Protein AF-0000000078269042 (afdb_homodimer)

Solvent-accessible surface area (backbone atoms only — not comparable to full-atom values): 54570 Å² total; per-residue (Å²): 126,80,73,69,50,25,28,32,5,26,22,42,47,84,64,39,18,27,22,24,36,33,32,65,85,78,67,45,72,64,26,72,42,82,29,67,37,32,79,89,40,55,28,56,24,50,36,51,25,51,52,51,29,37,61,66,43,65,57,56,46,84,38,37,58,32,38,23,36,21,32,43,59,51,46,48,29,60,76,66,69,52,60,43,40,27,33,34,40,32,22,40,54,85,71,90,68,85,57,100,51,74,38,77,44,71,31,54,17,28,36,42,85,93,62,38,71,66,36,73,67,35,60,68,54,48,53,52,48,50,61,70,41,56,90,71,42,61,23,30,20,30,32,36,31,56,19,56,79,42,46,59,68,36,51,52,49,45,50,53,43,43,74,70,64,70,46,59,68,29,43,13,49,80,64,36,71,62,88,50,68,60,24,27,37,36,37,13,41,45,13,38,16,36,28,63,56,42,47,54,44,52,51,29,45,52,51,36,30,56,76,65,56,41,80,46,56,56,34,35,32,21,3,57,60,46,70,38,44,63,74,52,39,42,68,43,33,53,38,24,49,36,2,43,61,13,16,38,31,44,29,39,16,61,70,39,68,53,32,49,28,34,29,37,37,24,38,48,32,35,25,39,36,30,46,23,54,61,25,34,61,41,59,36,79,83,30,41,70,55,89,78,41,51,24,56,39,42,23,44,44,67,46,76,42,53,43,30,34,18,11,29,41,32,60,55,94,82,36,85,41,71,38,59,50,65,28,41,26,42,18,46,42,70,79,72,37,61,71,72,60,33,58,60,62,55,41,32,76,74,47,41,67,71,48,76,68,25,36,38,38,28,60,27,80,93,61,75,42,77,88,41,68,66,42,43,47,23,69,72,72,40,64,39,34,67,66,54,49,32,66,74,66,72,48,56,68,70,59,46,52,53,48,49,50,51,34,41,72,64,56,47,33,43,42,33,25,48,15,47,51,19,29,33,31,66,70,67,74,40,92,72,72,44,54,63,34,22,43,48,35,34,42,47,58,12,54,71,65,74,42,51,43,66,57,38,28,51,49,50,47,48,51,51,30,50,50,54,39,46,49,53,49,27,53,52,31,30,72,78,48,24,62,44,54,18,52,49,65,70,43,84,72,76,59,83,54,48,46,77,45,63,27,36,63,38,40,33,39,36,21,32,81,45,19,83,79,44,39,50,63,24,19,53,72,30,61,36,47,56,42,67,58,91,60,23,68,45,25,40,7,44,8,26,39,42,46,71,60,55,74,69,108,125,80,74,69,49,25,27,33,5,26,23,40,46,83,63,40,19,26,22,25,36,33,32,65,85,79,68,44,73,64,28,72,41,81,30,68,35,32,80,89,41,53,27,56,24,50,34,51,24,52,52,51,30,36,61,65,44,64,58,56,46,83,38,36,60,34,37,23,38,21,32,42,58,51,46,48,29,60,77,66,70,50,60,43,42,26,31,35,40,33,22,39,53,86,71,89,65,87,59,102,51,76,39,78,44,71,31,54,17,28,35,41,85,93,60,38,69,66,37,73,67,35,60,69,54,49,53,53,49,50,62,69,41,54,91,70,40,62,23,30,20,31,30,37,32,57,20,56,78,42,45,62,67,36,52,52,50,44,50,53,44,43,73,73,64,68,44,59,69,30,43,13,50,80,65,36,69,62,90,50,69,58,25,28,39,36,36,12,42,45,14,38,17,37,28,63,57,44,46,54,46,53,52,30,46,50,50,37,29,56,76,65,56,42,80,45,54,56,35,36,33,21,3,57,60,44,71,38,44,62,74,53,38,40,67,43,34,52,36,23,51,36,2,43,62,13,17,37,33,45,29,38,17,61,70,39,69,53,33,49,28,33,30,37,36,25,37,48,31,36,24,41,36,32,47,23,55,62,26,34,60,41,58,36,76,83,31,43,70,56,88,78,41,51,25,58,40,43,24,44,45,67,48,76,41,53,43,29,34,19,11,29,42,33,61,53,95,81,35,84,42,72,37,57,49,64,29,41,27,44,17,46,41,71,80,73,37,61,70,70,58,32,57,62,63,55,41,31,76,75,47,42,65,70,46,76,69,24,37,37,38,27,61,28,80,92,59,76,41,75,90,42,68,66,42,42,49,24,69,73,72,38,62,38,33,68,66,55,49,30,67,74,66,71,47,57,67,72,58,46,54,52,48,49,50,49,33,40,73,63,56,47,32,44,41,33,24,46,16,45,51,19,28,34,31,65,69,66,75,42,92,71,73,44,55,63,33,20,43,47,36,34,42,46,57,12,55,71,64,75,43,51,42,66,58,37,29,50,50,51,47,48,50,51,30,52,52,54,40,46,50,52,49,27,53,52,30,30,72,77,51,24,62,45,53,18,52,49,67,70,43,83,71,77,58,82,53,48,46,75,46,64,29,36,62,39,39,34,38,36,22,30,80,46,18,82,80,44,38,50,62,22,20,52,71,32,62,35,47,55,42,69,58,89,59,22,68,46,25,40,7,44,7,25,39,41,46,72,60,57,74,68,110

InterPro domains:
  IPR002821 Hydantoinase A/oxoprolinase [PF01968] (184-551)
  IPR008040 Hydantoinase/oxoprolinase, N-terminal [PF05378] (8-162)
  IPR043129 ATPase, nucleotide binding domain [SSF53067] (7-547)
  IPR045079 Oxoprolinase-like [PTHR11365] (6-550)

Structure (mmCIF, N/CA/C/O backbone):
data_AF-0000000078269042-model_v1
#
loop_
_entity.id
_entity.type
_entity.pdbx_description
1 polymer 'N-methylhydantoinase A/oxoprolinase/acetone carboxylase, beta subunit'
#
loop_
_atom_site.group_PDB
_atom_site.id
_atom_site.type_symbol
_atom_site.label_atom_id
_atom_site.label_alt_id
_atom_site.label_comp_id
_atom_site.label_asym_id
_atom_site.label_entity_id
_atom_site.label_seq_id
_atom_site.pdbx_PDB_ins_code
_atom_site.Cartn_x
_atom_site.Cartn_y
_atom_site.Cartn_z
_atom_site.occupancy
_atom_site.B_iso_or_equiv
_atom_site.auth_seq_id
_atom_site.auth_comp_id
_atom_site.auth_asym_id
_atom_site.auth_atom_id
_atom_site.pdbx_PDB_model_num
ATOM 1 N N . MET A 1 1 ? 30.719 41.156 34.062 1 32.16 1 MET A N 1
ATOM 2 C CA . MET A 1 1 ? 30.172 40 33.344 1 32.16 1 MET A CA 1
ATOM 3 C C . MET A 1 1 ? 29.188 40.469 32.25 1 32.16 1 MET A C 1
ATOM 5 O O . MET A 1 1 ? 28.312 41.281 32.531 1 32.16 1 MET A O 1
ATOM 9 N N . SER A 1 2 ? 29.531 40.438 31.078 1 43.47 2 SER A N 1
ATOM 10 C CA . SER A 1 2 ? 28.703 40.969 30 1 43.47 2 SER A CA 1
ATOM 11 C C . SER A 1 2 ? 27.266 40.5 30.109 1 43.47 2 SER A C 1
ATOM 13 O O . SER A 1 2 ? 27.016 39.375 30.547 1 43.47 2 SER A O 1
ATOM 15 N N . PRO A 1 3 ? 26.344 41.375 30.344 1 51.56 3 PRO A N 1
ATOM 16 C CA . PRO A 1 3 ? 24.938 40.969 30.562 1 51.56 3 PRO A CA 1
ATOM 17 C C . PRO A 1 3 ? 24.5 39.812 29.672 1 51.56 3 PRO A C 1
ATOM 19 O O . PRO A 1 3 ? 25 39.656 28.562 1 51.56 3 PRO A O 1
ATOM 22 N N . PRO A 1 4 ? 23.953 38.812 30.297 1 60.53 4 PRO A N 1
ATOM 23 C CA . PRO A 1 4 ? 23.578 37.594 29.562 1 60.53 4 PRO A CA 1
ATOM 24 C C . PRO A 1 4 ? 22.75 37.906 28.312 1 60.53 4 PRO A C 1
ATOM 26 O O . PRO A 1 4 ? 21.922 38.812 28.328 1 60.53 4 PRO A O 1
ATOM 29 N N . ALA A 1 5 ? 23.188 37.469 27.125 1 83.81 5 ALA A N 1
ATOM 30 C CA . ALA A 1 5 ? 22.516 37.625 25.844 1 83.81 5 ALA A CA 1
ATOM 31 C C . ALA A 1 5 ? 21.25 36.781 25.797 1 83.81 5 ALA A C 1
ATOM 33 O O . ALA A 1 5 ? 21.297 35.562 26.047 1 83.81 5 ALA A O 1
ATOM 34 N N . CYS A 1 6 ? 20.031 37.562 25.922 1 92.56 6 CYS A N 1
ATOM 35 C CA . CYS A 1 6 ? 18.734 36.875 25.953 1 92.56 6 CYS A CA 1
ATOM 36 C C . CYS A 1 6 ? 18.047 36.938 24.594 1 92.56 6 CYS A C 1
ATOM 38 O O . CYS A 1 6 ? 18.312 37.844 23.812 1 92.56 6 CYS A O 1
ATOM 40 N N . VAL A 1 7 ? 17.328 35.875 24.375 1 94.62 7 VAL A N 1
ATOM 41 C CA . VAL A 1 7 ? 16.484 35.812 23.172 1 94.62 7 VAL A CA 1
ATOM 42 C C . VAL A 1 7 ? 15.031 35.594 23.594 1 94.62 7 VAL A C 1
ATOM 44 O O . VAL A 1 7 ? 14.75 34.875 24.547 1 94.62 7 VAL A O 1
ATOM 47 N N . ILE A 1 8 ? 14.109 36.281 22.906 1 95.19 8 ILE A N 1
ATOM 48 C CA . ILE A 1 8 ? 12.688 36.094 23.172 1 95.19 8 ILE A CA 1
ATOM 49 C C . ILE A 1 8 ? 12.055 35.344 22 1 95.19 8 ILE A C 1
ATOM 51 O O . ILE A 1 8 ? 12.211 35.719 20.844 1 95.19 8 ILE A O 1
ATOM 55 N N . GLY A 1 9 ? 11.453 34.219 22.312 1 95.38 9 GLY A N 1
ATOM 56 C CA . GLY A 1 9 ? 10.625 33.5 21.359 1 95.38 9 GLY A CA 1
ATOM 57 C C . GLY A 1 9 ? 9.133 33.719 21.578 1 95.38 9 GLY A C 1
ATOM 58 O O . GLY A 1 9 ? 8.656 33.656 22.719 1 95.38 9 GLY A O 1
ATOM 59 N N . ILE A 1 10 ? 8.422 34 20.469 1 94.56 10 ILE A N 1
ATOM 60 C CA . ILE A 1 10 ? 6.984 34.219 20.547 1 94.56 10 ILE A CA 1
ATOM 61 C C . ILE A 1 10 ? 6.273 33.312 19.547 1 94.56 10 ILE A C 1
ATOM 63 O O . ILE A 1 10 ? 6.738 33.125 18.422 1 94.56 10 ILE A O 1
ATOM 67 N N . ASP A 1 11 ? 5.246 32.688 19.984 1 91.75 11 ASP A N 1
ATOM 68 C CA . ASP A 1 11 ? 4.359 31.938 19.109 1 91.75 11 ASP A CA 1
ATOM 69 C C . ASP A 1 11 ? 2.928 32.469 19.188 1 91.75 11 ASP A C 1
ATOM 71 O O . ASP A 1 11 ? 2.287 32.375 20.234 1 91.75 11 ASP A O 1
ATOM 75 N N . THR A 1 12 ? 2.547 33 18.094 1 86.5 12 THR A N 1
ATOM 76 C CA . THR A 1 12 ? 1.188 33.531 18.047 1 86.5 12 THR A CA 1
ATOM 77 C C . THR A 1 12 ? 0.242 32.5 17.391 1 86.5 12 THR A C 1
ATOM 79 O O . THR A 1 12 ? 0.188 32.406 16.172 1 86.5 12 THR A O 1
ATOM 82 N N . GLY A 1 13 ? -0.488 31.812 18.203 1 75.44 13 GLY A N 1
ATOM 83 C CA . GLY A 1 13 ? -1.472 30.859 17.719 1 75.44 13 GLY A CA 1
ATOM 84 C C . GLY A 1 13 ? -2.871 31.438 17.625 1 75.44 13 GLY A C 1
ATOM 85 O O . GLY A 1 13 ? -3.059 32.656 17.766 1 75.44 13 GLY A O 1
ATOM 86 N N . GLY A 1 14 ? -3.773 30.594 17.328 1 67.19 14 GLY A N 1
ATOM 87 C CA . GLY A 1 14 ? -5.164 31.016 17.219 1 67.19 14 GLY A CA 1
ATOM 88 C C . GLY A 1 14 ? -5.801 31.297 18.578 1 67.19 14 GLY A C 1
ATOM 89 O O . GLY A 1 14 ? -6.656 32.188 18.688 1 67.19 14 GLY A O 1
ATOM 90 N N . THR A 1 15 ? -5.363 30.562 19.609 1 66.56 15 THR A N 1
ATOM 91 C CA . THR A 1 15 ? -6 30.688 20.906 1 66.56 15 THR A CA 1
ATOM 92 C C . THR A 1 15 ? -5.098 31.438 21.891 1 66.56 15 THR A C 1
ATOM 94 O O . THR A 1 15 ? -5.559 32.312 22.625 1 66.56 15 THR A O 1
ATOM 97 N N . TYR A 1 16 ? -3.83 31.078 21.766 1 76.69 16 TYR A N 1
ATOM 98 C CA . TYR A 1 16 ? -2.896 31.703 22.703 1 76.69 16 TYR A CA 1
ATOM 99 C C . TYR A 1 16 ? -1.664 32.219 21.969 1 76.69 16 TYR A C 1
ATOM 101 O O . TYR A 1 16 ? -1.328 31.734 20.891 1 76.69 16 TYR A O 1
ATOM 109 N N . THR A 1 17 ? -1.114 33.219 22.531 1 86.69 17 THR A N 1
ATOM 110 C CA . THR A 1 17 ? 0.205 33.719 22.172 1 86.69 17 THR A CA 1
ATOM 111 C C . THR A 1 17 ? 1.212 33.469 23.281 1 86.69 17 THR A C 1
ATOM 113 O O . THR A 1 17 ? 1.102 34.062 24.375 1 86.69 17 THR A O 1
ATOM 116 N N . ASP A 1 18 ? 2.141 32.625 23 1 91.12 18 ASP A N 1
ATOM 117 C CA . ASP A 1 18 ? 3.139 32.219 23.984 1 91.12 18 ASP A CA 1
ATOM 118 C C . ASP A 1 18 ? 4.445 33 23.781 1 91.12 18 ASP A C 1
ATOM 120 O O . ASP A 1 18 ? 4.816 33.281 22.656 1 91.12 18 ASP A O 1
ATOM 124 N N . ALA A 1 19 ? 5.09 33.312 24.891 1 94.81 19 ALA A N 1
ATOM 125 C CA . ALA A 1 19 ? 6.395 34 24.844 1 94.81 19 ALA A CA 1
ATOM 126 C C . ALA A 1 19 ? 7.355 33.375 25.859 1 94.81 19 ALA A C 1
ATOM 128 O O . ALA A 1 19 ? 6.945 33 26.969 1 94.81 19 ALA A O 1
ATOM 129 N N . VAL A 1 20 ? 8.602 33.312 25.469 1 95.56 20 VAL A N 1
ATOM 130 C CA . VAL A 1 20 ? 9.633 32.75 26.344 1 95.56 20 VAL A CA 1
ATOM 131 C C . VAL A 1 20 ? 10.898 33.625 26.25 1 95.56 20 VAL A C 1
ATOM 133 O O . VAL A 1 20 ? 11.227 34.125 25.172 1 95.56 20 VAL A O 1
ATOM 136 N N . VAL A 1 21 ? 11.539 33.812 27.391 1 95.5 21 VAL A N 1
ATOM 137 C CA . VAL A 1 21 ? 12.867 34.438 27.406 1 95.5 21 VAL A CA 1
ATOM 138 C C . VAL A 1 21 ? 13.922 33.375 27.672 1 95.5 21 VAL A C 1
ATOM 140 O O . VAL A 1 21 ? 13.875 32.656 28.688 1 95.5 21 VAL A O 1
ATOM 143 N N . LEU A 1 22 ? 14.75 33.25 26.734 1 93.44 22 LEU A N 1
ATOM 144 C CA . LEU A 1 22 ? 15.812 32.25 26.797 1 93.44 22 LEU A CA 1
ATOM 145 C C . LEU A 1 22 ? 17.172 32.906 26.984 1 93.44 22 LEU A C 1
ATOM 147 O O . LEU A 1 22 ? 17.516 33.844 26.266 1 93.44 22 LEU A O 1
ATOM 151 N N . ASP A 1 23 ? 17.906 32.406 27.969 1 91.69 23 ASP A N 1
ATOM 152 C CA . ASP A 1 23 ? 19.297 32.812 28.109 1 91.69 23 ASP A CA 1
ATOM 153 C C . ASP A 1 23 ? 20.203 32.031 27.156 1 91.69 23 ASP A C 1
ATOM 155 O O . ASP A 1 23 ? 20.375 30.812 27.297 1 91.69 23 ASP A O 1
ATOM 159 N N . ARG A 1 24 ? 20.812 32.688 26.281 1 86.19 24 ARG A N 1
ATOM 160 C CA . ARG A 1 24 ? 21.578 32.031 25.219 1 86.19 24 ARG A CA 1
ATOM 161 C C . ARG A 1 24 ? 22.812 31.359 25.781 1 86.19 24 ARG A C 1
ATOM 163 O O . ARG A 1 24 ? 23.266 30.328 25.266 1 86.19 24 ARG A O 1
ATOM 170 N N . SER A 1 25 ? 23.375 31.906 26.75 1 83.06 25 SER A N 1
ATOM 171 C CA . SER A 1 25 ? 24.625 31.406 27.312 1 83.06 25 SER A CA 1
ATOM 172 C C . SER A 1 25 ? 24.406 30.094 28.047 1 83.06 25 SER A C 1
ATOM 174 O O . SER A 1 25 ? 25.172 29.141 27.875 1 83.06 25 SER A O 1
ATOM 176 N N . SER A 1 26 ? 23.328 29.984 28.812 1 84.38 26 SER A N 1
ATOM 177 C CA . SER A 1 26 ? 23.078 28.797 29.625 1 84.38 26 SER A CA 1
ATOM 178 C C . SER A 1 26 ? 22.078 27.859 28.969 1 84.38 26 SER A C 1
ATOM 180 O O . SER A 1 26 ? 22 26.688 29.312 1 84.38 26 SER A O 1
ATOM 182 N N . GLY A 1 27 ? 21.359 28.422 28.078 1 83.19 27 GLY A N 1
ATOM 183 C CA . GLY A 1 27 ? 20.281 27.625 27.484 1 83.19 27 GLY A CA 1
ATOM 184 C C . GLY A 1 27 ? 19.078 27.484 28.391 1 83.19 27 GLY A C 1
ATOM 185 O O . GLY A 1 27 ? 18.172 26.688 28.109 1 83.19 27 GLY A O 1
ATOM 186 N N . ARG A 1 28 ? 19.078 28.234 29.453 1 90.06 28 ARG A N 1
ATOM 187 C CA . ARG A 1 28 ? 18 28.141 30.438 1 90.06 28 ARG A CA 1
ATOM 188 C C . ARG A 1 28 ? 16.859 29.094 30.094 1 90.06 28 ARG A C 1
ATOM 190 O O . ARG A 1 28 ? 17.109 30.234 29.672 1 90.06 28 ARG A O 1
ATOM 197 N N . VAL A 1 29 ? 15.664 28.641 30.266 1 92.88 29 VAL A N 1
ATOM 198 C CA . VAL A 1 29 ? 14.484 29.484 30.125 1 92.88 29 VAL A CA 1
ATOM 199 C C . VAL A 1 29 ? 14.289 30.328 31.375 1 92.88 29 VAL A C 1
ATOM 201 O O . VAL A 1 29 ? 14.156 29.781 32.469 1 92.88 29 VAL A O 1
ATOM 204 N N . LEU A 1 30 ? 14.25 31.609 31.266 1 93.25 30 LEU A N 1
ATOM 205 C CA . LEU A 1 30 ? 14.117 32.531 32.406 1 93.25 30 LEU A CA 1
ATOM 206 C C . LEU A 1 30 ? 12.648 32.719 32.781 1 93.25 30 LEU A C 1
ATOM 208 O O . LEU A 1 30 ? 12.328 32.844 33.969 1 93.25 30 LEU A O 1
ATOM 212 N N . ALA A 1 31 ? 11.836 32.781 31.719 1 94.44 31 ALA A N 1
ATOM 213 C CA . ALA A 1 31 ? 10.398 32.938 31.953 1 94.44 31 ALA A CA 1
ATOM 214 C C . ALA A 1 31 ? 9.602 32.531 30.719 1 94.44 31 ALA A C 1
ATOM 216 O O . ALA A 1 31 ? 10.094 32.594 29.594 1 94.44 31 ALA A O 1
ATOM 217 N N . GLY A 1 32 ? 8.43 32.062 30.938 1 93.19 32 GLY A N 1
ATOM 218 C CA . GLY A 1 32 ? 7.441 31.75 29.922 1 93.19 32 GLY A CA 1
ATOM 219 C C . GLY A 1 32 ? 6.043 32.219 30.281 1 93.19 32 GLY A C 1
ATOM 220 O O . GLY A 1 32 ? 5.645 32.125 31.453 1 93.19 32 GLY A O 1
ATOM 221 N N . VAL A 1 33 ? 5.383 32.75 29.297 1 91.44 33 VAL A N 1
ATOM 222 C CA . VAL A 1 33 ? 4.043 33.25 29.578 1 91.44 33 VAL A CA 1
ATOM 223 C C . VAL A 1 33 ? 3.082 32.812 28.484 1 91.44 33 VAL A C 1
ATOM 225 O O . VAL A 1 33 ? 3.504 32.531 27.359 1 91.44 33 VAL A O 1
ATOM 228 N N . LYS A 1 34 ? 1.87 32.656 28.812 1 86.81 34 LYS A N 1
ATOM 229 C CA . LYS A 1 34 ? 0.761 32.406 27.906 1 86.81 34 LYS A CA 1
ATOM 230 C C . LYS A 1 34 ? -0.276 33.531 27.969 1 86.81 34 LYS A C 1
ATOM 232 O O . LYS A 1 34 ? -0.754 33.875 29.047 1 86.81 34 LYS A O 1
ATOM 237 N N . THR A 1 35 ? -0.482 34.094 26.797 1 82.5 35 THR A N 1
ATOM 238 C CA . THR A 1 35 ? -1.448 35.188 26.703 1 82.5 35 THR A CA 1
ATOM 239 C C . THR A 1 35 ? -2.533 34.875 25.688 1 82.5 35 THR A C 1
ATOM 241 O O . THR A 1 35 ? -2.244 34.312 24.609 1 82.5 35 THR A O 1
ATOM 244 N N . PRO A 1 36 ? -3.795 35.125 26.016 1 75.31 36 PRO A N 1
ATOM 245 C CA . PRO A 1 36 ? -4.836 34.938 25.016 1 75.31 36 PRO A CA 1
ATOM 246 C C . PRO A 1 36 ? -4.59 35.75 23.734 1 75.31 36 PRO A C 1
ATOM 248 O O . PRO A 1 36 ? -4.207 36.906 23.812 1 75.31 36 PRO A O 1
ATOM 251 N N . THR A 1 37 ? -4.766 35.062 22.641 1 75.31 37 THR A N 1
ATOM 252 C CA . THR A 1 37 ? -4.559 35.75 21.359 1 75.31 37 THR A CA 1
ATOM 253 C C . THR A 1 37 ? -5.715 36.688 21.062 1 75.31 37 THR A C 1
ATOM 255 O O . THR A 1 37 ? -6.832 36.5 21.547 1 75.31 37 THR A O 1
ATOM 258 N N . THR A 1 38 ? -5.348 37.781 20.422 1 67.94 38 THR A N 1
ATOM 259 C CA . THR A 1 38 ? -6.34 38.688 19.859 1 67.94 38 THR A CA 1
ATOM 260 C C . THR A 1 38 ? -6.414 38.531 18.344 1 67.94 38 THR A C 1
ATOM 262 O O . THR A 1 38 ? -5.68 39.188 17.609 1 67.94 38 THR A O 1
ATOM 265 N N . PRO A 1 39 ? -7.34 37.781 17.891 1 61.69 39 PRO A N 1
ATOM 266 C CA . PRO A 1 39 ? -7.336 37.469 16.453 1 61.69 39 PRO A CA 1
ATOM 267 C C . PRO A 1 39 ? -7.469 38.688 15.57 1 61.69 39 PRO A C 1
ATOM 269 O O . PRO A 1 39 ? -6.875 38.75 14.492 1 61.69 39 PRO A O 1
ATOM 272 N N . HIS A 1 40 ? -8.242 39.656 16.062 1 63.56 40 HIS A N 1
ATOM 273 C CA . HIS A 1 40 ? -8.5 40.844 15.258 1 63.56 40 HIS A CA 1
ATOM 274 C C . HIS A 1 40 ? -7.277 41.781 15.219 1 63.56 40 HIS A C 1
ATOM 276 O O . HIS A 1 40 ? -7.145 42.594 14.32 1 63.56 40 HIS A O 1
ATOM 282 N N . ASP A 1 41 ? -6.465 41.562 16.234 1 71.38 41 ASP A N 1
ATOM 283 C CA . ASP A 1 41 ? -5.242 42.344 16.312 1 71.38 41 ASP A CA 1
ATOM 284 C C . ASP A 1 41 ? -4.102 41.531 16.938 1 71.38 41 ASP A C 1
ATOM 286 O O . ASP A 1 41 ? -3.756 41.75 18.094 1 71.38 41 ASP A O 1
ATOM 290 N N . PRO A 1 42 ? -3.518 40.719 16.125 1 74.38 42 PRO A N 1
ATOM 291 C CA . PRO A 1 42 ? -2.455 39.875 16.641 1 74.38 42 PRO A CA 1
ATOM 292 C C . PRO A 1 42 ? -1.306 40.656 17.266 1 74.38 42 PRO A C 1
ATOM 294 O O . PRO A 1 42 ? -0.652 40.188 18.188 1 74.38 42 PRO A O 1
ATOM 297 N N . ALA A 1 43 ? -1.116 41.875 16.812 1 75.25 43 ALA A N 1
ATOM 298 C CA . ALA A 1 43 ? -0.039 42.688 17.328 1 75.25 43 ALA A CA 1
ATOM 299 C C . ALA A 1 43 ? -0.277 43.031 18.797 1 75.25 43 ALA A C 1
ATOM 301 O O . ALA A 1 43 ? 0.672 43.156 19.578 1 75.25 43 ALA A O 1
ATOM 302 N N . LEU A 1 44 ? -1.51 43.156 19.078 1 80.56 44 LEU A N 1
ATOM 303 C CA . LEU A 1 44 ? -1.848 43.438 20.469 1 80.56 44 LEU A CA 1
ATOM 304 C C . LEU A 1 44 ? -1.472 42.281 21.391 1 80.56 44 LEU A C 1
ATOM 306 O O . LEU A 1 44 ? -0.935 42.5 22.469 1 80.56 44 LEU A O 1
ATOM 310 N N . ALA A 1 45 ? -1.787 41.156 20.953 1 83.75 45 ALA A N 1
ATOM 311 C CA . ALA A 1 45 ? -1.448 39.969 21.734 1 83.75 45 ALA A CA 1
ATOM 312 C C . ALA A 1 45 ? 0.064 39.812 21.891 1 83.75 45 ALA A C 1
ATOM 314 O O . ALA A 1 45 ? 0.556 39.438 22.953 1 83.75 45 ALA A O 1
ATOM 315 N N . ILE A 1 46 ? 0.778 40.125 20.844 1 89 46 ILE A N 1
ATOM 316 C CA . ILE A 1 46 ? 2.234 40.031 20.875 1 89 46 ILE A CA 1
ATOM 317 C C . ILE A 1 46 ? 2.793 41.062 21.859 1 89 46 ILE A C 1
ATOM 319 O O . ILE A 1 46 ? 3.666 40.75 22.656 1 89 46 ILE A O 1
ATOM 323 N N . GLY A 1 47 ? 2.268 42.219 21.75 1 90.25 47 GLY A N 1
ATOM 324 C CA . GLY A 1 47 ? 2.697 43.25 22.688 1 90.25 47 GLY A CA 1
ATOM 325 C C . GLY A 1 47 ? 2.463 42.906 24.141 1 90.25 47 GLY A C 1
ATOM 326 O O . GLY A 1 47 ? 3.34 43.094 24.984 1 90.25 47 GLY A O 1
ATOM 327 N N . ARG A 1 48 ? 1.327 42.375 24.391 1 90.75 48 ARG A N 1
ATOM 328 C CA . ARG A 1 48 ? 0.991 41.969 25.75 1 90.75 48 ARG A CA 1
ATOM 329 C C . ARG A 1 48 ? 1.905 40.844 26.219 1 90.75 48 ARG A C 1
ATOM 331 O O . ARG A 1 48 ? 2.35 40.844 27.375 1 90.75 48 ARG A O 1
ATOM 338 N N . SER A 1 49 ? 2.123 39.969 25.344 1 92.62 49 SER A N 1
ATOM 339 C CA . SER A 1 49 ? 2.98 38.844 25.672 1 92.62 49 SER A CA 1
ATOM 340 C C . SER A 1 49 ? 4.414 39.281 25.938 1 92.62 49 SER A C 1
ATOM 342 O O . SER A 1 49 ? 5.074 38.781 26.844 1 92.62 49 SER A O 1
ATOM 344 N N . LEU A 1 50 ? 4.879 40.219 25.109 1 94.44 50 LEU A N 1
ATOM 345 C CA . LEU A 1 50 ? 6.219 40.781 25.297 1 94.44 50 LEU A CA 1
ATOM 346 C C . LEU A 1 50 ? 6.34 41.5 26.625 1 94.44 50 LEU A C 1
ATOM 348 O O . LEU A 1 50 ? 7.328 41.312 27.344 1 94.44 50 LEU A O 1
ATOM 352 N N . GLU A 1 51 ? 5.363 42.219 26.906 1 94.88 51 GLU A N 1
ATOM 353 C CA . GLU A 1 51 ? 5.352 42.969 28.172 1 94.88 51 GLU A CA 1
ATOM 354 C C . GLU A 1 51 ? 5.355 42 29.359 1 94.88 51 GLU A C 1
ATOM 356 O O . GLU A 1 51 ? 6.156 42.156 30.297 1 94.88 51 GLU A O 1
ATOM 361 N N . LYS A 1 52 ? 4.512 41.062 29.297 1 94.69 52 LYS A N 1
ATOM 362 C CA . LYS A 1 52 ? 4.359 40.094 30.391 1 94.69 52 LYS A CA 1
ATOM 363 C C . LYS A 1 52 ? 5.637 39.281 30.578 1 94.69 52 LYS A C 1
ATOM 365 O O . LYS A 1 52 ? 6.047 39 31.719 1 94.69 52 LYS A O 1
ATOM 370 N N . VAL A 1 53 ? 6.258 38.906 29.5 1 95.38 53 VAL A N 1
ATOM 371 C CA . VAL A 1 53 ? 7.406 38 29.625 1 95.38 53 VAL A CA 1
ATOM 372 C C . VAL A 1 53 ? 8.625 38.781 30.094 1 95.38 53 VAL A C 1
ATOM 374 O O . VAL A 1 53 ? 9.469 38.25 30.828 1 95.38 53 VAL A O 1
ATOM 377 N N . LEU A 1 54 ? 8.734 40.062 29.719 1 94.81 54 LEU A N 1
ATOM 378 C CA . LEU A 1 54 ? 9.812 40.906 30.188 1 94.81 54 LEU A CA 1
ATOM 379 C C . LEU A 1 54 ? 9.688 41.156 31.688 1 94.81 54 LEU A C 1
ATOM 381 O O . LEU A 1 54 ? 10.68 41.094 32.406 1 94.81 54 LEU A O 1
ATOM 385 N N . LEU A 1 55 ? 8.477 41.312 32.062 1 95 55 LEU A N 1
ATOM 386 C CA . LEU A 1 55 ? 8.219 41.531 33.5 1 95 55 LEU A CA 1
ATOM 387 C C . LEU A 1 55 ? 8.516 40.25 34.281 1 95 55 LEU A C 1
ATOM 389 O O . LEU A 1 55 ? 9.148 40.312 35.344 1 95 55 LEU A O 1
ATOM 393 N N . ALA A 1 56 ? 8.086 39.188 33.812 1 95.19 56 ALA A N 1
ATOM 394 C CA . ALA A 1 56 ? 8.234 37.906 34.5 1 95.19 56 ALA A CA 1
ATOM 395 C C . ALA A 1 56 ? 9.695 37.5 34.562 1 95.19 56 ALA A C 1
ATOM 397 O O . ALA A 1 56 ? 10.133 36.875 35.531 1 95.19 56 ALA A O 1
ATOM 398 N N . SER A 1 57 ? 10.422 37.75 33.562 1 93.81 57 SER A N 1
ATOM 399 C CA . SER A 1 57 ? 11.82 37.344 33.469 1 93.81 57 SER A CA 1
ATOM 400 C C . SER A 1 57 ? 12.727 38.312 34.219 1 93.81 57 SER A C 1
ATOM 402 O O . SER A 1 57 ? 13.82 37.969 34.656 1 93.81 57 SER A O 1
ATOM 404 N N . GLY A 1 58 ? 12.305 39.562 34.312 1 91.62 58 GLY A N 1
ATOM 405 C CA . GLY A 1 58 ? 13.133 40.625 34.875 1 91.62 58 GLY A CA 1
ATOM 406 C C . GLY A 1 58 ? 14.258 41.062 33.969 1 91.62 58 GLY A C 1
ATOM 407 O O . GLY A 1 58 ? 15.172 41.75 34.406 1 91.62 58 GLY A O 1
ATOM 408 N N . ALA A 1 59 ? 14.188 40.656 32.781 1 91 59 ALA A N 1
ATOM 409 C CA . ALA A 1 59 ? 15.25 40.969 31.844 1 91 59 ALA A CA 1
ATOM 410 C C . ALA A 1 59 ? 15.148 42.438 31.391 1 91 59 ALA A C 1
ATOM 412 O O . ALA A 1 59 ? 14.047 42.969 31.203 1 91 59 ALA A O 1
ATOM 413 N N . ASN A 1 60 ? 16.266 43.031 31.234 1 90.94 60 ASN A N 1
ATOM 414 C CA . ASN A 1 60 ? 16.344 44.375 30.672 1 90.94 60 ASN A CA 1
ATOM 415 C C . ASN A 1 60 ? 16.203 44.375 29.156 1 90.94 60 ASN A C 1
ATOM 417 O O . ASN A 1 60 ? 16.875 43.594 28.469 1 90.94 60 ASN A O 1
ATOM 421 N N . PRO A 1 61 ? 15.312 45.188 28.625 1 92.75 61 PRO A N 1
ATOM 422 C CA . PRO A 1 61 ? 15.109 45.25 27.188 1 92.75 61 PRO A CA 1
ATOM 423 C C . PRO A 1 61 ? 16.422 45.406 26.406 1 92.75 61 PRO A C 1
ATOM 425 O O . PRO A 1 61 ? 16.547 44.906 25.281 1 92.75 61 PRO A O 1
ATOM 428 N N . GLU A 1 62 ? 17.375 45.969 27.031 1 90.38 62 GLU A N 1
ATOM 429 C CA . GLU A 1 62 ? 18.656 46.219 26.359 1 90.38 62 GLU A CA 1
ATOM 430 C C . GLU A 1 62 ? 19.469 44.938 26.219 1 90.38 62 GLU A C 1
ATOM 432 O O . GLU A 1 62 ? 20.375 44.844 25.391 1 90.38 62 GLU A O 1
ATOM 437 N N . THR A 1 63 ? 19.156 43.969 26.984 1 90.88 63 THR A N 1
ATOM 438 C CA . THR A 1 63 ? 19.906 42.719 26.969 1 90.88 63 THR A CA 1
ATOM 439 C C . THR A 1 63 ? 19.312 41.719 25.969 1 90.88 63 THR A C 1
ATOM 441 O O . THR A 1 63 ? 19.891 40.688 25.703 1 90.88 63 THR A O 1
ATOM 444 N N . ILE A 1 64 ? 18.156 42.094 25.422 1 93.94 64 ILE A N 1
ATOM 445 C CA . ILE A 1 64 ? 17.531 41.219 24.438 1 93.94 64 ILE A CA 1
ATOM 446 C C . ILE A 1 64 ? 18.219 41.375 23.078 1 93.94 64 ILE A C 1
ATOM 448 O O . ILE A 1 64 ? 18.25 42.469 22.516 1 93.94 64 ILE A O 1
ATOM 452 N N . GLU A 1 65 ? 18.719 40.281 22.547 1 92.62 65 GLU A N 1
ATOM 453 C CA . GLU A 1 65 ? 19.5 40.312 21.312 1 92.62 65 GLU A CA 1
ATOM 454 C C . GLU A 1 65 ? 18.625 40.062 20.094 1 92.62 65 GLU A C 1
ATOM 456 O O . GLU A 1 65 ? 18.953 40.469 18.984 1 92.62 65 GLU A O 1
ATOM 461 N N . LEU A 1 66 ? 17.609 39.344 20.438 1 93.44 66 LEU A N 1
ATOM 462 C CA . LEU A 1 66 ? 16.812 38.875 19.297 1 93.44 66 LEU A CA 1
ATOM 463 C C . LEU A 1 66 ? 15.398 38.5 19.734 1 93.44 66 LEU A C 1
ATOM 465 O O . LEU A 1 66 ? 15.203 37.938 20.812 1 93.44 66 LEU A O 1
ATOM 469 N N . VAL A 1 67 ? 14.43 38.875 18.891 1 93.69 67 VAL A N 1
ATOM 470 C CA . VAL A 1 67 ? 13.062 38.406 19.031 1 93.69 67 VAL A CA 1
ATOM 471 C C . VAL A 1 67 ? 12.672 37.562 17.828 1 93.69 67 VAL A C 1
ATOM 473 O O . VAL A 1 67 ? 12.82 38 16.688 1 93.69 67 VAL A O 1
ATOM 476 N N . THR A 1 68 ? 12.344 36.344 18.094 1 95.06 68 THR A N 1
ATOM 477 C CA . THR A 1 68 ? 11.891 35.469 17.031 1 95.06 68 THR A CA 1
ATOM 478 C C . THR A 1 68 ? 10.398 35.156 17.172 1 95.06 68 THR A C 1
ATOM 480 O O . THR A 1 68 ? 9.922 34.875 18.266 1 95.06 68 THR A O 1
ATOM 483 N N . VAL A 1 69 ? 9.688 35.219 16.031 1 93.81 69 VAL A N 1
ATOM 484 C CA . VAL A 1 69 ? 8.234 35.094 16.094 1 93.81 69 VAL A CA 1
ATOM 485 C C . VAL A 1 69 ? 7.762 34 15.141 1 93.81 69 VAL A C 1
ATOM 487 O O . VAL A 1 69 ? 8.133 34 13.961 1 93.81 69 VAL A O 1
ATOM 490 N N . SER A 1 70 ? 7.055 33.062 15.648 1 93.25 70 SER A N 1
ATOM 491 C CA . SER A 1 70 ? 6.277 32.156 14.82 1 93.25 70 SER A CA 1
ATOM 492 C C . SER A 1 70 ? 4.805 32.531 14.805 1 93.25 70 SER A C 1
ATOM 494 O O . SER A 1 70 ? 4.281 33.062 15.789 1 93.25 70 SER A O 1
ATOM 496 N N . THR A 1 71 ? 4.125 32.219 13.664 1 86.81 71 THR A N 1
ATOM 497 C CA . THR A 1 71 ? 2.758 32.719 13.562 1 86.81 71 THR A CA 1
ATOM 498 C C . THR A 1 71 ? 1.914 31.797 12.68 1 86.81 71 THR A C 1
ATOM 500 O O . THR A 1 71 ? 2.432 31.156 11.75 1 86.81 71 THR A O 1
ATOM 503 N N . THR A 1 72 ? 0.648 31.703 13.039 1 79.31 72 THR A N 1
ATOM 504 C CA . THR A 1 72 ? -0.321 31 12.203 1 79.31 72 THR A CA 1
ATOM 505 C C . THR A 1 72 ? -1.101 31.984 11.344 1 79.31 72 THR A C 1
ATOM 507 O O . THR A 1 72 ? -2.129 31.641 10.766 1 79.31 72 THR A O 1
ATOM 510 N N . LEU A 1 73 ? -0.593 33.125 11.164 1 76.5 73 LEU A N 1
ATOM 511 C CA . LEU A 1 73 ? -1.276 34.219 10.492 1 76.5 73 LEU A CA 1
ATOM 512 C C . LEU A 1 73 ? -1.609 33.844 9.047 1 76.5 73 LEU A C 1
ATOM 514 O O . LEU A 1 73 ? -2.738 34.062 8.594 1 76.5 73 LEU A O 1
ATOM 518 N N . ALA A 1 74 ? -0.617 33.344 8.312 1 80 74 ALA A N 1
ATOM 519 C CA . ALA A 1 74 ? -0.811 33.031 6.898 1 80 74 ALA A CA 1
ATOM 520 C C . ALA A 1 74 ? -1.888 31.984 6.715 1 80 74 ALA A C 1
ATOM 522 O O . ALA A 1 74 ? -2.775 32.125 5.871 1 80 74 ALA A O 1
ATOM 523 N N . THR A 1 75 ? -1.837 30.953 7.453 1 75.44 75 THR A N 1
ATOM 524 C CA . THR A 1 75 ? -2.803 29.859 7.355 1 75.44 75 THR A CA 1
ATOM 525 C C . THR A 1 75 ? -4.207 30.359 7.695 1 75.44 75 THR A C 1
ATOM 527 O O . THR A 1 75 ? -5.172 30.031 6.996 1 75.44 75 THR A O 1
ATOM 530 N N . ASN A 1 76 ? -4.344 31.156 8.695 1 72.19 76 ASN A N 1
ATOM 531 C CA . ASN A 1 76 ? -5.641 31.688 9.086 1 72.19 76 ASN A CA 1
ATOM 532 C C . ASN A 1 76 ? -6.207 32.625 8.031 1 72.19 76 ASN A C 1
ATOM 534 O O . ASN A 1 76 ? -7.414 32.656 7.789 1 72.19 76 ASN A O 1
ATOM 538 N N . ALA A 1 77 ? -5.324 33.469 7.531 1 78.44 77 ALA A N 1
ATOM 539 C CA . ALA A 1 77 ? -5.758 34.375 6.492 1 78.44 77 ALA A CA 1
ATOM 540 C C . ALA A 1 77 ? -6.379 33.656 5.312 1 78.44 77 ALA A C 1
ATOM 542 O O . ALA A 1 77 ? -7.375 34.094 4.742 1 78.44 77 ALA A O 1
ATOM 543 N N . LEU A 1 78 ? -5.816 32.531 4.953 1 77.38 78 LEU A N 1
ATOM 544 C CA . LEU A 1 78 ? -6.312 31.75 3.834 1 77.38 78 LEU A CA 1
ATOM 545 C C . LEU A 1 78 ? -7.652 31.094 4.172 1 77.38 78 LEU A C 1
ATOM 547 O O . LEU A 1 78 ? -8.562 31.062 3.338 1 77.38 78 LEU A O 1
ATOM 551 N N . VAL A 1 79 ? -7.797 30.656 5.375 1 67.19 79 VAL A N 1
ATOM 552 C CA . VAL A 1 79 ? -9.023 30.016 5.824 1 67.19 79 VAL A CA 1
ATOM 553 C C . VAL A 1 79 ? -10.148 31.031 5.922 1 67.19 79 VAL A C 1
ATOM 555 O O . VAL A 1 79 ? -11.305 30.734 5.609 1 67.19 79 VAL A O 1
ATOM 558 N N . GLU A 1 80 ? -9.75 32.281 6.309 1 71 80 GLU A N 1
ATOM 559 C CA . GLU A 1 80 ? -10.719 33.344 6.484 1 71 80 GLU A CA 1
ATOM 560 C C . GLU A 1 80 ? -10.938 34.125 5.18 1 71 80 GLU A C 1
ATOM 562 O O . GLU A 1 80 ? -11.734 35.031 5.129 1 71 80 GLU A O 1
ATOM 567 N N . ASP A 1 81 ? -10.25 33.719 4.223 1 75.12 81 ASP A N 1
ATOM 568 C CA . ASP A 1 81 ? -10.312 34.344 2.916 1 75.12 81 ASP A CA 1
ATOM 569 C C . ASP A 1 81 ? -9.961 35.844 3.018 1 75.12 81 ASP A C 1
ATOM 571 O O . ASP A 1 81 ? -10.672 36.688 2.471 1 75.12 81 ASP A O 1
ATOM 575 N N . LYS A 1 82 ? -9.039 36.031 3.816 1 78.06 82 LYS A N 1
ATOM 576 C CA . LYS A 1 82 ? -8.523 37.406 3.951 1 78.06 82 LYS A CA 1
ATOM 577 C C . LYS A 1 82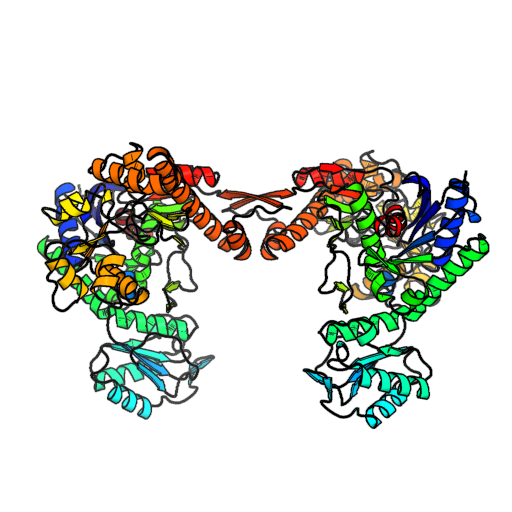 ? -7.301 37.625 3.062 1 78.06 82 LYS A C 1
ATOM 579 O O . LYS A 1 82 ? -6.535 36.688 2.812 1 78.06 82 LYS A O 1
ATOM 584 N N . GLY A 1 83 ? -7.148 38.812 2.57 1 86.12 83 GLY A N 1
ATOM 585 C CA . GLY A 1 83 ? -5.984 39.156 1.771 1 86.12 83 GLY A CA 1
ATOM 586 C C . GLY A 1 83 ? -6.312 40.031 0.577 1 86.12 83 GLY A C 1
ATOM 587 O O . GLY A 1 83 ? -7.461 40.438 0.397 1 86.12 83 GLY A O 1
ATOM 588 N N . ALA A 1 84 ? -5.309 40.281 -0.176 1 92 84 ALA A N 1
ATOM 589 C CA . ALA A 1 84 ? -5.414 41.188 -1.335 1 92 84 ALA A CA 1
ATOM 590 C C . ALA A 1 84 ? -6.031 40.438 -2.525 1 92 84 ALA A C 1
ATOM 592 O O . ALA A 1 84 ? -5.863 39.219 -2.672 1 92 84 ALA A O 1
ATOM 593 N N . GLU A 1 85 ? -6.773 41.188 -3.297 1 95.12 85 GLU A N 1
ATOM 594 C CA . GLU A 1 85 ? -7.168 40.688 -4.609 1 95.12 85 GLU A CA 1
ATOM 595 C C . GLU A 1 85 ? -6.004 40.75 -5.598 1 95.12 85 GLU A C 1
ATOM 597 O O . GLU A 1 85 ? -5.457 41.812 -5.852 1 95.12 85 GLU A O 1
ATOM 602 N N . VAL A 1 86 ? -5.695 39.594 -6.172 1 96.75 86 VAL A N 1
ATOM 603 C CA . VAL A 1 86 ? -4.465 39.531 -6.953 1 96.75 86 VAL A CA 1
ATOM 604 C C . VAL A 1 86 ? -4.797 39.281 -8.422 1 96.75 86 VAL A C 1
ATOM 606 O O . VAL A 1 86 ? -5.602 38.406 -8.734 1 96.75 86 VAL A O 1
ATOM 609 N N . GLY A 1 87 ? -4.234 40.125 -9.297 1 97.44 87 GLY A N 1
ATOM 610 C CA . GLY A 1 87 ? -4.242 39.844 -10.719 1 97.44 87 GLY A CA 1
ATOM 611 C C . GLY A 1 87 ? -3.021 39.062 -11.188 1 97.44 87 GLY A C 1
ATOM 612 O O . GLY A 1 87 ? -1.891 39.438 -10.852 1 97.44 87 GLY A O 1
ATOM 613 N N . LEU A 1 88 ? -3.25 37.969 -11.969 1 97.44 88 LEU A N 1
ATOM 614 C CA . LEU A 1 88 ? -2.15 37.125 -12.383 1 97.44 88 LEU A CA 1
ATOM 615 C C . LEU A 1 88 ? -1.936 37.188 -13.891 1 97.44 88 LEU A C 1
ATOM 617 O O . LEU A 1 88 ? -2.883 37.031 -14.664 1 97.44 88 LEU A O 1
ATOM 621 N N . PHE A 1 89 ? -0.725 37.5 -14.289 1 97.5 89 PHE A N 1
ATOM 622 C CA . PHE A 1 89 ? -0.326 37.406 -15.688 1 97.5 89 PHE A CA 1
ATOM 623 C C . PHE A 1 89 ? 0.473 36.125 -15.922 1 97.5 89 PHE A C 1
ATOM 625 O O . PHE A 1 89 ? 1.496 35.906 -15.273 1 97.5 89 PHE A O 1
ATOM 632 N N . VAL A 1 90 ? 0.017 35.312 -16.828 1 96.75 90 VAL A N 1
ATOM 633 C CA . VAL A 1 90 ? 0.721 34.094 -17.219 1 96.75 90 VAL A CA 1
ATOM 634 C C . VAL A 1 90 ? 1.324 34.281 -18.609 1 96.75 90 VAL A C 1
ATOM 636 O O . VAL A 1 90 ? 0.598 34.469 -19.594 1 96.75 90 VAL A O 1
ATOM 639 N N . ILE A 1 91 ? 2.602 34.125 -18.688 1 95.94 91 ILE A N 1
ATOM 640 C CA . ILE A 1 91 ? 3.291 34.438 -19.922 1 95.94 91 ILE A CA 1
ATOM 641 C C . ILE A 1 91 ? 3.832 33.188 -20.562 1 95.94 91 ILE A C 1
ATOM 643 O O . ILE A 1 91 ? 4.621 32.438 -19.953 1 95.94 91 ILE A O 1
ATOM 647 N N . GLY A 1 92 ? 3.445 32.906 -21.781 1 93.19 92 GLY A N 1
ATOM 648 C CA . GLY A 1 92 ? 4.035 31.828 -22.547 1 93.19 92 GLY A CA 1
ATOM 649 C C . GLY A 1 92 ? 3.414 30.484 -22.25 1 93.19 92 GLY A C 1
ATOM 650 O O . GLY A 1 92 ? 4.07 29.438 -22.391 1 93.19 92 GLY A O 1
ATOM 651 N N . HIS A 1 93 ? 2.312 30.516 -21.641 1 88.25 93 HIS A N 1
ATOM 652 C CA . HIS A 1 93 ? 1.587 29.297 -21.281 1 88.25 93 HIS A CA 1
ATOM 653 C C . HIS A 1 93 ? 0.102 29.422 -21.609 1 88.25 93 HIS A C 1
ATOM 655 O O . HIS A 1 93 ? -0.477 30.5 -21.453 1 88.25 93 HIS A O 1
ATOM 661 N N . ASP A 1 94 ? -0.506 28.234 -22.141 1 82.81 94 ASP A N 1
ATOM 662 C CA . ASP A 1 94 ? -1.889 28.375 -22.578 1 82.81 94 ASP A CA 1
ATOM 663 C C . ASP A 1 94 ? -2.805 27.391 -21.844 1 82.81 94 ASP A C 1
ATOM 665 O O . ASP A 1 94 ? -4.02 27.406 -22.047 1 82.81 94 ASP A O 1
ATOM 669 N N . LYS A 1 95 ? -2.264 26.594 -20.969 1 81.25 95 LYS A N 1
ATOM 670 C CA . LYS A 1 95 ? -3.117 25.641 -20.266 1 81.25 95 LYS A CA 1
ATOM 671 C C . LYS A 1 95 ? -3.715 26.281 -19 1 81.25 95 LYS A C 1
ATOM 673 O O . LYS A 1 95 ? -3.07 27.094 -18.344 1 81.25 95 LYS A O 1
ATOM 678 N N . ARG A 1 96 ? -4.883 25.875 -18.766 1 82.81 96 ARG A N 1
ATOM 679 C CA . ARG A 1 96 ? -5.602 26.391 -17.609 1 82.81 96 ARG A CA 1
ATOM 680 C C . ARG A 1 96 ? -4.879 26.031 -16.312 1 82.81 96 ARG A C 1
ATOM 682 O O . ARG A 1 96 ? -4.402 24.906 -16.141 1 82.81 96 ARG A O 1
ATOM 689 N N . LEU A 1 97 ? -4.656 27.188 -15.5 1 87.88 97 LEU A N 1
ATOM 690 C CA . LEU A 1 97 ? -4.082 27 -14.172 1 87.88 97 LEU A CA 1
ATOM 691 C C . LEU A 1 97 ? -5.156 27.094 -13.094 1 87.88 97 LEU A C 1
ATOM 693 O O . LEU A 1 97 ? -6.066 27.922 -13.188 1 87.88 97 LEU A O 1
ATOM 697 N N . HIS A 1 98 ? -5.184 26.156 -12.164 1 88.06 98 HIS A N 1
ATOM 698 C CA . HIS A 1 98 ? -6.133 26.172 -11.055 1 88.06 98 HIS A CA 1
ATOM 699 C C . HIS A 1 98 ? -5.57 26.922 -9.859 1 88.06 98 HIS A C 1
ATOM 701 O O . HIS A 1 98 ? -5.113 26.312 -8.891 1 88.06 98 HIS A O 1
ATOM 707 N N . ILE A 1 99 ? -5.645 28.344 -9.93 1 90.5 99 ILE A N 1
ATOM 708 C CA . ILE A 1 99 ? -5.105 29.234 -8.898 1 90.5 99 ILE A CA 1
ATOM 709 C C . ILE A 1 99 ? -6.176 30.234 -8.477 1 90.5 99 ILE A C 1
ATOM 711 O O . ILE A 1 99 ? -6.844 30.828 -9.328 1 90.5 99 ILE A O 1
ATOM 715 N N . PRO A 1 100 ? -6.352 30.391 -7.211 1 86.81 100 PRO A N 1
ATOM 716 C CA . PRO A 1 100 ? -7.352 31.359 -6.738 1 86.81 100 PRO A CA 1
ATOM 717 C C . PRO A 1 100 ? -6.898 32.812 -6.906 1 86.81 100 PRO A C 1
ATOM 719 O O . PRO A 1 100 ? -6.617 33.469 -5.918 1 86.81 100 PRO A O 1
ATOM 722 N N . ALA A 1 101 ? -6.93 33.375 -8.102 1 92.12 101 ALA A N 1
ATOM 723 C CA . ALA A 1 101 ? -6.652 34.75 -8.422 1 92.12 101 ALA A CA 1
ATOM 724 C C . ALA A 1 101 ? -7.934 35.5 -8.812 1 92.12 101 ALA A C 1
ATOM 726 O O . ALA A 1 101 ? -8.875 34.875 -9.312 1 92.12 101 ALA A O 1
ATOM 727 N N . ALA A 1 102 ? -7.914 36.75 -8.492 1 93.5 102 ALA A N 1
ATOM 728 C CA . ALA A 1 102 ? -9.086 37.562 -8.812 1 93.5 102 ALA A CA 1
ATOM 729 C C . ALA A 1 102 ? -9.281 37.688 -10.328 1 93.5 102 ALA A C 1
ATOM 731 O O . ALA A 1 102 ? -10.406 37.781 -10.805 1 93.5 102 ALA A O 1
ATOM 732 N N . ASP A 1 103 ? -8.195 37.781 -10.992 1 94.19 103 ASP A N 1
ATOM 733 C CA . ASP A 1 103 ? -8.156 37.812 -12.453 1 94.19 103 ASP A CA 1
ATOM 734 C C . ASP A 1 103 ? -6.879 37.156 -12.984 1 94.19 103 ASP A C 1
ATOM 736 O O . ASP A 1 103 ? -5.855 37.156 -12.305 1 94.19 103 ASP A O 1
ATOM 740 N N . MET A 1 104 ? -7.008 36.531 -14.148 1 95.38 104 MET A N 1
ATOM 741 C CA . MET A 1 104 ? -5.875 35.875 -14.766 1 95.38 104 MET A CA 1
ATOM 742 C C . MET A 1 104 ? -5.848 36.094 -16.281 1 95.38 104 MET A C 1
ATOM 744 O O . MET A 1 104 ? -6.863 35.938 -16.953 1 95.38 104 MET A O 1
ATOM 748 N N . ARG A 1 105 ? -4.723 36.562 -16.75 1 95.12 105 ARG A N 1
ATOM 749 C CA . ARG A 1 105 ? -4.566 36.812 -18.172 1 95.12 105 ARG A CA 1
ATOM 750 C C . ARG A 1 105 ? -3.379 36.062 -18.75 1 95.12 105 ARG A C 1
ATOM 752 O O . ARG A 1 105 ? -2.289 36.062 -18.172 1 95.12 105 ARG A O 1
ATOM 759 N N . PHE A 1 106 ? -3.615 35.406 -19.859 1 95.5 106 PHE A N 1
ATOM 760 C CA . PHE A 1 106 ? -2.557 34.719 -20.578 1 95.5 106 PHE A CA 1
ATOM 761 C C . PHE A 1 106 ? -2.012 35.562 -21.703 1 95.5 106 PHE A C 1
ATOM 763 O O . PHE A 1 106 ? -2.775 36.094 -22.531 1 95.5 106 PHE A O 1
ATOM 770 N N . ILE A 1 107 ? -0.751 35.719 -21.703 1 94.62 107 ILE A N 1
ATOM 771 C CA . ILE A 1 107 ? -0.127 36.594 -22.703 1 94.62 107 ILE A CA 1
ATOM 772 C C . ILE A 1 107 ? 1.002 35.844 -23.406 1 94.62 107 ILE A C 1
ATOM 774 O O . ILE A 1 107 ? 1.655 34.969 -22.797 1 94.62 107 ILE A O 1
ATOM 778 N N . PRO A 1 108 ? 1.226 36.094 -24.719 1 94 108 PRO A N 1
ATOM 779 C CA . PRO A 1 108 ? 2.338 35.469 -25.422 1 94 108 PRO A CA 1
ATOM 780 C C . PRO A 1 108 ? 3.697 35.812 -24.828 1 94 108 PRO A C 1
ATOM 782 O O . PRO A 1 108 ? 3.846 36.875 -24.188 1 94 108 PRO A O 1
ATOM 785 N N . GLY A 1 109 ? 4.582 34.938 -25.062 1 93.56 109 GLY A N 1
ATOM 786 C CA . GLY A 1 109 ? 5.938 35.094 -24.578 1 93.56 109 GLY A CA 1
ATOM 787 C C . GLY A 1 109 ? 6.523 33.812 -24.031 1 93.56 109 GLY A C 1
ATOM 788 O O . GLY A 1 109 ? 6.266 32.719 -24.578 1 93.56 109 GLY A O 1
ATOM 789 N N . GLY A 1 110 ? 7.414 34.031 -23.078 1 89.81 110 GLY A N 1
ATOM 790 C CA . GLY A 1 110 ? 8.008 32.906 -22.422 1 89.81 110 GLY A CA 1
ATOM 791 C C . GLY A 1 110 ? 9.32 32.469 -23.047 1 89.81 110 GLY A C 1
ATOM 792 O O . GLY A 1 110 ? 9.758 33.031 -24.047 1 89.81 110 GLY A O 1
ATOM 793 N N . HIS A 1 111 ? 9.852 31.516 -22.344 1 87.56 111 HIS A N 1
ATOM 794 C CA . HIS A 1 111 ? 11.133 31 -22.797 1 87.56 111 HIS A CA 1
ATOM 795 C C . HIS A 1 111 ? 11.094 29.484 -22.938 1 87.56 111 HIS A C 1
ATOM 797 O O . HIS A 1 111 ? 10.203 28.828 -22.406 1 87.56 111 HIS A O 1
ATOM 803 N N . LYS A 1 112 ? 11.945 28.938 -23.766 1 83.19 112 LYS A N 1
ATOM 804 C CA . LYS A 1 112 ? 12.18 27.5 -23.906 1 83.19 112 LYS A CA 1
ATOM 805 C C . LYS A 1 112 ? 13.43 27.078 -23.141 1 83.19 112 LYS A C 1
ATOM 807 O O . LYS A 1 112 ? 14.023 27.875 -22.406 1 83.19 112 LYS A O 1
ATOM 812 N N . ALA A 1 113 ? 13.711 25.719 -23.266 1 78.69 113 ALA A N 1
ATOM 813 C CA . ALA A 1 113 ? 14.891 25.203 -22.578 1 78.69 113 ALA A CA 1
ATOM 814 C C . ALA A 1 113 ? 16.141 25.969 -22.984 1 78.69 113 ALA A C 1
ATOM 816 O O . ALA A 1 113 ? 16.25 26.438 -24.109 1 78.69 113 ALA A O 1
ATOM 817 N N . ARG A 1 114 ? 17.031 26.219 -22.141 1 73.62 114 ARG A N 1
ATOM 818 C CA . ARG A 1 114 ? 18.328 26.844 -22.297 1 73.62 114 ARG A CA 1
ATOM 819 C C . ARG A 1 114 ? 18.172 28.344 -22.562 1 73.62 114 ARG A C 1
ATOM 821 O O . ARG A 1 114 ? 19 28.953 -23.25 1 73.62 114 ARG A O 1
ATOM 828 N N . GLY A 1 115 ? 17.016 28.984 -22.125 1 69.31 115 GLY A N 1
ATOM 829 C CA . GLY A 1 115 ? 16.844 30.422 -22.109 1 69.31 115 GLY A CA 1
ATOM 830 C C . GLY A 1 115 ? 16.438 31 -23.438 1 69.31 115 GLY A C 1
ATOM 831 O O . GLY A 1 115 ? 16.469 32.219 -23.625 1 69.31 115 GLY A O 1
ATOM 832 N N . VAL A 1 116 ? 16.172 30.188 -24.344 1 79.38 116 VAL A N 1
ATOM 833 C CA . VAL A 1 116 ? 15.758 30.688 -25.656 1 79.38 116 VAL A CA 1
ATOM 834 C C . VAL A 1 116 ? 14.328 31.219 -25.594 1 79.38 116 VAL A C 1
ATOM 836 O O . VAL A 1 116 ? 13.438 30.547 -25.078 1 79.38 116 VAL A O 1
ATOM 839 N N . GLU A 1 117 ? 14.258 32.438 -26.078 1 85.31 117 GLU A N 1
ATOM 840 C CA . GLU A 1 117 ? 12.93 33.062 -26.094 1 85.31 117 GLU A CA 1
ATOM 841 C C . GLU A 1 117 ? 11.984 32.281 -27.016 1 85.31 117 GLU A C 1
ATOM 843 O O . GLU A 1 117 ? 12.305 32.062 -28.188 1 85.31 117 GLU A O 1
ATOM 848 N N . ALA A 1 118 ? 10.859 31.859 -26.594 1 82.44 118 ALA A N 1
ATOM 849 C CA . ALA A 1 118 ? 9.883 31.141 -27.406 1 82.44 118 ALA A CA 1
ATOM 850 C C . ALA A 1 118 ? 9.117 32.094 -28.312 1 82.44 118 ALA A C 1
ATOM 852 O O . ALA A 1 118 ? 8.938 31.812 -29.5 1 82.44 118 ALA A O 1
ATOM 853 N N . GLU A 1 119 ? 8.594 33.156 -27.75 1 89.5 119 GLU A N 1
ATOM 854 C CA . GLU A 1 119 ? 7.879 34.219 -28.422 1 89.5 119 GLU A CA 1
ATOM 855 C C . GLU A 1 119 ? 8.133 35.562 -27.719 1 89.5 119 GLU A C 1
ATOM 857 O O . GLU A 1 119 ? 8.352 35.594 -26.516 1 89.5 119 GLU A O 1
ATOM 862 N N . PRO A 1 120 ? 8.219 36.594 -28.594 1 90.44 120 PRO A N 1
ATOM 863 C CA . PRO A 1 120 ? 8.359 37.906 -27.953 1 90.44 120 PRO A CA 1
ATOM 864 C C . PRO A 1 120 ? 7.199 38.219 -27 1 90.44 120 PRO A C 1
ATOM 866 O O . PRO A 1 120 ? 6.066 37.812 -27.234 1 90.44 120 PRO A O 1
ATOM 869 N N . LEU A 1 121 ? 7.484 38.906 -25.969 1 93.94 121 LEU A N 1
ATOM 870 C CA . LEU A 1 121 ? 6.48 39.281 -24.969 1 93.94 121 LEU A CA 1
ATOM 871 C C . LEU A 1 121 ? 5.363 40.094 -25.609 1 93.94 121 LEU A C 1
ATOM 873 O O . LEU A 1 121 ? 5.629 41.062 -26.328 1 93.94 121 LEU A O 1
ATOM 877 N N . GLY A 1 122 ? 4.176 39.688 -25.453 1 94.44 122 GLY A N 1
ATOM 878 C CA . GLY A 1 122 ? 3.029 40.406 -25.969 1 94.44 122 GLY A CA 1
ATOM 879 C C . GLY A 1 122 ? 2.727 41.688 -25.203 1 94.44 122 GLY A C 1
ATOM 880 O O . GLY A 1 122 ? 1.779 41.719 -24.406 1 94.44 122 GLY A O 1
ATOM 881 N N . MET A 1 123 ? 3.408 42.719 -25.562 1 95.38 123 MET A N 1
ATOM 882 C CA . MET A 1 123 ? 3.324 43.969 -24.812 1 95.38 123 MET A CA 1
ATOM 883 C C . MET A 1 123 ? 1.926 44.562 -24.922 1 95.38 123 MET A C 1
ATOM 885 O O . MET A 1 123 ? 1.42 45.125 -23.953 1 95.38 123 MET A O 1
ATOM 889 N N . ASP A 1 124 ? 1.299 44.406 -26.062 1 95 124 ASP A N 1
ATOM 890 C CA . ASP A 1 124 ? -0.042 44.938 -26.25 1 95 124 ASP A CA 1
ATOM 891 C C . ASP A 1 124 ? -1.046 44.25 -25.328 1 95 124 ASP A C 1
ATOM 893 O O . ASP A 1 124 ? -1.892 44.906 -24.719 1 95 124 ASP A O 1
ATOM 897 N N . PHE A 1 125 ? -0.87 43.031 -25.266 1 95.5 125 PHE A N 1
ATOM 898 C CA . PHE A 1 125 ? -1.763 42.25 -24.406 1 95.5 125 PHE A CA 1
ATOM 899 C C . PHE A 1 125 ? -1.543 42.594 -22.938 1 95.5 125 PHE A C 1
ATOM 901 O O . PHE A 1 125 ? -2.498 42.656 -22.172 1 95.5 125 PHE A O 1
ATOM 908 N N . LEU A 1 126 ? -0.308 42.812 -22.609 1 96.81 126 LEU A N 1
ATOM 909 C CA . LEU A 1 126 ? 0.046 43.156 -21.25 1 96.81 126 LEU A CA 1
ATOM 910 C C . LEU A 1 126 ? -0.584 44.5 -20.859 1 96.81 126 LEU A C 1
ATOM 912 O O . LEU A 1 126 ? -1.195 44.625 -19.797 1 96.81 126 LEU A O 1
ATOM 916 N N . ILE A 1 127 ? -0.449 45.406 -21.719 1 96.62 127 ILE A N 1
ATOM 917 C CA . ILE A 1 127 ? -0.955 46.75 -21.469 1 96.62 127 ILE A CA 1
ATOM 918 C C . ILE A 1 127 ? -2.475 46.719 -21.328 1 96.62 127 ILE A C 1
ATOM 920 O O . ILE A 1 127 ? -3.039 47.344 -20.422 1 96.62 127 ILE A O 1
ATOM 924 N N . GLN A 1 128 ? -3.1 46 -22.188 1 96.5 128 GLN A N 1
ATOM 925 C CA . GLN A 1 128 ? -4.551 45.844 -22.141 1 96.5 128 GLN A CA 1
ATOM 926 C C . GLN A 1 128 ? -5 45.156 -20.859 1 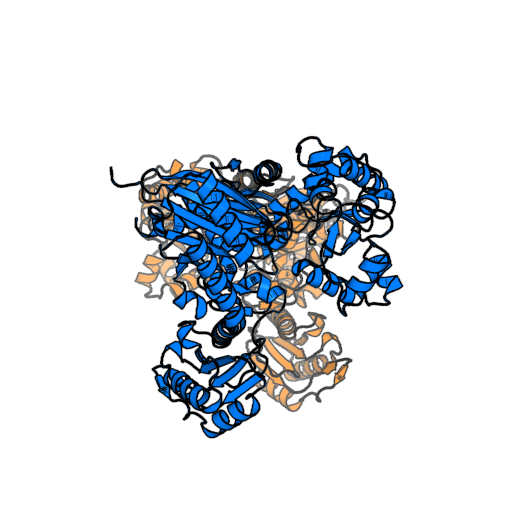96.5 128 GLN A C 1
ATOM 928 O O . GLN A 1 128 ? -6.016 45.531 -20.281 1 96.5 128 GLN A O 1
ATOM 933 N N . GLY A 1 129 ? -4.242 44.219 -20.516 1 96.38 129 GLY A N 1
ATOM 934 C CA . GLY A 1 129 ? -4.566 43.469 -19.297 1 96.38 129 GLY A CA 1
ATOM 935 C C . GLY A 1 129 ? -4.441 44.344 -18.047 1 96.38 129 GLY A C 1
ATOM 936 O O . GLY A 1 129 ? -5.297 44.281 -17.156 1 96.38 129 GLY A O 1
ATOM 937 N N . ILE A 1 130 ? -3.361 45.094 -18 1 96.94 130 ILE A N 1
ATOM 938 C CA . ILE A 1 130 ? -3.148 46 -16.859 1 96.94 130 ILE A CA 1
ATOM 939 C C . ILE A 1 130 ? -4.289 47 -16.766 1 96.94 130 ILE A C 1
ATOM 941 O O . ILE A 1 130 ? -4.809 47.25 -15.68 1 96.94 130 ILE A O 1
ATOM 945 N N . ALA A 1 131 ? -4.664 47.5 -17.891 1 96.25 131 ALA A N 1
ATOM 946 C CA . ALA A 1 131 ? -5.746 48.469 -17.938 1 96.25 131 ALA A CA 1
ATOM 947 C C . ALA A 1 131 ? -7.055 47.844 -17.438 1 96.25 131 ALA A C 1
ATOM 949 O O . ALA A 1 131 ? -7.832 48.531 -16.75 1 96.25 131 ALA A O 1
ATOM 950 N N . ALA A 1 132 ? -7.266 46.719 -17.766 1 95.81 132 ALA A N 1
ATOM 951 C CA . ALA A 1 132 ? -8.508 46.031 -17.391 1 95.81 132 ALA A CA 1
ATOM 952 C C . ALA A 1 132 ? -8.547 45.719 -15.898 1 95.81 132 ALA A C 1
ATOM 954 O O . ALA A 1 132 ? -9.617 45.719 -15.297 1 95.81 132 ALA A O 1
ATOM 955 N N . MET A 1 133 ? -7.379 45.5 -15.312 1 96.12 133 MET A N 1
ATOM 956 C CA . MET A 1 133 ? -7.316 45.062 -13.922 1 96.12 133 MET A CA 1
ATOM 957 C C . MET A 1 133 ? -7.141 46.25 -12.992 1 96.12 133 MET A C 1
ATOM 959 O O . MET A 1 133 ? -7.383 46.156 -11.789 1 96.12 133 MET A O 1
ATOM 963 N N . LYS A 1 134 ? -6.773 47.344 -13.641 1 94.81 134 LYS A N 1
ATOM 964 C CA . LYS A 1 134 ? -6.52 48.562 -12.844 1 94.81 134 LYS A CA 1
ATOM 965 C C . LYS A 1 134 ? -7.754 48.938 -12.047 1 94.81 134 LYS A C 1
ATOM 967 O O . LYS A 1 134 ? -8.852 49.062 -12.594 1 94.81 134 LYS A O 1
ATOM 972 N N . GLY A 1 135 ? -7.562 49.094 -10.688 1 92.12 135 GLY A N 1
ATOM 973 C CA . GLY A 1 135 ? -8.656 49.469 -9.812 1 92.12 135 GLY A CA 1
ATOM 974 C C . GLY A 1 135 ? -9.438 48.312 -9.266 1 92.12 135 GLY A C 1
ATOM 975 O O . GLY A 1 135 ? -10.234 48.438 -8.344 1 92.12 135 GLY A O 1
ATOM 976 N N . ARG A 1 136 ? -9.164 47.156 -9.805 1 93.5 136 ARG A N 1
ATOM 977 C CA . ARG A 1 136 ? -9.914 45.969 -9.391 1 93.5 136 ARG A CA 1
ATOM 978 C C . ARG A 1 136 ? -9.062 45.094 -8.492 1 93.5 136 ARG A C 1
ATOM 980 O O . ARG A 1 136 ? -9.602 44.281 -7.715 1 93.5 136 ARG A O 1
ATOM 987 N N . VAL A 1 137 ? -7.816 45.156 -8.711 1 95.75 137 VAL A N 1
ATOM 988 C CA . VAL A 1 137 ? -6.922 44.281 -7.953 1 95.75 137 VAL A CA 1
ATOM 989 C C . VAL A 1 137 ? -6.023 45.125 -7.051 1 95.75 137 VAL A C 1
ATOM 991 O O . VAL A 1 137 ? -5.812 46.312 -7.309 1 95.75 137 VAL A O 1
ATOM 994 N N . ASP A 1 138 ? -5.531 44.469 -5.992 1 95.19 138 ASP A N 1
ATOM 995 C CA . ASP A 1 138 ? -4.703 45.156 -5.008 1 95.19 138 ASP A CA 1
ATOM 996 C C . ASP A 1 138 ? -3.221 44.875 -5.246 1 95.19 138 ASP A C 1
ATOM 998 O O . ASP A 1 138 ? -2.357 45.594 -4.734 1 95.19 138 ASP A O 1
ATOM 1002 N N . ALA A 1 139 ? -2.934 43.906 -5.934 1 96.44 139 ALA A N 1
ATOM 1003 C CA . ALA A 1 139 ? -1.569 43.469 -6.23 1 96.44 139 ALA A CA 1
ATOM 1004 C C . ALA A 1 139 ? -1.525 42.625 -7.496 1 96.44 139 ALA A C 1
ATOM 1006 O O . ALA A 1 139 ? -2.564 42.156 -7.984 1 96.44 139 ALA A O 1
ATOM 1007 N N . TYR A 1 140 ? -0.304 42.438 -8.016 1 97.69 140 TYR A N 1
ATOM 1008 C CA . TYR A 1 140 ? -0.136 41.656 -9.234 1 97.69 140 TYR A CA 1
ATOM 1009 C C . TYR A 1 140 ? 0.864 40.531 -9.016 1 97.69 140 TYR A C 1
ATOM 1011 O O . TYR A 1 140 ? 1.785 40.656 -8.203 1 97.69 140 TYR A O 1
ATOM 1019 N N . ALA A 1 141 ? 0.646 39.469 -9.648 1 97.69 141 ALA A N 1
ATOM 1020 C CA . ALA A 1 141 ? 1.62 38.375 -9.789 1 97.69 141 ALA A CA 1
ATOM 1021 C C . ALA A 1 141 ? 1.917 38.094 -11.258 1 97.69 141 ALA A C 1
ATOM 1023 O O . ALA A 1 141 ? 1.033 38.188 -12.109 1 97.69 141 ALA A O 1
ATOM 1024 N N . VAL A 1 142 ? 3.172 37.75 -11.547 1 97.62 142 VAL A N 1
ATOM 1025 C CA . VAL A 1 142 ? 3.596 37.469 -12.914 1 97.62 142 VAL A CA 1
ATOM 1026 C C . VAL A 1 142 ? 4.34 36.125 -12.945 1 97.62 142 VAL A C 1
ATOM 1028 O O . VAL A 1 142 ? 5.262 35.906 -12.164 1 97.62 142 VAL A O 1
ATOM 1031 N N . CYS A 1 143 ? 3.898 35.25 -13.773 1 96.62 143 CYS A N 1
ATOM 1032 C CA . CYS A 1 143 ? 4.559 33.969 -13.938 1 96.62 143 CYS A CA 1
ATOM 1033 C C . CYS A 1 143 ? 4.816 33.656 -15.414 1 96.62 143 CYS A C 1
ATOM 1035 O O . CYS A 1 143 ? 3.875 33.531 -16.203 1 96.62 143 CYS A O 1
ATOM 1037 N N . ALA A 1 144 ? 6.031 33.562 -15.773 1 95.38 144 ALA A N 1
ATOM 1038 C CA . ALA A 1 144 ? 6.398 33.281 -17.156 1 95.38 144 ALA A CA 1
ATOM 1039 C C . ALA A 1 144 ? 7.008 31.875 -17.297 1 95.38 144 ALA A C 1
ATOM 1041 O O . ALA A 1 144 ? 7.645 31.375 -16.359 1 95.38 144 ALA A O 1
ATOM 1042 N N . MET A 1 145 ? 6.789 31.359 -18.453 1 93.44 145 MET A N 1
ATOM 1043 C CA . MET A 1 145 ? 7.363 30.047 -18.734 1 93.44 145 MET A CA 1
ATOM 1044 C C . MET A 1 145 ? 8.883 30.078 -18.594 1 93.44 145 MET A C 1
ATOM 1046 O O . MET A 1 145 ? 9.547 30.906 -19.219 1 93.44 145 MET A O 1
ATOM 1050 N N . LEU A 1 146 ? 9.422 29.172 -17.766 1 89.88 146 LEU A N 1
ATOM 1051 C CA . LEU A 1 146 ? 10.844 28.969 -17.516 1 89.88 146 LEU A CA 1
ATOM 1052 C C . LEU A 1 146 ? 11.484 30.25 -16.984 1 89.88 146 LEU A C 1
ATOM 1054 O O . LEU A 1 146 ? 12.648 30.531 -17.297 1 89.88 146 LEU A O 1
ATOM 1058 N N . ALA A 1 147 ? 10.734 30.938 -16.234 1 90.44 147 ALA A N 1
ATOM 1059 C CA . ALA A 1 147 ? 11.234 32.188 -15.672 1 90.44 147 ALA A CA 1
ATOM 1060 C C . ALA A 1 147 ? 12.344 31.938 -14.656 1 90.44 147 ALA A C 1
ATOM 1062 O O . ALA A 1 147 ? 13.156 32.812 -14.383 1 90.44 147 ALA A O 1
ATOM 1063 N N . PHE A 1 148 ? 12.414 30.719 -14.117 1 87.12 148 PHE A N 1
ATOM 1064 C CA . PHE A 1 148 ? 13.461 30.391 -13.148 1 87.12 148 PHE A CA 1
ATOM 1065 C C . PHE A 1 148 ? 14.82 30.297 -13.836 1 87.12 148 PHE A C 1
ATOM 1067 O O . PHE A 1 148 ? 15.859 30.438 -13.18 1 87.12 148 PHE A O 1
ATOM 1074 N N . GLU A 1 149 ? 14.828 30.141 -15.062 1 89 149 GLU A N 1
ATOM 1075 C CA . GLU A 1 149 ? 16.062 30.156 -15.852 1 89 149 GLU A CA 1
ATOM 1076 C C . GLU A 1 149 ? 16.328 31.547 -16.422 1 89 149 GLU A C 1
ATOM 1078 O O . GLU A 1 149 ? 17.469 32.031 -16.375 1 89 149 GLU A O 1
ATOM 1083 N N . ASP A 1 150 ? 15.297 32.156 -16.953 1 91.06 150 ASP A N 1
ATOM 1084 C CA . ASP A 1 150 ? 15.391 33.5 -17.5 1 91.06 150 ASP A CA 1
ATOM 1085 C C . ASP A 1 150 ? 14.172 34.344 -17.109 1 91.06 150 ASP A C 1
ATOM 1087 O O . ASP A 1 150 ? 13.109 34.219 -17.719 1 91.06 150 ASP A O 1
ATOM 1091 N N . PRO A 1 151 ? 14.375 35.281 -16.203 1 94.06 151 PRO A N 1
ATOM 1092 C CA . PRO A 1 151 ? 13.242 36.062 -15.656 1 94.06 151 PRO A CA 1
ATOM 1093 C C . PRO A 1 151 ? 12.945 37.312 -16.453 1 94.06 151 PRO A C 1
ATOM 1095 O O . PRO A 1 151 ? 12.18 38.156 -16 1 94.06 151 PRO A O 1
ATOM 1098 N N . THR A 1 152 ? 13.438 37.5 -17.641 1 94.12 152 THR A N 1
ATOM 1099 C CA . THR A 1 152 ? 13.375 38.719 -18.391 1 94.12 152 THR A CA 1
ATOM 1100 C C . THR A 1 152 ? 11.922 39.156 -18.625 1 94.12 152 THR A C 1
ATOM 1102 O O . THR A 1 152 ? 11.562 40.312 -18.406 1 94.12 152 THR A O 1
ATOM 1105 N N . HIS A 1 153 ? 11.117 38.188 -19.047 1 95.94 153 HIS A N 1
ATOM 1106 C CA . HIS A 1 153 ? 9.727 38.531 -19.359 1 95.94 153 HIS A CA 1
ATOM 1107 C C . HIS A 1 153 ? 8.977 38.969 -18.094 1 95.94 153 HIS A C 1
ATOM 1109 O O . HIS A 1 153 ? 8.125 39.844 -18.156 1 95.94 153 HIS A O 1
ATOM 1115 N N . GLU A 1 154 ? 9.297 38.375 -16.984 1 96.69 154 GLU A N 1
ATOM 1116 C CA . GLU A 1 154 ? 8.656 38.781 -15.742 1 96.69 154 GLU A CA 1
ATOM 1117 C C . GLU A 1 154 ? 9.094 40.156 -15.32 1 96.69 154 GLU A C 1
ATOM 1119 O O . GLU A 1 154 ? 8.273 40.969 -14.852 1 96.69 154 GLU A O 1
ATOM 1124 N N . LEU A 1 155 ? 10.312 40.438 -15.555 1 96.38 155 LEU A N 1
ATOM 1125 C CA . LEU A 1 155 ? 10.859 41.719 -15.148 1 96.38 155 LEU A CA 1
ATOM 1126 C C . LEU A 1 155 ? 10.266 42.844 -15.992 1 96.38 155 LEU A C 1
ATOM 1128 O O . LEU A 1 155 ? 9.945 43.938 -15.469 1 96.38 155 LEU A O 1
ATOM 1132 N N . VAL A 1 156 ? 10.164 42.562 -17.25 1 96.12 156 VAL A N 1
ATOM 1133 C CA . VAL A 1 156 ? 9.578 43.562 -18.141 1 96.12 156 VAL A CA 1
ATOM 1134 C C . VAL A 1 156 ? 8.109 43.781 -17.781 1 96.12 156 VAL A C 1
ATOM 1136 O O . VAL A 1 156 ? 7.648 44.938 -17.719 1 96.12 156 VAL A O 1
ATOM 1139 N N . ALA A 1 157 ? 7.461 42.781 -17.578 1 96.81 157 ALA A N 1
ATOM 1140 C CA . ALA A 1 157 ? 6.051 42.875 -17.203 1 96.81 157 ALA A CA 1
ATOM 1141 C C . ALA A 1 157 ? 5.895 43.625 -15.875 1 96.81 157 ALA A C 1
ATOM 1143 O O . ALA A 1 157 ? 4.992 44.469 -15.734 1 96.81 157 ALA A O 1
ATOM 1144 N N . ALA A 1 158 ? 6.73 43.312 -14.953 1 96.94 158 ALA A N 1
ATOM 1145 C CA . ALA A 1 158 ? 6.691 44 -13.648 1 96.94 158 ALA A CA 1
ATOM 1146 C C . ALA A 1 158 ? 6.879 45.5 -13.805 1 96.94 158 ALA A C 1
ATOM 1148 O O . ALA A 1 158 ? 6.18 46.281 -13.164 1 96.94 158 ALA A O 1
ATOM 1149 N N . LYS A 1 159 ? 7.773 45.812 -14.602 1 96.38 159 LYS A N 1
ATOM 1150 C CA . LYS A 1 159 ? 8.047 47.25 -14.836 1 96.38 159 LYS A CA 1
ATOM 1151 C C . LYS A 1 159 ? 6.863 47.938 -15.508 1 96.38 159 LYS A C 1
ATOM 1153 O O . LYS A 1 159 ? 6.523 49.062 -15.18 1 96.38 159 LYS A O 1
ATOM 1158 N N . ALA A 1 160 ? 6.309 47.281 -16.469 1 96.5 160 ALA A N 1
ATOM 1159 C CA . ALA A 1 160 ? 5.133 47.812 -17.141 1 96.5 160 ALA A CA 1
ATOM 1160 C C . ALA A 1 160 ? 3.992 48.062 -16.156 1 96.5 160 ALA A C 1
ATOM 1162 O O . ALA A 1 160 ? 3.318 49.094 -16.219 1 96.5 160 ALA A O 1
ATOM 1163 N N . ILE A 1 161 ? 3.803 47.188 -15.266 1 96.69 161 ILE A N 1
ATOM 1164 C CA . ILE A 1 161 ? 2.736 47.281 -14.281 1 96.69 161 ILE A CA 1
ATOM 1165 C C . ILE A 1 161 ? 3.016 48.438 -13.328 1 96.69 161 ILE A C 1
ATOM 1167 O O . ILE A 1 161 ? 2.119 49.219 -13.023 1 96.69 161 ILE A O 1
ATOM 1171 N N . GLU A 1 162 ? 4.219 48.562 -12.898 1 94.94 162 GLU A N 1
ATOM 1172 C CA . GLU A 1 162 ? 4.617 49.625 -12 1 94.94 162 GLU A CA 1
ATOM 1173 C C . GLU A 1 162 ? 4.336 51 -12.625 1 94.94 162 GLU A C 1
ATOM 1175 O O . GLU A 1 162 ? 3.951 51.938 -11.922 1 94.94 162 GLU A O 1
ATOM 1180 N N . LEU A 1 163 ? 4.547 51.062 -13.867 1 94.81 163 LEU A N 1
ATOM 1181 C CA . LEU A 1 163 ? 4.375 52.312 -14.578 1 94.81 163 LEU A CA 1
ATOM 1182 C C . LEU A 1 163 ? 2.895 52.625 -14.766 1 94.81 163 LEU A C 1
ATOM 1184 O O . LEU A 1 163 ? 2.498 53.812 -14.711 1 94.81 163 LEU A O 1
ATOM 1188 N N . MET A 1 164 ? 2.109 51.656 -14.859 1 95.62 164 MET A N 1
ATOM 1189 C CA . MET A 1 164 ? 0.715 51.875 -15.234 1 95.62 164 MET A CA 1
ATOM 1190 C C . MET A 1 164 ? -0.178 51.906 -14 1 95.62 164 MET A C 1
ATOM 1192 O O . MET A 1 164 ? -1.21 52.562 -13.984 1 95.62 164 MET A O 1
ATOM 1196 N N . ASP A 1 165 ? -0.056 51.188 -12.859 1 92.38 165 ASP A N 1
ATOM 1197 C CA . ASP A 1 165 ? -0.983 51.062 -11.742 1 92.38 165 ASP A CA 1
ATOM 1198 C C . ASP A 1 165 ? -0.251 51.188 -10.406 1 92.38 165 ASP A C 1
ATOM 1200 O O . ASP A 1 165 ? -0.882 51.281 -9.352 1 92.38 165 ASP A O 1
ATOM 1204 N N . GLN A 1 166 ? 0.86 51.438 -10.195 1 89.94 166 GLN A N 1
ATOM 1205 C CA . GLN A 1 166 ? 1.734 51.562 -9.039 1 89.94 166 GLN A CA 1
ATOM 1206 C C . GLN A 1 166 ? 1.306 50.625 -7.914 1 89.94 166 GLN A C 1
ATOM 1208 O O . GLN A 1 166 ? 1.147 51.062 -6.77 1 89.94 166 GLN A O 1
ATOM 1213 N N . ARG A 1 167 ? 0.933 49.406 -8.109 1 94.38 167 ARG A N 1
ATOM 1214 C CA . ARG A 1 167 ? 0.627 48.344 -7.164 1 94.38 167 ARG A CA 1
ATOM 1215 C C . ARG A 1 167 ? 1.786 47.375 -7.055 1 94.38 167 ARG A C 1
ATOM 1217 O O . ARG A 1 167 ? 2.621 47.281 -7.957 1 94.38 167 ARG A O 1
ATOM 1224 N N . PRO A 1 168 ? 1.896 46.719 -5.918 1 95.06 168 PRO A N 1
ATOM 1225 C CA . PRO A 1 168 ? 2.99 45.75 -5.766 1 95.06 168 PRO A CA 1
ATOM 1226 C C . PRO A 1 168 ? 2.918 44.625 -6.781 1 95.06 168 PRO A C 1
ATOM 1228 O O . PRO A 1 168 ? 1.828 44.125 -7.094 1 95.06 168 PRO A O 1
ATOM 1231 N N . VAL A 1 169 ? 4.109 44.219 -7.262 1 97.06 169 VAL A N 1
ATOM 1232 C CA . VAL A 1 169 ? 4.203 43.156 -8.242 1 97.06 169 VAL A CA 1
ATOM 1233 C C . VAL A 1 169 ? 5.07 42.031 -7.688 1 97.06 169 VAL A C 1
ATOM 1235 O O . VAL A 1 169 ? 6.145 42.281 -7.141 1 97.06 169 VAL A O 1
ATOM 1238 N N . PHE A 1 170 ? 4.602 40.844 -7.738 1 96.88 170 PHE A N 1
ATOM 1239 C CA . PHE A 1 170 ? 5.332 39.656 -7.309 1 96.88 170 PHE A CA 1
ATOM 1240 C C . PHE A 1 170 ? 5.648 38.75 -8.492 1 96.88 170 PHE A C 1
ATOM 1242 O O . PHE A 1 170 ? 4.738 38.219 -9.117 1 96.88 170 PHE A O 1
ATOM 1249 N N . CYS A 1 171 ? 6.895 38.562 -8.727 1 96.62 171 CYS A N 1
ATOM 1250 C CA . CYS A 1 171 ? 7.328 37.719 -9.828 1 96.62 171 CYS A CA 1
ATOM 1251 C C . CYS A 1 171 ? 7.562 36.281 -9.359 1 96.62 171 CYS A C 1
ATOM 1253 O O . CYS A 1 171 ? 8.133 36.062 -8.289 1 96.62 171 CYS A O 1
ATOM 1255 N N . SER A 1 172 ? 7.172 35.344 -10.164 1 95.31 172 SER A N 1
ATOM 1256 C CA . SER A 1 172 ? 7.219 33.938 -9.766 1 95.31 172 SER A CA 1
ATOM 1257 C C . SER A 1 172 ? 8.656 33.469 -9.586 1 95.31 172 SER A C 1
ATOM 1259 O O . SER A 1 172 ? 8.93 32.594 -8.75 1 95.31 172 SER A O 1
ATOM 1261 N N . HIS A 1 173 ? 9.586 34.031 -10.344 1 93.69 173 HIS A N 1
ATOM 1262 C CA . HIS A 1 173 ? 10.969 33.562 -10.258 1 93.69 173 HIS A CA 1
ATOM 1263 C C . HIS A 1 173 ? 11.578 33.938 -8.898 1 93.69 173 HIS A C 1
ATOM 1265 O O . HIS A 1 173 ? 12.562 33.312 -8.477 1 93.69 173 HIS A O 1
ATOM 1271 N N . GLN A 1 174 ? 11.023 34.906 -8.266 1 91.56 174 GLN A N 1
ATOM 1272 C CA . GLN A 1 174 ? 11.492 35.312 -6.941 1 91.56 174 GLN A CA 1
ATOM 1273 C C . GLN A 1 174 ? 10.93 34.406 -5.859 1 91.56 174 GLN A C 1
ATOM 1275 O O . GLN A 1 174 ? 11.5 34.281 -4.77 1 91.56 174 GLN A O 1
ATOM 1280 N N . ALA A 1 175 ? 9.852 33.781 -6.168 1 89.62 175 ALA A N 1
ATOM 1281 C CA . ALA A 1 175 ? 9.188 32.906 -5.203 1 89.62 175 ALA A CA 1
ATOM 1282 C C . ALA A 1 175 ? 9.789 31.516 -5.219 1 89.62 175 ALA A C 1
ATOM 1284 O O . ALA A 1 175 ? 9.852 30.859 -4.18 1 89.62 175 ALA A O 1
ATOM 1285 N N . SER A 1 176 ? 10.102 31.047 -6.406 1 90 176 SER A N 1
ATOM 1286 C CA . SER A 1 176 ? 10.641 29.703 -6.535 1 90 176 SER A CA 1
ATOM 1287 C C . SER A 1 176 ? 11.508 29.562 -7.777 1 90 176 SER A C 1
ATOM 1289 O O . SER A 1 176 ? 11.227 30.188 -8.805 1 90 176 SER A O 1
ATOM 1291 N N . THR A 1 177 ? 12.492 28.719 -7.645 1 87.56 177 THR A N 1
ATOM 1292 C CA . THR A 1 177 ? 13.359 28.422 -8.781 1 87.56 177 THR A CA 1
ATOM 1293 C C . THR A 1 177 ? 13.094 27.031 -9.328 1 87.56 177 THR A C 1
ATOM 1295 O O . THR A 1 177 ? 13.836 26.531 -10.18 1 87.56 177 THR A O 1
ATOM 1298 N N . ARG A 1 178 ? 12.102 26.469 -8.844 1 89.31 178 ARG A N 1
ATOM 1299 C CA . ARG A 1 178 ? 11.789 25.094 -9.234 1 89.31 178 ARG A CA 1
ATOM 1300 C C . ARG A 1 178 ? 10.844 25.078 -10.43 1 89.31 178 ARG A C 1
ATOM 1302 O O . ARG A 1 178 ? 10.055 26 -10.625 1 89.31 178 ARG A O 1
ATOM 1309 N N . PRO A 1 179 ? 10.922 23.906 -11.141 1 88.44 179 PRO A N 1
ATOM 1310 C CA . PRO A 1 179 ? 9.961 23.766 -12.234 1 88.44 179 PRO A CA 1
ATOM 1311 C C . PRO A 1 179 ? 8.539 23.516 -11.742 1 88.44 179 PRO A C 1
ATOM 1313 O O . PRO A 1 179 ? 8.352 22.984 -10.641 1 88.44 179 PRO A O 1
ATOM 1316 N N . GLY A 1 180 ? 7.605 23.875 -12.539 1 89.25 180 GLY A N 1
ATOM 1317 C CA . GLY A 1 180 ? 6.188 23.797 -12.234 1 89.25 180 GLY A CA 1
ATOM 1318 C C . GLY A 1 180 ? 5.477 25.141 -12.32 1 89.25 180 GLY A C 1
ATOM 1319 O O . GLY A 1 180 ? 5.539 25.938 -11.391 1 89.25 180 GLY A O 1
ATOM 1320 N N . MET A 1 181 ? 4.805 25.297 -13.32 1 90.44 181 MET A N 1
ATOM 1321 C CA . MET A 1 181 ? 4.207 26.609 -13.594 1 90.44 181 MET A CA 1
ATOM 1322 C C . MET A 1 181 ? 3.061 26.891 -12.633 1 90.44 181 MET A C 1
ATOM 1324 O O . MET A 1 181 ? 2.941 28 -12.117 1 90.44 181 MET A O 1
ATOM 1328 N N . GLU A 1 182 ? 2.281 25.875 -12.406 1 92.44 182 GLU A N 1
ATOM 1329 C CA . GLU A 1 182 ? 1.118 26.062 -11.547 1 92.44 182 GLU A CA 1
ATOM 1330 C C . GLU A 1 182 ? 1.54 26.344 -10.102 1 92.44 182 GLU A C 1
ATOM 1332 O O . GLU A 1 182 ? 1.05 27.281 -9.477 1 92.44 182 GLU A O 1
ATOM 1337 N N . GLU A 1 183 ? 2.463 25.531 -9.625 1 93.19 183 GLU A N 1
ATOM 1338 C CA . GLU A 1 183 ? 2.945 25.703 -8.25 1 93.19 183 GLU A CA 1
ATOM 1339 C C . GLU A 1 183 ? 3.672 27.031 -8.07 1 93.19 183 GLU A C 1
ATOM 1341 O O . GLU A 1 183 ? 3.518 27.688 -7.047 1 93.19 183 GLU A O 1
ATOM 1346 N N . ARG A 1 184 ? 4.41 27.406 -9.047 1 93.44 184 ARG A N 1
ATOM 1347 C CA . ARG A 1 184 ? 5.164 28.641 -8.977 1 93.44 184 ARG A CA 1
ATOM 1348 C C . ARG A 1 184 ? 4.234 29.859 -9.031 1 93.44 184 ARG A C 1
ATOM 1350 O O . ARG A 1 184 ? 4.406 30.812 -8.273 1 93.44 184 ARG A O 1
ATOM 1357 N N . ALA A 1 185 ? 3.318 29.781 -9.938 1 94.69 185 ALA A N 1
ATOM 1358 C CA . ALA A 1 185 ? 2.326 30.844 -10.031 1 94.69 185 ALA A CA 1
ATOM 1359 C C . ALA A 1 185 ? 1.518 30.969 -8.742 1 94.69 185 ALA A C 1
ATOM 1361 O O . ALA A 1 185 ? 1.266 32.062 -8.258 1 94.69 185 ALA A O 1
ATOM 1362 N N . ALA A 1 186 ? 1.184 29.828 -8.227 1 94.06 186 ALA A N 1
ATOM 1363 C CA . ALA A 1 186 ? 0.414 29.797 -6.984 1 94.06 186 ALA A CA 1
ATOM 1364 C C . ALA A 1 186 ? 1.202 30.422 -5.836 1 94.06 186 ALA A C 1
ATOM 1366 O O . ALA A 1 186 ? 0.64 31.141 -5.012 1 94.06 186 ALA A O 1
ATOM 1367 N N . THR A 1 187 ? 2.434 30.156 -5.797 1 94.38 187 THR A N 1
ATOM 1368 C CA . THR A 1 187 ? 3.281 30.703 -4.742 1 94.38 187 THR A CA 1
ATOM 1369 C C . THR A 1 187 ? 3.393 32.219 -4.859 1 94.38 187 THR A C 1
ATOM 1371 O O . THR A 1 187 ? 3.332 32.938 -3.855 1 94.38 187 THR A O 1
ATOM 1374 N N . ALA A 1 188 ? 3.52 32.656 -6.039 1 95.62 188 ALA A N 1
ATOM 1375 C CA . ALA A 1 188 ? 3.604 34.125 -6.27 1 95.62 188 ALA A CA 1
ATOM 1376 C C . ALA A 1 188 ? 2.295 34.812 -5.895 1 95.62 188 ALA A C 1
ATOM 1378 O O . ALA A 1 188 ? 2.303 35.875 -5.262 1 95.62 188 ALA A O 1
ATOM 1379 N N . VAL A 1 189 ? 1.252 34.219 -6.312 1 95.38 189 VAL A N 1
ATOM 1380 C CA . VAL A 1 189 ? -0.059 34.781 -6.004 1 95.38 189 VAL A CA 1
ATOM 1381 C C . VAL A 1 189 ? -0.281 34.781 -4.496 1 95.38 189 VAL A C 1
ATOM 1383 O O . VAL A 1 189 ? -0.823 35.719 -3.938 1 95.38 189 VAL A O 1
ATOM 1386 N N . LEU A 1 190 ? 0.136 33.719 -3.9 1 93.44 190 LEU A N 1
ATOM 1387 C CA . LEU A 1 190 ? -0.026 33.625 -2.455 1 93.44 190 LEU A CA 1
ATOM 1388 C C . LEU A 1 190 ? 0.757 34.719 -1.734 1 93.44 190 LEU A C 1
ATOM 1390 O O . LEU A 1 190 ? 0.258 35.312 -0.781 1 93.44 190 LEU A O 1
ATOM 1394 N N . ASN A 1 191 ? 1.91 34.969 -2.166 1 95.19 191 ASN A N 1
ATOM 1395 C CA . ASN A 1 191 ? 2.703 36.031 -1.587 1 95.19 191 ASN A CA 1
ATOM 1396 C C . ASN A 1 191 ? 2.02 37.406 -1.759 1 95.19 191 ASN A C 1
ATOM 1398 O O . ASN A 1 191 ? 1.995 38.219 -0.83 1 95.19 191 ASN A O 1
ATOM 1402 N N . ALA A 1 192 ? 1.511 37.562 -2.904 1 95.75 192 ALA A N 1
ATOM 1403 C CA . ALA A 1 192 ? 0.819 38.844 -3.186 1 95.75 192 ALA A CA 1
ATOM 1404 C C . ALA A 1 192 ? -0.426 38.969 -2.316 1 95.75 192 ALA A C 1
ATOM 1406 O O . ALA A 1 192 ? -0.698 40.062 -1.79 1 95.75 192 ALA A O 1
ATOM 1407 N N . ARG A 1 193 ? -1.072 37.969 -2.18 1 94 193 ARG A N 1
ATOM 1408 C CA . ARG A 1 193 ? -2.32 37.969 -1.424 1 94 193 ARG A CA 1
ATOM 1409 C C . ARG A 1 193 ? -2.068 38.281 0.051 1 94 193 ARG A C 1
ATOM 1411 O O . ARG A 1 193 ? -2.848 38.969 0.689 1 94 193 ARG A O 1
ATOM 1418 N N . LEU A 1 194 ? -1.039 37.812 0.586 1 93.44 194 LEU A N 1
ATOM 1419 C CA . LEU A 1 194 ? -0.764 37.906 2.016 1 93.44 194 LEU A CA 1
ATOM 1420 C C . LEU A 1 194 ? -0.049 39.188 2.357 1 93.44 194 LEU A C 1
ATOM 1422 O O . LEU A 1 194 ? 0.172 39.5 3.531 1 93.44 194 LEU A O 1
ATOM 1426 N N . LEU A 1 195 ? 0.285 40 1.377 1 93.12 195 LEU A N 1
ATOM 1427 C CA . LEU A 1 195 ? 1.104 41.188 1.566 1 93.12 195 LEU A CA 1
ATOM 1428 C C . LEU A 1 195 ? 0.479 42.125 2.6 1 93.12 195 LEU A C 1
ATOM 1430 O O . LEU A 1 195 ? 1.126 42.5 3.582 1 93.12 195 LEU A O 1
ATOM 1434 N N . PRO A 1 196 ? -0.776 42.5 2.453 1 91.25 196 PRO A N 1
ATOM 1435 C CA . PRO A 1 196 ? -1.338 43.438 3.428 1 91.25 196 PRO A CA 1
ATOM 1436 C C . PRO A 1 196 ? -1.424 42.844 4.832 1 91.25 196 PRO A C 1
ATOM 1438 O O . PRO A 1 196 ? -1.207 43.562 5.82 1 91.25 196 PRO A O 1
ATOM 1441 N N . VAL A 1 197 ? -1.749 41.625 4.906 1 88.81 197 VAL A N 1
ATOM 1442 C CA . VAL A 1 197 ? -1.877 40.938 6.191 1 88.81 197 VAL A CA 1
ATOM 1443 C C . VAL A 1 197 ? -0.526 40.906 6.902 1 88.81 197 VAL A C 1
ATOM 1445 O O . VAL A 1 197 ? -0.443 41.219 8.102 1 88.81 197 VAL A O 1
ATOM 1448 N N . MET A 1 198 ? 0.47 40.656 6.145 1 91.12 198 MET A N 1
ATOM 1449 C CA . MET A 1 198 ? 1.816 40.562 6.703 1 91.12 198 MET A CA 1
ATOM 1450 C C . MET A 1 198 ? 2.33 41.938 7.086 1 91.12 198 MET A C 1
ATOM 1452 O O . MET A 1 198 ? 2.969 42.125 8.125 1 91.12 198 MET A O 1
ATOM 1456 N N . GLN A 1 199 ? 2.055 42.875 6.246 1 91.19 199 GLN A N 1
ATOM 1457 C CA . GLN A 1 199 ? 2.479 44.25 6.543 1 91.19 199 GLN A CA 1
ATOM 1458 C C . GLN A 1 199 ? 1.86 44.75 7.844 1 91.19 199 GLN A C 1
ATOM 1460 O O . GLN A 1 199 ? 2.551 45.312 8.68 1 91.19 199 GLN A O 1
ATOM 1465 N N . ASP A 1 200 ? 0.608 44.5 7.941 1 88.31 200 ASP A N 1
ATOM 1466 C CA . ASP A 1 200 ? -0.093 44.906 9.148 1 88.31 200 ASP A CA 1
ATOM 1467 C C . ASP A 1 200 ? 0.468 44.219 10.383 1 88.31 200 ASP A C 1
ATOM 1469 O O . ASP A 1 200 ? 0.658 44.844 11.43 1 88.31 200 ASP A O 1
ATOM 1473 N N . PHE A 1 201 ? 0.715 43.031 10.25 1 88.88 201 PHE A N 1
ATOM 1474 C CA . PHE A 1 201 ? 1.261 42.188 11.328 1 88.88 201 PHE A CA 1
ATOM 1475 C C . PHE A 1 201 ? 2.627 42.719 11.758 1 88.88 201 PHE A C 1
ATOM 1477 O O . PHE A 1 201 ? 2.875 42.906 12.953 1 88.88 201 PHE A O 1
ATOM 1484 N N . LEU A 1 202 ? 3.49 42.969 10.82 1 90.38 202 LEU A N 1
ATOM 1485 C CA . LEU A 1 202 ? 4.855 43.406 11.102 1 90.38 202 LEU A CA 1
ATOM 1486 C C . LEU A 1 202 ? 4.867 44.812 11.688 1 90.38 202 LEU A C 1
ATOM 1488 O O . LEU A 1 202 ? 5.684 45.125 12.555 1 90.38 202 LEU A O 1
ATOM 1492 N N . ARG A 1 203 ? 3.982 45.625 11.203 1 89.44 203 ARG A N 1
ATOM 1493 C CA . ARG A 1 203 ? 3.848 46.938 11.781 1 89.44 203 ARG A CA 1
ATOM 1494 C C . ARG A 1 203 ? 3.434 46.875 13.25 1 89.44 203 ARG A C 1
ATOM 1496 O O . ARG A 1 203 ? 3.908 47.656 14.07 1 89.44 203 ARG A O 1
ATOM 1503 N N . GLY A 1 204 ? 2.566 46 13.492 1 87.38 204 GLY A N 1
ATOM 1504 C CA . GLY A 1 204 ? 2.135 45.781 14.859 1 87.38 204 GLY A CA 1
ATOM 1505 C C . GLY A 1 204 ? 3.258 45.344 15.781 1 87.38 204 GLY A C 1
ATOM 1506 O O . GLY A 1 204 ? 3.369 45.812 16.906 1 87.38 204 GLY A O 1
ATOM 1507 N N . ILE A 1 205 ? 4.062 44.469 15.305 1 89.19 205 ILE A N 1
ATOM 1508 C CA . ILE A 1 205 ? 5.207 44 16.078 1 89.19 205 ILE A CA 1
ATOM 1509 C C . ILE A 1 205 ? 6.168 45.156 16.328 1 89.19 205 ILE A C 1
ATOM 1511 O O . ILE A 1 205 ? 6.645 45.312 17.453 1 89.19 205 ILE A O 1
ATOM 1515 N N . ALA A 1 206 ? 6.414 45.906 15.289 1 89.25 206 ALA A N 1
ATOM 1516 C CA . ALA A 1 206 ? 7.348 47 15.398 1 89.25 206 ALA A CA 1
ATOM 1517 C C . ALA A 1 206 ? 6.875 48.031 16.422 1 89.25 206 ALA A C 1
ATOM 1519 O O . ALA A 1 206 ? 7.668 48.531 17.219 1 89.25 206 ALA A O 1
ATOM 1520 N N . ARG A 1 207 ? 5.652 48.281 16.438 1 90.12 207 ARG A N 1
ATOM 1521 C CA . ARG A 1 207 ? 5.078 49.219 17.391 1 90.12 207 ARG A CA 1
ATOM 1522 C C . ARG A 1 207 ? 5.211 48.719 18.812 1 90.12 207 ARG A C 1
ATOM 1524 O O . ARG A 1 207 ? 5.527 49.469 19.734 1 90.12 207 ARG A O 1
ATOM 1531 N N . SER A 1 208 ? 4.926 47.5 18.969 1 90.69 208 SER A N 1
ATOM 1532 C CA . SER A 1 208 ? 5.039 46.906 20.281 1 90.69 208 SER A CA 1
ATOM 1533 C C . SER A 1 208 ? 6.48 46.938 20.781 1 90.69 208 SER A C 1
ATOM 1535 O O . SER A 1 208 ? 6.727 47.188 21.969 1 90.69 208 SER A O 1
ATOM 1537 N N . MET A 1 209 ? 7.383 46.688 19.906 1 92.25 209 MET A N 1
ATOM 1538 C CA . MET A 1 209 ? 8.805 46.719 20.25 1 92.25 209 MET A CA 1
ATOM 1539 C C . MET A 1 209 ? 9.227 48.094 20.688 1 92.25 209 MET A C 1
ATOM 1541 O O . MET A 1 209 ? 9.914 48.25 21.703 1 92.25 209 MET A O 1
ATOM 1545 N N . GLU A 1 210 ? 8.805 49.062 19.969 1 92.25 210 GLU A N 1
ATOM 1546 C CA . GLU A 1 210 ? 9.141 50.438 20.281 1 92.25 210 GLU A CA 1
ATOM 1547 C C . GLU A 1 210 ? 8.578 50.844 21.641 1 92.25 210 GLU A C 1
ATOM 1549 O O . GLU A 1 210 ? 9.273 51.5 22.438 1 92.25 210 GLU A O 1
ATOM 1554 N N . ARG A 1 211 ? 7.414 50.5 21.891 1 91.94 211 ARG A N 1
ATOM 1555 C CA . ARG A 1 211 ? 6.746 50.844 23.141 1 91.94 211 ARG A CA 1
ATOM 1556 C C . ARG A 1 211 ? 7.469 50.219 24.344 1 91.94 211 ARG A C 1
ATOM 1558 O O . ARG A 1 211 ? 7.535 50.844 25.406 1 91.94 211 ARG A O 1
ATOM 1565 N N . LEU A 1 212 ? 8.078 49.094 24.141 1 92.81 212 LEU A N 1
ATOM 1566 C CA . LEU A 1 212 ? 8.695 48.375 25.234 1 92.81 212 LEU A CA 1
ATOM 1567 C C . LEU A 1 212 ? 10.195 48.625 25.297 1 92.81 212 LEU A C 1
ATOM 1569 O O . LEU A 1 212 ? 10.906 48.062 26.125 1 92.81 212 LEU A O 1
ATOM 1573 N N . GLY A 1 213 ? 10.672 49.438 24.344 1 92.19 213 GLY A N 1
ATOM 1574 C CA . GLY A 1 213 ? 12.078 49.812 24.312 1 92.19 213 GLY A CA 1
ATOM 1575 C C . GLY A 1 213 ? 12.984 48.719 23.766 1 92.19 213 GLY A C 1
ATOM 1576 O O . GLY A 1 213 ? 14.156 48.656 24.141 1 92.19 213 GLY A O 1
ATOM 1577 N N . LEU A 1 214 ? 12.469 47.875 22.984 1 93.56 214 LEU A N 1
ATOM 1578 C CA . LEU A 1 214 ? 13.258 46.812 22.359 1 93.56 214 LEU A CA 1
ATOM 1579 C C . LEU A 1 214 ? 13.828 47.25 21.031 1 93.56 214 LEU A C 1
ATOM 1581 O O . LEU A 1 214 ? 13.078 47.594 20.109 1 93.56 214 LEU A O 1
ATOM 1585 N N . SER A 1 215 ? 15.109 47.281 20.906 1 92.25 215 SER A N 1
ATOM 1586 C CA . SER A 1 215 ? 15.75 47.719 19.672 1 92.25 215 SER A CA 1
ATOM 1587 C C . SER A 1 215 ? 16.422 46.562 18.938 1 92.25 215 SER A C 1
ATOM 1589 O O . SER A 1 215 ? 17.031 46.781 17.891 1 92.25 215 SER A O 1
ATOM 1591 N N . CYS A 1 216 ? 16.297 45.438 19.391 1 92.12 216 CYS A N 1
ATOM 1592 C CA . CYS A 1 216 ? 16.922 44.25 18.797 1 92.12 216 CYS A CA 1
ATOM 1593 C C . CYS A 1 216 ? 16.203 43.844 17.516 1 92.12 216 CYS A C 1
ATOM 1595 O O . CYS A 1 216 ? 15.086 44.281 17.25 1 92.12 216 CYS A O 1
ATOM 1597 N N . PRO A 1 217 ? 16.859 43.094 16.641 1 92.56 217 PRO A N 1
ATOM 1598 C CA . PRO A 1 217 ? 16.203 42.594 15.422 1 92.56 217 PRO A CA 1
ATOM 1599 C C . PRO A 1 217 ? 15.086 41.625 15.695 1 92.56 217 PRO A C 1
ATOM 1601 O O . PRO A 1 217 ? 15.094 40.938 16.734 1 92.56 217 PRO A O 1
ATOM 1604 N N . VAL A 1 218 ? 14.188 41.594 14.742 1 92.94 218 VAL A N 1
ATOM 1605 C CA . VAL A 1 218 ? 13.086 40.625 14.773 1 92.94 218 VAL A CA 1
ATOM 1606 C C . VAL A 1 218 ? 13.203 39.688 13.594 1 92.94 218 VAL A C 1
ATOM 1608 O O . VAL A 1 218 ? 13.5 40.094 12.477 1 92.94 218 VAL A O 1
ATOM 1611 N N . ARG A 1 219 ? 13.062 38.406 13.945 1 94.12 219 ARG A N 1
ATOM 1612 C CA . ARG A 1 219 ? 13.062 37.406 12.898 1 94.12 219 ARG A CA 1
ATOM 1613 C C . ARG A 1 219 ? 11.766 36.594 12.914 1 94.12 219 ARG A C 1
ATOM 1615 O O . ARG A 1 219 ? 11.164 36.375 13.969 1 94.12 219 ARG A O 1
ATOM 1622 N N . ILE A 1 220 ? 11.398 36.125 11.742 1 93.75 220 ILE A N 1
ATOM 1623 C CA . ILE A 1 220 ? 10.172 35.344 11.602 1 93.75 220 ILE A CA 1
ATOM 1624 C C . ILE A 1 220 ? 10.523 33.906 11.25 1 93.75 220 ILE A C 1
ATOM 1626 O O . ILE A 1 220 ? 11.352 33.656 10.367 1 93.75 220 ILE A O 1
ATOM 1630 N N . VAL A 1 221 ? 9.867 33.031 11.945 1 94.56 221 VAL A N 1
ATOM 1631 C CA . VAL A 1 221 ? 10.102 31.609 11.688 1 94.56 221 VAL A CA 1
ATOM 1632 C C . VAL A 1 221 ? 9.391 31.188 10.406 1 94.56 221 VAL A C 1
ATOM 1634 O O . VAL A 1 221 ? 8.195 31.453 10.234 1 94.56 221 VAL A O 1
ATOM 1637 N N . ARG A 1 222 ? 10.156 30.547 9.547 1 93.38 222 ARG A N 1
ATOM 1638 C CA . ARG A 1 222 ? 9.594 30.031 8.305 1 93.38 222 ARG A CA 1
ATOM 1639 C C . ARG A 1 222 ? 9.102 28.594 8.477 1 93.38 222 ARG A C 1
ATOM 1641 O O . ARG A 1 222 ? 9.492 27.906 9.422 1 93.38 222 ARG A O 1
ATOM 1648 N N . GLY A 1 223 ? 8.344 28.188 7.531 1 92.25 223 GLY A N 1
ATOM 1649 C CA . GLY A 1 223 ? 7.82 26.828 7.566 1 92.25 223 GLY A CA 1
ATOM 1650 C C . GLY A 1 223 ? 8.898 25.781 7.418 1 92.25 223 GLY A C 1
ATOM 1651 O O . GLY A 1 223 ? 8.711 24.625 7.82 1 92.25 223 GLY A O 1
ATOM 1652 N N . ASP A 1 224 ? 10.023 26.109 6.848 1 91.62 224 ASP A N 1
ATOM 1653 C CA . ASP A 1 224 ? 11.094 25.141 6.609 1 91.62 224 ASP A CA 1
ATOM 1654 C C . ASP A 1 224 ? 12.109 25.156 7.75 1 91.62 224 ASP A C 1
ATOM 1656 O O . ASP A 1 224 ? 13.242 24.703 7.586 1 91.62 224 ASP A O 1
ATOM 1660 N N . CYS A 1 225 ? 11.766 25.781 8.859 1 92.31 225 CYS A N 1
ATOM 1661 C CA . CYS A 1 225 ? 12.555 25.797 10.086 1 92.31 225 CYS A CA 1
ATOM 1662 C C . CYS A 1 225 ? 13.758 26.719 9.945 1 92.31 225 CYS A C 1
ATOM 1664 O O . CYS A 1 225 ? 14.75 26.578 10.672 1 92.31 225 CYS A O 1
ATOM 1666 N N . GLN A 1 226 ? 13.633 27.625 8.945 1 91.38 226 GLN A N 1
ATOM 1667 C CA . GLN A 1 226 ? 14.562 28.75 8.836 1 91.38 226 GLN A CA 1
ATOM 1668 C C . GLN A 1 226 ? 13.914 30.047 9.289 1 91.38 226 GLN A C 1
ATOM 1670 O O . GLN A 1 226 ? 12.781 30.047 9.781 1 91.38 226 GLN A O 1
ATOM 1675 N N . SER A 1 227 ? 14.711 31.062 9.305 1 92.44 227 SER A N 1
ATOM 1676 C CA . SER A 1 227 ? 14.156 32.344 9.703 1 92.44 227 SER A CA 1
ATOM 1677 C C . SER A 1 227 ? 14.391 33.406 8.625 1 92.44 227 SER A C 1
ATOM 1679 O O . SER A 1 227 ? 15.188 33.219 7.711 1 92.44 227 SER A O 1
ATOM 1681 N N . MET A 1 228 ? 13.633 34.375 8.703 1 92.25 228 MET A N 1
ATOM 1682 C CA . MET A 1 228 ? 13.812 35.531 7.797 1 92.25 228 MET A CA 1
ATOM 1683 C C . MET A 1 228 ? 13.57 36.844 8.523 1 92.25 228 MET A C 1
ATOM 1685 O O . MET A 1 228 ? 12.953 36.875 9.594 1 92.25 228 MET A O 1
ATOM 1689 N N . ASP A 1 229 ? 14.133 37.875 7.918 1 92.56 229 ASP A N 1
ATOM 1690 C CA . ASP A 1 229 ? 13.938 39.188 8.508 1 92.56 229 ASP A CA 1
ATOM 1691 C C . ASP A 1 229 ? 12.609 39.812 8.062 1 92.56 229 ASP A C 1
ATOM 1693 O O . ASP A 1 229 ? 11.883 39.219 7.273 1 92.56 229 ASP A O 1
ATOM 1697 N N . LEU A 1 230 ? 12.336 40.969 8.609 1 90.25 230 LEU A N 1
ATOM 1698 C CA . LEU A 1 230 ? 11.023 41.594 8.414 1 90.25 230 LEU A CA 1
ATOM 1699 C C . LEU A 1 230 ? 10.812 41.969 6.953 1 90.25 230 LEU A C 1
ATOM 1701 O O . LEU A 1 230 ? 9.766 41.656 6.371 1 90.25 230 LEU A O 1
ATOM 1705 N N . PRO A 1 231 ? 11.836 42.562 6.27 1 88.81 231 PRO A N 1
ATOM 1706 C CA . PRO A 1 231 ? 11.633 42.906 4.859 1 88.81 231 PRO A CA 1
ATOM 1707 C C . PRO A 1 231 ? 11.406 41.688 3.98 1 88.81 231 PRO A C 1
ATOM 1709 O O . PRO A 1 231 ? 10.562 41.719 3.08 1 88.81 231 PRO A O 1
ATOM 1712 N N . GLU A 1 232 ? 12.117 40.688 4.301 1 91.5 232 GLU A N 1
ATOM 1713 C CA . GLU A 1 232 ? 11.945 39.469 3.545 1 91.5 232 GLU A CA 1
ATOM 1714 C C . GLU A 1 232 ? 10.562 38.844 3.783 1 91.5 232 GLU A C 1
ATOM 1716 O O . GLU A 1 232 ? 9.969 38.281 2.871 1 91.5 232 GLU A O 1
ATOM 1721 N N . ALA A 1 233 ? 10.125 38.938 4.973 1 92 233 ALA A N 1
ATOM 1722 C CA . ALA A 1 233 ? 8.828 38.375 5.332 1 92 233 ALA A CA 1
ATOM 1723 C C . ALA A 1 233 ? 7.695 39.062 4.562 1 92 233 ALA A C 1
ATOM 1725 O O . ALA A 1 233 ? 6.703 38.406 4.215 1 92 233 ALA A O 1
ATOM 1726 N N . VAL A 1 234 ? 7.875 40.25 4.227 1 90.75 234 VAL A N 1
ATOM 1727 C CA . VAL A 1 234 ? 6.852 41 3.51 1 90.75 234 VAL A CA 1
ATOM 1728 C C . VAL A 1 234 ? 6.734 40.5 2.08 1 90.75 234 VAL A C 1
ATOM 1730 O O . VAL A 1 234 ? 5.629 40.375 1.55 1 90.75 234 VAL A O 1
ATOM 1733 N N . ARG A 1 235 ? 7.816 40.094 1.545 1 90.75 235 ARG A N 1
ATOM 1734 C CA . ARG A 1 235 ? 7.832 39.656 0.148 1 90.75 235 ARG A CA 1
ATOM 1735 C C . ARG A 1 235 ? 7.633 38.156 0.03 1 90.75 235 ARG A C 1
ATOM 1737 O O . ARG A 1 235 ? 7.215 37.656 -1.019 1 90.75 235 ARG A O 1
ATOM 1744 N N . ASN A 1 236 ? 7.91 37.5 1.089 1 93.12 236 ASN A N 1
ATOM 1745 C CA . ASN A 1 236 ? 7.832 36.031 1.091 1 93.12 236 ASN A CA 1
ATOM 1746 C C . ASN A 1 236 ? 6.922 35.531 2.205 1 93.12 236 ASN A C 1
ATOM 1748 O O . ASN A 1 236 ? 7.312 34.656 2.973 1 93.12 236 ASN A O 1
ATOM 1752 N N . SER A 1 237 ? 5.797 36.094 2.268 1 92.38 237 SER A N 1
ATOM 1753 C CA . SER A 1 237 ? 4.863 35.781 3.348 1 92.38 237 SER A CA 1
ATOM 1754 C C . SER A 1 237 ? 4.414 34.344 3.297 1 92.38 237 SER A C 1
ATOM 1756 O O . SER A 1 237 ? 4.09 33.75 4.328 1 92.38 237 SER A O 1
ATOM 1758 N N . SER A 1 238 ? 4.422 33.719 2.137 1 91 238 SER A N 1
ATOM 1759 C CA . SER A 1 238 ? 3.979 32.312 1.979 1 91 238 SER A CA 1
ATOM 1760 C C . SER A 1 238 ? 4.871 31.359 2.758 1 91 238 SER A C 1
ATOM 1762 O O . SER A 1 238 ? 4.43 30.281 3.158 1 91 238 SER A O 1
ATOM 1764 N N . ALA A 1 239 ? 6.047 31.797 3.016 1 91.12 239 ALA A N 1
ATOM 1765 C CA . ALA A 1 239 ? 7.008 30.953 3.729 1 91.12 239 ALA A CA 1
ATOM 1766 C C . ALA A 1 239 ? 6.59 30.766 5.184 1 91.12 239 ALA A C 1
ATOM 1768 O O . ALA A 1 239 ? 7.113 29.891 5.875 1 91.12 239 ALA A O 1
ATOM 1769 N N . THR A 1 240 ? 5.543 31.484 5.641 1 90.5 240 THR A N 1
ATOM 1770 C CA . THR A 1 240 ? 5.145 31.422 7.043 1 90.5 240 THR A CA 1
ATOM 1771 C C . THR A 1 240 ? 3.951 30.484 7.223 1 90.5 240 THR A C 1
ATOM 1773 O O . THR A 1 240 ? 3.457 30.312 8.336 1 90.5 240 THR A O 1
ATOM 1776 N N . VAL A 1 241 ? 3.375 29.859 6.227 1 85.94 241 VAL A N 1
ATOM 1777 C CA . VAL A 1 241 ? 2.201 29 6.301 1 85.94 241 VAL A CA 1
ATOM 1778 C C . VAL A 1 241 ? 2.445 27.875 7.305 1 85.94 241 VAL A C 1
ATOM 1780 O O . VAL A 1 241 ? 1.546 27.5 8.062 1 85.94 241 VAL A O 1
ATOM 1783 N N . ALA A 1 242 ? 3.51 27.312 7.57 1 89.44 242 ALA A N 1
ATOM 1784 C CA . ALA A 1 242 ? 3.826 26.266 8.523 1 89.44 242 ALA A CA 1
ATOM 1785 C C . ALA A 1 242 ? 4.852 26.734 9.547 1 89.44 242 ALA A C 1
ATOM 1787 O O . ALA A 1 242 ? 5.707 25.969 9.992 1 89.44 242 ALA A O 1
ATOM 1788 N N . SER A 1 243 ? 4.652 28.016 9.852 1 92.06 243 SER A N 1
ATOM 1789 C CA . SER A 1 243 ? 5.586 28.594 10.812 1 92.06 243 SER A CA 1
ATOM 1790 C C . SER A 1 243 ? 5.414 27.984 12.195 1 92.06 243 SER A C 1
ATOM 1792 O O . SER A 1 243 ? 6.398 27.719 12.891 1 92.06 243 SER A O 1
ATOM 1794 N N . GLY A 1 244 ? 4.262 27.75 12.664 1 88.81 244 GLY A N 1
ATOM 1795 C CA . GLY A 1 244 ? 3.98 27.141 13.953 1 88.81 244 GLY A CA 1
ATOM 1796 C C . GLY A 1 244 ? 4.559 25.734 14.078 1 88.81 244 GLY A C 1
ATOM 1797 O O . GLY A 1 244 ? 5.414 25.484 14.93 1 88.81 244 GLY A O 1
ATOM 1798 N N . PRO A 1 245 ? 4.117 24.938 13.164 1 90.31 245 PRO A N 1
ATOM 1799 C CA . PRO A 1 245 ? 4.668 23.578 13.164 1 90.31 245 PRO A CA 1
ATOM 1800 C C . PRO A 1 245 ? 6.191 23.562 13.078 1 90.31 245 PRO A C 1
ATOM 1802 O O . PRO A 1 245 ? 6.836 22.672 13.648 1 90.31 245 PRO A O 1
ATOM 1805 N N . ALA A 1 246 ? 6.699 24.484 12.328 1 93.69 246 ALA A N 1
ATOM 1806 C CA . ALA A 1 246 ? 8.156 24.562 12.242 1 93.69 246 ALA A CA 1
ATOM 1807 C C . ALA A 1 246 ? 8.773 24.859 13.609 1 93.69 246 ALA A C 1
ATOM 1809 O O . ALA A 1 246 ? 9.781 24.266 13.977 1 93.69 246 ALA A O 1
ATOM 1810 N N . ALA A 1 247 ? 8.18 25.781 14.297 1 93.69 247 ALA A N 1
ATOM 1811 C CA . ALA A 1 247 ? 8.656 26.094 15.641 1 93.69 247 ALA A CA 1
ATOM 1812 C C . ALA A 1 247 ? 8.547 24.875 16.562 1 93.69 247 ALA A C 1
ATOM 1814 O O . ALA A 1 247 ? 9.438 24.625 17.359 1 93.69 247 ALA A O 1
ATOM 1815 N N . THR A 1 248 ? 7.473 24.203 16.422 1 92.69 248 THR A N 1
ATOM 1816 C CA . THR A 1 248 ? 7.273 22.969 17.172 1 92.69 248 THR A CA 1
ATOM 1817 C C . THR A 1 248 ? 8.367 21.953 16.844 1 92.69 248 THR A C 1
ATOM 1819 O O . THR A 1 248 ? 8.914 21.312 17.75 1 92.69 248 THR A O 1
ATOM 1822 N N . ALA A 1 249 ? 8.641 21.812 15.609 1 94.38 249 ALA A N 1
ATOM 1823 C CA . ALA A 1 249 ? 9.664 20.875 15.164 1 94.38 249 ALA A CA 1
ATOM 1824 C C . ALA A 1 249 ? 11.039 21.266 15.703 1 94.38 249 ALA A C 1
ATOM 1826 O O . ALA A 1 249 ? 11.844 20.391 16.047 1 94.38 249 ALA A O 1
ATOM 1827 N N . LEU A 1 250 ? 11.289 22.547 15.766 1 94.25 250 LEU A N 1
ATOM 1828 C CA . LEU A 1 250 ? 12.562 23.031 16.281 1 94.25 250 LEU A CA 1
ATOM 1829 C C . LEU A 1 250 ? 12.711 22.672 17.766 1 94.25 250 LEU A C 1
ATOM 1831 O O . LEU A 1 250 ? 13.773 22.234 18.203 1 94.25 250 LEU A O 1
ATOM 1835 N N . PHE A 1 251 ? 11.664 22.891 18.484 1 94 251 PHE A N 1
ATOM 1836 C CA . PHE A 1 251 ? 11.648 22.484 19.875 1 94 251 PHE A CA 1
ATOM 1837 C C . PHE A 1 251 ? 11.898 21 20.016 1 94 251 PHE A C 1
ATOM 1839 O O . PHE A 1 251 ? 12.734 20.578 20.812 1 94 251 PHE A O 1
ATOM 1846 N N . GLY A 1 252 ? 11.172 20.266 19.281 1 92.88 252 GLY A N 1
ATOM 1847 C CA . GLY A 1 252 ? 11.312 18.812 19.297 1 92.88 252 GLY A CA 1
ATOM 1848 C C . GLY A 1 252 ? 12.703 18.344 18.922 1 92.88 252 GLY A C 1
ATOM 1849 O O . GLY A 1 252 ? 13.227 17.391 19.531 1 92.88 252 GLY A O 1
ATOM 1850 N N . GLY A 1 253 ? 13.266 18.953 17.875 1 93.25 253 GLY A N 1
ATOM 1851 C CA . GLY A 1 253 ? 14.625 18.609 17.5 1 93.25 253 GLY A CA 1
ATOM 1852 C C . GLY A 1 253 ? 15.625 18.781 18.625 1 93.25 253 GLY A C 1
ATOM 1853 O O . GLY A 1 253 ? 16.5 17.938 18.828 1 93.25 253 GLY A O 1
ATOM 1854 N N . HIS A 1 254 ? 15.445 19.859 19.312 1 91.69 254 HIS A N 1
ATOM 1855 C CA . HIS A 1 254 ? 16.312 20.125 20.453 1 91.69 254 HIS A CA 1
ATOM 1856 C C . HIS A 1 254 ? 16.109 19.094 21.562 1 91.69 254 HIS A C 1
ATOM 1858 O O . HIS A 1 254 ? 17.062 18.594 22.141 1 91.69 254 HIS A O 1
ATOM 1864 N N . ALA A 1 255 ? 14.906 18.781 21.797 1 93.06 255 ALA A N 1
ATOM 1865 C CA . ALA A 1 255 ? 14.547 17.844 22.859 1 93.06 255 ALA A CA 1
ATOM 1866 C C . ALA A 1 255 ? 14.969 16.422 22.5 1 93.06 255 ALA A C 1
ATOM 1868 O O . ALA A 1 255 ? 15.305 15.641 23.391 1 93.06 255 ALA A O 1
ATOM 1869 N N . ALA A 1 256 ? 14.938 16.109 21.234 1 93.5 256 ALA A N 1
ATOM 1870 C CA . ALA A 1 256 ? 15.281 14.773 20.766 1 93.5 256 ALA A CA 1
ATOM 1871 C C . ALA A 1 256 ? 16.766 14.484 20.969 1 93.5 256 ALA A C 1
ATOM 1873 O O . ALA A 1 256 ? 17.188 13.328 20.984 1 93.5 256 ALA A O 1
ATOM 1874 N N . ALA A 1 257 ? 17.562 15.477 21.078 1 91.5 257 ALA A N 1
ATOM 1875 C CA . ALA A 1 257 ? 18.984 15.336 21.406 1 91.5 257 ALA A CA 1
ATOM 1876 C C . ALA A 1 257 ? 19.672 14.375 20.438 1 91.5 257 ALA A C 1
ATOM 1878 O O . ALA A 1 257 ? 20.328 13.422 20.875 1 91.5 257 ALA A O 1
ATOM 1879 N N . GLY A 1 258 ? 19.469 14.516 19.156 1 91.94 258 GLY A N 1
ATOM 1880 C CA . GLY A 1 258 ? 20.172 13.75 18.141 1 91.94 258 GLY A CA 1
ATOM 1881 C C . GLY A 1 258 ? 19.438 12.492 17.734 1 91.94 258 GLY A C 1
ATOM 1882 O O . GLY A 1 258 ? 19.844 11.805 16.781 1 91.94 258 GLY A O 1
ATOM 1883 N N . GLU A 1 259 ? 18.359 12.234 18.312 1 94.69 259 GLU A N 1
ATOM 1884 C CA . GLU A 1 259 ? 17.625 11.016 18.016 1 94.69 259 GLU A CA 1
ATOM 1885 C C . GLU A 1 259 ? 16.469 11.289 17.047 1 94.69 259 GLU A C 1
ATOM 1887 O O . GLU A 1 259 ? 16.156 12.445 16.766 1 94.69 259 GLU A O 1
ATOM 1892 N N . THR A 1 260 ? 15.961 10.195 16.484 1 95.81 260 THR A N 1
ATOM 1893 C CA . THR A 1 260 ? 14.719 10.258 15.719 1 95.81 260 THR A CA 1
ATOM 1894 C C . THR A 1 260 ? 13.516 10.211 16.656 1 95.81 260 THR A C 1
ATOM 1896 O O . THR A 1 260 ? 13.492 9.438 17.609 1 95.81 260 THR A O 1
ATOM 1899 N N . ALA A 1 261 ? 12.578 11.156 16.438 1 96.94 261 ALA A N 1
ATOM 1900 C CA . ALA A 1 261 ? 11.414 11.266 17.312 1 96.94 261 ALA A CA 1
ATOM 1901 C C . ALA A 1 261 ? 10.211 11.812 16.547 1 96.94 261 ALA A C 1
ATOM 1903 O O . ALA A 1 261 ? 10.352 12.359 15.461 1 96.94 261 ALA A O 1
ATOM 1904 N N . LEU A 1 262 ? 9.109 11.523 17.094 1 96.94 262 LEU A N 1
ATOM 1905 C CA . LEU A 1 262 ? 7.871 12.133 16.609 1 96.94 262 LEU A CA 1
ATOM 1906 C C . LEU A 1 262 ? 7.418 13.25 17.547 1 96.94 262 LEU A C 1
ATOM 1908 O O . LEU A 1 262 ? 7.273 13.039 18.75 1 96.94 262 LEU A O 1
ATOM 1912 N N . ILE A 1 263 ? 7.262 14.398 17.031 1 96.88 263 ILE A N 1
ATOM 1913 C CA . ILE A 1 263 ? 6.758 15.516 17.828 1 96.88 263 ILE A CA 1
ATOM 1914 C C . ILE A 1 263 ? 5.25 15.648 17.625 1 96.88 263 ILE A C 1
ATOM 1916 O O . ILE A 1 263 ? 4.781 15.797 16.484 1 96.88 263 ILE A O 1
ATOM 1920 N N . VAL A 1 264 ? 4.535 15.547 18.672 1 96.44 264 VAL A N 1
ATOM 1921 C CA . VAL A 1 264 ? 3.082 15.641 18.594 1 96.44 264 VAL A CA 1
ATOM 1922 C C . VAL A 1 264 ? 2.602 16.844 19.422 1 96.44 264 VAL A C 1
ATOM 1924 O O . VAL A 1 264 ? 2.721 16.844 20.641 1 96.44 264 VAL A O 1
ATOM 1927 N N . ASP A 1 265 ? 2.117 17.812 18.703 1 93.06 265 ASP A N 1
ATOM 1928 C CA . ASP A 1 265 ? 1.581 19.031 19.312 1 93.06 265 ASP A CA 1
ATOM 1929 C C . ASP A 1 265 ? 0.061 18.969 19.438 1 93.06 265 ASP A C 1
ATOM 1931 O O . ASP A 1 265 ? -0.655 19.109 18.453 1 93.06 265 ASP A O 1
ATOM 1935 N N . VAL A 1 266 ? -0.337 18.75 20.719 1 90.94 266 VAL A N 1
ATOM 1936 C CA . VAL A 1 266 ? -1.771 18.641 20.953 1 90.94 266 VAL A CA 1
ATOM 1937 C C . VAL A 1 266 ? -2.336 20 21.359 1 90.94 266 VAL A C 1
ATOM 1939 O O . VAL A 1 266 ? -2.135 20.453 22.484 1 90.94 266 VAL A O 1
ATOM 1942 N N . GLY A 1 267 ? -3.016 20.562 20.453 1 81.56 267 GLY A N 1
ATOM 1943 C CA . GLY A 1 267 ? -3.676 21.828 20.734 1 81.56 267 GLY A CA 1
ATOM 1944 C C . GLY A 1 267 ? -5.117 21.656 21.172 1 81.56 267 GLY A C 1
ATOM 1945 O O . GLY A 1 267 ? -5.508 20.594 21.641 1 81.56 267 GLY A O 1
ATOM 1946 N N . GLY A 1 268 ? -5.793 22.688 21.125 1 77.12 268 GLY A N 1
ATOM 1947 C CA . GLY A 1 268 ? -7.203 22.641 21.469 1 77.12 268 GLY A CA 1
ATOM 1948 C C . GLY A 1 268 ? -8.062 21.984 20.406 1 77.12 268 GLY A C 1
ATOM 1949 O O . GLY A 1 268 ? -8.969 21.219 20.719 1 77.12 268 GLY A O 1
ATOM 1950 N N . THR A 1 269 ? -7.727 22.266 19.203 1 73.31 269 THR A N 1
ATOM 1951 C CA . THR A 1 269 ? -8.609 21.812 18.141 1 73.31 269 THR A CA 1
ATOM 1952 C C . THR A 1 269 ? -7.855 20.891 17.188 1 73.31 269 THR A C 1
ATOM 1954 O O . THR A 1 269 ? -8.469 20.125 16.438 1 73.31 269 THR A O 1
ATOM 1957 N N . THR A 1 270 ? -6.598 21.031 17.156 1 80.19 270 THR A N 1
ATOM 1958 C CA . THR A 1 270 ? -5.824 20.281 16.188 1 80.19 270 THR A CA 1
ATOM 1959 C C . THR A 1 270 ? -4.609 19.625 16.844 1 80.19 270 THR A C 1
ATOM 1961 O O . THR A 1 270 ? -4.117 20.109 17.859 1 80.19 270 THR A O 1
ATOM 1964 N N . THR A 1 271 ? -4.289 18.578 16.391 1 88.62 271 THR A N 1
ATOM 1965 C CA . THR A 1 271 ? -3.045 17.906 16.75 1 88.62 271 THR A CA 1
ATOM 1966 C C . THR A 1 271 ? -2.123 17.797 15.531 1 88.62 271 THR A C 1
ATOM 1968 O O . THR A 1 271 ? -2.533 17.312 14.477 1 88.62 271 THR A O 1
ATOM 1971 N N . ASP A 1 272 ? -0.958 18.344 15.664 1 90 272 ASP A N 1
ATOM 1972 C CA . ASP A 1 272 ? 0.024 18.328 14.586 1 90 272 ASP A CA 1
ATOM 1973 C C . ASP A 1 272 ? 1.156 17.344 14.891 1 90 272 ASP A C 1
ATOM 1975 O O . ASP A 1 272 ? 1.654 17.281 16.016 1 90 272 ASP A O 1
ATOM 1979 N N . ILE A 1 273 ? 1.445 16.594 13.898 1 94.19 273 ILE A N 1
ATOM 1980 C CA . ILE A 1 273 ? 2.512 15.602 14.008 1 94.19 273 ILE A CA 1
ATOM 1981 C C . ILE A 1 273 ? 3.658 15.977 13.07 1 94.19 273 ILE A C 1
ATOM 1983 O O . ILE A 1 273 ? 3.443 16.219 11.883 1 94.19 273 ILE A O 1
ATOM 1987 N N . THR A 1 274 ? 4.875 16.094 13.617 1 94.69 274 THR A N 1
ATOM 1988 C CA . THR A 1 274 ? 6.066 16.344 12.805 1 94.69 274 THR A CA 1
ATOM 1989 C C . THR A 1 274 ? 7.133 15.289 13.078 1 94.69 274 THR A C 1
ATOM 1991 O O . THR A 1 274 ? 7.137 14.656 14.133 1 94.69 274 THR A O 1
ATOM 1994 N N . LEU A 1 275 ? 7.984 15.062 12.133 1 95 275 LEU A N 1
ATOM 1995 C CA . LEU A 1 275 ? 9.008 14.031 12.227 1 95 275 LEU A CA 1
ATOM 1996 C C . LEU A 1 275 ? 10.398 14.648 12.383 1 95 275 LEU A C 1
ATOM 1998 O O . LEU A 1 275 ? 10.742 15.586 11.664 1 95 275 LEU A O 1
ATOM 2002 N N . ILE A 1 276 ? 11.125 14.234 13.375 1 95.69 276 ILE A N 1
ATOM 2003 C CA . ILE A 1 276 ? 12.539 14.562 13.57 1 95.69 276 ILE A CA 1
ATOM 2004 C C . ILE A 1 276 ? 13.398 13.352 13.211 1 95.69 276 ILE A C 1
ATOM 2006 O O . ILE A 1 276 ? 13.18 12.25 13.711 1 95.69 276 ILE A O 1
ATOM 2010 N N . ARG A 1 277 ? 14.32 13.469 12.336 1 94.44 277 ARG A N 1
ATOM 2011 C CA . ARG A 1 277 ? 15.266 12.422 11.977 1 94.44 277 ARG A CA 1
ATOM 2012 C C . ARG A 1 277 ? 16.688 12.797 12.406 1 94.44 277 ARG A C 1
ATOM 2014 O O . ARG A 1 277 ? 17.234 13.797 11.953 1 94.44 277 ARG A O 1
ATOM 2021 N N . GLU A 1 278 ? 17.25 12.086 13.273 1 93.5 278 GLU A N 1
ATOM 2022 C CA . GLU A 1 278 ? 18.594 12.312 13.773 1 93.5 278 GLU A CA 1
ATOM 2023 C C . GLU A 1 278 ? 18.75 13.742 14.297 1 93.5 278 GLU A C 1
ATOM 2025 O O . GLU A 1 278 ? 19.703 14.438 13.93 1 93.5 278 GLU A O 1
ATOM 2030 N N . GLY A 1 279 ? 17.766 14.211 14.969 1 92.19 279 GLY A N 1
ATOM 2031 C CA . GLY A 1 279 ? 17.797 15.484 15.664 1 92.19 279 GLY A CA 1
ATOM 2032 C C . GLY A 1 279 ? 17.406 16.656 14.789 1 92.19 279 GLY A C 1
ATOM 2033 O O . GLY A 1 279 ? 17.391 17.797 15.242 1 92.19 279 GLY A O 1
ATOM 2034 N N . ARG A 1 280 ? 17.047 16.375 13.539 1 93.25 280 ARG A N 1
ATOM 2035 C CA . ARG A 1 280 ? 16.734 17.469 12.625 1 93.25 280 ARG A CA 1
ATOM 2036 C C . ARG A 1 280 ? 15.312 17.328 12.086 1 93.25 280 ARG A C 1
ATOM 2038 O O . ARG A 1 280 ? 14.891 16.219 11.711 1 93.25 280 ARG A O 1
ATOM 2045 N N . PRO A 1 281 ? 14.602 18.5 12.008 1 94.44 281 PRO A N 1
ATOM 2046 C CA . PRO A 1 281 ? 13.266 18.438 11.414 1 94.44 281 PRO A CA 1
ATOM 2047 C C . PRO A 1 281 ? 13.281 17.984 9.953 1 94.44 281 PRO A C 1
ATOM 2049 O O . PRO A 1 281 ? 14.156 18.406 9.188 1 94.44 281 PRO A O 1
ATOM 2052 N N . VAL A 1 282 ? 12.375 17.125 9.586 1 93.56 282 VAL A N 1
ATOM 2053 C CA . VAL A 1 282 ? 12.25 16.703 8.195 1 93.56 282 VAL A CA 1
ATOM 2054 C C . VAL A 1 282 ? 11.43 17.719 7.41 1 93.56 282 VAL A C 1
ATOM 2056 O O . VAL A 1 282 ? 10.297 18.047 7.785 1 93.56 282 VAL A O 1
ATOM 2059 N N . VAL A 1 283 ? 12.016 18.266 6.371 1 92.38 283 VAL A N 1
ATOM 2060 C CA . VAL A 1 283 ? 11.367 19.297 5.551 1 92.38 283 VAL A CA 1
ATOM 2061 C C . VAL A 1 283 ? 11.016 18.703 4.188 1 92.38 283 VAL A C 1
ATOM 2063 O O . VAL A 1 283 ? 11.797 17.953 3.602 1 92.38 283 VAL A O 1
ATOM 2066 N N . ARG A 1 284 ? 9.867 18.922 3.695 1 85.81 284 ARG A N 1
ATOM 2067 C CA . ARG A 1 284 ? 9.461 18.516 2.35 1 85.81 284 ARG A CA 1
ATOM 2068 C C . ARG A 1 284 ? 9.984 19.516 1.311 1 85.81 284 ARG A C 1
ATOM 2070 O O . ARG A 1 284 ? 9.625 20.688 1.329 1 85.81 284 ARG A O 1
ATOM 2077 N N . GLU A 1 285 ? 10.633 18.984 0.382 1 79.31 285 GLU A N 1
ATOM 2078 C CA . GLU A 1 285 ? 11.273 19.844 -0.602 1 79.31 285 GLU A CA 1
ATOM 2079 C C . GLU A 1 285 ? 10.336 20.141 -1.771 1 79.31 285 GLU A C 1
ATOM 2081 O O . GLU A 1 285 ? 10.492 21.156 -2.455 1 79.31 285 GLU A O 1
ATOM 2086 N N . GLU A 1 286 ? 9.391 19.219 -2.07 1 77.94 286 GLU A N 1
ATOM 2087 C CA . GLU A 1 286 ? 8.562 19.328 -3.27 1 77.94 286 GLU A CA 1
ATOM 2088 C C . GLU A 1 286 ? 7.488 20.391 -3.111 1 77.94 286 GLU A C 1
ATOM 2090 O O . GLU A 1 286 ? 6.906 20.844 -4.102 1 77.94 286 GLU A O 1
ATOM 2095 N N . GLY A 1 287 ? 7.312 20.938 -1.94 1 82.25 287 GLY A N 1
ATOM 2096 C CA . GLY A 1 287 ? 6.285 21.938 -1.7 1 82.25 287 GLY A CA 1
ATOM 2097 C C . GLY A 1 287 ? 5.137 21.422 -0.852 1 82.25 287 GLY A C 1
ATOM 2098 O O . GLY A 1 287 ? 5.105 20.234 -0.493 1 82.25 287 GLY A O 1
ATOM 2099 N N . MET A 1 288 ? 4.242 22.328 -0.512 1 82.56 288 MET A N 1
ATOM 2100 C CA . MET A 1 288 ? 3.115 21.969 0.342 1 82.56 288 MET A CA 1
ATOM 2101 C C . MET A 1 288 ? 1.792 22.359 -0.309 1 82.56 288 MET A C 1
ATOM 2103 O O . MET A 1 288 ? 1.727 23.344 -1.053 1 82.56 288 MET A O 1
ATOM 2107 N N . THR A 1 289 ? 0.855 21.547 -0.112 1 75.94 289 THR A N 1
ATOM 2108 C CA . THR A 1 289 ? -0.509 21.875 -0.513 1 75.94 289 THR A CA 1
ATOM 2109 C C . THR A 1 289 ? -1.275 22.516 0.644 1 75.94 289 THR A C 1
ATOM 2111 O O . THR A 1 289 ? -1.277 21.984 1.758 1 75.94 289 THR A O 1
ATOM 2114 N N . ILE A 1 290 ? -1.764 23.625 0.376 1 73.69 290 ILE A N 1
ATOM 2115 C CA . ILE A 1 290 ? -2.559 24.344 1.358 1 73.69 290 ILE A CA 1
ATOM 2116 C C . ILE A 1 290 ? -3.988 24.5 0.846 1 73.69 290 ILE A C 1
ATOM 2118 O O . ILE A 1 290 ? -4.266 25.391 0.029 1 73.69 290 ILE A O 1
ATOM 2122 N N . GLY A 1 291 ? -4.859 23.672 1.353 1 66.38 291 GLY A N 1
ATOM 2123 C CA . GLY A 1 291 ? -6.191 23.688 0.769 1 66.38 291 GLY A CA 1
ATOM 2124 C C . GLY A 1 291 ? -6.199 23.391 -0.717 1 66.38 291 GLY A C 1
ATOM 2125 O O . GLY A 1 291 ? -5.699 22.344 -1.146 1 66.38 291 GLY A O 1
ATOM 2126 N N . SER A 1 292 ? -6.504 24.344 -1.428 1 70.75 292 SER A N 1
ATOM 2127 C CA . SER A 1 292 ? -6.578 24.188 -2.875 1 70.75 292 SER A CA 1
ATOM 2128 C C . SER A 1 292 ? -5.289 24.641 -3.549 1 70.75 292 SER A C 1
ATOM 2130 O O . SER A 1 292 ? -5.141 24.516 -4.766 1 70.75 292 SER A O 1
ATOM 2132 N N . TRP A 1 293 ? -4.371 25.125 -2.719 1 78.44 293 TRP A N 1
ATOM 2133 C CA . TRP A 1 293 ? -3.141 25.688 -3.256 1 78.44 293 TRP A CA 1
ATOM 2134 C C . TRP A 1 293 ? -2.051 24.625 -3.363 1 78.44 293 TRP A C 1
ATOM 2136 O O . TRP A 1 293 ? -1.623 24.062 -2.355 1 78.44 293 TRP A O 1
ATOM 2146 N N . ARG A 1 294 ? -1.63 24.359 -4.543 1 84.5 294 ARG A N 1
ATOM 2147 C CA . ARG A 1 294 ? -0.397 23.609 -4.73 1 84.5 294 ARG A CA 1
ATOM 2148 C C . ARG A 1 294 ? 0.798 24.531 -4.898 1 84.5 294 ARG A C 1
ATOM 2150 O O . ARG A 1 294 ? 0.912 25.234 -5.91 1 84.5 294 ARG A O 1
ATOM 2157 N N . THR A 1 295 ? 1.686 24.547 -3.949 1 89.44 295 THR A N 1
ATOM 2158 C CA . THR A 1 295 ? 2.721 25.562 -3.947 1 89.44 295 THR A CA 1
ATOM 2159 C C . THR A 1 295 ? 4.109 24.938 -3.908 1 89.44 295 THR A C 1
ATOM 2161 O O . THR A 1 295 ? 4.238 23.719 -3.787 1 89.44 295 THR A O 1
ATOM 2164 N N . HIS A 1 296 ? 5.117 25.844 -4.059 1 91.06 296 HIS A N 1
ATOM 2165 C CA . HIS A 1 296 ? 6.512 25.453 -3.9 1 91.06 296 HIS A CA 1
ATOM 2166 C C . HIS A 1 296 ? 7.047 25.844 -2.529 1 91.06 296 HIS A C 1
ATOM 2168 O O . HIS A 1 296 ? 8.258 25.859 -2.312 1 91.06 296 HIS A O 1
ATOM 2174 N N . VAL A 1 297 ? 6.117 26.125 -1.656 1 89.5 297 VAL A N 1
ATOM 2175 C CA . VAL A 1 297 ? 6.535 26.547 -0.322 1 89.5 297 VAL A CA 1
ATOM 2176 C C . VAL A 1 297 ? 7.16 25.375 0.42 1 89.5 297 VAL A C 1
ATOM 2178 O O . VAL A 1 297 ? 6.559 24.297 0.516 1 89.5 297 VAL A O 1
ATOM 2181 N N . ARG A 1 298 ? 8.383 25.609 0.94 1 88.88 298 ARG A N 1
ATOM 2182 C CA . ARG A 1 298 ? 9.055 24.578 1.737 1 88.88 298 ARG A CA 1
ATOM 2183 C C . ARG A 1 298 ? 8.547 24.578 3.174 1 88.88 298 ARG A C 1
ATOM 2185 O O . ARG A 1 298 ? 8.461 25.641 3.809 1 88.88 298 ARG A O 1
ATOM 2192 N N . ALA A 1 299 ? 8.18 23.484 3.592 1 90.81 299 ALA A N 1
ATOM 2193 C CA . ALA A 1 299 ? 7.641 23.391 4.945 1 90.81 299 ALA A CA 1
ATOM 2194 C C . ALA A 1 299 ? 8.016 22.062 5.594 1 90.81 299 ALA A C 1
ATOM 2196 O O . ALA A 1 299 ? 8.336 21.094 4.898 1 90.81 299 ALA A O 1
ATOM 2197 N N . VAL A 1 300 ? 8.047 22.109 6.891 1 92.56 300 VAL A N 1
ATOM 2198 C CA . VAL A 1 300 ? 8.273 20.891 7.637 1 92.56 300 VAL A CA 1
ATOM 2199 C C . VAL A 1 300 ? 7.203 19.859 7.273 1 92.56 300 VAL A C 1
ATOM 2201 O O . VAL A 1 300 ? 6.047 20.219 7.023 1 92.56 300 VAL A O 1
ATOM 2204 N N . GLU A 1 301 ? 7.676 18.625 7.145 1 90.69 301 GLU A N 1
ATOM 2205 C CA . GLU A 1 301 ? 6.703 17.547 6.945 1 90.69 301 GLU A CA 1
ATOM 2206 C C . GLU A 1 301 ? 5.789 17.406 8.156 1 90.69 301 GLU A C 1
ATOM 2208 O O . GLU A 1 301 ? 6.262 17.188 9.273 1 90.69 301 GLU A O 1
ATOM 2213 N N . MET A 1 302 ? 4.59 17.641 7.91 1 89.44 302 MET A N 1
ATOM 2214 C CA . MET A 1 302 ? 3.664 17.594 9.039 1 89.44 302 MET A CA 1
ATOM 2215 C C . MET A 1 302 ? 2.363 16.906 8.648 1 89.44 302 MET A C 1
ATOM 2217 O O . MET A 1 302 ? 1.987 16.906 7.473 1 89.44 302 MET A O 1
ATOM 2221 N N . TYR A 1 303 ? 1.76 16.266 9.672 1 87.25 303 TYR A N 1
ATOM 2222 C CA . TYR A 1 303 ? 0.439 15.656 9.562 1 87.25 303 TYR A CA 1
ATOM 2223 C C . TYR A 1 303 ? -0.506 16.219 10.617 1 87.25 303 TYR A C 1
ATOM 2225 O O . TYR A 1 303 ? -0.111 16.406 11.773 1 87.25 303 TYR A O 1
ATOM 2233 N N . THR A 1 304 ? -1.717 16.531 10.164 1 85.06 304 THR A N 1
ATOM 2234 C CA . THR A 1 304 ? -2.641 17.188 11.078 1 85.06 304 THR A CA 1
ATOM 2235 C C . THR A 1 304 ? -3.938 16.391 11.203 1 85.06 304 THR A C 1
ATOM 2237 O O . THR A 1 304 ? -4.41 15.812 10.219 1 85.06 304 THR A O 1
ATOM 2240 N N . VAL A 1 305 ? -4.438 16.359 12.422 1 85.62 305 VAL A N 1
ATOM 2241 C CA . VAL A 1 305 ? -5.766 15.805 12.648 1 85.62 305 VAL A CA 1
ATOM 2242 C C . VAL A 1 305 ? -6.637 16.828 13.375 1 85.62 305 VAL A C 1
ATOM 2244 O O . VAL A 1 305 ? -6.156 17.547 14.25 1 85.62 305 VAL A O 1
ATOM 2247 N N . GLY A 1 306 ? -7.84 16.984 12.875 1 80.75 306 GLY A N 1
ATOM 2248 C CA . GLY A 1 306 ? -8.789 17.906 13.484 1 80.75 306 GLY A CA 1
ATOM 2249 C C . GLY A 1 306 ? -9.273 17.453 14.844 1 80.75 306 GLY A C 1
ATOM 2250 O O . GLY A 1 306 ? -10.484 17.375 15.086 1 80.75 306 GLY A O 1
ATOM 2251 N N . LEU A 1 307 ? -8.375 17.094 15.695 1 88.69 307 LEU A N 1
ATOM 2252 C CA . LEU A 1 307 ? -8.711 16.625 17.031 1 88.69 307 LEU A CA 1
ATOM 2253 C C . LEU A 1 307 ? -7.738 17.188 18.062 1 88.69 307 LEU A C 1
ATOM 2255 O O . LEU A 1 307 ? -6.527 17.234 17.828 1 88.69 307 LEU A O 1
ATOM 2259 N N . GLY A 1 308 ? -8.266 17.734 19.094 1 86.94 308 GLY A N 1
ATOM 2260 C CA . GLY A 1 308 ? -7.508 18.219 20.234 1 86.94 308 GLY A CA 1
ATOM 2261 C C . GLY A 1 308 ? -8.297 18.172 21.531 1 86.94 308 GLY A C 1
ATOM 2262 O O . GLY A 1 308 ? -9.289 17.438 21.625 1 86.94 308 GLY A O 1
ATOM 2263 N N . GLY A 1 309 ? -7.832 18.812 22.5 1 86.56 309 GLY A N 1
ATOM 2264 C CA . GLY A 1 309 ? -8.492 18.812 23.797 1 86.56 309 GLY A CA 1
ATOM 2265 C C . GLY A 1 309 ? -9.852 19.484 23.781 1 86.56 309 GLY A C 1
ATOM 2266 O O . GLY A 1 309 ? -10.703 19.172 24.609 1 86.56 309 GLY A O 1
ATOM 2267 N N . ASP A 1 310 ? -10.109 20.328 22.812 1 88.25 310 ASP A N 1
ATOM 2268 C CA . ASP A 1 310 ? -11.328 21.125 22.797 1 88.25 310 ASP A CA 1
ATOM 2269 C C . ASP A 1 310 ? -12.18 20.781 21.578 1 88.25 310 ASP A C 1
ATOM 2271 O O . ASP A 1 310 ? -12.914 21.641 21.062 1 88.25 310 ASP A O 1
ATOM 2275 N N . SER A 1 311 ? -12.031 19.609 21.078 1 90 311 SER A N 1
ATOM 2276 C CA . SER A 1 311 ? -12.844 19.156 19.969 1 90 311 SER A CA 1
ATOM 2277 C C . SER A 1 311 ? -14.258 18.812 20.406 1 90 311 SER A C 1
ATOM 2279 O O . SER A 1 311 ? -14.453 18.219 21.484 1 90 311 SER A O 1
ATOM 2281 N N . LEU A 1 312 ? -15.188 19.141 19.641 1 91.81 312 LEU A N 1
ATOM 2282 C CA . LEU A 1 312 ? -16.594 18.938 19.953 1 91.81 312 LEU A CA 1
ATOM 2283 C C . LEU A 1 312 ? -16.953 17.453 19.984 1 91.81 312 LEU A C 1
ATOM 2285 O O . LEU A 1 312 ? -16.562 16.703 19.094 1 91.81 312 LEU A O 1
ATOM 2289 N N . THR A 1 313 ? -17.609 17.078 21.031 1 93.38 313 THR A N 1
ATOM 2290 C CA . THR A 1 313 ? -18.156 15.734 21.141 1 93.38 313 THR A CA 1
ATOM 2291 C C . THR A 1 313 ? -19.641 15.711 20.781 1 93.38 313 THR A C 1
ATOM 2293 O O . THR A 1 313 ? -20.422 16.5 21.328 1 93.38 313 THR A O 1
ATOM 2296 N N . ARG A 1 314 ? -20 14.82 19.922 1 91.69 314 ARG A N 1
ATOM 2297 C CA . ARG A 1 314 ? -21.406 14.672 19.516 1 91.69 314 ARG A CA 1
ATOM 2298 C C . ARG A 1 314 ? -21.812 13.211 19.516 1 91.69 314 ARG A C 1
ATOM 2300 O O . ARG A 1 314 ? -20.969 12.312 19.469 1 91.69 314 ARG A O 1
ATOM 2307 N N . VAL A 1 315 ? -23.062 13.016 19.656 1 90.19 315 VAL A N 1
ATOM 2308 C CA . VAL A 1 315 ? -23.656 11.688 19.5 1 90.19 315 VAL A CA 1
ATOM 2309 C C . VAL A 1 315 ? -24.578 11.672 18.281 1 90.19 315 VAL A C 1
ATOM 2311 O O . VAL A 1 315 ? -25.562 12.414 18.234 1 90.19 315 VAL A O 1
ATOM 2314 N N . GLU A 1 316 ? -24.172 10.953 17.25 1 85.12 316 GLU A N 1
ATOM 2315 C CA . GLU A 1 316 ? -24.953 10.852 16.016 1 85.12 316 GLU A CA 1
ATOM 2316 C C . GLU A 1 316 ? -25.297 9.398 15.719 1 85.12 316 GLU A C 1
ATOM 2318 O O . GLU A 1 316 ? -24.422 8.547 15.578 1 85.12 316 GLU A O 1
ATOM 2323 N N . ASN A 1 317 ? -26.516 9.102 15.539 1 83.62 317 ASN A N 1
ATOM 2324 C CA . ASN A 1 317 ? -27 7.766 15.211 1 83.62 317 ASN A CA 1
ATOM 2325 C C . ASN A 1 317 ? -26.438 6.723 16.172 1 83.62 317 ASN A C 1
ATOM 2327 O O . ASN A 1 317 ? -25.969 5.668 15.742 1 83.62 317 ASN A O 1
ATOM 2331 N N . GLY A 1 318 ? -26.406 7.133 17.391 1 83.69 318 GLY A N 1
ATOM 2332 C CA . GLY A 1 318 ? -26 6.203 18.422 1 83.69 318 GLY A CA 1
ATOM 2333 C C . GLY A 1 318 ? -24.5 6 18.484 1 83.69 318 GLY A C 1
ATOM 2334 O O . GLY A 1 318 ? -24.016 5.066 19.125 1 83.69 318 GLY A O 1
ATOM 2335 N N . ARG A 1 319 ? -23.812 6.793 17.812 1 88.75 319 ARG A N 1
ATOM 2336 C CA . ARG A 1 319 ? -22.359 6.68 17.797 1 88.75 319 ARG A CA 1
ATOM 2337 C C . ARG A 1 319 ? -21.703 7.977 18.266 1 88.75 319 ARG A C 1
ATOM 2339 O O . ARG A 1 319 ? -22.203 9.07 17.969 1 88.75 319 ARG A O 1
ATOM 2346 N N . LEU A 1 320 ? -20.609 7.82 18.953 1 91.88 320 LEU A N 1
ATOM 2347 C CA . LEU A 1 320 ? -19.828 8.953 19.453 1 91.88 320 LEU A CA 1
ATOM 2348 C C . LEU A 1 320 ? -18.953 9.523 18.344 1 91.88 320 LEU A C 1
ATOM 2350 O O . LEU A 1 320 ? -18.234 8.773 17.656 1 91.88 320 LEU A O 1
ATOM 2354 N N . CYS A 1 321 ? -19.078 10.82 18.141 1 90.69 321 CYS A N 1
ATOM 2355 C CA . CYS A 1 321 ? -18.266 11.523 17.156 1 90.69 321 CYS A CA 1
ATOM 2356 C C . CYS A 1 321 ? -17.453 12.633 17.812 1 90.69 321 CYS A C 1
ATOM 2358 O O . CYS A 1 321 ? -17.953 13.336 18.688 1 90.69 321 CYS A O 1
ATOM 2360 N N . LEU A 1 322 ? -16.25 12.727 17.391 1 89.75 322 LEU A N 1
ATOM 2361 C CA . LEU A 1 322 ? -15.375 13.766 17.906 1 89.75 322 LEU A CA 1
ATOM 2362 C C . LEU A 1 322 ? -14.891 14.68 16.781 1 89.75 322 LEU A C 1
ATOM 2364 O O . LEU A 1 322 ? -14.398 14.203 15.758 1 89.75 322 LEU A O 1
ATOM 2368 N N . GLY A 1 323 ? -14.93 16.094 17.031 1 78.38 323 GLY A N 1
ATOM 2369 C CA . GLY A 1 323 ? -14.469 17.062 16.047 1 78.38 323 GLY A CA 1
ATOM 2370 C C . GLY A 1 323 ? -15.242 17 14.742 1 78.38 323 GLY A C 1
ATOM 2371 O O . GLY A 1 323 ? -16.312 16.375 14.672 1 78.38 323 GLY A O 1
ATOM 2372 N N . PRO A 1 324 ? -14.734 17.719 13.859 1 75.62 324 PRO A N 1
ATOM 2373 C CA . PRO A 1 324 ? -13.531 18.562 13.812 1 75.62 324 PRO A CA 1
ATOM 2374 C C . PRO A 1 324 ? -13.766 19.953 14.391 1 75.62 324 PRO A C 1
ATOM 2376 O O . PRO A 1 324 ? -12.812 20.688 14.641 1 75.62 324 PRO A O 1
ATOM 2379 N N . ALA A 1 325 ? -14.914 20.266 14.75 1 76.69 325 ALA A N 1
ATOM 2380 C CA . ALA A 1 325 ? -15.242 21.625 15.203 1 76.69 325 ALA A CA 1
ATOM 2381 C C . ALA A 1 325 ? -14.609 21.906 16.562 1 76.69 325 ALA A C 1
ATOM 2383 O O . ALA A 1 325 ? -14.57 21.031 17.438 1 76.69 325 ALA A O 1
ATOM 2384 N N . ARG A 1 326 ? -14.07 23.156 16.656 1 78.31 326 ARG A N 1
ATOM 2385 C CA . ARG A 1 326 ? -13.539 23.625 17.938 1 78.31 326 ARG A CA 1
ATOM 2386 C C . ARG A 1 326 ? -14.609 24.375 18.734 1 78.31 326 ARG A C 1
ATOM 2388 O O . ARG A 1 326 ? -15.359 25.172 18.172 1 78.31 326 ARG A O 1
ATOM 2395 N N . VAL A 1 327 ? -14.695 24.016 19.984 1 86.12 327 VAL A N 1
ATOM 2396 C CA . VAL A 1 327 ? -15.633 24.688 20.875 1 86.12 327 VAL A CA 1
ATOM 2397 C C . VAL A 1 327 ? -14.977 24.953 22.219 1 86.12 327 VAL A C 1
ATOM 2399 O O . VAL A 1 327 ? -13.961 24.344 22.562 1 86.12 327 VAL A O 1
ATOM 2402 N N . VAL A 1 328 ? -15.484 25.906 22.875 1 86.19 328 VAL A N 1
ATOM 2403 C CA . VAL A 1 328 ? -15.039 26.156 24.234 1 86.19 328 VAL A CA 1
ATOM 2404 C C . VAL A 1 328 ? -15.602 25.078 25.172 1 86.19 328 VAL A C 1
ATOM 2406 O O . VAL A 1 328 ? -16.812 24.844 25.188 1 86.19 328 VAL A O 1
ATOM 2409 N N . PRO A 1 329 ? -14.703 24.453 25.875 1 90.19 329 PRO A N 1
ATOM 2410 C CA . PRO A 1 329 ? -15.195 23.453 26.812 1 90.19 329 PRO A CA 1
ATOM 2411 C C . PRO A 1 329 ? -16.203 24.016 27.797 1 90.19 329 PRO A C 1
ATOM 2413 O O . PRO A 1 329 ? -16.062 25.156 28.266 1 90.19 329 PRO A O 1
ATOM 2416 N N . LEU A 1 330 ? -17.141 23.219 28.219 1 91 330 LEU A N 1
ATOM 2417 C CA . LEU A 1 330 ? -18.156 23.609 29.188 1 91 330 LEU A CA 1
ATOM 2418 C C . LEU A 1 330 ? -17.531 24.031 30.516 1 91 330 LEU A C 1
ATOM 2420 O O . LEU A 1 330 ? -18 24.953 31.172 1 91 330 LEU A O 1
ATOM 2424 N N . SER A 1 331 ? -16.469 23.375 30.797 1 89.31 331 SER A N 1
ATOM 2425 C CA . SER A 1 331 ? -15.781 23.625 32.062 1 89.31 331 SER A CA 1
ATOM 2426 C C . SER A 1 331 ? -15.078 24.984 32.062 1 89.31 331 SER A C 1
ATOM 2428 O O . SER A 1 331 ? -14.742 25.516 33.125 1 89.31 331 SER A O 1
ATOM 2430 N N . GLN A 1 332 ? -14.875 25.578 30.906 1 85 332 GLN A N 1
ATOM 2431 C CA . GLN A 1 332 ? -14.07 26.797 30.828 1 85 332 GLN A CA 1
ATOM 2432 C C . GLN A 1 332 ? -14.891 27.969 30.312 1 85 332 GLN A C 1
ATOM 2434 O O . GLN A 1 332 ? -14.375 29.078 30.172 1 85 332 GLN A O 1
ATOM 2439 N N . ILE A 1 333 ? -16.156 27.781 30.078 1 85.06 333 ILE A N 1
ATOM 2440 C CA . ILE A 1 333 ? -17 28.781 29.453 1 85.06 333 ILE A CA 1
ATOM 2441 C C . ILE A 1 333 ? -17.094 30.016 30.344 1 85.06 333 ILE A C 1
ATOM 2443 O O . ILE A 1 333 ? -17.25 31.141 29.844 1 85.06 333 ILE A O 1
ATOM 2447 N N . HIS A 1 334 ? -16.953 29.828 31.641 1 82.06 334 HIS A N 1
ATOM 2448 C CA . HIS A 1 334 ? -17.078 30.922 32.594 1 82.06 334 HIS A CA 1
ATOM 2449 C C . HIS A 1 334 ? -15.906 31.906 32.438 1 82.06 334 HIS A C 1
ATOM 2451 O O . HIS A 1 334 ? -15.984 33.031 32.938 1 82.06 334 HIS A O 1
ATOM 2457 N N . LEU A 1 335 ? -14.852 31.438 31.797 1 76.06 335 LEU A N 1
ATOM 2458 C CA . LEU A 1 335 ? -13.68 32.281 31.594 1 76.06 335 LEU A CA 1
ATOM 2459 C C . LEU A 1 335 ? -13.922 33.281 30.469 1 76.06 335 LEU A C 1
ATOM 2461 O O . LEU A 1 335 ? -13.227 34.281 30.359 1 76.06 335 LEU A O 1
ATOM 2465 N N . LEU A 1 336 ? -14.922 33.062 29.641 1 77.25 336 LEU A N 1
ATOM 2466 C CA . LEU A 1 336 ? -15.109 33.875 28.438 1 77.25 336 LEU A CA 1
ATOM 2467 C C . LEU A 1 336 ? -16.438 34.625 28.484 1 77.25 336 LEU A C 1
ATOM 2469 O O . LEU A 1 336 ? -16.594 35.656 27.812 1 77.25 336 LEU A O 1
ATOM 2473 N N . LEU A 1 337 ? -17.359 34 29.203 1 80.56 337 LEU A N 1
ATOM 2474 C CA . LEU A 1 337 ? -18.688 34.594 29.234 1 80.56 337 LEU A CA 1
ATOM 2475 C C . LEU A 1 337 ? -19.062 35 30.656 1 80.56 337 LEU A C 1
ATOM 2477 O O . LEU A 1 337 ? -18.531 34.438 31.625 1 80.56 337 LEU A O 1
ATOM 2481 N N . ASP A 1 338 ? -19.875 36 30.703 1 81 338 ASP A N 1
ATOM 2482 C CA . ASP A 1 338 ? -20.422 36.406 32 1 81 338 ASP A CA 1
ATOM 2483 C C . ASP A 1 338 ? -21.922 36.719 31.875 1 81 338 ASP A C 1
ATOM 2485 O O . ASP A 1 338 ? -22.484 36.688 30.781 1 81 338 ASP A O 1
ATOM 2489 N N . GLY A 1 339 ? -22.609 36.844 33.031 1 82 339 GLY A N 1
ATOM 2490 C CA . GLY A 1 339 ? -23.984 37.312 33.062 1 82 339 GLY A CA 1
ATOM 2491 C C . GLY A 1 339 ? -24.984 36.312 32.5 1 82 339 GLY A C 1
ATOM 2492 O O . GLY A 1 339 ? -24.859 35.094 32.75 1 82 339 GLY A O 1
ATOM 2493 N N . PRO A 1 340 ? -25.984 36.844 31.781 1 78.94 340 PRO A N 1
ATOM 2494 C CA . PRO A 1 340 ? -27.062 35.969 31.266 1 78.94 340 PRO A CA 1
ATOM 2495 C C . PRO A 1 340 ? -26.578 34.969 30.234 1 78.94 340 PRO A C 1
ATOM 2497 O O . PRO A 1 340 ? -27.094 33.844 30.172 1 78.94 340 PRO A O 1
ATOM 2500 N N . ALA A 1 341 ? -25.656 35.375 29.5 1 80.12 341 ALA A N 1
ATOM 2501 C CA . ALA A 1 341 ? -25.125 34.469 28.484 1 80.12 341 ALA A CA 1
ATOM 2502 C C . ALA A 1 341 ? -24.484 33.25 29.125 1 80.12 341 ALA A C 1
ATOM 2504 O O . ALA A 1 341 ? -24.688 32.125 28.641 1 80.12 341 ALA A O 1
ATOM 2505 N N . LEU A 1 342 ? -23.766 33.438 30.188 1 84.56 342 LEU A N 1
ATOM 2506 C CA . LEU A 1 342 ? -23.125 32.344 30.906 1 84.56 342 LEU A CA 1
ATOM 2507 C C . LEU A 1 342 ? -24.172 31.422 31.516 1 84.56 342 LEU A C 1
ATOM 2509 O O . LEU A 1 342 ? -24.047 30.203 31.469 1 84.56 342 LEU A O 1
ATOM 2513 N N . ALA A 1 343 ? -25.156 32 32.062 1 82.81 343 ALA A N 1
ATOM 2514 C CA . ALA A 1 343 ? -26.219 31.219 32.719 1 82.81 343 ALA A CA 1
ATOM 2515 C C . ALA A 1 343 ? -26.906 30.297 31.703 1 82.81 343 ALA A C 1
ATOM 2517 O O . ALA A 1 343 ? -27.266 29.156 32.031 1 82.81 343 ALA A O 1
ATOM 2518 N N . SER A 1 344 ? -27.109 30.75 30.547 1 80.44 344 SER A N 1
ATOM 2519 C CA . SER A 1 344 ? -27.797 29.984 29.516 1 80.44 344 SER A CA 1
ATOM 2520 C C . SER A 1 344 ? -26.938 28.797 29.062 1 80.44 344 SER A C 1
ATOM 2522 O O . SER A 1 344 ? -27.469 27.719 28.781 1 80.44 344 SER A O 1
ATOM 2524 N N . VAL A 1 345 ? -25.672 29.062 29.031 1 82.62 345 VAL A N 1
ATOM 2525 C CA . VAL A 1 345 ? -24.781 28.062 28.438 1 82.62 345 VAL A CA 1
ATOM 2526 C C . VAL A 1 345 ? -24.375 27.031 29.484 1 82.62 345 VAL A C 1
ATOM 2528 O O . VAL A 1 345 ? -24.047 25.891 29.156 1 82.62 345 VAL A O 1
ATOM 2531 N N . THR A 1 346 ? -24.484 27.391 30.719 1 84 346 THR A N 1
ATOM 2532 C CA . THR A 1 346 ? -24.016 26.516 31.797 1 84 346 THR A CA 1
ATOM 2533 C C . THR A 1 346 ? -25.141 25.578 32.25 1 84 346 THR A C 1
ATOM 2535 O O . THR A 1 346 ? -25.016 24.891 33.25 1 84 346 THR A O 1
ATOM 2538 N N . HIS A 1 347 ? -26.188 25.562 31.578 1 85.19 347 HIS A N 1
ATOM 2539 C CA . HIS A 1 347 ? -27.234 24.562 31.75 1 85.19 347 HIS A CA 1
ATOM 2540 C C . HIS A 1 347 ? -27.391 23.719 30.469 1 85.19 347 HIS A C 1
ATOM 2542 O O . HIS A 1 347 ? -28.391 23.859 29.766 1 85.19 347 HIS A O 1
ATOM 2548 N N . PRO A 1 348 ? -26.484 22.828 30.328 1 86.12 348 PRO A N 1
ATOM 2549 C CA . PRO A 1 348 ? -26.406 22.125 29.047 1 86.12 348 PRO A CA 1
ATOM 2550 C C . PRO A 1 348 ? -27.625 21.25 28.797 1 86.12 348 PRO A C 1
ATOM 2552 O O . PRO A 1 348 ? -27.906 20.891 27.641 1 86.12 348 PRO A O 1
ATOM 2555 N N . GLU A 1 349 ? -28.422 20.875 29.766 1 84.56 349 GLU A N 1
ATOM 2556 C CA . GLU A 1 349 ? -29.625 20.078 29.609 1 84.56 349 GLU A CA 1
ATOM 2557 C C . GLU A 1 349 ? -30.625 20.75 28.672 1 84.56 349 GLU A C 1
ATOM 2559 O O . GLU A 1 349 ? -31.391 20.078 28 1 84.56 349 GLU A O 1
ATOM 2564 N N . ALA A 1 350 ? -30.469 22.016 28.609 1 82.56 350 ALA A N 1
ATOM 2565 C CA . ALA A 1 350 ? -31.453 22.812 27.844 1 82.56 350 ALA A CA 1
ATOM 2566 C C . ALA A 1 350 ? -31.125 22.797 26.359 1 82.56 350 ALA A C 1
ATOM 2568 O O . ALA A 1 350 ? -32 23.016 25.531 1 82.56 350 ALA A O 1
ATOM 2569 N N . TRP A 1 351 ? -29.906 22.453 26.047 1 84.94 351 TRP A N 1
ATOM 2570 C CA . TRP A 1 351 ? -29.594 22.656 24.641 1 84.94 351 TRP A CA 1
ATOM 2571 C C . TRP A 1 351 ? -28.703 21.531 24.109 1 84.94 351 TRP A C 1
ATOM 2573 O O . TRP A 1 351 ? -28.672 21.281 22.891 1 84.94 351 TRP A O 1
ATOM 2583 N N . LEU A 1 352 ? -27.953 20.844 24.875 1 81.94 352 LEU A N 1
ATOM 2584 C CA . LEU A 1 352 ? -26.938 19.891 24.438 1 81.94 352 LEU A CA 1
ATOM 2585 C C . LEU A 1 352 ? -27.578 18.656 23.828 1 81.94 352 LEU A C 1
ATOM 2587 O O . LEU A 1 352 ? -27.047 18.078 22.875 1 81.94 352 LEU A O 1
ATOM 2591 N N . GLY A 1 353 ? -28.656 18.281 24.297 1 71.38 353 GLY A N 1
ATOM 2592 C CA . GLY A 1 353 ? -29.344 17.094 23.812 1 71.38 353 GLY A CA 1
ATOM 2593 C C . GLY A 1 353 ? -30.453 17.406 22.828 1 71.38 353 GLY A C 1
ATOM 2594 O O . GLY A 1 353 ? -31.125 16.5 22.328 1 71.38 353 GLY A O 1
ATOM 2595 N N . ALA A 1 354 ? -30.625 18.656 22.688 1 65.31 354 ALA A N 1
ATOM 2596 C CA . ALA A 1 354 ? -31.812 19.094 21.969 1 65.31 354 ALA A CA 1
ATOM 2597 C C . ALA A 1 354 ? -31.703 18.766 20.484 1 65.31 354 ALA A C 1
ATOM 2599 O O . ALA A 1 354 ? -32.719 18.516 19.812 1 65.31 354 ALA A O 1
ATOM 2600 N N . ASP A 1 355 ? -30.531 18.859 20.031 1 65.5 355 ASP A N 1
ATOM 2601 C CA . ASP A 1 355 ? -30.328 18.594 18.609 1 65.5 355 ASP A CA 1
ATOM 2602 C C . ASP A 1 355 ? -29.062 17.766 18.375 1 65.5 355 ASP A C 1
ATOM 2604 O O . ASP A 1 355 ? -28.422 17.344 19.344 1 65.5 355 ASP A O 1
ATOM 2608 N N . LEU A 1 356 ? -28.828 17.344 17.297 1 67.06 356 LEU A N 1
ATOM 2609 C CA . LEU A 1 356 ? -27.703 16.469 16.938 1 67.06 356 LEU A CA 1
ATOM 2610 C C . LEU A 1 356 ? -26.438 17.297 16.734 1 67.06 356 LEU A C 1
ATOM 2612 O O . LEU A 1 356 ? -25.391 16.75 16.359 1 67.06 356 LEU A O 1
ATOM 2616 N N . CYS A 1 357 ? -26.484 18.594 17.25 1 73.06 357 CYS A N 1
ATOM 2617 C CA . CYS A 1 357 ? -25.328 19.438 16.969 1 73.06 357 CYS A CA 1
ATOM 2618 C C . CYS A 1 357 ? -24.438 19.562 18.203 1 73.06 357 CYS A C 1
ATOM 2620 O O . CYS A 1 357 ? -23.25 19.875 18.094 1 73.06 357 CYS A O 1
ATOM 2622 N N . ALA A 1 358 ? -25.016 19.406 19.359 1 79.12 358 ALA A N 1
ATOM 2623 C CA . ALA A 1 358 ? -24.359 19.344 20.656 1 79.12 358 ALA A CA 1
ATOM 2624 C C . ALA A 1 358 ? -23.5 20.594 20.906 1 79.12 358 ALA A C 1
ATOM 2626 O O . ALA A 1 358 ? -22.406 20.5 21.469 1 79.12 358 ALA A O 1
ATOM 2627 N N . GLN A 1 359 ? -23.875 21.766 20.297 1 87.31 359 GLN A N 1
ATOM 2628 C CA . GLN A 1 359 ? -23.125 23 20.531 1 87.31 359 GLN A CA 1
ATOM 2629 C C . GLN A 1 359 ? -24.062 24.203 20.641 1 87.31 359 GLN A C 1
ATOM 2631 O O . GLN A 1 359 ? -25.203 24.141 20.188 1 87.31 359 GLN A O 1
ATOM 2636 N N . CYS A 1 360 ? -23.625 25.172 21.312 1 90.44 360 CYS A N 1
ATOM 2637 C CA . CYS A 1 360 ? -24.344 26.422 21.516 1 90.44 360 CYS A CA 1
ATOM 2638 C C . CYS A 1 360 ? -23.5 27.609 21.094 1 90.44 360 CYS A C 1
ATOM 2640 O O . CYS A 1 360 ? -22.344 27.734 21.5 1 90.44 360 CYS A O 1
ATOM 2642 N N . VAL A 1 361 ? -24.109 28.484 20.266 1 91.25 361 VAL A N 1
ATOM 2643 C CA . VAL A 1 361 ? -23.406 29.625 19.703 1 91.25 361 VAL A CA 1
ATOM 2644 C C . VAL A 1 361 ? -23.844 30.906 20.438 1 91.25 361 VAL A C 1
ATOM 2646 O O . VAL A 1 361 ? -25.031 31.078 20.734 1 91.25 361 VAL A O 1
ATOM 2649 N N . GLN A 1 362 ? -22.906 31.703 20.734 1 90.12 362 GLN A N 1
ATOM 2650 C CA . GLN A 1 362 ? -23.203 32.969 21.406 1 90.12 362 GLN A CA 1
ATOM 2651 C C . GLN A 1 362 ? -22.328 34.094 20.875 1 90.12 362 GLN A C 1
ATOM 2653 O O . GLN A 1 362 ? -21.219 33.844 20.375 1 90.12 362 GLN A O 1
ATOM 2658 N N . LEU A 1 363 ? -22.844 35.219 20.984 1 88.62 363 LEU A N 1
ATOM 2659 C CA . LEU A 1 363 ? -22.094 36.438 20.625 1 88.62 363 LEU A CA 1
ATOM 2660 C C . LEU A 1 363 ? -20.906 36.625 21.562 1 88.62 363 LEU A C 1
ATOM 2662 O O . LEU A 1 363 ? -21.047 36.5 22.781 1 88.62 363 LEU A O 1
ATOM 2666 N N . ALA A 1 364 ? -19.719 36.875 20.938 1 85.56 364 ALA A N 1
ATOM 2667 C CA . ALA A 1 364 ? -18.547 37.125 21.766 1 85.56 364 ALA A CA 1
ATOM 2668 C C . ALA A 1 364 ? -18.703 38.469 22.516 1 85.56 364 ALA A C 1
ATOM 2670 O O . ALA A 1 364 ? -19.328 39.406 22 1 85.56 364 ALA A O 1
ATOM 2671 N N . PRO A 1 365 ? -18.141 38.469 23.719 1 80.5 365 PRO A N 1
ATOM 2672 C CA . PRO A 1 365 ? -18.281 39.719 24.484 1 80.5 365 PRO A CA 1
ATOM 2673 C C . PRO A 1 365 ? -17.672 40.938 23.766 1 80.5 365 PRO A C 1
ATOM 2675 O O . PRO A 1 365 ? -16.609 40.812 23.172 1 80.5 365 PRO A O 1
ATOM 2678 N N . GLY A 1 366 ? -18.344 42 23.75 1 77.25 366 GLY A N 1
ATOM 2679 C CA . GLY A 1 366 ? -17.812 43.281 23.25 1 77.25 366 GLY A CA 1
ATOM 2680 C C . GLY A 1 366 ? -17.969 43.406 21.734 1 77.25 366 GLY A C 1
ATOM 2681 O O . GLY A 1 366 ? -17.5 44.375 21.156 1 77.25 366 GLY A O 1
ATOM 2682 N N . ILE A 1 367 ? -18.641 42.469 21.109 1 83.19 367 ILE A N 1
ATOM 2683 C CA . ILE A 1 367 ? -18.75 42.5 19.656 1 83.19 367 ILE A CA 1
ATOM 2684 C C . ILE A 1 367 ? -20.016 43.25 19.25 1 83.19 367 ILE A C 1
ATOM 2686 O O . ILE A 1 367 ? -21.094 43.062 19.828 1 83.19 367 ILE A O 1
ATOM 2690 N N . ASP A 1 368 ? -19.766 44.125 18.281 1 86.69 368 ASP A N 1
ATOM 2691 C CA . ASP A 1 368 ? -20.891 44.781 17.641 1 86.69 368 ASP A CA 1
ATOM 2692 C C . ASP A 1 368 ? -21.469 43.969 16.5 1 86.69 368 ASP A C 1
ATOM 2694 O O . ASP A 1 368 ? -20.75 43.656 15.539 1 86.69 368 ASP A O 1
ATOM 2698 N N . PRO A 1 369 ? -22.719 43.625 16.641 1 89.19 369 PRO A N 1
ATOM 2699 C CA . PRO A 1 369 ? -23.312 42.719 15.641 1 89.19 369 PRO A CA 1
ATOM 2700 C C . PRO A 1 369 ? -23.25 43.281 14.227 1 89.19 369 PRO A C 1
ATOM 2702 O O . PRO A 1 369 ? -23.219 42.531 13.25 1 89.19 369 PRO A O 1
ATOM 2705 N N . GLY A 1 370 ? -23.203 44.594 14.117 1 87.56 370 GLY A N 1
ATOM 2706 C CA . GLY A 1 370 ? -23.219 45.188 12.797 1 87.56 370 GLY A CA 1
ATOM 2707 C C . GLY A 1 370 ? -24.391 44.75 11.938 1 87.56 370 GLY A C 1
ATOM 2708 O O . GLY A 1 370 ? -25.531 44.656 12.414 1 87.56 370 GLY A O 1
ATOM 2709 N N . ASP A 1 371 ? -24.094 44.375 10.57 1 87.06 371 ASP A N 1
ATOM 2710 C CA . ASP A 1 371 ? -25.156 44.031 9.633 1 87.06 371 ASP A CA 1
ATOM 2711 C C . ASP A 1 371 ? -25.281 42.5 9.492 1 87.06 371 ASP A C 1
ATOM 2713 O O . ASP A 1 371 ? -26.141 42.031 8.734 1 87.06 371 ASP A O 1
ATOM 2717 N N . ASP A 1 372 ? -24.547 41.812 10.266 1 91 372 ASP A N 1
ATOM 2718 C CA . ASP A 1 372 ? -24.594 40.375 10.148 1 91 372 ASP A CA 1
ATOM 2719 C C . ASP A 1 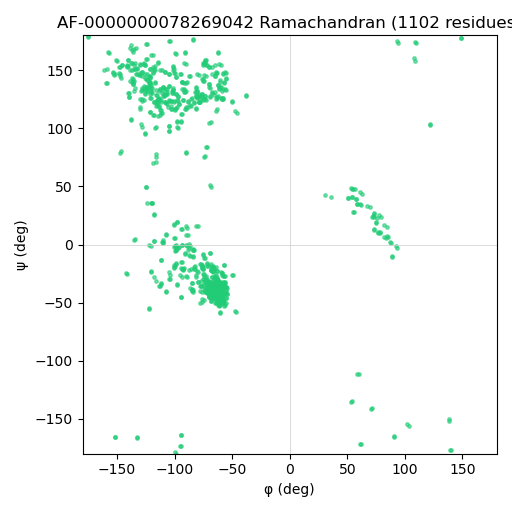372 ? -25.844 39.812 10.805 1 91 372 ASP A C 1
ATOM 2721 O O . ASP A 1 372 ? -26.094 40.031 11.992 1 91 372 ASP A O 1
ATOM 2725 N N . GLN A 1 373 ? -26.625 39 10.094 1 91.62 373 GLN A N 1
ATOM 2726 C CA . GLN A 1 373 ? -27.922 38.5 10.555 1 91.62 373 GLN A CA 1
ATOM 2727 C C . GLN A 1 373 ? -27.75 37.562 11.758 1 91.62 373 GLN A C 1
ATOM 2729 O O . GLN A 1 373 ? -28.562 37.594 12.68 1 91.62 373 GLN A O 1
ATOM 2734 N N . ILE A 1 374 ? -26.781 36.812 11.797 1 92.94 374 ILE A N 1
ATOM 2735 C CA . ILE A 1 374 ? -26.547 35.875 12.875 1 92.94 374 ILE A CA 1
ATOM 2736 C C . ILE A 1 374 ? -26.172 36.625 14.148 1 92.94 374 ILE A C 1
ATOM 2738 O O . ILE A 1 374 ? -26.719 36.344 15.219 1 92.94 374 ILE A O 1
ATOM 2742 N N . LEU A 1 375 ? -25.297 37.594 14.023 1 94 375 LEU A N 1
ATOM 2743 C CA . LEU A 1 375 ? -24.844 38.375 15.172 1 94 375 LEU A CA 1
ATOM 2744 C C . LEU A 1 375 ? -25.984 39.188 15.781 1 94 375 LEU A C 1
ATOM 2746 O O . LEU A 1 375 ? -26.109 39.25 17 1 94 375 LEU A O 1
ATOM 2750 N N . ARG A 1 376 ? -26.781 39.75 14.93 1 93.56 376 ARG A N 1
ATOM 2751 C CA . ARG A 1 376 ? -27.906 40.531 15.398 1 93.56 376 ARG A CA 1
ATOM 2752 C C . ARG A 1 376 ? -28.891 39.656 16.172 1 93.56 376 ARG A C 1
ATOM 2754 O O . ARG A 1 376 ? -29.422 40.062 17.203 1 93.56 376 ARG A O 1
ATOM 2761 N N . TRP A 1 377 ? -29.141 38.531 15.602 1 93.88 377 TRP A N 1
ATOM 2762 C CA . TRP A 1 377 ? -30.062 37.625 16.25 1 93.88 377 TRP A CA 1
ATOM 2763 C C . TRP A 1 377 ? -29.531 37.188 17.609 1 93.88 377 TRP A C 1
ATOM 2765 O O . TRP A 1 377 ? -30.281 37.156 18.594 1 93.88 377 TRP A O 1
ATOM 2775 N N . LEU A 1 378 ? -28.328 36.812 17.703 1 92.94 378 LEU A N 1
ATOM 2776 C CA . LEU A 1 378 ? -27.703 36.375 18.938 1 92.94 378 LEU A CA 1
ATOM 2777 C C . LEU A 1 378 ? -27.688 37.469 19.984 1 92.94 378 LEU A C 1
ATOM 2779 O O . LEU A 1 378 ? -27.812 37.219 21.188 1 92.94 378 LEU A O 1
ATOM 2783 N N . ALA A 1 379 ? -27.484 38.688 19.516 1 90.69 379 ALA A N 1
ATOM 2784 C CA . ALA A 1 379 ? -27.484 39.844 20.422 1 90.69 379 ALA A CA 1
ATOM 2785 C C . ALA A 1 379 ? -28.859 40.031 21.047 1 90.69 379 ALA A C 1
ATOM 2787 O O . ALA A 1 379 ? -28.969 40.406 22.219 1 90.69 379 ALA A O 1
ATOM 2788 N N . GLU A 1 380 ? -29.859 39.75 20.266 1 90.12 380 GLU A N 1
ATOM 2789 C CA . GLU A 1 380 ? -31.234 40 20.719 1 90.12 380 GLU A CA 1
ATOM 2790 C C . GLU A 1 380 ? -31.781 38.844 21.531 1 90.12 380 GLU A C 1
ATOM 2792 O O . GLU A 1 380 ? -32.531 39.031 22.484 1 90.12 380 GLU A O 1
ATOM 2797 N N . HIS A 1 381 ? -31.484 37.625 21.188 1 90.44 381 HIS A N 1
ATOM 2798 C CA . HIS A 1 381 ? -32.188 36.469 21.734 1 90.44 381 HIS A CA 1
ATOM 2799 C C . HIS A 1 381 ? -31.25 35.656 22.641 1 90.44 381 HIS A C 1
ATOM 2801 O O . HIS A 1 381 ? -31.719 34.781 23.375 1 90.44 381 HIS A O 1
ATOM 2807 N N . GLY A 1 382 ? -29.938 35.938 22.562 1 88.19 382 GLY A N 1
ATOM 2808 C CA . GLY A 1 382 ? -29 35.188 23.375 1 88.19 382 GLY A CA 1
ATOM 2809 C C . GLY A 1 382 ? -28.453 33.938 22.672 1 88.19 382 GLY A C 1
ATOM 2810 O O . GLY A 1 382 ? -28.594 33.812 21.453 1 88.19 382 GLY A O 1
ATOM 2811 N N . PRO A 1 383 ? -27.828 33.062 23.469 1 90.19 383 PRO A N 1
ATOM 2812 C CA . PRO A 1 383 ? -27.203 31.875 22.891 1 90.19 383 PRO A CA 1
ATOM 2813 C C . PRO A 1 383 ? -28.203 30.922 22.25 1 90.19 383 PRO A C 1
ATOM 2815 O O . PRO A 1 383 ? -29.328 30.797 22.734 1 90.19 383 PRO A O 1
ATOM 2818 N N . ALA A 1 384 ? -27.781 30.312 21.188 1 89.75 384 ALA A N 1
ATOM 2819 C CA . ALA A 1 384 ? -28.656 29.391 20.469 1 89.75 384 ALA A CA 1
ATOM 2820 C C . ALA A 1 384 ? -27.875 28.25 19.828 1 89.75 384 ALA A C 1
ATOM 2822 O O . ALA A 1 384 ? -26.703 28.422 19.5 1 89.75 384 ALA A O 1
ATOM 2823 N N . THR A 1 385 ? -28.578 27.172 19.688 1 89.81 385 THR A N 1
ATOM 2824 C CA . THR A 1 385 ? -28 26.062 18.953 1 89.81 385 THR A CA 1
ATOM 2825 C C . THR A 1 385 ? -28.016 26.359 17.453 1 89.81 385 THR A C 1
ATOM 2827 O O . THR A 1 385 ? -28.812 27.172 16.969 1 89.81 385 THR A O 1
ATOM 2830 N N . PRO A 1 386 ? -27.078 25.672 16.688 1 88.69 386 PRO A N 1
ATOM 2831 C CA . PRO A 1 386 ? -27.094 25.859 15.234 1 88.69 386 PRO A CA 1
ATOM 2832 C C . PRO A 1 386 ? -28.453 25.5 14.617 1 88.69 386 PRO A C 1
ATOM 2834 O O . PRO A 1 386 ? -28.891 26.156 13.68 1 88.69 386 PRO A O 1
ATOM 2837 N N . MET A 1 387 ? -29.125 24.547 15.148 1 87.56 387 MET A N 1
ATOM 2838 C CA . MET A 1 387 ? -30.422 24.172 14.625 1 87.56 387 MET A CA 1
ATOM 2839 C C . MET A 1 387 ? -31.453 25.281 14.836 1 87.56 387 MET A C 1
ATOM 2841 O O . MET A 1 387 ? -32.25 25.578 13.945 1 87.56 387 MET A O 1
ATOM 2845 N N . ARG A 1 388 ? -31.422 25.828 16 1 88.12 388 ARG A N 1
ATOM 2846 C CA . ARG A 1 388 ? -32.312 26.938 16.297 1 88.12 388 ARG A CA 1
ATOM 2847 C C . ARG A 1 388 ? -32.031 28.125 15.375 1 88.12 388 ARG A C 1
ATOM 2849 O O . ARG A 1 388 ? -32.969 28.75 14.859 1 88.12 388 ARG A O 1
ATOM 2856 N N . LEU A 1 389 ? -30.781 28.438 15.242 1 90.38 389 LEU A N 1
ATOM 2857 C CA . LEU A 1 389 ? -30.391 29.531 14.359 1 90.38 389 LEU A CA 1
ATOM 2858 C C . LEU A 1 389 ? -30.859 29.266 12.93 1 90.38 389 LEU A C 1
ATOM 2860 O O . LEU A 1 389 ? -31.312 30.188 12.25 1 90.38 389 LEU A O 1
ATOM 2864 N N . ARG A 1 390 ? -30.75 28.062 12.492 1 89.62 390 ARG A N 1
ATOM 2865 C CA . ARG A 1 390 ? -31.172 27.688 11.148 1 89.62 390 ARG A CA 1
ATOM 2866 C C . ARG A 1 390 ? -32.656 27.922 10.961 1 89.62 390 ARG A C 1
ATOM 2868 O O . ARG A 1 390 ? -33.094 28.484 9.945 1 89.62 390 ARG A O 1
ATOM 2875 N N . ARG A 1 391 ? -33.406 27.5 11.914 1 88.31 391 ARG A N 1
ATOM 2876 C CA . ARG A 1 391 ? -34.875 27.625 11.859 1 88.31 391 ARG A CA 1
ATOM 2877 C C . ARG A 1 391 ? -35.281 29.078 11.906 1 88.31 391 ARG A C 1
ATOM 2879 O O . ARG A 1 391 ? -36.156 29.516 11.133 1 88.31 391 ARG A O 1
ATOM 2886 N N . GLU A 1 392 ? -34.625 29.844 12.742 1 91.44 392 GLU A N 1
ATOM 2887 C CA . GLU A 1 392 ? -35.031 31.219 12.984 1 91.44 392 GLU A CA 1
ATOM 2888 C C . GLU A 1 392 ? -34.594 32.125 11.844 1 91.44 392 GLU A C 1
ATOM 2890 O O . GLU A 1 392 ? -35.25 33.125 11.531 1 91.44 392 GLU A O 1
ATOM 2895 N N . LEU A 1 393 ? -33.438 31.859 11.266 1 92.25 393 LEU A N 1
ATOM 2896 C CA . LEU A 1 393 ? -32.906 32.719 10.242 1 92.25 393 LEU A CA 1
ATOM 2897 C C . LEU A 1 393 ? -33.188 32.188 8.852 1 92.25 393 LEU A C 1
ATOM 2899 O O . LEU A 1 393 ? -32.844 32.812 7.848 1 92.25 393 LEU A O 1
ATOM 2903 N N . ALA A 1 394 ? -33.781 31 8.664 1 89.62 394 ALA A N 1
ATOM 2904 C CA . ALA A 1 394 ? -34.125 30.375 7.398 1 89.62 394 ALA A CA 1
ATOM 2905 C C . ALA A 1 394 ? -32.938 30.25 6.48 1 89.62 394 ALA A C 1
ATOM 2907 O O . ALA A 1 394 ? -32.969 30.641 5.316 1 89.62 394 ALA A O 1
ATOM 2908 N N . LEU A 1 395 ? -31.844 29.75 7.043 1 88.44 395 LEU A N 1
ATOM 2909 C CA . LEU A 1 395 ? -30.625 29.547 6.285 1 88.44 395 LEU A CA 1
ATOM 2910 C C . LEU A 1 395 ? -30.422 28.062 5.98 1 88.44 395 LEU A C 1
ATOM 2912 O O . LEU A 1 395 ? -30.891 27.203 6.73 1 88.44 395 LEU A O 1
ATOM 2916 N N . ALA A 1 396 ? -29.797 27.766 4.766 1 87.88 396 ALA A N 1
ATOM 2917 C CA . ALA A 1 396 ? -29.406 26.406 4.461 1 87.88 396 ALA A CA 1
ATOM 2918 C C . ALA A 1 396 ? -28.344 25.906 5.438 1 87.88 396 ALA A C 1
ATOM 2920 O O . ALA A 1 396 ? -27.547 26.688 5.953 1 87.88 396 ALA A O 1
ATOM 2921 N N . GLU A 1 397 ? -28.328 24.672 5.734 1 82.69 397 GLU A N 1
ATOM 2922 C CA . GLU A 1 397 ? -27.422 24.078 6.707 1 82.69 397 GLU A CA 1
ATOM 2923 C C . GLU A 1 397 ? -25.969 24.344 6.355 1 82.69 397 GLU A C 1
ATOM 2925 O O . GLU A 1 397 ? -25.188 24.781 7.215 1 82.69 397 GLU A O 1
ATOM 2930 N N . SER A 1 398 ? -25.641 24.094 5.16 1 83.5 398 SER A N 1
ATOM 2931 C CA . SER A 1 398 ? -24.266 24.266 4.719 1 83.5 398 SER A CA 1
ATOM 2932 C C . SER A 1 398 ? -23.828 25.719 4.848 1 83.5 398 SER A C 1
ATOM 2934 O O . SER A 1 398 ? -22.688 26 5.246 1 83.5 398 SER A O 1
ATOM 2936 N N . SER A 1 399 ? -24.734 26.609 4.523 1 84.88 399 SER A N 1
ATOM 2937 C CA . SER A 1 399 ? -24.453 28.031 4.594 1 84.88 399 SER A CA 1
ATOM 2938 C C . SER A 1 399 ? -24.25 28.484 6.039 1 84.88 399 SER A C 1
ATOM 2940 O O . SER A 1 399 ? -23.359 29.281 6.328 1 84.88 399 SER A O 1
ATOM 2942 N N . LEU A 1 400 ? -25.062 27.984 6.871 1 86.12 400 LEU A N 1
ATOM 2943 C CA . LEU A 1 400 ? -24.969 28.344 8.281 1 86.12 400 LEU A CA 1
ATOM 2944 C C . LEU A 1 400 ? -23.672 27.844 8.883 1 86.12 400 LEU A C 1
ATOM 2946 O O . LEU A 1 400 ? -23 28.562 9.633 1 86.12 400 LEU A O 1
ATOM 2950 N N . GLU A 1 401 ? -23.359 26.641 8.594 1 82.31 401 GLU A N 1
ATOM 2951 C CA . GLU A 1 401 ? -22.125 26.047 9.117 1 82.31 401 GLU A CA 1
ATOM 2952 C C . GLU A 1 401 ? -20.906 26.859 8.703 1 82.31 401 GLU A C 1
ATOM 2954 O O . GLU A 1 401 ? -20.016 27.125 9.523 1 82.31 401 GLU A O 1
ATOM 2959 N N . LYS A 1 402 ? -20.891 27.156 7.449 1 79.75 402 LYS A N 1
ATOM 2960 C CA . LYS A 1 402 ? -19.781 27.969 6.934 1 79.75 402 LYS A CA 1
ATOM 2961 C C . LYS A 1 402 ? -19.75 29.344 7.594 1 79.75 402 LYS A C 1
ATOM 2963 O O . LYS A 1 402 ? -18.672 29.875 7.883 1 79.75 402 LYS A O 1
ATOM 2968 N N . ALA A 1 403 ? -20.891 29.906 7.809 1 85.06 403 ALA A N 1
ATOM 2969 C CA . ALA A 1 403 ? -20.984 31.234 8.43 1 85.06 403 ALA A CA 1
ATOM 2970 C C . ALA A 1 403 ? -20.516 31.203 9.875 1 85.06 403 ALA A C 1
ATOM 2972 O O . ALA A 1 403 ? -19.781 32.094 10.312 1 85.06 403 ALA A O 1
ATOM 2973 N N . ILE A 1 404 ? -20.922 30.219 10.562 1 84.69 404 ILE A N 1
ATOM 2974 C CA . ILE A 1 404 ? -20.531 30.078 11.961 1 84.69 404 ILE A CA 1
ATOM 2975 C C . ILE A 1 404 ? -19.016 29.891 12.047 1 84.69 404 ILE A C 1
ATOM 2977 O O . ILE A 1 404 ? -18.344 30.484 12.891 1 84.69 404 ILE A O 1
ATOM 2981 N N . ALA A 1 405 ? -18.547 29.062 11.18 1 79.56 405 ALA A N 1
ATOM 2982 C CA . ALA A 1 405 ? -17.109 28.828 11.156 1 79.56 405 ALA A CA 1
ATOM 2983 C C . ALA A 1 405 ? -16.328 30.109 10.906 1 79.56 405 ALA A C 1
ATOM 2985 O O . ALA A 1 405 ? -15.297 30.359 11.539 1 79.56 405 ALA A O 1
ATOM 2986 N N . ARG A 1 406 ? -16.812 30.859 9.969 1 77.62 406 ARG A N 1
ATOM 2987 C CA . ARG A 1 406 ? -16.172 32.125 9.641 1 77.62 406 ARG A CA 1
ATOM 2988 C C . ARG A 1 406 ? -16.219 33.094 10.828 1 77.62 406 ARG A C 1
ATOM 2990 O O . ARG A 1 406 ? -15.219 33.75 11.133 1 77.62 406 ARG A O 1
ATOM 2997 N N . LEU A 1 407 ? -17.359 33.125 11.453 1 82.5 407 LEU A N 1
ATOM 2998 C CA . LEU A 1 407 ? -17.531 34.031 12.594 1 82.5 407 LEU A CA 1
ATOM 2999 C C . LEU A 1 407 ? -16.688 33.562 13.773 1 82.5 407 LEU A C 1
ATOM 3001 O O . LEU A 1 407 ? -16.188 34.406 14.539 1 82.5 407 LEU A O 1
ATOM 3005 N N . GLN A 1 408 ? -16.531 32.281 13.875 1 81.5 408 GLN A N 1
ATOM 3006 C CA . GLN A 1 408 ? -15.688 31.734 14.938 1 81.5 408 GLN A CA 1
ATOM 3007 C C . GLN A 1 408 ? -14.219 32.062 14.695 1 81.5 408 GLN A C 1
ATOM 3009 O O . GLN A 1 408 ? -13.5 32.406 15.633 1 81.5 408 GLN A O 1
ATOM 3014 N N . ALA A 1 409 ? -13.844 31.875 13.484 1 71.75 409 ALA A N 1
ATOM 3015 C CA . ALA A 1 409 ? -12.461 32.188 13.125 1 71.75 409 ALA A CA 1
ATOM 3016 C C . ALA A 1 409 ? -12.156 33.656 13.391 1 71.75 409 ALA A C 1
ATOM 3018 O O . ALA A 1 409 ? -11.039 34 13.781 1 71.75 409 ALA A O 1
ATOM 3019 N N . ALA A 1 410 ? -13.188 34.5 13.18 1 71.56 410 ALA A N 1
ATOM 3020 C CA . ALA A 1 410 ? -13.047 35.938 13.383 1 71.56 410 ALA A CA 1
ATOM 3021 C C . ALA A 1 410 ? -13.258 36.312 14.852 1 71.56 410 ALA A C 1
ATOM 3023 O O . ALA A 1 410 ? -13.195 37.469 15.219 1 71.56 410 ALA A O 1
ATOM 3024 N N . ARG A 1 411 ? -13.625 35.25 15.688 1 77.75 411 ARG A N 1
ATOM 3025 C CA . ARG A 1 411 ? -13.852 35.406 17.125 1 77.75 411 ARG A CA 1
ATOM 3026 C C . ARG A 1 411 ? -15 36.375 17.406 1 77.75 411 ARG A C 1
ATOM 3028 O O . ARG A 1 411 ? -14.922 37.188 18.328 1 77.75 411 ARG A O 1
ATOM 3035 N N . ARG A 1 412 ? -15.906 36.312 16.578 1 83.69 412 ARG A N 1
ATOM 3036 C CA . ARG A 1 412 ? -17.094 37.156 16.766 1 83.69 412 ARG A CA 1
ATOM 3037 C C . ARG A 1 412 ? -18.188 36.375 17.5 1 83.69 412 ARG A C 1
ATOM 3039 O O . ARG A 1 412 ? -19.109 36.969 18.062 1 83.69 412 ARG A O 1
ATOM 3046 N N . VAL A 1 413 ? -18.031 35.094 17.438 1 88 413 VAL A N 1
ATOM 3047 C CA . VAL A 1 413 ? -18.922 34.25 18.203 1 88 413 VAL A CA 1
ATOM 3048 C C . VAL A 1 413 ? -18.109 33.25 19.016 1 88 413 VAL A C 1
ATOM 3050 O O . VAL A 1 413 ? -16.953 32.969 18.703 1 88 413 VAL A O 1
ATOM 3053 N N . ILE A 1 414 ? -18.703 32.812 20.062 1 86.38 414 ILE A N 1
ATOM 3054 C CA . ILE A 1 414 ? -18.156 31.75 20.891 1 86.38 414 ILE A CA 1
ATOM 3055 C C . ILE A 1 414 ? -19.078 30.531 20.844 1 86.38 414 ILE A C 1
ATOM 3057 O O . ILE A 1 414 ? -20.297 30.656 21.047 1 86.38 414 ILE A O 1
ATOM 3061 N N . THR A 1 415 ? -18.531 29.469 20.469 1 89.69 415 THR A N 1
ATOM 3062 C CA . THR A 1 415 ? -19.297 28.219 20.484 1 89.69 415 THR A CA 1
ATOM 3063 C C . THR A 1 415 ? -18.844 27.312 21.625 1 89.69 415 THR A C 1
ATOM 3065 O O . THR A 1 415 ? -17.641 27.172 21.859 1 89.69 415 THR A O 1
ATOM 3068 N N . CYS A 1 416 ? -19.797 26.828 22.359 1 90.56 416 CYS A N 1
ATOM 3069 C CA . CYS A 1 416 ? -19.469 25.969 23.484 1 90.56 416 CYS A CA 1
ATOM 3070 C C . CYS A 1 416 ? -20.078 24.578 23.297 1 90.56 416 CYS A C 1
ATOM 3072 O O . CYS A 1 416 ? -21.078 24.422 22.594 1 90.56 416 CYS A O 1
ATOM 3074 N N . GLY A 1 417 ? -19.469 23.609 23.875 1 92 417 GLY A N 1
ATOM 3075 C CA . GLY A 1 417 ? -19.891 22.219 23.828 1 92 417 GLY A CA 1
ATOM 3076 C C . GLY A 1 417 ? -19.047 21.312 24.703 1 92 417 GLY A C 1
ATOM 3077 O O . GLY A 1 417 ? -18.141 21.766 25.391 1 92 417 GLY A O 1
ATOM 3078 N N . PHE A 1 418 ? -19.391 20.062 24.719 1 93.56 418 PHE A N 1
ATOM 3079 C CA . PHE A 1 418 ? -18.641 19.094 25.516 1 93.56 418 PHE A CA 1
ATOM 3080 C C . PHE A 1 418 ? -17.391 18.641 24.766 1 93.56 418 PHE A C 1
ATOM 3082 O O . PHE A 1 418 ? -17.438 18.359 23.562 1 93.56 418 PHE A O 1
ATOM 3089 N N . THR A 1 419 ? -16.266 18.594 25.438 1 93.75 419 THR A N 1
ATOM 3090 C CA . THR A 1 419 ? -14.977 18.312 24.797 1 93.75 419 THR A CA 1
ATOM 3091 C C . THR A 1 419 ? -14.188 17.281 25.594 1 93.75 419 THR A C 1
ATOM 3093 O O . THR A 1 419 ? -14.578 16.922 26.719 1 93.75 419 THR A O 1
ATOM 3096 N N . PRO A 1 420 ? -13.102 16.75 25.031 1 93.56 420 PRO A N 1
ATOM 3097 C CA . PRO A 1 420 ? -12.219 15.875 25.812 1 93.56 420 PRO A CA 1
ATOM 3098 C C . PRO A 1 420 ? -11.688 16.531 27.078 1 93.56 420 PRO A C 1
ATOM 3100 O O . PRO A 1 420 ? -11.484 15.867 28.094 1 93.56 420 PRO A O 1
ATOM 3103 N N . THR A 1 421 ? -11.477 17.812 27.031 1 91.31 421 THR A N 1
ATOM 3104 C CA . THR A 1 421 ? -11.078 18.547 28.219 1 91.31 421 THR A CA 1
ATOM 3105 C C . THR A 1 421 ? -12.133 18.406 29.312 1 91.31 421 THR A C 1
ATOM 3107 O O . THR A 1 421 ? -11.797 18.219 30.484 1 91.31 421 THR A O 1
ATOM 3110 N N . ASP A 1 422 ? -13.383 18.516 28.891 1 93.38 422 ASP A N 1
ATOM 3111 C CA . ASP A 1 422 ? -14.477 18.312 29.844 1 93.38 422 ASP A CA 1
ATOM 3112 C C . ASP A 1 422 ? -14.469 16.891 30.406 1 93.38 422 ASP A C 1
ATOM 3114 O O . ASP A 1 422 ? -14.695 16.688 31.609 1 93.38 422 ASP A O 1
ATOM 3118 N N . ALA A 1 423 ? -14.25 15.953 29.516 1 95.19 423 ALA A N 1
ATOM 3119 C CA . ALA A 1 423 ? -14.203 14.555 29.922 1 95.19 423 ALA A CA 1
ATOM 3120 C C . ALA A 1 423 ? -13.117 14.336 30.984 1 95.19 423 ALA A C 1
ATOM 3122 O O . ALA A 1 423 ? -13.328 13.594 31.938 1 95.19 423 ALA A O 1
ATOM 3123 N N . LEU A 1 424 ? -12 14.93 30.781 1 93.19 424 LEU A N 1
ATOM 3124 C CA . LEU A 1 424 ? -10.906 14.82 31.734 1 93.19 424 LEU A CA 1
ATOM 3125 C C . LEU A 1 424 ? -11.312 15.383 33.094 1 93.19 424 LEU A C 1
ATOM 3127 O O . LEU A 1 424 ? -10.93 14.852 34.125 1 93.19 424 LEU A O 1
ATOM 3131 N N . HIS A 1 425 ? -12.109 16.406 33.062 1 90.62 425 HIS A N 1
ATOM 3132 C CA . HIS A 1 425 ? -12.602 17.016 34.312 1 90.62 425 HIS A CA 1
ATOM 3133 C C . HIS A 1 425 ? -13.547 16.078 35.031 1 90.62 425 HIS A C 1
ATOM 3135 O O . HIS A 1 425 ? -13.438 15.898 36.25 1 90.62 425 HIS A O 1
ATOM 3141 N N . VAL A 1 426 ? -14.438 15.586 34.281 1 92.12 426 VAL A N 1
ATOM 3142 C CA . VAL A 1 426 ? -15.438 14.695 34.844 1 92.12 426 VAL A CA 1
ATOM 3143 C C . VAL A 1 426 ? -14.75 13.492 35.5 1 92.12 426 VAL A C 1
ATOM 3145 O O . VAL A 1 426 ? -15.164 13.023 36.562 1 92.12 426 VAL A O 1
ATOM 3148 N N . LEU A 1 427 ? -13.672 13.031 34.906 1 93.94 427 LEU A N 1
ATOM 3149 C CA . LEU A 1 427 ? -12.945 11.867 35.406 1 93.94 427 LEU A CA 1
ATOM 3150 C C . LEU A 1 427 ? -11.922 12.266 36.469 1 93.94 427 LEU A C 1
ATOM 3152 O O . LEU A 1 427 ? -11.133 11.438 36.906 1 93.94 427 LEU A O 1
ATOM 3156 N N . GLU A 1 428 ? -11.789 13.578 36.781 1 91.62 428 GLU A N 1
ATOM 3157 C CA . GLU A 1 428 ? -10.93 14.141 37.844 1 91.62 428 GLU A CA 1
ATOM 3158 C C . GLU A 1 428 ? -9.453 13.992 37.469 1 91.62 428 GLU A C 1
ATOM 3160 O O . GLU A 1 428 ? -8.625 13.711 38.344 1 91.62 428 GLU A O 1
ATOM 3165 N N . ARG A 1 429 ? -9.227 14.055 36.219 1 90.06 429 ARG A N 1
ATOM 3166 C CA . ARG A 1 429 ? -7.848 13.977 35.781 1 90.06 429 ARG A CA 1
ATOM 3167 C C . ARG A 1 429 ? -7.281 15.359 35.5 1 90.06 429 ARG A C 1
ATOM 3169 O O . ARG A 1 429 ? -6.07 15.523 35.312 1 90.06 429 ARG A O 1
ATOM 3176 N N . LEU A 1 430 ? -8.172 16.281 35.375 1 85.31 430 LEU A N 1
ATOM 3177 C CA . LEU A 1 430 ? -7.82 17.688 35.125 1 85.31 430 LEU A CA 1
ATOM 3178 C C . LEU A 1 430 ? -8.617 18.609 36.031 1 85.31 430 LEU A C 1
ATOM 3180 O O . LEU A 1 430 ? -9.812 18.406 36.25 1 85.31 430 LEU A O 1
ATOM 3184 N N . ASP A 1 431 ? -7.953 19.5 36.562 1 81.88 431 ASP A N 1
ATOM 3185 C CA . ASP A 1 431 ? -8.609 20.484 37.438 1 81.88 431 ASP A CA 1
ATOM 3186 C C . ASP A 1 431 ? -8.438 21.891 36.875 1 81.88 431 ASP A C 1
ATOM 3188 O O . ASP A 1 431 ? -7.613 22.656 37.375 1 81.88 431 ASP A O 1
ATOM 3192 N N . LEU A 1 432 ? -9.125 22.125 35.781 1 76.25 432 LEU A N 1
ATOM 3193 C CA . LEU A 1 432 ? -9.062 23.438 35.125 1 76.25 432 LEU A CA 1
ATOM 3194 C C . LEU A 1 432 ? -10.461 23.984 34.875 1 76.25 432 LEU A C 1
ATOM 3196 O O . LEU A 1 432 ? -11.156 23.547 33.969 1 76.25 432 LEU A O 1
ATOM 3200 N N . GLY A 1 433 ? -10.945 24.906 35.688 1 79.19 433 GLY A N 1
ATOM 3201 C CA . GLY A 1 433 ? -12.25 25.516 35.469 1 79.19 433 GLY A CA 1
ATOM 3202 C C . GLY A 1 433 ? -13.312 24.969 36.406 1 79.19 433 GLY A C 1
ATOM 3203 O O . GLY A 1 433 ? -13.016 24.547 37.531 1 79.19 433 GLY A O 1
ATOM 3204 N N . ASP A 1 434 ? -14.578 25.094 35.938 1 84.81 434 ASP A N 1
ATOM 3205 C CA . ASP A 1 434 ? -15.742 24.641 36.688 1 84.81 434 ASP A CA 1
ATOM 3206 C C . ASP A 1 434 ? -16.219 23.281 36.219 1 84.81 434 ASP A C 1
ATOM 3208 O O . ASP A 1 434 ? -16.672 23.125 35.094 1 84.81 434 ASP A O 1
ATOM 3212 N N . PRO A 1 435 ? -16.172 22.312 37.094 1 87.81 435 PRO A N 1
ATOM 3213 C CA . PRO A 1 435 ? -16.531 20.953 36.688 1 87.81 435 PRO A CA 1
ATOM 3214 C C . PRO A 1 435 ? -18.047 20.781 36.531 1 87.81 435 PRO A C 1
ATOM 3216 O O . PRO A 1 435 ? -18.484 19.844 35.844 1 87.81 435 PRO A O 1
ATOM 3219 N N . ARG A 1 436 ? -18.859 21.609 37.125 1 90.38 436 ARG A N 1
ATOM 3220 C CA . ARG A 1 436 ? -20.297 21.391 37.188 1 90.38 436 ARG A CA 1
ATOM 3221 C C . ARG A 1 436 ? -20.922 21.344 35.812 1 90.38 436 ARG A C 1
ATOM 3223 O O . ARG A 1 436 ? -21.625 20.391 35.469 1 90.38 436 ARG A O 1
ATOM 3230 N N . PRO A 1 437 ? -20.656 22.359 34.969 1 91.56 437 PRO A N 1
ATOM 3231 C CA . PRO A 1 437 ? -21.25 22.281 33.625 1 91.56 437 PRO A CA 1
ATOM 3232 C C . PRO A 1 437 ? -20.766 21.062 32.844 1 91.56 437 PRO A C 1
ATOM 3234 O O . PRO A 1 437 ? -21.531 20.5 32.031 1 91.56 437 PRO A O 1
ATOM 3237 N N . ALA A 1 438 ? -19.562 20.672 33.062 1 93.19 438 ALA A N 1
ATOM 3238 C CA . ALA A 1 438 ? -19.016 19.516 32.375 1 93.19 438 ALA A CA 1
ATOM 3239 C C . ALA A 1 438 ? -19.719 18.234 32.812 1 93.19 438 ALA A C 1
ATOM 3241 O O . ALA A 1 438 ? -20.031 17.375 31.984 1 93.19 438 ALA A O 1
ATOM 3242 N N . MET A 1 439 ? -19.984 18.141 34.094 1 94.5 439 MET A N 1
ATOM 3243 C CA . MET A 1 439 ? -20.672 16.984 34.656 1 94.5 439 MET A CA 1
ATOM 3244 C C . MET A 1 439 ? -22.094 16.891 34.094 1 94.5 439 MET A C 1
ATOM 3246 O O . MET A 1 439 ? -22.547 15.805 33.75 1 94.5 439 MET A O 1
ATOM 3250 N N . GLU A 1 440 ? -22.734 18.031 34.125 1 93.62 440 GLU A N 1
ATOM 3251 C CA . GLU A 1 440 ? -24.094 18.062 33.594 1 93.62 440 GLU A CA 1
ATOM 3252 C C . GLU A 1 440 ? -24.125 17.734 32.125 1 93.62 440 GLU A C 1
ATOM 3254 O O . GLU A 1 440 ? -25.031 17.031 31.656 1 93.62 440 GLU A O 1
ATOM 3259 N N . GLY A 1 441 ? -23.219 18.297 31.406 1 93.19 441 GLY A N 1
ATOM 3260 C CA . GLY A 1 441 ? -23.125 17.984 30 1 93.19 441 GLY A CA 1
ATOM 3261 C C . GLY A 1 441 ? -22.859 16.516 29.719 1 93.19 441 GLY A C 1
ATOM 3262 O O . GLY A 1 441 ? -23.469 15.938 28.812 1 93.19 441 GLY A O 1
ATOM 3263 N N . ALA A 1 442 ? -21.969 15.922 30.484 1 95.12 442 ALA A N 1
ATOM 3264 C CA . ALA A 1 442 ? -21.672 14.5 30.359 1 95.12 442 ALA A CA 1
ATOM 3265 C C . ALA A 1 442 ? -22.922 13.656 30.609 1 95.12 442 ALA A C 1
ATOM 3267 O O . ALA A 1 442 ? -23.156 12.664 29.906 1 95.12 442 ALA A O 1
ATOM 3268 N N . ALA A 1 443 ? -23.672 14.078 31.594 1 94.62 443 ALA A N 1
ATOM 3269 C CA . ALA A 1 443 ? -24.875 13.344 31.938 1 94.62 443 ALA A CA 1
ATOM 3270 C C . ALA A 1 443 ? -25.875 13.359 30.781 1 94.62 443 ALA A C 1
ATOM 3272 O O . ALA A 1 443 ? -26.5 12.344 30.469 1 94.62 443 ALA A O 1
ATOM 3273 N N . VAL A 1 444 ? -26 14.477 30.172 1 92.75 444 VAL A N 1
ATOM 3274 C CA . VAL A 1 444 ? -26.953 14.641 29.062 1 92.75 444 VAL A CA 1
ATOM 3275 C C . VAL A 1 444 ? -26.547 13.758 27.891 1 92.75 444 VAL A C 1
ATOM 3277 O O . VAL A 1 444 ? -27.359 13.008 27.359 1 92.75 444 VAL A O 1
ATOM 3280 N N . LEU A 1 445 ? -25.297 13.82 27.469 1 93.38 445 LEU A N 1
ATOM 3281 C CA . LEU A 1 445 ? -24.828 13.078 26.297 1 93.38 445 LEU A CA 1
ATOM 3282 C C . LEU A 1 445 ? -24.75 11.586 26.594 1 93.38 445 LEU A C 1
ATOM 3284 O O . LEU A 1 445 ? -25 10.758 25.719 1 93.38 445 LEU A O 1
ATOM 3288 N N . ALA A 1 446 ? -24.359 11.242 27.781 1 94.44 446 ALA A N 1
ATOM 3289 C CA . ALA A 1 446 ? -24.281 9.844 28.203 1 94.44 446 ALA A CA 1
ATOM 3290 C C . ALA A 1 446 ? -25.641 9.172 28.109 1 94.44 446 ALA A C 1
ATOM 3292 O O . ALA A 1 446 ? -25.734 8 27.734 1 94.44 446 ALA A O 1
ATOM 3293 N N . ALA A 1 447 ? -26.641 9.875 28.5 1 91.69 447 ALA A N 1
ATOM 3294 C CA . ALA A 1 447 ? -28 9.336 28.469 1 91.69 447 ALA A CA 1
ATOM 3295 C C . ALA A 1 447 ? -28.406 8.961 27.047 1 91.69 447 ALA A C 1
ATOM 3297 O O . ALA A 1 447 ? -29.156 7.992 26.844 1 91.69 447 ALA A O 1
ATOM 3298 N N . LEU A 1 448 ? -27.938 9.633 26.094 1 90.12 448 LEU A N 1
ATOM 3299 C CA . LEU A 1 448 ? -28.266 9.352 24.703 1 90.12 448 LEU A CA 1
ATOM 3300 C C . LEU A 1 448 ? -27.688 8.008 24.281 1 90.12 448 LEU A C 1
ATOM 3302 O O . LEU A 1 448 ? -28.172 7.387 23.328 1 90.12 448 LEU A O 1
ATOM 3306 N N . LEU A 1 449 ? -26.672 7.516 24.922 1 92.12 449 LEU A N 1
ATOM 3307 C CA . LEU A 1 449 ? -26 6.258 24.578 1 92.12 449 LEU A CA 1
ATOM 3308 C C . LEU A 1 449 ? -26.281 5.195 25.641 1 92.12 449 LEU A C 1
ATOM 3310 O O . LEU A 1 449 ? -25.672 4.117 25.609 1 92.12 449 LEU A O 1
ATOM 3314 N N . ASN A 1 450 ? -27.047 5.551 26.578 1 93.94 450 ASN A N 1
ATOM 3315 C CA . ASN A 1 450 ? -27.391 4.656 27.688 1 93.94 450 ASN A CA 1
ATOM 3316 C C . ASN A 1 450 ? -26.141 4.246 28.484 1 93.94 450 ASN A C 1
ATOM 3318 O O . ASN A 1 450 ? -25.938 3.061 28.734 1 93.94 450 ASN A O 1
ATOM 3322 N N . LEU A 1 451 ? -25.344 5.223 28.75 1 95.31 451 LEU A N 1
ATOM 3323 C CA . LEU A 1 451 ? -24.109 5.023 29.531 1 95.31 451 LEU A CA 1
ATOM 3324 C C . LEU A 1 451 ? -24.125 5.879 30.797 1 95.31 451 LEU A C 1
ATOM 3326 O O . LEU A 1 451 ? -24.938 6.797 30.922 1 95.31 451 LEU A O 1
ATOM 3330 N N . SER A 1 452 ? -23.25 5.512 31.719 1 96.69 452 SER A N 1
ATOM 3331 C CA . SER A 1 452 ? -22.969 6.422 32.844 1 96.69 452 SER A CA 1
ATOM 3332 C C . SER A 1 452 ? -22.078 7.574 32.375 1 96.69 452 SER A C 1
ATOM 3334 O O . SER A 1 452 ? -21.359 7.457 31.375 1 96.69 452 SER A O 1
ATOM 3336 N N . PRO A 1 453 ? -22.172 8.727 33.094 1 95.56 453 PRO A N 1
ATOM 3337 C CA . PRO A 1 453 ? -21.312 9.852 32.719 1 95.56 453 PRO A CA 1
ATOM 3338 C C . PRO A 1 453 ? -19.828 9.477 32.688 1 95.56 453 PRO A C 1
ATOM 3340 O O . PRO A 1 453 ? -19.094 9.891 31.781 1 95.56 453 PRO A O 1
ATOM 3343 N N . GLU A 1 454 ? -19.391 8.633 33.625 1 96.38 454 GLU A N 1
ATOM 3344 C CA . GLU A 1 454 ? -18 8.219 33.656 1 96.38 454 GLU A CA 1
ATOM 3345 C C . GLU A 1 454 ? -17.625 7.352 32.469 1 96.38 454 GLU A C 1
ATOM 3347 O O . GLU A 1 454 ? -16.594 7.566 31.844 1 96.38 454 GLU A O 1
ATOM 3352 N N . ALA A 1 455 ? -18.531 6.445 32.188 1 96.94 455 ALA A N 1
ATOM 3353 C CA . ALA A 1 455 ? -18.297 5.562 31.047 1 96.94 455 ALA A CA 1
ATOM 3354 C C . ALA A 1 455 ? -18.281 6.344 29.734 1 96.94 455 ALA A C 1
ATOM 3356 O O . ALA A 1 455 ? -17.5 6.039 28.828 1 96.94 455 ALA A O 1
ATOM 3357 N N . PHE A 1 456 ? -19.188 7.273 29.672 1 96.19 456 PHE A N 1
ATOM 3358 C CA . PHE A 1 456 ? -19.25 8.133 28.5 1 96.19 456 PHE A CA 1
ATOM 3359 C C . PHE A 1 456 ? -17.953 8.898 28.312 1 96.19 456 PHE A C 1
ATOM 3361 O O . PHE A 1 456 ? -17.406 8.945 27.203 1 96.19 456 PHE A O 1
ATOM 3368 N N . CYS A 1 457 ? -17.406 9.453 29.375 1 96.69 457 CYS A N 1
ATOM 3369 C CA . CYS A 1 457 ? -16.172 10.242 29.328 1 96.69 457 CYS A CA 1
ATOM 3370 C C . CYS A 1 457 ? -14.984 9.367 28.969 1 96.69 457 CYS A C 1
ATOM 3372 O O . CYS A 1 457 ? -14.086 9.797 28.234 1 96.69 457 CYS A O 1
ATOM 3374 N N . ASP A 1 458 ? -14.984 8.141 29.469 1 96.94 458 ASP A N 1
ATOM 3375 C CA . ASP A 1 458 ? -13.938 7.195 29.094 1 96.94 458 ASP A CA 1
ATOM 3376 C C . ASP A 1 458 ? -13.961 6.926 27.594 1 96.94 458 ASP A C 1
ATOM 3378 O O . ASP A 1 458 ? -12.906 6.828 26.953 1 96.94 458 ASP A O 1
ATOM 3382 N N . GLN A 1 459 ? -15.141 6.793 27.062 1 96.44 459 GLN A N 1
ATOM 3383 C CA . GLN A 1 459 ? -15.281 6.535 25.641 1 96.44 459 GLN A CA 1
ATOM 3384 C C . GLN A 1 459 ? -14.82 7.73 24.812 1 96.44 459 GLN A C 1
ATOM 3386 O O . GLN A 1 459 ? -14.273 7.562 23.719 1 96.44 459 GLN A O 1
ATOM 3391 N N . VAL A 1 460 ? -15.102 8.898 25.328 1 96.31 460 VAL A N 1
ATOM 3392 C CA . VAL A 1 460 ? -14.672 10.117 24.656 1 96.31 460 VAL A CA 1
ATOM 3393 C C . VAL A 1 460 ? -13.148 10.141 24.562 1 96.31 460 VAL A C 1
ATOM 3395 O O . VAL A 1 460 ? -12.586 10.398 23.484 1 96.31 460 VAL A O 1
ATOM 3398 N N . LEU A 1 461 ? -12.5 9.828 25.672 1 96.56 461 LEU A N 1
ATOM 3399 C CA . LEU A 1 461 ? -11.039 9.844 25.703 1 96.56 461 LEU A CA 1
ATOM 3400 C C . LEU A 1 461 ? -10.469 8.711 24.859 1 96.56 461 LEU A C 1
ATOM 3402 O O . LEU A 1 461 ? -9.469 8.891 24.156 1 96.56 461 LEU A O 1
ATOM 3406 N N . GLU A 1 462 ? -11.133 7.586 24.938 1 96.12 462 GLU A N 1
ATOM 3407 C CA . GLU A 1 462 ? -10.703 6.453 24.125 1 96.12 462 GLU A CA 1
ATOM 3408 C C . GLU A 1 462 ? -10.758 6.785 22.625 1 96.12 462 GLU A C 1
ATOM 3410 O O . GLU A 1 462 ? -9.867 6.406 21.875 1 96.12 462 GLU A O 1
ATOM 3415 N N . LYS A 1 463 ? -11.82 7.371 22.266 1 95.06 463 LYS A N 1
ATOM 3416 C CA . LYS A 1 463 ? -11.961 7.773 20.875 1 95.06 463 LYS A CA 1
ATOM 3417 C C . LYS A 1 463 ? -10.883 8.781 20.469 1 95.06 463 LYS A C 1
ATOM 3419 O O . LYS A 1 463 ? -10.344 8.719 19.359 1 95.06 463 LYS A O 1
ATOM 3424 N N . ALA A 1 464 ? -10.594 9.711 21.359 1 95.12 464 ALA A N 1
ATOM 3425 C CA . ALA A 1 464 ? -9.531 10.688 21.094 1 95.12 464 ALA A CA 1
ATOM 3426 C C . ALA A 1 464 ? -8.18 9.992 20.922 1 95.12 464 ALA A C 1
ATOM 3428 O O . ALA A 1 464 ? -7.453 10.273 19.969 1 95.12 464 ALA A O 1
ATOM 3429 N N . HIS A 1 465 ? -7.883 9.047 21.859 1 95.81 465 HIS A N 1
ATOM 3430 C CA . HIS A 1 465 ? -6.641 8.281 21.781 1 95.81 465 HIS A CA 1
ATOM 3431 C C . HIS A 1 465 ? -6.523 7.535 20.469 1 95.81 465 HIS A C 1
ATOM 3433 O O . HIS A 1 465 ? -5.488 7.605 19.797 1 95.81 465 HIS A O 1
ATOM 3439 N N . ALA A 1 466 ? -7.578 6.875 20.125 1 93.56 466 ALA A N 1
ATOM 3440 C CA . ALA A 1 466 ? -7.59 6.035 18.938 1 93.56 466 ALA A CA 1
ATOM 3441 C C . ALA A 1 466 ? -7.41 6.879 17.672 1 93.56 466 ALA A C 1
ATOM 3443 O O . ALA A 1 466 ? -6.703 6.48 16.75 1 93.56 466 ALA A O 1
ATOM 3444 N N . THR A 1 467 ? -8.039 8.016 17.625 1 92.5 467 THR A N 1
ATOM 3445 C CA . THR A 1 467 ? -7.988 8.875 16.453 1 92.5 467 THR A CA 1
ATOM 3446 C C . THR A 1 467 ? -6.582 9.43 16.25 1 92.5 467 THR A C 1
ATOM 3448 O O . THR A 1 467 ? -6.066 9.43 15.125 1 92.5 467 THR A O 1
ATOM 3451 N N . ILE A 1 468 ? -5.973 9.891 17.297 1 93.81 468 ILE A N 1
ATOM 3452 C CA . ILE A 1 468 ? -4.621 10.43 17.203 1 93.81 468 ILE A CA 1
ATOM 3453 C C . ILE A 1 468 ? -3.654 9.32 16.797 1 93.81 468 ILE A C 1
ATOM 3455 O O . ILE A 1 468 ? -2.828 9.5 15.898 1 93.81 468 ILE A O 1
ATOM 3459 N N . ALA A 1 469 ? -3.771 8.18 17.422 1 94.5 469 ALA A N 1
ATOM 3460 C CA . ALA A 1 469 ? -2.908 7.039 17.109 1 94.5 469 ALA A CA 1
ATOM 3461 C C . ALA A 1 469 ? -3.045 6.621 15.656 1 94.5 469 ALA A C 1
ATOM 3463 O O . ALA A 1 469 ? -2.045 6.383 14.977 1 94.5 469 ALA A O 1
ATOM 3464 N N . THR A 1 470 ? -4.281 6.516 15.227 1 92.25 470 THR A N 1
ATOM 3465 C CA . THR A 1 470 ? -4.535 6.121 13.844 1 92.25 470 THR A CA 1
ATOM 3466 C C . THR A 1 470 ? -3.936 7.133 12.875 1 92.25 470 THR A C 1
ATOM 3468 O O . THR A 1 470 ? -3.389 6.754 11.836 1 92.25 470 THR A O 1
ATOM 3471 N N . THR A 1 471 ? -4.074 8.383 13.242 1 91.44 471 THR A N 1
ATOM 3472 C CA . THR A 1 471 ? -3.514 9.414 12.383 1 91.44 471 THR A CA 1
ATOM 3473 C C . THR A 1 471 ? -1.998 9.266 12.266 1 91.44 471 THR A C 1
ATOM 3475 O O . THR A 1 471 ? -1.434 9.398 11.18 1 91.44 471 THR A O 1
ATOM 3478 N N . ILE A 1 472 ? -1.353 9.023 13.344 1 94 472 ILE A N 1
ATOM 3479 C CA . ILE A 1 472 ? 0.093 8.82 13.352 1 94 472 ILE A CA 1
ATOM 3480 C C . ILE A 1 472 ? 0.452 7.617 12.484 1 94 472 ILE A C 1
ATOM 3482 O O . ILE A 1 472 ? 1.351 7.699 11.641 1 94 472 ILE A O 1
ATOM 3486 N N . LEU A 1 473 ? -0.277 6.551 12.648 1 92.12 473 LEU A N 1
ATOM 3487 C CA . LEU A 1 473 ? -0.013 5.332 11.891 1 92.12 473 LEU A CA 1
ATOM 3488 C C . LEU A 1 473 ? -0.223 5.559 10.398 1 92.12 473 LEU A C 1
ATOM 3490 O O . LEU A 1 473 ? 0.562 5.082 9.578 1 92.12 473 LEU A O 1
ATOM 3494 N N . CYS A 1 474 ? -1.294 6.207 10.07 1 90.38 474 CYS A N 1
ATOM 3495 C CA . CYS A 1 474 ? -1.583 6.488 8.672 1 90.38 474 CYS A CA 1
ATOM 3496 C C . CYS A 1 474 ? -0.494 7.359 8.055 1 90.38 474 CYS A C 1
ATOM 3498 O O . CYS A 1 474 ? -0.061 7.113 6.926 1 90.38 474 CYS A O 1
ATOM 3500 N N . ALA A 1 475 ? -0.105 8.336 8.836 1 89.56 475 ALA A N 1
ATOM 3501 C CA . ALA A 1 475 ? 0.941 9.227 8.344 1 89.56 475 ALA A CA 1
ATOM 3502 C C . ALA A 1 475 ? 2.238 8.469 8.086 1 89.56 475 ALA A C 1
ATOM 3504 O O . ALA A 1 475 ? 2.803 8.539 6.996 1 89.56 475 ALA A O 1
ATOM 3505 N N . LEU A 1 476 ? 2.715 7.734 9.031 1 91.25 476 LEU A N 1
ATOM 3506 C CA . LEU A 1 476 ? 3.965 6.992 8.914 1 91.25 476 LEU A CA 1
ATOM 3507 C C . LEU A 1 476 ? 3.83 5.855 7.906 1 91.25 476 LEU A C 1
ATOM 3509 O O . LEU A 1 476 ? 4.77 5.566 7.164 1 91.25 476 LEU A O 1
ATOM 3513 N N . GLY A 1 477 ? 2.684 5.164 7.934 1 89.19 477 GLY A N 1
ATOM 3514 C CA . GLY A 1 477 ? 2.434 4.109 6.961 1 89.19 477 GLY A CA 1
ATOM 3515 C C . GLY A 1 477 ? 2.502 4.594 5.523 1 89.19 477 GLY A C 1
ATOM 3516 O O . GLY A 1 477 ? 3.098 3.939 4.668 1 89.19 477 GLY A O 1
ATOM 3517 N N . ASN A 1 478 ? 1.816 5.668 5.297 1 87.81 478 ASN A N 1
ATOM 3518 C CA . ASN A 1 478 ? 1.859 6.266 3.967 1 87.81 478 ASN A CA 1
ATOM 3519 C C . ASN A 1 478 ? 3.285 6.621 3.557 1 87.81 478 ASN A C 1
ATOM 3521 O O . ASN A 1 478 ? 3.688 6.375 2.418 1 87.81 478 ASN A O 1
ATOM 3525 N N . ARG A 1 479 ? 4.027 7.176 4.477 1 87.44 479 ARG A N 1
ATOM 3526 C CA . ARG A 1 479 ? 5.395 7.613 4.219 1 87.44 479 ARG A CA 1
ATOM 3527 C C . ARG A 1 479 ? 6.305 6.426 3.932 1 87.44 479 ARG A C 1
ATOM 3529 O O . ARG A 1 479 ? 7.082 6.449 2.975 1 87.44 479 ARG A O 1
ATOM 3536 N N . GLU A 1 480 ? 6.227 5.379 4.73 1 86.44 480 GLU A N 1
ATOM 3537 C CA . GLU A 1 480 ? 7.168 4.266 4.691 1 86.44 480 GLU A CA 1
ATOM 3538 C C . GLU A 1 480 ? 6.762 3.238 3.639 1 86.44 480 GLU A C 1
ATOM 3540 O O . GLU A 1 480 ? 7.617 2.576 3.047 1 86.44 480 GLU A O 1
ATOM 3545 N N . VAL A 1 481 ? 5.434 3.1 3.453 1 85.38 481 VAL A N 1
ATOM 3546 C CA . VAL A 1 481 ? 4.957 2.008 2.611 1 85.38 481 VAL A CA 1
ATOM 3547 C C . VAL A 1 481 ? 4.129 2.568 1.457 1 85.38 481 VAL A C 1
ATOM 3549 O O . VAL A 1 481 ? 4.395 2.27 0.291 1 85.38 481 VAL A O 1
ATOM 3552 N N . GLY A 1 482 ? 3.141 3.316 1.803 1 85.69 482 GLY A N 1
ATOM 3553 C CA . GLY A 1 482 ? 2.256 3.885 0.798 1 85.69 482 GLY A CA 1
ATOM 3554 C C . GLY A 1 482 ? 0.832 4.066 1.291 1 85.69 482 GLY A C 1
ATOM 3555 O O . GLY A 1 482 ? 0.495 3.648 2.4 1 85.69 482 GLY A O 1
ATOM 3556 N N . PRO A 1 483 ? -0.037 4.621 0.464 1 85.31 483 PRO A N 1
ATOM 3557 C CA . PRO A 1 483 ? -1.39 4.996 0.884 1 85.31 483 PRO A CA 1
ATOM 3558 C C . PRO A 1 483 ? -2.264 3.785 1.208 1 85.31 483 PRO A C 1
ATOM 3560 O O . PRO A 1 483 ? -3.17 3.879 2.039 1 85.31 483 PRO A O 1
ATOM 3563 N N . ALA A 1 484 ? -1.967 2.723 0.591 1 83.06 484 ALA A N 1
ATOM 3564 C CA . ALA A 1 484 ? -2.797 1.541 0.812 1 83.06 484 ALA A CA 1
ATOM 3565 C C . ALA A 1 484 ? -2.703 1.066 2.26 1 83.06 484 ALA A C 1
ATOM 3567 O O . ALA A 1 484 ? -3.701 0.636 2.844 1 83.06 484 ALA A O 1
ATOM 3568 N N . LEU A 1 485 ? -1.58 1.099 2.789 1 82.19 485 LEU A N 1
ATOM 3569 C CA . LEU A 1 485 ? -1.422 0.69 4.18 1 82.19 485 LEU A CA 1
ATOM 3570 C C . LEU A 1 485 ? -2.148 1.652 5.113 1 82.19 485 LEU A C 1
ATOM 3572 O O . LEU A 1 485 ? -2.768 1.226 6.094 1 82.19 485 LEU A O 1
ATOM 3576 N N . ALA A 1 486 ? -2.07 2.914 4.773 1 82.5 486 ALA A N 1
ATOM 3577 C CA . ALA A 1 486 ? -2.793 3.914 5.555 1 82.5 486 ALA A CA 1
ATOM 3578 C C . ALA A 1 486 ? -4.293 3.635 5.551 1 82.5 486 ALA A C 1
ATOM 3580 O O . ALA A 1 486 ? -4.945 3.695 6.598 1 82.5 486 ALA A O 1
ATOM 3581 N N . HIS A 1 487 ? -4.73 3.328 4.348 1 82 487 HIS A N 1
ATOM 3582 C CA . HIS A 1 487 ? -6.145 3.006 4.211 1 82 487 HIS A CA 1
ATOM 3583 C C . HIS A 1 487 ? -6.508 1.761 5.016 1 82 487 HIS A C 1
ATOM 3585 O O . HIS A 1 487 ? -7.582 1.696 5.617 1 82 487 HIS A O 1
ATOM 3591 N N . PHE A 1 488 ? -5.633 0.933 5.051 1 82.75 488 PHE A N 1
ATOM 3592 C CA . PHE A 1 488 ? -5.828 -0.303 5.797 1 82.75 488 PHE A CA 1
ATOM 3593 C C . PHE A 1 488 ? -6.016 -0.014 7.281 1 82.75 488 PHE A C 1
ATOM 3595 O O . PHE A 1 488 ? -6.867 -0.622 7.934 1 82.75 488 PHE A O 1
ATOM 3602 N N . PHE A 1 489 ? -5.328 0.906 7.832 1 80.31 489 PHE A N 1
ATOM 3603 C CA . PHE A 1 489 ? -5.395 1.247 9.25 1 80.31 489 PHE A CA 1
ATOM 3604 C C . PHE A 1 489 ? -6.695 1.972 9.57 1 80.31 489 PHE A C 1
ATOM 3606 O O . PHE A 1 489 ? -7.168 1.935 10.711 1 80.31 489 PHE A O 1
ATOM 3613 N N . GLU A 1 490 ? -7.16 2.605 8.57 1 79.38 490 GLU A N 1
ATOM 3614 C CA . GLU A 1 490 ? -8.391 3.365 8.773 1 79.38 490 GLU A CA 1
ATOM 3615 C C . GLU A 1 490 ? -9.609 2.447 8.82 1 79.38 490 GLU A C 1
ATOM 3617 O O . GLU A 1 490 ? -10.664 2.832 9.32 1 79.38 490 GLU A O 1
ATOM 3622 N N . GLN A 1 491 ? -9.305 1.193 8.242 1 76.19 491 GLN A N 1
ATOM 3623 C CA . GLN A 1 491 ? -10.43 0.264 8.195 1 76.19 491 GLN A CA 1
ATOM 3624 C C . GLN A 1 491 ? -10.633 -0.417 9.547 1 76.19 491 GLN A C 1
ATOM 3626 O O . GLN A 1 491 ? -9.664 -0.717 10.25 1 76.19 491 GLN A O 1
ATOM 3631 N N . SER A 1 492 ? -11.789 -0.427 9.953 1 64.88 492 SER A N 1
ATOM 3632 C CA . SER A 1 492 ? -12.141 -0.985 11.25 1 64.88 492 SER A CA 1
ATOM 3633 C C . SER A 1 492 ? -12.125 -2.51 11.219 1 64.88 492 SER A C 1
ATOM 3635 O O . SER A 1 492 ? -11.922 -3.154 12.25 1 64.88 492 SER A O 1
ATOM 3637 N N . GLU A 1 493 ? -12.32 -3.006 10.031 1 70.69 493 GLU A N 1
ATOM 3638 C CA . GLU A 1 493 ? -12.492 -4.453 9.953 1 70.69 493 GLU A CA 1
ATOM 3639 C C . GLU A 1 493 ? -11.141 -5.164 9.883 1 70.69 493 GLU A C 1
ATOM 3641 O O . GLU A 1 493 ? -10.242 -4.734 9.148 1 70.69 493 GLU A O 1
ATOM 3646 N N . GLN A 1 494 ? -11.031 -6.102 10.859 1 77.19 494 GLN A N 1
ATOM 3647 C CA . GLN A 1 494 ? -9.812 -6.902 10.891 1 77.19 494 GLN A CA 1
ATOM 3648 C C . GLN A 1 494 ? -9.758 -7.855 9.703 1 77.19 494 GLN A C 1
ATOM 3650 O O . GLN A 1 494 ? -10.781 -8.391 9.273 1 77.19 494 GLN A O 1
ATOM 3655 N N . SER A 1 495 ? -8.641 -7.934 9.078 1 83.19 495 SER A N 1
ATOM 3656 C CA . SER A 1 495 ? -8.414 -8.891 8 1 83.19 495 SER A CA 1
ATOM 3657 C C . SER A 1 495 ? -8.555 -10.328 8.5 1 83.19 495 SER A C 1
ATOM 3659 O O . SER A 1 495 ? -8.102 -10.656 9.594 1 83.19 495 SER A O 1
ATOM 3661 N N . ALA A 1 496 ? -9.281 -11.117 7.723 1 84.81 496 ALA A N 1
ATOM 3662 C CA . ALA A 1 496 ? -9.445 -12.523 8.062 1 84.81 496 ALA A CA 1
ATOM 3663 C C . ALA A 1 496 ? -8.164 -13.312 7.785 1 84.81 496 ALA A C 1
ATOM 3665 O O . ALA A 1 496 ? -7.992 -14.422 8.281 1 84.81 496 ALA A O 1
ATOM 3666 N N . LEU A 1 497 ? -7.238 -12.734 7.105 1 91.31 497 LEU A N 1
ATOM 3667 C CA . LEU A 1 497 ? -6.074 -13.492 6.648 1 91.31 497 LEU A CA 1
ATOM 3668 C C . LEU A 1 497 ? -4.812 -13.039 7.379 1 91.31 497 LEU A C 1
ATOM 3670 O O . LEU A 1 497 ? -3.912 -13.836 7.629 1 91.31 497 LEU A O 1
ATOM 3674 N N . LEU A 1 498 ? -4.785 -11.734 7.699 1 91.06 498 LEU A N 1
ATOM 3675 C CA . LEU A 1 498 ? -3.551 -11.188 8.25 1 91.06 498 LEU A CA 1
ATOM 3676 C C . LEU A 1 498 ? -3.816 -10.484 9.578 1 91.06 498 LEU A C 1
ATOM 3678 O O . LEU A 1 498 ? -4.84 -9.812 9.734 1 91.06 498 LEU A O 1
ATOM 3682 N N . ASP A 1 499 ? -2.992 -10.711 10.531 1 90.81 499 ASP A N 1
ATOM 3683 C CA . ASP A 1 499 ? -2.895 -9.922 11.758 1 90.81 499 ASP A CA 1
ATOM 3684 C C . ASP A 1 499 ? -1.661 -9.023 11.734 1 90.81 499 ASP A C 1
ATOM 3686 O O . ASP A 1 499 ? -0.539 -9.5 11.93 1 90.81 499 ASP A O 1
ATOM 3690 N N . ILE A 1 500 ? -1.898 -7.82 11.469 1 86.25 500 ILE A N 1
ATOM 3691 C CA . ILE A 1 500 ? -0.798 -6.871 11.328 1 86.25 500 ILE A CA 1
ATOM 3692 C C . ILE A 1 500 ? -0.692 -6.02 12.586 1 86.25 500 ILE A C 1
ATOM 3694 O O . ILE A 1 500 ? -1.646 -5.332 12.961 1 86.25 500 ILE A O 1
ATOM 3698 N N . THR A 1 501 ? 0.395 -6.129 13.273 1 87.31 501 THR A N 1
ATOM 3699 C CA . THR A 1 501 ? 0.705 -5.289 14.43 1 87.31 501 THR A CA 1
ATOM 3700 C C . THR A 1 501 ? 1.816 -4.297 14.094 1 87.31 501 THR A C 1
ATOM 3702 O O . THR A 1 501 ? 2.855 -4.684 13.547 1 87.31 501 THR A O 1
ATOM 3705 N N . ILE A 1 502 ? 1.555 -3.139 14.375 1 87.69 502 ILE A N 1
ATOM 3706 C CA . ILE A 1 502 ? 2.539 -2.109 14.055 1 87.69 502 ILE A CA 1
ATOM 3707 C C . ILE A 1 502 ? 2.961 -1.387 15.336 1 87.69 502 ILE A C 1
ATOM 3709 O O . ILE A 1 502 ? 2.119 -1.057 16.172 1 87.69 502 ILE A O 1
ATOM 3713 N N . ARG A 1 503 ? 4.176 -1.255 15.5 1 92.5 503 ARG A N 1
ATOM 3714 C CA . ARG A 1 503 ? 4.758 -0.447 16.562 1 92.5 503 ARG A CA 1
ATOM 3715 C C . ARG A 1 503 ? 5.57 0.711 16 1 92.5 503 ARG A C 1
ATOM 3717 O O . ARG A 1 503 ? 6.246 0.56 14.977 1 92.5 503 ARG A O 1
ATOM 3724 N N . VAL A 1 504 ? 5.473 1.844 16.594 1 95.38 504 VAL A N 1
ATOM 3725 C CA . VAL A 1 504 ? 6.258 3.012 16.219 1 95.38 504 VAL A CA 1
ATOM 3726 C C . VAL A 1 504 ? 7.586 3.014 16.969 1 95.38 504 VAL A C 1
ATOM 3728 O O . VAL A 1 504 ? 7.605 2.945 18.203 1 95.38 504 VAL A O 1
ATOM 3731 N N . ARG A 1 505 ? 8.695 3.053 16.281 1 94.94 505 ARG A N 1
ATOM 3732 C CA . ARG A 1 505 ? 10.016 2.895 16.891 1 94.94 505 ARG A CA 1
ATOM 3733 C C . ARG A 1 505 ? 10.43 4.164 17.625 1 94.94 505 ARG A C 1
ATOM 3735 O O . ARG A 1 505 ? 10.898 4.102 18.766 1 94.94 505 ARG A O 1
ATOM 3742 N N . PRO A 1 506 ? 10.289 5.328 17.016 1 96.19 506 PRO A N 1
ATOM 3743 C CA . PRO A 1 506 ? 10.711 6.539 17.719 1 96.19 506 PRO A CA 1
ATOM 3744 C C . PRO A 1 506 ? 9.797 6.883 18.891 1 96.19 506 PRO A C 1
ATOM 3746 O O . PRO A 1 506 ? 8.609 6.562 18.875 1 96.19 506 PRO A O 1
ATOM 3749 N N . ARG A 1 507 ? 10.32 7.566 19.891 1 96.69 507 ARG A N 1
ATOM 3750 C CA . ARG A 1 507 ? 9.516 8.078 20.984 1 96.69 507 ARG A CA 1
ATOM 3751 C C . ARG A 1 507 ? 8.68 9.281 20.531 1 96.69 507 ARG A C 1
ATOM 3753 O O . ARG A 1 507 ? 9.023 9.945 19.562 1 96.69 507 ARG A O 1
ATOM 3760 N N . ILE A 1 508 ? 7.621 9.492 21.281 1 97.69 508 ILE A N 1
ATOM 3761 C CA . ILE A 1 508 ? 6.766 10.656 21.047 1 97.69 508 ILE A CA 1
ATOM 3762 C C . ILE A 1 508 ? 7.148 11.781 22 1 97.69 508 ILE A C 1
ATOM 3764 O O . ILE A 1 508 ? 7.246 11.562 23.219 1 97.69 508 ILE A O 1
ATOM 3768 N N . ILE A 1 509 ? 7.473 12.914 21.484 1 97.31 509 ILE A N 1
ATOM 3769 C CA . ILE A 1 509 ? 7.676 14.109 22.297 1 97.31 509 ILE A CA 1
ATOM 3770 C C . ILE A 1 509 ? 6.422 14.984 22.234 1 97.31 509 ILE A C 1
ATOM 3772 O O . ILE A 1 509 ? 6.051 15.477 21.172 1 97.31 509 ILE A O 1
ATOM 3776 N N . GLY A 1 510 ? 5.836 15.117 23.344 1 96.56 510 GLY A N 1
ATOM 3777 C CA . GLY A 1 510 ? 4.57 15.836 23.406 1 96.56 510 GLY A CA 1
ATOM 3778 C C . GLY A 1 510 ? 4.734 17.312 23.703 1 96.56 510 GLY A C 1
ATOM 3779 O O . GLY A 1 510 ? 5.586 17.703 24.5 1 96.56 510 GLY A O 1
ATOM 3780 N N . ILE A 1 511 ? 3.971 18.078 23.031 1 92.94 511 ILE A N 1
ATOM 3781 C CA . ILE A 1 511 ? 3.881 19.531 23.234 1 92.94 511 ILE A CA 1
ATOM 3782 C C . ILE A 1 511 ? 2.416 19.938 23.359 1 92.94 511 ILE A C 1
ATOM 3784 O O . ILE A 1 511 ? 1.533 19.297 22.781 1 92.94 511 ILE A O 1
ATOM 3788 N N . GLY A 1 512 ? 2.201 20.953 24.203 1 85.88 512 GLY A N 1
ATOM 3789 C CA . GLY A 1 512 ? 0.843 21.438 24.375 1 85.88 512 GLY A CA 1
ATOM 3790 C C . GLY A 1 512 ? 0.247 21.094 25.719 1 85.88 512 GLY A C 1
ATOM 3791 O O . GLY A 1 512 ? 0.605 20.062 26.328 1 85.88 512 GLY A O 1
ATOM 3792 N N . ALA A 1 513 ? -0.711 21.766 26.172 1 78 513 ALA A N 1
ATOM 3793 C CA . ALA A 1 513 ? -1.29 21.625 27.5 1 78 513 ALA A CA 1
ATOM 3794 C C . ALA A 1 513 ? -2.016 20.297 27.656 1 78 513 ALA A C 1
ATOM 3796 O O . ALA A 1 513 ? -2.031 19.703 28.734 1 78 513 ALA A O 1
ATOM 3797 N N . ALA A 1 514 ? -2.604 19.812 26.625 1 86.19 514 ALA A N 1
ATOM 3798 C CA . ALA A 1 514 ? -3.396 18.578 26.688 1 86.19 514 ALA A CA 1
ATOM 3799 C C . ALA A 1 514 ? -2.518 17.344 26.469 1 86.19 514 ALA A C 1
ATOM 3801 O O . ALA A 1 514 ? -2.941 16.219 26.75 1 86.19 514 ALA A O 1
ATOM 3802 N N . ALA A 1 515 ? -1.292 17.5 26.094 1 92.38 515 ALA A N 1
ATOM 3803 C CA . ALA A 1 515 ? -0.421 16.422 25.625 1 92.38 515 ALA A CA 1
ATOM 3804 C C . ALA A 1 515 ? -0.204 15.391 26.719 1 92.38 515 ALA A C 1
ATOM 3806 O O . ALA A 1 515 ? -0.372 14.188 26.5 1 92.38 515 ALA A O 1
ATOM 3807 N N . PRO A 1 516 ? 0.077 15.789 28.016 1 93.31 516 PRO A N 1
ATOM 3808 C CA . PRO A 1 516 ? 0.341 14.797 29.047 1 93.31 516 PRO A CA 1
ATOM 3809 C C . PRO A 1 516 ? -0.883 13.938 29.375 1 93.31 516 PRO A C 1
ATOM 3811 O O . PRO A 1 516 ? -0.748 12.836 29.922 1 93.31 516 PRO A O 1
ATOM 3814 N N . PHE A 1 517 ? -2.041 14.414 29.031 1 92.75 517 PHE A N 1
ATOM 3815 C CA . PHE A 1 517 ? -3.268 13.719 29.391 1 92.75 517 PHE A CA 1
ATOM 3816 C C . PHE A 1 517 ? -3.703 12.766 28.281 1 92.75 517 PHE A C 1
ATOM 3818 O O . PHE A 1 517 ? -4.453 11.82 28.531 1 92.75 517 PHE A O 1
ATOM 3825 N N . LEU A 1 518 ? -3.258 12.984 27.109 1 94.94 518 LEU A N 1
ATOM 3826 C CA . LEU A 1 518 ? -3.75 12.195 25.984 1 94.94 518 LEU A CA 1
ATOM 3827 C C . LEU A 1 518 ? -2.646 11.312 25.422 1 94.94 518 LEU A C 1
ATOM 3829 O O . LEU A 1 518 ? -2.889 10.156 25.078 1 94.94 518 LEU A O 1
ATOM 3833 N N . LEU A 1 519 ? -1.398 11.734 25.391 1 97.19 519 LEU A N 1
ATOM 3834 C CA . LEU A 1 519 ? -0.364 11.133 24.547 1 97.19 519 LEU A CA 1
ATOM 3835 C C . LEU A 1 519 ? 0.174 9.852 25.188 1 97.19 519 LEU A C 1
ATOM 3837 O O . LEU A 1 519 ? 0.622 8.945 24.484 1 97.19 519 LEU A O 1
ATOM 3841 N N . PRO A 1 520 ? 0.226 9.734 26.562 1 96.94 520 PRO A N 1
ATOM 3842 C CA . PRO A 1 520 ? 0.715 8.469 27.109 1 96.94 520 PRO A CA 1
ATOM 3843 C C . PRO A 1 520 ? -0.064 7.258 26.594 1 96.94 520 PRO A C 1
ATOM 3845 O O . PRO A 1 520 ? 0.537 6.254 26.203 1 96.94 520 PRO A O 1
ATOM 3848 N N . GLU A 1 521 ? -1.396 7.379 26.609 1 96.56 521 GLU A N 1
ATOM 3849 C CA . GLU A 1 521 ? -2.203 6.273 26.109 1 96.56 521 GLU A CA 1
ATOM 3850 C C . GLU A 1 521 ? -2.004 6.09 24.609 1 96.56 521 GLU A C 1
ATOM 3852 O O . GLU A 1 521 ? -2.02 4.965 24.109 1 96.56 521 GLU A O 1
ATOM 3857 N N . VAL A 1 522 ? -1.882 7.168 23.859 1 97 522 VAL A N 1
ATOM 3858 C CA . VAL A 1 522 ? -1.603 7.102 22.438 1 97 522 VAL A CA 1
ATOM 3859 C C . VAL A 1 522 ? -0.303 6.336 22.203 1 97 522 VAL A C 1
ATOM 3861 O O . VAL A 1 522 ? -0.245 5.445 21.344 1 97 522 VAL A O 1
ATOM 3864 N N . ALA A 1 523 ? 0.764 6.695 22.984 1 97.81 523 ALA A N 1
ATOM 3865 C CA . ALA A 1 523 ? 2.066 6.047 22.859 1 97.81 523 ALA A CA 1
ATOM 3866 C C . ALA A 1 523 ? 1.971 4.559 23.172 1 97.81 523 ALA A C 1
ATOM 3868 O O . ALA A 1 523 ? 2.576 3.729 22.484 1 97.81 523 ALA A O 1
ATOM 3869 N N . ALA A 1 524 ? 1.243 4.219 24.203 1 96.88 524 ALA A N 1
ATOM 3870 C CA . ALA A 1 524 ? 1.062 2.818 24.578 1 96.88 524 ALA A CA 1
ATOM 3871 C C . ALA A 1 524 ? 0.42 2.025 23.438 1 96.88 524 ALA A C 1
ATOM 3873 O O . ALA A 1 524 ? 0.831 0.898 23.156 1 96.88 524 ALA A O 1
ATOM 3874 N N . ARG A 1 525 ? -0.575 2.578 22.797 1 94.38 525 ARG A N 1
ATOM 3875 C CA . ARG A 1 525 ? -1.262 1.943 21.672 1 94.38 525 ARG A CA 1
ATOM 3876 C C . ARG A 1 525 ? -0.307 1.709 20.5 1 94.38 525 ARG A C 1
ATOM 3878 O O . ARG A 1 525 ? -0.467 0.749 19.75 1 94.38 525 ARG A O 1
ATOM 3885 N N . LEU A 1 526 ? 0.637 2.566 20.375 1 96 526 LEU A N 1
ATOM 3886 C CA . LEU A 1 526 ? 1.562 2.516 19.25 1 96 526 LEU A CA 1
ATOM 3887 C C . LEU A 1 526 ? 2.818 1.731 19.609 1 96 526 LEU A C 1
ATOM 3889 O O . LEU A 1 526 ? 3.738 1.611 18.797 1 96 526 LEU A O 1
ATOM 3893 N N . GLY A 1 527 ? 2.912 1.224 20.859 1 95.69 527 GLY A N 1
ATOM 3894 C CA . GLY A 1 527 ? 4.043 0.427 21.312 1 95.69 527 GLY A CA 1
ATOM 3895 C C . GLY A 1 527 ? 5.297 1.249 21.531 1 95.69 527 GLY A C 1
ATOM 3896 O O . GLY A 1 527 ? 6.406 0.784 21.266 1 95.69 527 GLY A O 1
ATOM 3897 N N . THR A 1 528 ? 5.137 2.467 21.828 1 96.88 528 THR A N 1
ATOM 3898 C CA . THR A 1 528 ? 6.254 3.357 22.125 1 96.88 528 THR A CA 1
ATOM 3899 C C . THR A 1 528 ? 5.984 4.164 23.391 1 96.88 528 THR A C 1
ATOM 3901 O O . THR A 1 528 ? 5.16 3.77 24.219 1 96.88 528 THR A O 1
ATOM 3904 N N . GLU A 1 529 ? 6.742 5.219 23.688 1 96.81 529 GLU A N 1
ATOM 3905 C CA . GLU A 1 529 ? 6.594 6.012 24.906 1 96.81 529 GLU A CA 1
ATOM 3906 C C . GLU A 1 529 ? 6.469 7.5 24.578 1 96.81 529 GLU A C 1
ATOM 3908 O O . GLU A 1 529 ? 6.984 7.965 23.562 1 96.81 529 GLU A O 1
ATOM 3913 N N . ALA A 1 530 ? 5.723 8.188 25.422 1 97.38 530 ALA A N 1
ATOM 3914 C CA . ALA A 1 530 ? 5.594 9.641 25.328 1 97.38 530 ALA A CA 1
ATOM 3915 C C . ALA A 1 530 ? 6.457 10.344 26.359 1 97.38 530 ALA A C 1
ATOM 3917 O O . ALA A 1 530 ? 6.445 9.969 27.547 1 97.38 530 ALA A O 1
ATOM 3918 N N . VAL A 1 531 ? 7.215 11.305 25.906 1 96.81 531 VAL A N 1
ATOM 3919 C CA . VAL A 1 531 ? 8.062 12.094 26.797 1 96.81 531 VAL A CA 1
ATOM 3920 C C . VAL A 1 531 ? 7.656 13.562 26.734 1 96.81 531 VAL A C 1
ATOM 3922 O O . VAL A 1 531 ? 7.223 14.047 25.672 1 96.81 531 VAL A O 1
ATOM 3925 N N . PHE A 1 532 ? 7.797 14.266 27.828 1 96.38 532 PHE A N 1
ATOM 3926 C CA . PHE A 1 532 ? 7.457 15.68 27.938 1 96.38 532 PHE A CA 1
ATOM 3927 C C . PHE A 1 532 ? 8.641 16.484 28.453 1 96.38 532 PHE A C 1
ATOM 3929 O O . PHE A 1 532 ? 8.836 16.578 29.672 1 96.38 532 PHE A O 1
ATOM 3936 N N . PRO A 1 533 ? 9.375 17.047 27.578 1 93.75 533 PRO A N 1
ATOM 3937 C CA . PRO A 1 533 ? 10.531 17.844 28 1 93.75 533 PRO A CA 1
ATOM 3938 C C . PRO A 1 533 ? 10.133 19.062 28.844 1 93.75 533 PRO A C 1
ATOM 3940 O O . PRO A 1 533 ? 8.961 19.438 28.875 1 93.75 533 PRO A O 1
ATOM 3943 N N . LYS A 1 534 ? 11.125 19.625 29.5 1 91.25 534 LYS A N 1
ATOM 3944 C CA . LYS A 1 534 ? 10.859 20.828 30.266 1 91.25 534 LYS A CA 1
ATOM 3945 C C . LYS A 1 534 ? 10.297 21.938 29.375 1 91.25 534 LYS A C 1
ATOM 3947 O O . LYS A 1 534 ? 10.773 22.141 28.266 1 91.25 534 LYS A O 1
ATOM 3952 N N . HIS A 1 535 ? 9.219 22.625 29.812 1 89.5 535 HIS A N 1
ATOM 3953 C CA . HIS A 1 535 ? 8.578 23.766 29.172 1 89.5 535 HIS A CA 1
ATOM 3954 C C . HIS A 1 535 ? 7.785 23.328 27.938 1 89.5 535 HIS A C 1
ATOM 3956 O O . HIS A 1 535 ? 7.66 24.078 26.969 1 89.5 535 HIS A O 1
ATOM 3962 N N . TYR A 1 536 ? 7.383 22.047 27.891 1 90.25 536 TYR A N 1
ATOM 3963 C CA . TYR A 1 536 ? 6.594 21.547 26.766 1 90.25 536 TYR A CA 1
ATOM 3964 C C . TYR A 1 536 ? 5.312 22.344 26.594 1 90.25 536 TYR A C 1
ATOM 3966 O O . TYR A 1 536 ? 4.73 22.375 25.516 1 90.25 536 TYR A O 1
ATOM 3974 N N . GLU A 1 537 ? 4.883 23.094 27.594 1 86.56 537 GLU A N 1
ATOM 3975 C CA . GLU A 1 537 ? 3.652 23.875 27.547 1 86.56 537 GLU A CA 1
ATOM 3976 C C . GLU A 1 537 ? 3.807 25.094 26.641 1 86.56 537 GLU A C 1
ATOM 3978 O O . GLU A 1 537 ? 2.828 25.562 26.047 1 86.56 537 GLU A O 1
ATOM 3983 N N . VAL A 1 538 ? 5.098 25.531 26.609 1 87.69 538 VAL A N 1
ATOM 3984 C CA . VAL A 1 538 ? 5.41 26.672 25.75 1 87.69 538 VAL A CA 1
ATOM 3985 C C . VAL A 1 538 ? 6.465 26.266 24.719 1 87.69 538 VAL A C 1
ATOM 3987 O O . VAL A 1 538 ? 7.359 27.047 24.391 1 87.69 538 VAL A O 1
ATOM 3990 N N . GLY A 1 539 ? 6.348 25.031 24.297 1 90.62 539 GLY A N 1
ATOM 3991 C CA . GLY A 1 539 ? 7.355 24.469 23.406 1 90.62 539 GLY A CA 1
ATOM 3992 C C . GLY A 1 539 ? 7.477 25.219 22.094 1 90.62 539 GLY A C 1
ATOM 3993 O O . GLY A 1 539 ? 8.578 25.359 21.562 1 90.62 539 GLY A O 1
ATOM 3994 N N . ASN A 1 540 ? 6.379 25.688 21.547 1 91.44 540 ASN A N 1
ATOM 3995 C CA . ASN A 1 540 ? 6.406 26.438 20.281 1 91.44 540 ASN A CA 1
ATOM 3996 C C . ASN A 1 540 ? 7.219 27.719 20.406 1 91.44 540 ASN A C 1
ATOM 3998 O O . ASN A 1 540 ? 8.039 28.016 19.547 1 91.44 540 ASN A O 1
ATOM 4002 N N . ALA A 1 541 ? 6.988 28.438 21.5 1 93.62 541 ALA A N 1
ATOM 4003 C CA . ALA A 1 541 ? 7.734 29.672 21.734 1 93.62 541 ALA A CA 1
ATOM 4004 C C . ALA A 1 541 ? 9.219 29.391 21.953 1 93.62 541 ALA A C 1
ATOM 4006 O O . ALA A 1 541 ? 10.078 30.125 21.484 1 93.62 541 ALA A O 1
ATOM 4007 N N . LEU A 1 542 ? 9.422 28.391 22.703 1 93.75 542 LEU A N 1
ATOM 4008 C CA . LEU A 1 542 ? 10.812 28.016 22.922 1 93.75 542 LEU A CA 1
ATOM 4009 C C . LEU A 1 542 ? 11.477 27.578 21.625 1 93.75 542 LEU A C 1
ATOM 4011 O O . LEU A 1 542 ? 12.648 27.875 21.391 1 93.75 542 LEU A O 1
ATOM 4015 N N . GLY A 1 543 ? 10.75 26.797 20.812 1 93.62 543 GLY A N 1
ATOM 4016 C CA . GLY A 1 543 ? 11.266 26.438 19.5 1 93.62 543 GLY A CA 1
ATOM 4017 C C . GLY A 1 543 ? 11.656 27.641 18.672 1 93.62 543 GLY A C 1
ATOM 4018 O O . GLY A 1 543 ? 12.695 27.625 18 1 93.62 543 GLY A O 1
ATOM 4019 N N . ALA A 1 544 ? 10.852 28.641 18.688 1 93.75 544 ALA A N 1
ATOM 4020 C CA . ALA A 1 544 ? 11.164 29.875 17.984 1 93.75 544 ALA A CA 1
ATOM 4021 C C . ALA A 1 544 ? 12.438 30.516 18.531 1 93.75 544 ALA A C 1
ATOM 4023 O O . ALA A 1 544 ? 13.281 30.984 17.766 1 93.75 544 ALA A O 1
ATOM 4024 N N . ALA A 1 545 ? 12.57 30.5 19.812 1 92.56 545 ALA A N 1
ATOM 4025 C CA . ALA A 1 545 ? 13.734 31.109 20.453 1 92.56 545 ALA A CA 1
ATOM 4026 C C . ALA A 1 545 ? 15.008 30.359 20.094 1 92.56 545 ALA A C 1
ATOM 4028 O O . ALA A 1 545 ? 16.094 30.953 20.016 1 92.56 545 ALA A O 1
ATOM 4029 N N . LEU A 1 546 ? 14.859 29.078 19.828 1 90.38 546 LEU A N 1
ATOM 4030 C CA . LEU A 1 546 ? 16 28.203 19.578 1 90.38 546 LEU A CA 1
ATOM 4031 C C . LEU A 1 546 ? 16.453 28.312 18.125 1 90.38 546 LEU A C 1
ATOM 4033 O O . LEU A 1 546 ? 17.531 27.828 17.766 1 90.38 546 LEU A O 1
ATOM 4037 N N . MET A 1 547 ? 15.688 28.75 17.219 1 83.44 547 MET A N 1
ATOM 4038 C CA . MET A 1 547 ? 15.938 28.781 15.781 1 83.44 547 MET A CA 1
ATOM 4039 C C . MET A 1 547 ? 17.328 29.328 15.484 1 83.44 547 MET A C 1
ATOM 4041 O O . MET A 1 547 ? 18.078 28.75 14.711 1 83.44 547 MET A O 1
ATOM 4045 N N . ASP A 1 548 ? 17.672 30.453 15.867 1 67.62 548 ASP A N 1
ATOM 4046 C CA . ASP A 1 548 ? 18.953 31.047 15.469 1 67.62 548 ASP A CA 1
ATOM 4047 C C . ASP A 1 548 ? 20.078 30.578 16.375 1 67.62 548 ASP A C 1
ATOM 4049 O O . ASP A 1 548 ? 21.25 30.906 16.141 1 67.62 548 ASP A O 1
ATOM 4053 N N . THR A 1 549 ? 19.719 29.938 17.453 1 58.03 549 THR A N 1
ATOM 4054 C CA . THR A 1 549 ? 20.797 29.359 18.25 1 58.03 549 THR A CA 1
ATOM 4055 C C . THR A 1 549 ? 21.375 28.109 17.578 1 58.03 549 THR A C 1
ATOM 4057 O O . THR A 1 549 ? 22.562 27.828 17.703 1 58.03 549 THR A O 1
ATOM 4060 N N . ILE A 1 550 ? 20.547 27.375 16.953 1 47.62 550 ILE A N 1
ATOM 4061 C CA . ILE A 1 550 ? 20.953 26.125 16.344 1 47.62 550 ILE A CA 1
ATOM 4062 C C . ILE A 1 550 ? 21.688 26.406 15.031 1 47.62 550 ILE A C 1
ATOM 4064 O O . ILE A 1 550 ? 22.656 25.719 14.688 1 47.62 550 ILE A O 1
ATOM 4068 N N . THR A 1 551 ? 21.219 27.391 14.242 1 43.91 551 THR A N 1
ATOM 4069 C CA . THR A 1 551 ? 21.844 27.547 12.938 1 43.91 551 THR A CA 1
ATOM 4070 C C . THR A 1 551 ? 23.281 28.016 13.086 1 43.91 551 THR A C 1
ATOM 4072 O O . THR A 1 551 ? 24.047 28.047 12.109 1 43.91 551 THR A O 1
ATOM 4075 N N . LYS A 1 552 ? 23.594 28.594 14.109 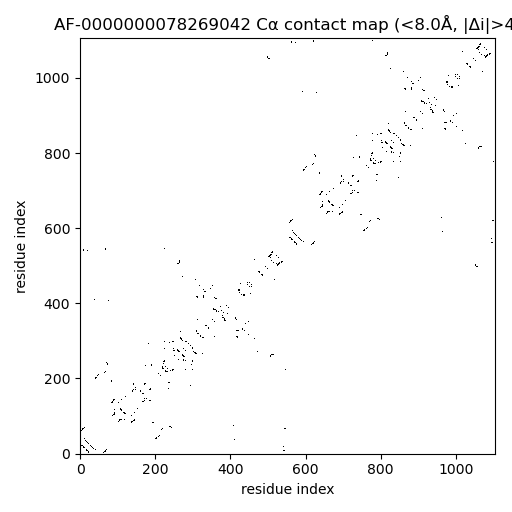1 43 552 LYS A N 1
ATOM 4076 C CA . LYS A 1 552 ? 25 28.953 14.266 1 43 552 LYS A CA 1
ATOM 4077 C C . LYS A 1 552 ? 25.859 27.719 14.562 1 43 552 LYS A C 1
ATOM 4079 O O . LYS A 1 552 ? 27.062 27.719 14.297 1 43 552 LYS A O 1
ATOM 4084 N N . GLU A 1 553 ? 25.406 26.812 15.352 1 39.62 553 GLU A N 1
ATOM 4085 C CA . GLU A 1 553 ? 26.297 25.688 15.617 1 39.62 553 GLU A CA 1
ATOM 4086 C C . GLU A 1 553 ? 26.469 24.828 14.375 1 39.62 553 GLU A C 1
ATOM 4088 O O . GLU A 1 553 ? 27.562 24.312 14.117 1 39.62 553 GLU A O 1
ATOM 4093 N N . MET B 1 1 ? -24.047 -56.812 -1.02 1 32.25 1 MET B N 1
ATOM 4094 C CA . MET B 1 1 ? -23.562 -55.469 -0.768 1 32.25 1 MET B CA 1
ATOM 4095 C C . MET B 1 1 ? -23.062 -54.812 -2.055 1 32.25 1 MET B C 1
ATOM 4097 O O . MET B 1 1 ? -22.297 -55.406 -2.805 1 32.25 1 MET B O 1
ATOM 4101 N N . SER B 1 2 ? -23.75 -53.969 -2.643 1 43.62 2 SER B N 1
ATOM 4102 C CA . SER B 1 2 ? -23.391 -53.375 -3.93 1 43.62 2 SER B CA 1
ATOM 4103 C C . SER B 1 2 ? -21.922 -52.938 -3.959 1 43.62 2 SER B C 1
ATOM 4105 O O . SER B 1 2 ? -21.375 -52.531 -2.943 1 43.62 2 SER B O 1
ATOM 4107 N N . PRO B 1 3 ? -21.125 -53.562 -4.758 1 51.47 3 PRO B N 1
ATOM 4108 C CA . PRO B 1 3 ? -19.672 -53.312 -4.773 1 51.47 3 PRO B CA 1
ATOM 4109 C C . PRO B 1 3 ? -19.344 -51.844 -4.578 1 51.47 3 PRO B C 1
ATOM 4111 O O . PRO B 1 3 ? -20.125 -50.969 -4.957 1 51.47 3 PRO B O 1
ATOM 4114 N N . PRO B 1 4 ? -18.469 -51.562 -3.637 1 60.41 4 PRO B N 1
ATOM 4115 C CA . PRO B 1 4 ? -18.141 -50.188 -3.285 1 60.41 4 PRO B CA 1
ATOM 4116 C C . PRO B 1 4 ? -17.797 -49.344 -4.504 1 60.41 4 PRO B C 1
ATOM 4118 O O . PRO B 1 4 ? -17.156 -49.812 -5.438 1 60.41 4 PRO B O 1
ATOM 4121 N N . ALA B 1 5 ? -18.5 -48.219 -4.77 1 83.69 5 ALA B N 1
ATOM 4122 C CA . ALA B 1 5 ? -18.281 -47.281 -5.859 1 83.69 5 ALA B CA 1
ATOM 4123 C C . ALA B 1 5 ? -16.984 -46.5 -5.641 1 83.69 5 ALA B C 1
ATOM 4125 O O . ALA B 1 5 ? -16.766 -45.906 -4.578 1 83.69 5 ALA B O 1
ATOM 4126 N N . CYS B 1 6 ? -15.891 -46.938 -6.5 1 92.5 6 CYS B N 1
ATOM 4127 C CA . CYS B 1 6 ? -14.57 -46.344 -6.367 1 92.5 6 CYS B CA 1
ATOM 4128 C C . CYS B 1 6 ? -14.336 -45.281 -7.441 1 92.5 6 CYS B C 1
ATOM 4130 O O . CYS B 1 6 ? -14.945 -45.312 -8.508 1 92.5 6 CYS B O 1
ATOM 4132 N N . VAL B 1 7 ? -13.578 -44.312 -7.016 1 94.56 7 VAL B N 1
ATOM 4133 C CA . VAL B 1 7 ? -13.133 -43.281 -7.938 1 94.56 7 VAL B CA 1
ATOM 4134 C C . VAL B 1 7 ? -11.609 -43.219 -7.98 1 94.56 7 VAL B C 1
ATOM 4136 O O . VAL B 1 7 ? -10.945 -43.438 -6.961 1 94.56 7 VAL B O 1
ATOM 4139 N N . ILE B 1 8 ? -11.047 -43.031 -9.172 1 95.12 8 ILE B N 1
ATOM 4140 C CA . ILE B 1 8 ? -9.602 -42.906 -9.305 1 95.12 8 ILE B CA 1
ATOM 4141 C C . ILE B 1 8 ? -9.242 -41.469 -9.633 1 95.12 8 ILE B C 1
ATOM 4143 O O . ILE B 1 8 ? -9.812 -40.875 -10.555 1 95.12 8 ILE B O 1
ATOM 4147 N N . GLY B 1 9 ? -8.43 -40.875 -8.805 1 95.38 9 GLY B N 1
ATOM 4148 C CA . GLY B 1 9 ? -7.836 -39.594 -9.109 1 95.38 9 GLY B CA 1
ATOM 4149 C C . GLY B 1 9 ? -6.398 -39.688 -9.578 1 95.38 9 GLY B C 1
ATOM 4150 O O . GLY B 1 9 ? -5.594 -40.406 -9 1 95.38 9 GLY B O 1
ATOM 4151 N N . ILE B 1 10 ? -6.098 -38.938 -10.656 1 94.44 10 ILE B N 1
ATOM 4152 C CA . ILE B 1 10 ? -4.746 -38.938 -11.211 1 94.44 10 ILE B CA 1
ATOM 4153 C C . ILE B 1 10 ? -4.254 -37.5 -11.352 1 94.44 10 ILE B C 1
ATOM 4155 O O . ILE B 1 10 ? -5.008 -36.625 -11.766 1 94.44 10 ILE B O 1
ATOM 4159 N N . ASP B 1 11 ? -3.074 -37.281 -10.953 1 91.69 11 ASP B N 1
ATOM 4160 C CA . ASP B 1 11 ? -2.398 -36 -11.195 1 91.69 11 ASP B CA 1
ATOM 4161 C C . ASP B 1 11 ? -1.104 -36.219 -11.977 1 91.69 11 ASP B C 1
ATOM 4163 O O . ASP B 1 11 ? -0.167 -36.844 -11.477 1 91.69 11 ASP B O 1
ATOM 4167 N N . THR B 1 12 ? -1.136 -35.719 -13.117 1 86.38 12 THR B N 1
ATOM 4168 C CA . THR B 1 12 ? 0.054 -35.812 -13.953 1 86.38 12 THR B CA 1
ATOM 4169 C C . THR B 1 12 ? 0.89 -34.531 -13.883 1 86.38 12 THR B C 1
ATOM 4171 O O . THR B 1 12 ? 0.585 -33.562 -14.555 1 86.38 12 THR B O 1
ATOM 4174 N N . GLY B 1 13 ? 1.911 -34.594 -13.109 1 75.38 13 GLY B N 1
ATOM 4175 C CA . GLY B 1 13 ? 2.828 -33.469 -12.984 1 75.38 13 GLY B CA 1
ATOM 4176 C C . GLY B 1 13 ? 4.035 -33.562 -13.898 1 75.38 13 GLY B C 1
ATOM 4177 O O . GLY B 1 13 ? 4.086 -34.438 -14.766 1 75.38 13 GLY B O 1
ATOM 4178 N N . GLY B 1 14 ? 4.914 -32.688 -13.727 1 67.12 14 GLY B N 1
ATOM 4179 C CA . GLY B 1 14 ? 6.133 -32.688 -14.516 1 67.12 14 GLY B CA 1
ATOM 4180 C C . GLY B 1 14 ? 7.105 -33.781 -14.117 1 67.12 14 GLY B C 1
ATOM 4181 O O . GLY B 1 14 ? 7.82 -34.312 -14.953 1 67.12 14 GLY B O 1
ATOM 4182 N N . THR B 1 15 ? 7.105 -34.125 -12.82 1 66.31 15 THR B N 1
ATOM 4183 C CA . THR B 1 15 ? 8.086 -35.094 -12.32 1 66.31 15 THR B CA 1
ATOM 4184 C C . THR B 1 15 ? 7.43 -36.438 -12.016 1 66.31 15 THR B C 1
ATOM 4186 O O . THR B 1 15 ? 7.957 -37.469 -12.383 1 66.31 15 THR B O 1
ATOM 4189 N N . TYR B 1 16 ? 6.254 -36.281 -11.438 1 76.5 16 TYR B N 1
ATOM 4190 C CA . TYR B 1 16 ? 5.566 -37.5 -11.062 1 76.5 16 TYR B CA 1
ATOM 4191 C C . TYR B 1 16 ? 4.109 -37.469 -11.508 1 76.5 16 TYR B C 1
ATOM 4193 O O . TYR B 1 16 ? 3.531 -36.406 -11.695 1 76.5 16 TYR B O 1
ATOM 4201 N N . THR B 1 17 ? 3.621 -38.656 -11.758 1 86.38 17 THR B N 1
ATOM 4202 C CA . THR B 1 17 ? 2.195 -38.875 -11.945 1 86.38 17 THR B CA 1
ATOM 4203 C C . THR B 1 17 ? 1.621 -39.688 -10.781 1 86.38 17 THR B C 1
ATOM 4205 O O . THR B 1 17 ? 1.972 -40.844 -10.594 1 86.38 17 THR B O 1
ATOM 4208 N N . ASP B 1 18 ? 0.785 -39.031 -10.031 1 90.94 18 ASP B N 1
ATOM 4209 C CA . ASP B 1 18 ? 0.199 -39.656 -8.844 1 90.94 18 ASP B CA 1
ATOM 4210 C C . ASP B 1 18 ? -1.201 -40.188 -9.141 1 90.94 18 ASP B C 1
ATOM 4212 O O . ASP B 1 18 ? -1.938 -39.594 -9.938 1 90.94 18 ASP B O 1
ATOM 4216 N N . ALA B 1 19 ? -1.523 -41.312 -8.539 1 94.69 19 ALA B N 1
ATOM 4217 C CA . ALA B 1 19 ? -2.861 -41.906 -8.656 1 94.69 19 ALA B CA 1
ATOM 4218 C C . ALA B 1 19 ? -3.371 -42.406 -7.309 1 94.69 19 ALA B C 1
ATOM 4220 O O . ALA B 1 19 ? -2.596 -42.906 -6.492 1 94.69 19 ALA B O 1
ATOM 4221 N N . VAL B 1 20 ? -4.652 -42.219 -7.102 1 95.44 20 VAL B N 1
ATOM 4222 C CA . VAL B 1 20 ? -5.281 -42.656 -5.859 1 95.44 20 VAL B CA 1
ATOM 4223 C C . VAL B 1 20 ? -6.625 -43.312 -6.168 1 95.44 20 VAL B C 1
ATOM 4225 O O . VAL B 1 20 ? -7.336 -42.906 -7.082 1 95.44 20 VAL B O 1
ATOM 4228 N N . VAL B 1 21 ? -6.91 -44.406 -5.438 1 95.44 21 VAL B N 1
ATOM 4229 C CA . VAL B 1 21 ? -8.242 -45 -5.477 1 95.44 21 VAL B CA 1
ATOM 4230 C C . VAL B 1 21 ? -9.008 -44.625 -4.207 1 95.44 21 VAL B C 1
ATOM 4232 O O . VAL B 1 21 ? -8.562 -44.938 -3.098 1 95.44 21 VAL B O 1
ATOM 4235 N N . LEU B 1 22 ? -10.062 -43.969 -4.43 1 93.38 22 LEU B N 1
ATOM 4236 C CA . LEU B 1 22 ? -10.898 -43.531 -3.324 1 93.38 22 LEU B CA 1
ATOM 4237 C C . LEU B 1 22 ? -12.219 -44.281 -3.297 1 93.38 22 LEU B C 1
ATOM 4239 O O . LEU B 1 22 ? -12.883 -44.438 -4.324 1 93.38 22 LEU B O 1
ATOM 4243 N N . ASP B 1 23 ? -12.531 -44.781 -2.111 1 91.69 23 ASP B N 1
ATOM 4244 C CA . ASP B 1 23 ? -13.859 -45.344 -1.9 1 91.69 23 ASP B CA 1
ATOM 4245 C C . ASP B 1 23 ? -14.891 -44.25 -1.62 1 91.69 23 ASP B C 1
ATOM 4247 O O . ASP B 1 23 ? -14.844 -43.594 -0.577 1 91.69 23 ASP B O 1
ATOM 4251 N N . ARG B 1 24 ? -15.82 -44.125 -2.455 1 86.06 24 ARG B N 1
ATOM 4252 C CA . ARG B 1 24 ? -16.766 -43 -2.367 1 86.06 24 ARG B CA 1
ATOM 4253 C C . ARG B 1 24 ? -17.688 -43.156 -1.153 1 86.06 24 ARG B C 1
ATOM 4255 O O . ARG B 1 24 ? -18.109 -42.188 -0.562 1 86.06 24 ARG B O 1
ATOM 4262 N N . SER B 1 25 ? -18 -44.312 -0.82 1 82.94 25 SER B N 1
ATOM 4263 C CA . SER B 1 25 ? -18.938 -44.594 0.266 1 82.94 25 SER B CA 1
ATOM 4264 C C . SER B 1 25 ? -18.312 -44.25 1.62 1 82.94 25 SER B C 1
ATOM 4266 O O . SER B 1 25 ? -18.953 -43.594 2.455 1 82.94 25 SER B O 1
ATOM 4268 N N . SER B 1 26 ? -17.047 -44.594 1.831 1 84.44 26 SER B N 1
ATOM 4269 C CA . SER B 1 26 ? -16.406 -44.406 3.127 1 84.44 26 SER B CA 1
ATOM 4270 C C . SER B 1 26 ? -15.531 -43.156 3.121 1 84.44 26 SER B C 1
ATOM 4272 O O . SER B 1 26 ? -15.172 -42.625 4.18 1 84.44 26 SER B O 1
ATOM 4274 N N . GLY B 1 27 ? -15.195 -42.75 1.96 1 83.12 27 GLY B N 1
ATOM 4275 C CA . GLY B 1 27 ? -14.25 -41.625 1.866 1 83.12 27 GLY B CA 1
ATOM 4276 C C . GLY B 1 27 ? -12.82 -42.062 2.156 1 83.12 27 GLY B C 1
ATOM 4277 O O . GLY B 1 27 ? -11.945 -41.188 2.295 1 83.12 27 GLY B O 1
ATOM 4278 N N . ARG B 1 28 ? -12.609 -43.312 2.217 1 90.06 28 ARG B N 1
ATOM 4279 C CA . ARG B 1 28 ? -11.281 -43.844 2.549 1 90.06 28 ARG B CA 1
ATOM 4280 C C . ARG B 1 28 ? -10.453 -44.062 1.291 1 90.06 28 ARG B C 1
ATOM 4282 O O . ARG B 1 28 ? -10.969 -44.531 0.27 1 90.06 28 ARG B O 1
ATOM 4289 N N . VAL B 1 29 ? -9.203 -43.719 1.372 1 92.81 29 VAL B N 1
ATOM 4290 C CA . VAL B 1 29 ? -8.25 -44 0.301 1 92.81 29 VAL B CA 1
ATOM 4291 C C . VAL B 1 29 ? -7.805 -45.469 0.366 1 92.81 29 VAL B C 1
ATOM 4293 O O . VAL B 1 29 ? -7.273 -45.906 1.385 1 92.81 29 VAL B O 1
ATOM 4296 N N . LEU B 1 30 ? -7.988 -46.219 -0.666 1 93.19 30 LEU B N 1
ATOM 4297 C CA . LEU B 1 30 ? -7.648 -47.625 -0.707 1 93.19 30 LEU B CA 1
ATOM 4298 C C . LEU B 1 30 ? -6.176 -47.812 -1.055 1 93.19 30 LEU B C 1
ATOM 4300 O O . LEU B 1 30 ? -5.535 -48.75 -0.562 1 93.19 30 LEU B O 1
ATOM 4304 N N . ALA B 1 31 ? -5.734 -47 -1.996 1 94.38 31 ALA B N 1
ATOM 4305 C CA . ALA B 1 31 ? -4.332 -47.062 -2.395 1 94.38 31 ALA B CA 1
ATOM 4306 C C . ALA B 1 31 ? -3.893 -45.75 -3.072 1 94.38 31 ALA B C 1
ATOM 4308 O O . ALA B 1 31 ? -4.715 -45.031 -3.648 1 94.38 31 ALA B O 1
ATOM 4309 N N . GLY B 1 32 ? -2.666 -45.438 -2.951 1 93.12 32 GLY B N 1
ATOM 4310 C CA . GLY B 1 32 ? -1.999 -44.344 -3.639 1 93.12 32 GLY B CA 1
ATOM 4311 C C . GLY B 1 32 ? -0.636 -44.719 -4.184 1 93.12 32 GLY B C 1
ATOM 4312 O O . GLY B 1 32 ? 0.106 -45.469 -3.547 1 93.12 32 GLY B O 1
ATOM 4313 N N . VAL B 1 33 ? -0.392 -44.25 -5.383 1 91.25 33 VAL B N 1
ATOM 4314 C CA . VAL B 1 33 ? 0.887 -44.594 -5.992 1 91.25 33 VAL B CA 1
ATOM 4315 C C . VAL B 1 33 ? 1.522 -43.375 -6.617 1 91.25 33 VAL B C 1
ATOM 4317 O O . VAL B 1 33 ? 0.825 -42.406 -6.953 1 91.25 33 VAL B O 1
ATOM 4320 N N . LYS B 1 34 ? 2.789 -43.344 -6.664 1 86.56 34 LYS B N 1
ATOM 4321 C CA . LYS B 1 34 ? 3.594 -42.344 -7.359 1 86.56 34 LYS B CA 1
ATOM 4322 C C . LYS B 1 34 ? 4.434 -43 -8.461 1 86.56 34 LYS B C 1
ATOM 4324 O O . LYS B 1 34 ? 5.164 -43.938 -8.219 1 86.56 34 LYS B O 1
ATOM 4329 N N . THR B 1 35 ? 4.188 -42.469 -9.656 1 82.19 35 THR B N 1
ATOM 4330 C CA . THR B 1 35 ? 4.914 -42.969 -10.812 1 82.19 35 THR B CA 1
ATOM 4331 C C . THR B 1 35 ? 5.676 -41.844 -11.508 1 82.19 35 THR B C 1
ATOM 4333 O O . THR B 1 35 ? 5.156 -40.75 -11.664 1 82.19 35 THR B O 1
ATOM 4336 N N . PRO B 1 36 ? 6.93 -42.094 -11.883 1 75.19 36 PRO B N 1
ATOM 4337 C CA . PRO B 1 36 ? 7.641 -41.094 -12.656 1 75.19 36 PRO B CA 1
ATOM 4338 C C . PRO B 1 36 ? 6.91 -40.688 -13.938 1 75.19 36 PRO B C 1
ATOM 4340 O O . PRO B 1 36 ? 6.402 -41.562 -14.648 1 75.19 36 PRO B O 1
ATOM 4343 N N . THR B 1 37 ? 6.82 -39.438 -14.156 1 75.06 37 THR B N 1
ATOM 4344 C CA . THR B 1 37 ? 6.145 -38.938 -15.359 1 75.06 37 THR B CA 1
ATOM 4345 C C . THR B 1 37 ? 7.012 -39.188 -16.594 1 75.06 37 THR B C 1
ATOM 4347 O O . THR B 1 37 ? 8.234 -39.25 -16.5 1 75.06 37 THR B O 1
ATOM 4350 N N . THR B 1 38 ? 6.324 -39.469 -17.656 1 67.06 38 THR B N 1
ATOM 4351 C CA . THR B 1 38 ? 6.965 -39.5 -18.969 1 67.06 38 THR B CA 1
ATOM 4352 C C . THR B 1 38 ? 6.602 -38.281 -19.781 1 67.06 38 THR B C 1
ATOM 4354 O O . THR B 1 38 ? 5.586 -38.281 -20.484 1 67.06 38 THR B O 1
ATOM 4357 N N . PRO B 1 39 ? 7.438 -37.344 -19.781 1 61.34 39 PRO B N 1
ATOM 4358 C CA . PRO B 1 39 ? 7.047 -36.062 -20.391 1 61.34 39 PRO B CA 1
ATOM 4359 C C . PRO B 1 39 ? 6.727 -36.188 -21.875 1 61.34 39 PRO B C 1
ATOM 4361 O O . PRO B 1 39 ? 5.828 -35.5 -22.391 1 61.34 39 PRO B O 1
ATOM 4364 N N . HIS B 1 40 ? 7.461 -37.094 -22.562 1 63.41 40 HIS B N 1
ATOM 4365 C CA . HIS B 1 40 ? 7.285 -37.219 -24 1 63.41 40 HIS B CA 1
ATOM 4366 C C . HIS B 1 40 ? 5.992 -37.969 -24.328 1 63.41 40 HIS B C 1
ATOM 4368 O O . HIS B 1 40 ? 5.48 -37.875 -25.453 1 63.41 40 HIS B O 1
ATOM 4374 N N . ASP B 1 41 ? 5.559 -38.688 -23.312 1 71.19 41 ASP B N 1
ATOM 4375 C CA . ASP B 1 41 ? 4.316 -39.438 -23.484 1 71.19 41 ASP B CA 1
ATOM 4376 C C . ASP B 1 41 ? 3.543 -39.531 -22.172 1 71.19 41 ASP B C 1
ATOM 4378 O O . ASP B 1 41 ? 3.525 -40.562 -21.531 1 71.19 41 ASP B O 1
ATOM 4382 N N . PRO B 1 42 ? 2.877 -38.469 -21.859 1 74.12 42 PRO B N 1
ATOM 4383 C CA . PRO B 1 42 ? 2.158 -38.438 -20.594 1 74.12 42 PRO B CA 1
ATOM 4384 C C . PRO B 1 42 ? 1.146 -39.562 -20.453 1 74.12 42 PRO B C 1
ATOM 4386 O O . PRO B 1 42 ? 0.883 -40.031 -19.344 1 74.12 42 PRO B O 1
ATOM 4389 N N . ALA B 1 43 ? 0.652 -40.031 -21.578 1 75.12 43 ALA B N 1
ATOM 4390 C CA . ALA B 1 43 ? -0.324 -41.125 -21.547 1 75.12 43 ALA B CA 1
ATOM 4391 C C . ALA B 1 43 ? 0.293 -42.406 -21 1 75.12 43 ALA B C 1
ATOM 4393 O O . ALA B 1 43 ? -0.381 -43.188 -20.328 1 75.12 43 ALA B O 1
ATOM 4394 N N . LEU B 1 44 ? 1.521 -42.531 -21.297 1 80.44 44 LEU B N 1
ATOM 4395 C CA . LEU B 1 44 ? 2.215 -43.719 -20.797 1 80.44 44 LEU B CA 1
ATOM 4396 C C . LEU B 1 44 ? 2.305 -43.688 -19.266 1 80.44 44 LEU B C 1
ATOM 4398 O O . LEU B 1 44 ? 2.096 -44.688 -18.609 1 80.44 44 LEU B O 1
ATOM 4402 N N . ALA B 1 45 ? 2.643 -42.562 -18.766 1 83.5 45 ALA B N 1
ATOM 4403 C CA . ALA B 1 45 ? 2.73 -42.406 -17.312 1 83.5 45 ALA B CA 1
ATOM 4404 C C . ALA B 1 45 ? 1.372 -42.656 -16.656 1 83.5 45 ALA B C 1
ATOM 4406 O O . ALA B 1 45 ? 1.286 -43.25 -15.594 1 83.5 45 ALA B O 1
ATOM 4407 N N . ILE B 1 46 ? 0.34 -42.156 -17.297 1 88.81 46 ILE B N 1
ATOM 4408 C CA . ILE B 1 46 ? -1.013 -42.312 -16.781 1 88.81 46 ILE B CA 1
ATOM 4409 C C . ILE B 1 46 ? -1.387 -43.812 -16.781 1 88.81 46 ILE B C 1
ATOM 4411 O O . ILE B 1 46 ? -1.905 -44.312 -15.781 1 88.81 46 ILE B O 1
ATOM 4415 N N . GLY B 1 47 ? -1.088 -44.438 -17.859 1 90.12 47 GLY B N 1
ATOM 4416 C CA . GLY B 1 47 ? -1.36 -45.844 -17.953 1 90.12 47 GLY B CA 1
ATOM 4417 C C . GLY B 1 47 ? -0.647 -46.656 -16.875 1 90.12 47 GLY B C 1
ATOM 4418 O O . GLY B 1 47 ? -1.25 -47.531 -16.25 1 90.12 47 GLY B O 1
ATOM 4419 N N . ARG B 1 48 ? 0.575 -46.375 -16.688 1 90.69 48 ARG B N 1
ATOM 4420 C CA . ARG B 1 48 ? 1.362 -47.062 -15.672 1 90.69 48 ARG B CA 1
ATOM 4421 C C . ARG B 1 48 ? 0.802 -46.781 -14.273 1 90.69 48 ARG B C 1
ATOM 4423 O O . ARG B 1 48 ? 0.729 -47.688 -13.445 1 90.69 48 ARG B O 1
ATOM 4430 N N . SER B 1 49 ? 0.459 -45.594 -14.078 1 92.44 49 SER B N 1
ATOM 4431 C CA . SER B 1 49 ? -0.087 -45.219 -12.773 1 92.44 49 SER B CA 1
ATOM 4432 C C . SER B 1 49 ? -1.421 -45.906 -12.516 1 92.44 49 SER B C 1
ATOM 4434 O O . SER B 1 49 ? -1.696 -46.344 -11.391 1 92.44 49 SER B O 1
ATOM 4436 N N . LEU B 1 50 ? -2.248 -45.969 -13.562 1 94.31 50 LEU B N 1
ATOM 4437 C CA . LEU B 1 50 ? -3.535 -46.656 -13.453 1 94.31 50 LEU B CA 1
ATOM 4438 C C . LEU B 1 50 ? -3.344 -48.125 -13.156 1 94.31 50 LEU B C 1
ATOM 4440 O O . LEU B 1 50 ? -4.027 -48.688 -12.289 1 94.31 50 LEU B O 1
ATOM 4444 N N . GLU B 1 51 ? -2.441 -48.688 -13.836 1 94.81 51 GLU B N 1
ATOM 4445 C CA . GLU B 1 51 ? -2.154 -50.094 -13.625 1 94.81 51 GLU B CA 1
ATOM 4446 C C . GLU B 1 51 ? -1.663 -50.344 -12.203 1 94.81 51 GLU B C 1
ATOM 4448 O O . GLU B 1 51 ? -2.158 -51.25 -11.523 1 94.81 51 GLU B O 1
ATOM 4453 N N . LYS B 1 52 ? -0.75 -49.594 -11.789 1 94.56 52 LYS B N 1
ATOM 4454 C CA . LYS B 1 52 ? -0.14 -49.75 -10.477 1 94.56 52 LYS B CA 1
ATOM 4455 C C . LYS B 1 52 ? -1.166 -49.531 -9.367 1 94.56 52 LYS B C 1
ATOM 4457 O O . LYS B 1 52 ? -1.18 -50.25 -8.375 1 94.56 52 LYS B O 1
ATOM 4462 N N . VAL B 1 53 ? -2.025 -48.562 -9.539 1 95.31 53 VAL B N 1
ATOM 4463 C CA . VAL B 1 53 ? -2.947 -48.219 -8.453 1 95.31 53 VAL B CA 1
ATOM 4464 C C . VAL B 1 53 ? -4.059 -49.281 -8.383 1 95.31 53 VAL B C 1
ATOM 4466 O O . VAL B 1 53 ? -4.555 -49.594 -7.297 1 95.31 53 VAL B O 1
ATOM 4469 N N . LEU B 1 54 ? -4.461 -49.812 -9.516 1 94.75 54 LEU B N 1
ATOM 4470 C CA . LEU B 1 54 ? -5.457 -50.875 -9.539 1 94.75 54 LEU B CA 1
ATOM 4471 C C . LEU B 1 54 ? -4.918 -52.125 -8.867 1 94.75 54 LEU B C 1
ATOM 4473 O O . LEU B 1 54 ? -5.621 -52.781 -8.078 1 94.75 54 LEU B O 1
ATOM 4477 N N . LEU B 1 55 ? -3.686 -52.375 -9.133 1 94.88 55 LEU B N 1
ATOM 4478 C CA . LEU B 1 55 ? -3.045 -53.531 -8.516 1 94.88 55 LEU B CA 1
ATOM 4479 C C . LEU B 1 55 ? -2.9 -53.312 -7.008 1 94.88 55 LEU B C 1
ATOM 4481 O O . LEU B 1 55 ? -3.184 -54.219 -6.227 1 94.88 55 LEU B O 1
ATOM 4485 N N . ALA B 1 56 ? -2.484 -52.188 -6.641 1 95.06 56 ALA B N 1
ATOM 4486 C CA . ALA B 1 56 ? -2.234 -51.906 -5.234 1 95.06 56 ALA B CA 1
ATOM 4487 C C . ALA B 1 56 ? -3.535 -51.875 -4.438 1 95.06 56 ALA B C 1
ATOM 4489 O O . ALA B 1 56 ? -3.561 -52.25 -3.27 1 95.06 56 ALA B O 1
ATOM 4490 N N . SER B 1 57 ? -4.57 -51.375 -5.012 1 93.81 57 SER B N 1
ATOM 4491 C CA . SER B 1 57 ? -5.852 -51.25 -4.32 1 93.81 57 SER B CA 1
ATOM 4492 C C . SER B 1 57 ? -6.613 -52.562 -4.332 1 93.81 57 SER B C 1
ATOM 4494 O O . SER B 1 57 ? -7.48 -52.812 -3.482 1 93.81 57 SER B O 1
ATOM 4496 N N . GLY B 1 58 ? -6.359 -53.406 -5.32 1 91.69 58 GLY B N 1
ATOM 4497 C CA . GLY B 1 58 ? -7.113 -54.625 -5.5 1 91.69 58 GLY B CA 1
ATOM 4498 C C . GLY B 1 58 ? -8.516 -54.375 -6.027 1 91.69 58 GLY B C 1
ATOM 4499 O O . GLY B 1 58 ? -9.344 -55.312 -6.027 1 91.69 58 GLY B O 1
ATOM 4500 N N . ALA B 1 59 ? -8.758 -53.25 -6.461 1 91 59 ALA B N 1
ATOM 4501 C CA . ALA B 1 59 ? -10.094 -52.906 -6.949 1 91 59 ALA B CA 1
ATOM 4502 C C . ALA B 1 59 ? -10.336 -53.5 -8.328 1 91 59 ALA B C 1
ATOM 4504 O O . ALA B 1 59 ? -9.43 -53.562 -9.164 1 91 59 ALA B O 1
ATOM 4505 N N . ASN B 1 60 ? -11.531 -53.938 -8.539 1 90.94 60 ASN B N 1
ATOM 4506 C CA . ASN B 1 60 ? -11.953 -54.406 -9.852 1 90.94 60 ASN B CA 1
ATOM 4507 C C . ASN B 1 60 ? -12.273 -53.25 -10.789 1 90.94 60 ASN B C 1
ATOM 4509 O O . ASN B 1 60 ? -13 -52.312 -10.414 1 90.94 60 ASN B O 1
ATOM 4513 N N . PRO B 1 61 ? -11.703 -53.281 -11.992 1 92.69 61 PRO B N 1
ATOM 4514 C CA . PRO B 1 61 ? -11.961 -52.219 -12.953 1 92.69 61 PRO B CA 1
ATOM 4515 C C . PRO B 1 61 ? -13.453 -51.938 -13.133 1 92.69 61 PRO B C 1
ATOM 4517 O O . PRO B 1 61 ? -13.836 -50.781 -13.398 1 92.69 61 PRO B O 1
ATOM 4520 N N . GLU B 1 62 ? -14.258 -52.875 -12.898 1 90.31 62 GLU B N 1
ATOM 4521 C CA . GLU B 1 62 ? -15.695 -52.719 -13.102 1 90.31 62 GLU B CA 1
ATOM 4522 C C . GLU B 1 62 ? -16.312 -51.906 -11.984 1 90.31 62 GLU B C 1
ATOM 4524 O O . GLU B 1 62 ? -17.406 -51.344 -12.148 1 90.31 62 GLU B O 1
ATOM 4529 N N . THR B 1 63 ? -15.648 -51.781 -10.898 1 90.81 63 THR B N 1
ATOM 4530 C CA . THR B 1 63 ? -16.188 -51.062 -9.75 1 90.81 63 THR B CA 1
ATOM 4531 C C . THR B 1 63 ? -15.797 -49.594 -9.805 1 90.81 63 THR B C 1
ATOM 4533 O O . THR B 1 63 ? -16.266 -48.781 -9 1 90.81 63 THR B O 1
ATOM 4536 N N . ILE B 1 64 ? -14.93 -49.281 -10.758 1 93.88 64 ILE B N 1
ATOM 4537 C CA . ILE B 1 64 ? -14.5 -47.906 -10.891 1 93.88 64 ILE B CA 1
ATOM 4538 C C . ILE B 1 64 ? -15.586 -47.094 -11.594 1 93.88 64 ILE B C 1
ATOM 4540 O O . ILE B 1 64 ? -15.953 -47.375 -12.734 1 93.88 64 ILE B O 1
ATOM 4544 N N . GLU B 1 65 ? -16.078 -46.031 -10.953 1 92.56 65 GLU B N 1
ATOM 4545 C CA . GLU B 1 65 ? -17.188 -45.25 -11.477 1 92.56 65 GLU B CA 1
ATOM 4546 C C . GLU B 1 65 ? -16.688 -44.031 -12.273 1 92.56 65 GLU B C 1
ATOM 4548 O O . GLU B 1 65 ? -17.406 -43.531 -13.148 1 92.56 65 GLU B O 1
ATOM 4553 N N . LEU B 1 66 ? -15.523 -43.688 -11.852 1 93.38 66 LEU B N 1
ATOM 4554 C CA . LEU B 1 66 ? -15.055 -42.438 -12.438 1 93.38 66 LEU B CA 1
ATOM 4555 C C . LEU B 1 66 ? -13.531 -42.312 -12.328 1 93.38 66 LEU B C 1
ATOM 4557 O O . LEU B 1 66 ? -12.953 -42.719 -11.32 1 93.38 66 LEU B O 1
ATOM 4561 N N . VAL B 1 67 ? -12.93 -41.812 -13.398 1 93.56 67 VAL B N 1
ATOM 4562 C CA . VAL B 1 67 ? -11.523 -41.406 -13.375 1 93.56 67 VAL B CA 1
ATOM 4563 C C . VAL B 1 67 ? -11.406 -39.906 -13.586 1 93.56 67 VAL B C 1
ATOM 4565 O O . VAL B 1 67 ? -11.961 -39.375 -14.547 1 93.56 67 VAL B O 1
ATOM 4568 N N . THR B 1 68 ? -10.844 -39.281 -12.625 1 94.94 68 THR B N 1
ATOM 4569 C CA . THR B 1 68 ? -10.609 -37.844 -12.742 1 94.94 68 THR B CA 1
ATOM 4570 C C . THR B 1 68 ? -9.117 -37.531 -12.891 1 94.94 68 THR B C 1
ATOM 4572 O O . THR B 1 68 ? -8.297 -38.094 -12.164 1 94.94 68 THR B O 1
ATOM 4575 N N . VAL B 1 69 ? -8.805 -36.625 -13.828 1 93.75 69 VAL B N 1
ATOM 4576 C CA . VAL B 1 69 ? -7.395 -36.406 -14.148 1 93.75 69 VAL B CA 1
ATOM 4577 C C . VAL B 1 69 ? -7.086 -34.906 -14.062 1 93.75 69 VAL B C 1
ATOM 4579 O O . VAL B 1 69 ? -7.797 -34.094 -14.641 1 93.75 69 VAL B O 1
ATOM 4582 N N . SER B 1 70 ? -6.141 -34.562 -13.266 1 93.19 70 SER B N 1
ATOM 4583 C CA . SER B 1 70 ? -5.531 -33.25 -13.32 1 93.19 70 SER B CA 1
ATOM 4584 C C . SER B 1 70 ? -4.199 -33.281 -14.062 1 93.19 70 SER B C 1
ATOM 4586 O O . SER B 1 70 ? -3.48 -34.281 -14.016 1 93.19 70 SER B O 1
ATOM 4588 N N . THR B 1 71 ? -3.855 -32.125 -14.703 1 86.75 71 THR B N 1
ATOM 4589 C CA . THR B 1 71 ? -2.67 -32.156 -15.555 1 86.75 71 THR B CA 1
ATOM 4590 C C . THR B 1 71 ? -2.012 -30.797 -15.664 1 86.75 71 THR B C 1
ATOM 4592 O O . THR B 1 71 ? -2.689 -29.766 -15.586 1 86.75 71 THR B O 1
ATOM 4595 N N . THR B 1 72 ? -0.694 -30.844 -15.758 1 79.38 72 THR B N 1
ATOM 4596 C CA . THR B 1 72 ? 0.065 -29.625 -16.031 1 79.38 72 THR B CA 1
ATOM 4597 C C . THR B 1 72 ? 0.398 -29.516 -17.516 1 79.38 72 THR B C 1
ATOM 4599 O O . THR B 1 72 ? 1.24 -28.719 -17.922 1 79.38 72 THR B O 1
ATOM 4602 N N . LEU B 1 73 ? -0.291 -30.203 -18.328 1 76.69 73 LEU B N 1
ATOM 4603 C CA . LEU B 1 73 ? -0.008 -30.328 -19.75 1 76.69 73 LEU B CA 1
ATOM 4604 C C . LEU B 1 73 ? -0.077 -28.969 -20.438 1 76.69 73 LEU B C 1
ATOM 4606 O O . LEU B 1 73 ? 0.822 -28.609 -21.203 1 76.69 73 LEU B O 1
ATOM 4610 N N . ALA B 1 74 ? -1.171 -28.234 -20.219 1 80.38 74 ALA B N 1
ATOM 4611 C CA . ALA B 1 74 ? -1.372 -26.953 -20.891 1 80.38 74 ALA B CA 1
ATOM 4612 C C . ALA B 1 74 ? -0.262 -25.969 -20.531 1 80.38 74 ALA B C 1
ATOM 4614 O O . ALA B 1 74 ? 0.306 -25.328 -21.422 1 80.38 74 ALA B O 1
ATOM 4615 N N . THR B 1 75 ? 0.055 -25.844 -19.312 1 75.69 75 THR B N 1
ATOM 4616 C CA . THR B 1 75 ? 1.09 -24.922 -18.859 1 75.69 75 THR B CA 1
ATOM 4617 C C . THR B 1 75 ? 2.447 -25.297 -19.453 1 75.69 75 THR B C 1
ATOM 4619 O O . THR B 1 75 ? 3.189 -24.438 -19.922 1 75.69 75 THR B O 1
ATOM 4622 N N . ASN B 1 76 ? 2.766 -26.547 -19.484 1 72.31 76 ASN B N 1
ATOM 4623 C CA . ASN B 1 76 ? 4.035 -27.016 -20.031 1 72.31 76 ASN B CA 1
ATOM 4624 C C . ASN B 1 76 ? 4.113 -26.766 -21.531 1 72.31 76 ASN B C 1
ATOM 4626 O O . ASN B 1 76 ? 5.172 -26.422 -22.062 1 72.31 76 ASN B O 1
ATOM 4630 N N . ALA B 1 77 ? 3.014 -27.062 -22.172 1 78.62 77 ALA B N 1
ATOM 4631 C CA . ALA B 1 77 ? 2.975 -26.828 -23.625 1 78.62 77 ALA B CA 1
ATOM 4632 C C . ALA B 1 77 ? 3.307 -25.391 -23.953 1 78.62 77 ALA B C 1
ATOM 4634 O O . ALA B 1 77 ? 4.02 -25.109 -24.922 1 78.62 77 ALA B O 1
ATOM 4635 N N . LEU B 1 78 ? 2.818 -24.469 -23.188 1 77.44 78 LEU B N 1
ATOM 4636 C CA . LEU B 1 78 ? 3.059 -23.047 -23.422 1 77.44 78 LEU B CA 1
ATOM 4637 C C . LEU B 1 78 ? 4.516 -22.703 -23.141 1 77.44 78 LEU B C 1
ATOM 4639 O O . LEU B 1 78 ? 5.125 -21.938 -23.906 1 77.44 78 LEU B O 1
ATOM 4643 N N . VAL B 1 79 ? 5.078 -23.266 -22.141 1 67.19 79 VAL B N 1
ATOM 4644 C CA . VAL B 1 79 ? 6.465 -23 -21.75 1 67.19 79 VAL B CA 1
ATOM 4645 C C . VAL B 1 79 ? 7.406 -23.594 -22.797 1 67.19 79 VAL B C 1
ATOM 4647 O O . VAL B 1 79 ? 8.438 -23 -23.125 1 67.19 79 VAL B O 1
ATOM 4650 N N . GLU B 1 80 ? 6.977 -24.734 -23.359 1 71.25 80 GLU B N 1
ATOM 4651 C CA . GLU B 1 80 ? 7.793 -25.438 -24.359 1 71.25 80 GLU B CA 1
ATOM 4652 C C . GLU B 1 80 ? 7.488 -24.938 -25.766 1 71.25 80 GLU B C 1
ATOM 4654 O O . GLU B 1 80 ? 8.086 -25.406 -26.734 1 71.25 80 GLU B O 1
ATOM 4659 N N . ASP B 1 81 ? 6.609 -24.062 -25.828 1 75.12 81 ASP B N 1
ATOM 4660 C CA . ASP B 1 81 ? 6.18 -23.5 -27.109 1 75.12 81 ASP B CA 1
ATOM 4661 C C . ASP B 1 81 ? 5.668 -24.609 -28.047 1 75.12 81 ASP B C 1
ATOM 4663 O O . ASP B 1 81 ? 6.047 -24.656 -29.219 1 75.12 81 ASP B O 1
ATOM 4667 N N . LYS B 1 82 ? 5.016 -25.469 -27.438 1 78.06 82 LYS B N 1
ATOM 4668 C CA . LYS B 1 82 ? 4.379 -26.531 -28.203 1 78.06 82 LYS B CA 1
ATOM 4669 C C . LYS B 1 82 ? 2.928 -26.188 -28.531 1 78.06 82 LYS B C 1
ATOM 4671 O O . LYS B 1 82 ? 2.262 -25.5 -27.75 1 78.06 82 LYS B O 1
ATOM 4676 N N . GLY B 1 83 ? 2.457 -26.625 -29.672 1 86.12 83 GLY B N 1
ATOM 4677 C CA . GLY B 1 83 ? 1.067 -26.422 -30.047 1 86.12 83 GLY B CA 1
ATOM 4678 C C . GLY B 1 83 ? 0.895 -26.078 -31.516 1 86.12 83 GLY B C 1
ATOM 4679 O O . GLY B 1 83 ? 1.869 -26.047 -32.281 1 86.12 83 GLY B O 1
ATOM 4680 N N . ALA B 1 84 ? -0.323 -25.828 -31.859 1 91.94 84 ALA B N 1
ATOM 4681 C CA . ALA B 1 84 ? -0.696 -25.531 -33.219 1 91.94 84 ALA B CA 1
ATOM 4682 C C . ALA B 1 84 ? -0.376 -24.094 -33.594 1 91.94 84 ALA B C 1
ATOM 4684 O O . ALA B 1 84 ? -0.406 -23.203 -32.719 1 91.94 84 ALA B O 1
ATOM 4685 N N . GLU B 1 85 ? -0.013 -23.891 -34.812 1 95.12 85 GLU B N 1
ATOM 4686 C CA . GLU B 1 85 ? 0.03 -22.531 -35.344 1 95.12 85 GLU B CA 1
ATOM 4687 C C . GLU B 1 85 ? -1.375 -22.016 -35.625 1 95.12 85 GLU B C 1
ATOM 4689 O O . GLU B 1 85 ? -2.121 -22.609 -36.406 1 95.12 85 GLU B O 1
ATOM 4694 N N . VAL B 1 86 ? -1.671 -20.875 -35.031 1 96.75 86 VAL B N 1
ATOM 4695 C CA . VAL B 1 86 ? -3.061 -20.438 -35.094 1 96.75 86 VAL B CA 1
ATOM 4696 C C . VAL B 1 86 ? -3.158 -19.125 -35.875 1 96.75 86 VAL B C 1
ATOM 4698 O O . VAL B 1 86 ? -2.365 -18.203 -35.688 1 96.75 86 VAL B O 1
ATOM 4701 N N . GLY B 1 87 ? -4.078 -19.109 -36.875 1 97.44 87 GLY B N 1
ATOM 4702 C CA . GLY B 1 87 ? -4.461 -17.875 -37.5 1 97.44 87 GLY B CA 1
ATOM 4703 C C . GLY B 1 87 ? -5.645 -17.188 -36.844 1 97.44 87 GLY B C 1
ATOM 4704 O O . GLY B 1 87 ? -6.66 -17.828 -36.562 1 97.44 87 GLY B O 1
ATOM 4705 N N . LEU B 1 88 ? -5.508 -15.875 -36.594 1 97.5 88 LEU B N 1
ATOM 4706 C CA . LEU B 1 88 ? -6.543 -15.148 -35.844 1 97.5 88 LEU B CA 1
ATOM 4707 C C . LEU B 1 88 ? -7.215 -14.117 -36.75 1 97.5 88 LEU B C 1
ATOM 4709 O O . LEU B 1 88 ? -6.535 -13.312 -37.375 1 97.5 88 LEU B O 1
ATOM 4713 N N . PHE B 1 89 ? -8.523 -14.188 -36.844 1 97.56 89 PHE B N 1
ATOM 4714 C CA . PHE B 1 89 ? -9.305 -13.133 -37.469 1 97.56 89 PHE B CA 1
ATOM 4715 C C . PHE B 1 89 ? -9.945 -12.234 -36.438 1 97.56 89 PHE B C 1
ATOM 4717 O O . PHE B 1 89 ? -10.68 -12.711 -35.562 1 97.56 89 PHE B O 1
ATOM 4724 N N . VAL B 1 90 ? -9.664 -10.969 -36.5 1 96.81 90 VAL B N 1
ATOM 4725 C CA . VAL B 1 90 ? -10.273 -9.977 -35.625 1 96.81 90 VAL B CA 1
ATOM 4726 C C . VAL B 1 90 ? -11.289 -9.148 -36.406 1 96.81 90 VAL B C 1
ATOM 4728 O O . VAL B 1 90 ? -10.93 -8.453 -37.375 1 96.81 90 VAL B O 1
ATOM 4731 N N . ILE B 1 91 ? -12.492 -9.18 -35.969 1 96.06 91 ILE B N 1
ATOM 4732 C CA . ILE B 1 91 ? -13.562 -8.562 -36.75 1 96.06 91 ILE B CA 1
ATOM 4733 C C . ILE B 1 91 ? -14.086 -7.328 -36 1 96.06 91 ILE B C 1
ATOM 4735 O O . ILE B 1 91 ? -14.547 -7.418 -34.875 1 96.06 91 ILE B O 1
ATOM 4739 N N . GLY B 1 92 ? -14.055 -6.207 -36.688 1 93.25 92 GLY B N 1
ATOM 4740 C CA . GLY B 1 92 ? -14.688 -5.004 -36.156 1 93.25 92 GLY B CA 1
ATOM 4741 C C . GLY B 1 92 ? -13.82 -4.258 -35.156 1 93.25 92 GLY B C 1
ATOM 4742 O O . GLY B 1 92 ? -14.328 -3.584 -34.25 1 93.25 92 GLY B O 1
ATOM 4743 N N . HIS B 1 93 ? -12.594 -4.559 -35.156 1 88.12 93 HIS B N 1
ATOM 4744 C CA . HIS B 1 93 ? -11.633 -3.92 -34.281 1 88.12 93 HIS B CA 1
ATOM 4745 C C . HIS B 1 93 ? -10.352 -3.562 -35 1 88.12 93 HIS B C 1
ATOM 4747 O O . HIS B 1 93 ? -9.906 -4.309 -35.875 1 88.12 93 HIS B O 1
ATOM 4753 N N . ASP B 1 94 ? -9.781 -2.316 -34.656 1 82.81 94 ASP B N 1
ATOM 4754 C CA . ASP B 1 94 ? -8.633 -1.885 -35.438 1 82.81 94 ASP B CA 1
ATOM 4755 C C . ASP B 1 94 ? -7.406 -1.67 -34.562 1 82.81 94 ASP B C 1
ATOM 4757 O O . ASP B 1 94 ? -6.324 -1.351 -35.062 1 82.81 94 ASP B O 1
ATOM 4761 N N . LYS B 1 95 ? -7.535 -1.866 -33.281 1 82.25 95 LYS B N 1
ATOM 4762 C CA . LYS B 1 95 ? -6.383 -1.657 -32.406 1 82.25 95 LYS B CA 1
ATOM 4763 C C . LYS B 1 95 ? -5.531 -2.92 -32.312 1 82.25 95 LYS B C 1
ATOM 4765 O O . LYS B 1 95 ? -6.062 -4.035 -32.344 1 82.25 95 LYS B O 1
ATOM 4770 N N . ARG B 1 96 ? -4.312 -2.689 -32.219 1 83.19 96 ARG B N 1
ATOM 4771 C CA . ARG B 1 96 ? -3.361 -3.791 -32.125 1 83.19 96 ARG B CA 1
ATOM 4772 C C . ARG B 1 96 ? -3.594 -4.609 -30.859 1 83.19 96 ARG B C 1
ATOM 4774 O O . ARG B 1 96 ? -3.818 -4.051 -29.781 1 83.19 96 ARG B O 1
ATOM 4781 N N . LEU B 1 97 ? -3.732 -5.961 -31.125 1 88.12 97 LEU B N 1
ATOM 4782 C CA . LEU B 1 97 ? -3.846 -6.898 -30.016 1 88.12 97 LEU B CA 1
ATOM 4783 C C . LEU B 1 97 ? -2.516 -7.602 -29.766 1 88.12 97 LEU B C 1
ATOM 4785 O O . LEU B 1 97 ? -1.808 -7.961 -30.703 1 88.12 97 LEU B O 1
ATOM 4789 N N . HIS B 1 98 ? -2.059 -7.68 -28.516 1 88.06 98 HIS B N 1
ATOM 4790 C CA . HIS B 1 98 ? -0.829 -8.375 -28.156 1 88.06 98 HIS B CA 1
ATOM 4791 C C . HIS B 1 98 ? -1.099 -9.844 -27.828 1 88.06 98 HIS B C 1
ATOM 4793 O O . HIS B 1 98 ? -1.135 -10.227 -26.656 1 88.06 98 HIS B O 1
ATOM 4799 N N . ILE B 1 99 ? -1.265 -10.695 -28.938 1 90.56 99 ILE B N 1
ATOM 4800 C CA . ILE B 1 99 ? -1.584 -12.117 -28.812 1 90.56 99 ILE B CA 1
ATOM 4801 C C . ILE B 1 99 ? -0.591 -12.938 -29.625 1 90.56 99 ILE B C 1
ATOM 4803 O O . ILE B 1 99 ? -0.304 -12.609 -30.781 1 90.56 99 ILE B O 1
ATOM 4807 N N . PRO B 1 100 ? -0.064 -13.961 -29.047 1 86.81 100 PRO B N 1
ATOM 4808 C CA . PRO B 1 100 ? 0.886 -14.805 -29.781 1 86.81 100 PRO B CA 1
ATOM 4809 C C . PRO B 1 100 ? 0.208 -15.703 -30.812 1 86.81 100 PRO B C 1
ATOM 4811 O O . PRO B 1 100 ? 0.159 -16.922 -30.641 1 86.81 100 PRO B O 1
ATOM 4814 N N . ALA B 1 101 ? -0.224 -15.18 -31.953 1 92.06 101 ALA B N 1
ATOM 4815 C CA . ALA B 1 101 ? -0.775 -15.898 -33.094 1 92.06 101 ALA B CA 1
ATOM 4816 C C . ALA B 1 101 ? 0.208 -15.914 -34.281 1 92.06 101 ALA B C 1
ATOM 4818 O O . ALA B 1 101 ? 1.035 -15.008 -34.406 1 92.06 101 ALA B O 1
ATOM 4819 N N . ALA B 1 102 ? 0.12 -16.984 -35 1 93.44 102 ALA B N 1
ATOM 4820 C CA . ALA B 1 102 ? 1.017 -17.109 -36.156 1 93.44 102 ALA B CA 1
ATOM 4821 C C . ALA B 1 102 ? 0.727 -16.047 -37.188 1 93.44 102 ALA B C 1
ATOM 4823 O O . ALA B 1 102 ? 1.633 -15.594 -37.906 1 93.44 102 ALA B O 1
ATOM 4824 N N . ASP B 1 103 ? -0.518 -15.766 -37.344 1 94.19 103 ASP B N 1
ATOM 4825 C CA . ASP B 1 103 ? -1.001 -14.727 -38.25 1 94.19 103 ASP B CA 1
ATOM 4826 C C . ASP B 1 103 ? -2.275 -14.078 -37.688 1 94.19 103 ASP B C 1
ATOM 4828 O O . ASP B 1 103 ? -3.031 -14.711 -36.969 1 94.19 103 ASP B O 1
ATOM 4832 N N . MET B 1 104 ? -2.418 -12.789 -37.969 1 95.31 104 MET B N 1
ATOM 4833 C CA . MET B 1 104 ? -3.576 -12.039 -37.469 1 95.31 104 MET B CA 1
ATOM 4834 C C . MET B 1 104 ? -4.09 -11.086 -38.562 1 95.31 104 MET B C 1
ATOM 4836 O O . MET B 1 104 ? -3.312 -10.336 -39.156 1 95.31 104 MET B O 1
ATOM 4840 N N . ARG B 1 105 ? -5.367 -11.195 -38.844 1 95.12 105 ARG B N 1
ATOM 4841 C CA . ARG B 1 105 ? -5.98 -10.328 -39.844 1 95.12 105 ARG B CA 1
ATOM 4842 C C . ARG B 1 105 ? -7.164 -9.562 -39.25 1 95.12 105 ARG B C 1
ATOM 4844 O O . ARG B 1 105 ? -8.023 -10.156 -38.594 1 95.12 105 ARG B O 1
ATOM 4851 N N . PHE B 1 106 ? -7.172 -8.297 -39.5 1 95.56 106 PHE B N 1
ATOM 4852 C CA . PHE B 1 106 ? -8.281 -7.449 -39.094 1 95.56 106 PHE B CA 1
ATOM 4853 C C . PHE B 1 106 ? -9.266 -7.246 -40.25 1 95.56 106 PHE B C 1
ATOM 4855 O O . PHE B 1 106 ? -8.867 -6.867 -41.344 1 95.56 106 PHE B O 1
ATOM 4862 N N . ILE B 1 107 ? -10.484 -7.512 -39.969 1 94.62 107 ILE B N 1
ATOM 4863 C CA . ILE B 1 107 ? -11.484 -7.422 -41.031 1 94.62 107 ILE B CA 1
ATOM 4864 C C . ILE B 1 107 ? -12.664 -6.574 -40.531 1 94.62 107 ILE B C 1
ATOM 4866 O O . ILE B 1 107 ? -12.977 -6.559 -39.344 1 94.62 107 ILE B O 1
ATOM 4870 N N . PRO B 1 108 ? -13.32 -5.824 -41.469 1 94.06 108 PRO B N 1
ATOM 4871 C CA . PRO B 1 108 ? -14.492 -5.039 -41.094 1 94.06 108 PRO B CA 1
ATOM 4872 C C . PRO B 1 108 ? -15.641 -5.902 -40.562 1 94.06 108 PRO B C 1
ATOM 4874 O O . PRO B 1 108 ? -15.727 -7.086 -40.906 1 94.06 108 PRO B O 1
ATOM 4877 N N . GLY B 1 109 ? -16.406 -5.289 -39.812 1 93.75 109 GLY B N 1
ATOM 4878 C CA . GLY B 1 109 ? -17.562 -5.949 -39.188 1 93.75 109 GLY B CA 1
ATOM 4879 C C . GLY B 1 109 ? -17.766 -5.578 -37.75 1 93.75 109 GLY B C 1
ATOM 4880 O O . GLY B 1 109 ? -17.531 -4.434 -37.344 1 93.75 109 GLY B O 1
ATOM 4881 N N . GLY B 1 110 ? -18.359 -6.566 -37.094 1 89.88 110 GLY B N 1
ATOM 4882 C CA . GLY B 1 110 ? -18.547 -6.379 -35.656 1 89.88 110 GLY B CA 1
ATOM 4883 C C . GLY B 1 110 ? -19.922 -5.809 -35.312 1 89.88 110 GLY B C 1
ATOM 4884 O O . GLY B 1 110 ? -20.719 -5.516 -36.188 1 89.88 110 GLY B O 1
ATOM 4885 N N . HIS B 1 111 ? -20.078 -5.789 -34.031 1 87.56 111 HIS B N 1
ATOM 4886 C CA . HIS B 1 111 ? -21.344 -5.293 -33.531 1 87.56 111 HIS B CA 1
ATOM 4887 C C . HIS B 1 111 ? -21.141 -4.176 -32.5 1 87.56 111 HIS B 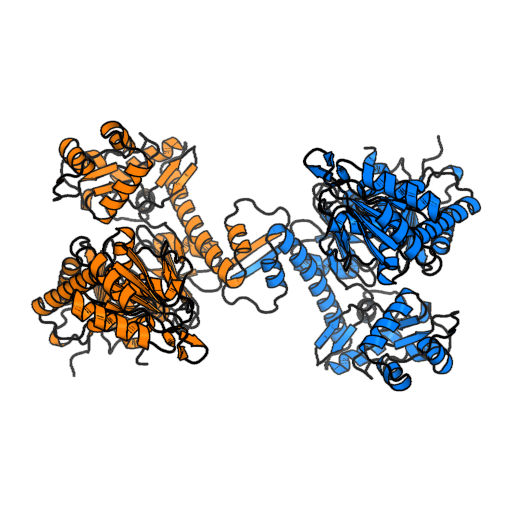C 1
ATOM 4889 O O . HIS B 1 111 ? -20.047 -4 -31.969 1 87.56 111 HIS B O 1
ATOM 4895 N N . LYS B 1 112 ? -22.109 -3.324 -32.312 1 83.19 112 LYS B N 1
ATOM 4896 C CA . LYS B 1 112 ? -22.188 -2.311 -31.281 1 83.19 112 LYS B CA 1
ATOM 4897 C C . LYS B 1 112 ? -23.062 -2.777 -30.109 1 83.19 112 LYS B C 1
ATOM 4899 O O . LYS B 1 112 ? -23.5 -3.928 -30.078 1 83.19 112 LYS B O 1
ATOM 4904 N N . ALA B 1 113 ? -23.172 -1.839 -29.094 1 79.12 113 ALA B N 1
ATOM 4905 C CA . ALA B 1 113 ? -24 -2.178 -27.938 1 79.12 113 ALA B CA 1
ATOM 4906 C C . ALA B 1 113 ? -25.406 -2.561 -28.375 1 79.12 113 ALA B C 1
ATOM 4908 O O . ALA B 1 113 ? -25.906 -2.062 -29.375 1 79.12 113 ALA B O 1
ATOM 4909 N N . ARG B 1 114 ? -26.016 -3.469 -27.781 1 74.69 114 ARG B N 1
ATOM 4910 C CA . ARG B 1 114 ? -27.375 -3.951 -27.953 1 74.69 114 ARG B CA 1
ATOM 4911 C C . ARG B 1 114 ? -27.531 -4.727 -29.266 1 74.69 114 ARG B C 1
ATOM 4913 O O . ARG B 1 114 ? -28.594 -4.715 -29.891 1 74.69 114 ARG B O 1
ATOM 4920 N N . GLY B 1 115 ? -26.391 -5.312 -29.844 1 70.31 115 GLY B N 1
ATOM 4921 C CA . GLY B 1 115 ? -26.438 -6.258 -30.953 1 70.31 115 GLY B CA 1
ATOM 4922 C C . GLY B 1 115 ? -26.531 -5.586 -32.312 1 70.31 115 GLY B C 1
ATOM 4923 O O . GLY B 1 115 ? -26.781 -6.246 -33.312 1 70.31 115 GLY B O 1
ATOM 4924 N N . VAL B 1 116 ? -26.453 -4.324 -32.344 1 80.31 116 VAL B N 1
ATOM 4925 C CA . VAL B 1 116 ? -26.531 -3.623 -33.625 1 80.31 116 VAL B CA 1
ATOM 4926 C C . VAL B 1 116 ? -25.234 -3.812 -34.406 1 80.31 116 VAL B C 1
ATOM 4928 O O . VAL B 1 116 ? -24.141 -3.625 -33.844 1 80.31 116 VAL B O 1
ATOM 4931 N N . GLU B 1 117 ? -25.484 -4.254 -35.625 1 85.56 117 GLU B N 1
ATOM 4932 C CA . GLU B 1 117 ? -24.328 -4.457 -36.469 1 85.56 117 GLU B CA 1
ATOM 4933 C C . GLU B 1 117 ? -23.594 -3.139 -36.75 1 85.56 117 GLU B C 1
ATOM 4935 O O . GLU B 1 117 ? -24.219 -2.16 -37.156 1 85.56 117 GLU B O 1
ATOM 4940 N N . ALA B 1 118 ? -22.344 -3.006 -36.5 1 82.81 118 ALA B N 1
ATOM 4941 C CA . ALA B 1 118 ? -21.562 -1.793 -36.75 1 82.81 118 ALA B CA 1
ATOM 4942 C C . ALA B 1 118 ? -21.25 -1.631 -38.219 1 82.81 118 ALA B C 1
ATOM 4944 O O . ALA B 1 118 ? -21.406 -0.541 -38.781 1 82.81 118 ALA B O 1
ATOM 4945 N N . GLU B 1 119 ? -20.75 -2.672 -38.844 1 89.88 119 GLU B N 1
ATOM 4946 C CA . GLU B 1 119 ? -20.438 -2.789 -40.281 1 89.88 119 GLU B CA 1
ATOM 4947 C C . GLU B 1 119 ? -20.656 -4.215 -40.75 1 89.88 119 GLU B C 1
ATOM 4949 O O . GLU B 1 119 ? -20.5 -5.172 -40 1 89.88 119 GLU B O 1
ATOM 4954 N N . PRO B 1 120 ? -21.141 -4.262 -42.031 1 90.62 120 PRO B N 1
ATOM 4955 C CA . PRO B 1 120 ? -21.266 -5.621 -42.562 1 90.62 120 PRO B CA 1
ATOM 4956 C C . PRO B 1 120 ? -19.938 -6.367 -42.562 1 90.62 120 PRO B C 1
ATOM 4958 O O . PRO B 1 120 ? -18.875 -5.75 -42.75 1 90.62 120 PRO B O 1
ATOM 4961 N N . LEU B 1 121 ? -20 -7.625 -42.375 1 94.06 121 LEU B N 1
ATOM 4962 C CA . LEU B 1 121 ? -18.812 -8.461 -42.375 1 94.06 121 LEU B CA 1
ATOM 4963 C C . LEU B 1 121 ? -18.062 -8.367 -43.688 1 94.06 121 LEU B C 1
ATOM 4965 O O . LEU B 1 121 ? -18.672 -8.508 -44.781 1 94.06 121 LEU B O 1
ATOM 4969 N N . GLY B 1 122 ? -16.812 -8.039 -43.656 1 94.5 122 GLY B N 1
ATOM 4970 C CA . GLY B 1 122 ? -16 -7.973 -44.844 1 94.5 122 GLY B CA 1
ATOM 4971 C C . GLY B 1 122 ? -15.656 -9.336 -45.406 1 94.5 122 GLY B C 1
ATOM 4972 O O . GLY B 1 122 ? -14.531 -9.812 -45.281 1 94.5 122 GLY B O 1
ATOM 4973 N N . MET B 1 123 ? -16.578 -9.844 -46.188 1 95.38 123 MET B N 1
ATOM 4974 C CA . MET B 1 123 ? -16.453 -11.211 -46.688 1 95.38 123 MET B CA 1
ATOM 4975 C C . MET B 1 123 ? -15.25 -11.336 -47.625 1 95.38 123 MET B C 1
ATOM 4977 O O . MET B 1 123 ? -14.555 -12.352 -47.625 1 95.38 123 MET B O 1
ATOM 4981 N N . ASP B 1 124 ? -14.984 -10.297 -48.406 1 95.06 124 ASP B N 1
ATOM 4982 C CA . ASP B 1 124 ? -13.852 -10.328 -49.312 1 95.06 124 ASP B CA 1
ATOM 4983 C C . ASP B 1 124 ? -12.531 -10.414 -48.562 1 95.06 124 ASP B C 1
ATOM 4985 O O . ASP B 1 124 ? -11.641 -11.188 -48.938 1 95.06 124 ASP B O 1
ATOM 4989 N N . PHE B 1 125 ? -12.5 -9.68 -47.562 1 95.56 125 PHE B N 1
ATOM 4990 C CA . PHE B 1 125 ? -11.297 -9.672 -46.75 1 95.56 125 PHE B CA 1
ATOM 4991 C C . PHE B 1 125 ? -11.102 -11.016 -46.031 1 95.56 125 PHE B C 1
ATOM 4993 O O . PHE B 1 125 ? -9.977 -11.508 -45.938 1 95.56 125 PHE B O 1
ATOM 5000 N N . LEU B 1 126 ? -12.195 -11.57 -45.625 1 96.81 126 LEU B N 1
ATOM 5001 C CA . LEU B 1 126 ? -12.164 -12.875 -44.969 1 96.81 126 LEU B CA 1
ATOM 5002 C C . LEU B 1 126 ? -11.648 -13.945 -45.906 1 96.81 126 LEU B C 1
ATOM 5004 O O . LEU B 1 126 ? -10.766 -14.727 -45.562 1 96.81 126 LEU B O 1
ATOM 5008 N N . ILE B 1 127 ? -12.164 -13.938 -47.062 1 96.62 127 ILE B N 1
ATOM 5009 C CA . ILE B 1 127 ? -11.797 -14.938 -48.062 1 96.62 127 ILE B CA 1
ATOM 5010 C C . ILE B 1 127 ? -10.32 -14.805 -48.406 1 96.62 127 ILE B C 1
ATOM 5012 O O . ILE B 1 127 ? -9.594 -15.797 -48.5 1 96.62 127 ILE B O 1
ATOM 5016 N N . GLN B 1 128 ? -9.891 -13.586 -48.594 1 96.5 128 GLN B N 1
ATOM 5017 C CA . GLN B 1 128 ? -8.492 -13.328 -48.906 1 96.5 128 GLN B CA 1
ATOM 5018 C C . GLN B 1 128 ? -7.578 -13.758 -47.75 1 96.5 128 GLN B C 1
ATOM 5020 O O . GLN B 1 128 ? -6.496 -14.297 -48 1 96.5 128 GLN B O 1
ATOM 5025 N N . GLY B 1 129 ? -8.047 -13.484 -46.625 1 96.44 129 GLY B N 1
ATOM 5026 C CA . GLY B 1 129 ? -7.266 -13.867 -45.438 1 96.44 129 GLY B CA 1
ATOM 5027 C C . GLY B 1 129 ? -7.125 -15.375 -45.281 1 96.44 129 GLY B C 1
ATOM 5028 O O . GLY B 1 129 ? -6.039 -15.867 -45 1 96.44 129 GLY B O 1
ATOM 5029 N N . ILE B 1 130 ? -8.242 -16.062 -45.5 1 96.94 130 ILE B N 1
ATOM 5030 C CA . ILE B 1 130 ? -8.227 -17.516 -45.406 1 96.94 130 ILE B CA 1
ATOM 5031 C C . ILE B 1 130 ? -7.262 -18.094 -46.438 1 96.94 130 ILE B C 1
ATOM 5033 O O . ILE B 1 130 ? -6.477 -19 -46.156 1 96.94 130 ILE B O 1
ATOM 5037 N N . ALA B 1 131 ? -7.328 -17.531 -47.594 1 96.19 131 ALA B N 1
ATOM 5038 C CA . ALA B 1 131 ? -6.457 -17.984 -48.688 1 96.19 131 ALA B CA 1
ATOM 5039 C C . ALA B 1 131 ? -4.988 -17.766 -48.344 1 96.19 131 ALA B C 1
ATOM 5041 O O . ALA B 1 131 ? -4.141 -18.609 -48.656 1 96.19 131 ALA B O 1
ATOM 5042 N N . ALA B 1 132 ? -4.723 -16.734 -47.719 1 95.81 132 ALA B N 1
ATOM 5043 C CA . ALA B 1 132 ? -3.352 -16.391 -47.375 1 95.81 132 ALA B CA 1
ATOM 5044 C C . ALA B 1 132 ? -2.814 -17.281 -46.281 1 95.81 132 ALA B C 1
ATOM 5046 O O . ALA B 1 132 ? -1.613 -17.562 -46.219 1 95.81 132 ALA B O 1
ATOM 5047 N N . MET B 1 133 ? -3.699 -17.734 -45.406 1 96.12 133 MET B N 1
ATOM 5048 C CA . MET B 1 133 ? -3.275 -18.5 -44.219 1 96.12 133 MET B CA 1
ATOM 5049 C C . MET B 1 133 ? -3.324 -20 -44.5 1 96.12 133 MET B C 1
ATOM 5051 O O . MET B 1 133 ? -2.725 -20.797 -43.781 1 96.12 133 MET B O 1
ATOM 5055 N N . LYS B 1 134 ? -4.027 -20.297 -45.594 1 94.88 134 LYS B N 1
ATOM 5056 C CA . LYS B 1 134 ? -4.195 -21.703 -45.938 1 94.88 134 LYS B CA 1
ATOM 5057 C C . LYS B 1 134 ? -2.844 -22.391 -46.125 1 94.88 134 LYS B C 1
ATOM 5059 O O . LYS B 1 134 ? -1.994 -21.891 -46.875 1 94.88 134 LYS B O 1
ATOM 5064 N N . GLY B 1 135 ? -2.637 -23.516 -45.375 1 92.12 135 GLY B N 1
ATOM 5065 C CA . GLY B 1 135 ? -1.397 -24.266 -45.469 1 92.12 135 GLY B CA 1
ATOM 5066 C C . GLY B 1 135 ? -0.328 -23.781 -44.5 1 92.12 135 GLY B C 1
ATOM 5067 O O . GLY B 1 135 ? 0.692 -24.453 -44.312 1 92.12 135 GLY B O 1
ATOM 5068 N N . ARG B 1 136 ? -0.584 -22.672 -43.906 1 93.5 136 ARG B N 1
ATOM 5069 C CA . ARG B 1 136 ? 0.413 -22.094 -43 1 93.5 136 ARG B CA 1
ATOM 5070 C C . ARG B 1 136 ? 0.014 -22.297 -41.531 1 93.5 136 ARG B C 1
ATOM 5072 O O . ARG B 1 136 ? 0.865 -22.266 -40.656 1 93.5 136 ARG B O 1
ATOM 5079 N N . VAL B 1 137 ? -1.241 -22.344 -41.344 1 95.81 137 VAL B N 1
ATOM 5080 C CA . VAL B 1 137 ? -1.73 -22.469 -39.969 1 95.81 137 VAL B CA 1
ATOM 5081 C C . VAL B 1 137 ? -2.422 -23.812 -39.781 1 95.81 137 VAL B C 1
ATOM 5083 O O . VAL B 1 137 ? -2.877 -24.422 -40.75 1 95.81 137 VAL B O 1
ATOM 5086 N N . ASP B 1 138 ? -2.463 -24.25 -38.5 1 95.12 138 ASP B N 1
ATOM 5087 C CA . ASP B 1 138 ? -3.043 -25.547 -38.188 1 95.12 138 ASP B CA 1
ATOM 5088 C C . ASP B 1 138 ? -4.469 -25.391 -37.656 1 95.12 138 ASP B C 1
ATOM 5090 O O . ASP B 1 138 ? -5.234 -26.359 -37.625 1 95.12 138 ASP B O 1
ATOM 5094 N N . ALA B 1 139 ? -4.805 -24.266 -37.25 1 96.44 139 ALA B N 1
ATOM 5095 C CA . ALA B 1 139 ? -6.117 -23.969 -36.688 1 96.44 139 ALA B CA 1
ATOM 5096 C C . ALA B 1 139 ? -6.422 -22.469 -36.812 1 96.44 139 ALA B C 1
ATOM 5098 O O . ALA B 1 139 ? -5.527 -21.672 -37.094 1 96.44 139 ALA B O 1
ATOM 5099 N N . TYR B 1 140 ? -7.715 -22.141 -36.625 1 97.75 140 TYR B N 1
ATOM 5100 C CA . TYR B 1 140 ? -8.133 -20.734 -36.719 1 97.75 140 TYR B CA 1
ATOM 5101 C C . TYR B 1 140 ? -8.844 -20.297 -35.438 1 97.75 140 TYR B C 1
ATOM 5103 O O . TYR B 1 140 ? -9.484 -21.109 -34.75 1 97.75 140 TYR B O 1
ATOM 5111 N N . ALA B 1 141 ? -8.672 -19.094 -35.094 1 97.69 141 ALA B N 1
ATOM 5112 C CA . ALA B 1 141 ? -9.477 -18.422 -34.094 1 97.69 141 ALA B CA 1
ATOM 5113 C C . ALA B 1 141 ? -10.164 -17.188 -34.656 1 97.69 141 ALA B C 1
ATOM 5115 O O . ALA B 1 141 ? -9.609 -16.516 -35.531 1 97.69 141 ALA B O 1
ATOM 5116 N N . VAL B 1 142 ? -11.383 -16.938 -34.219 1 97.69 142 VAL B N 1
ATOM 5117 C CA . VAL B 1 142 ? -12.156 -15.789 -34.688 1 97.69 142 VAL B CA 1
ATOM 5118 C C . VAL B 1 142 ? -12.68 -14.984 -33.5 1 97.69 142 VAL B C 1
ATOM 5120 O O . VAL B 1 142 ? -13.289 -15.547 -32.562 1 97.69 142 VAL B O 1
ATOM 5123 N N . CYS B 1 143 ? -12.398 -13.742 -33.469 1 96.62 143 CYS B N 1
ATOM 5124 C CA . CYS B 1 143 ? -12.883 -12.867 -32.406 1 96.62 143 CYS B CA 1
ATOM 5125 C C . CYS B 1 143 ? -13.531 -11.617 -33 1 96.62 143 CYS B C 1
ATOM 5127 O O . CYS B 1 143 ? -12.867 -10.82 -33.656 1 96.62 143 CYS B O 1
ATOM 5129 N N . ALA B 1 144 ? -14.766 -11.438 -32.75 1 95.44 144 ALA B N 1
ATOM 5130 C CA . ALA B 1 144 ? -15.492 -10.281 -33.25 1 95.44 144 ALA B CA 1
ATOM 5131 C C . ALA B 1 144 ? -15.914 -9.352 -32.125 1 95.44 144 ALA B C 1
ATOM 5133 O O . ALA B 1 144 ? -16.156 -9.805 -31 1 95.44 144 ALA B O 1
ATOM 5134 N N . MET B 1 145 ? -15.984 -8.125 -32.5 1 93.56 145 MET B N 1
ATOM 5135 C CA . MET B 1 145 ? -16.422 -7.133 -31.516 1 93.56 145 MET B CA 1
ATOM 5136 C C . MET B 1 145 ? -17.828 -7.465 -31 1 93.56 145 MET B C 1
ATOM 5138 O O . MET B 1 145 ? -18.75 -7.66 -31.781 1 93.56 145 MET B O 1
ATOM 5142 N N . LEU B 1 146 ? -17.953 -7.555 -29.656 1 90.06 146 LEU B N 1
ATOM 5143 C CA . LEU B 1 146 ? -19.188 -7.812 -28.922 1 90.06 146 LEU B CA 1
ATOM 5144 C C . LEU B 1 146 ? -19.812 -9.133 -29.359 1 90.06 146 LEU B C 1
ATOM 5146 O O . LEU B 1 146 ? -21.031 -9.266 -29.406 1 90.06 146 LEU B O 1
ATOM 5150 N N . ALA B 1 147 ? -18.969 -10.039 -29.656 1 90.56 147 ALA B N 1
ATOM 5151 C CA . ALA B 1 147 ? -19.438 -11.352 -30.094 1 90.56 147 ALA B CA 1
ATOM 5152 C C . ALA B 1 147 ? -20.141 -12.094 -28.969 1 90.56 147 ALA B C 1
ATOM 5154 O O . ALA B 1 147 ? -20.953 -12.992 -29.203 1 90.56 147 ALA B O 1
ATOM 5155 N N . PHE B 1 148 ? -19.875 -11.703 -27.719 1 87.25 148 PHE B N 1
ATOM 5156 C CA . PHE B 1 148 ? -20.516 -12.352 -26.578 1 87.25 148 PHE B CA 1
ATOM 5157 C C . PHE B 1 148 ? -21.984 -11.977 -26.5 1 87.25 148 PHE B C 1
ATOM 5159 O O . PHE B 1 148 ? -22.797 -12.688 -25.891 1 87.25 148 PHE B O 1
ATOM 5166 N N . GLU B 1 149 ? -22.359 -10.961 -27.125 1 89.25 149 GLU B N 1
ATOM 5167 C CA . GLU B 1 149 ? -23.75 -10.555 -27.234 1 89.25 149 GLU B CA 1
ATOM 5168 C C . GLU B 1 149 ? -24.391 -11.094 -28.516 1 89.25 149 GLU B C 1
ATOM 5170 O O . GLU B 1 149 ? -25.5 -11.602 -28.5 1 89.25 149 GLU B O 1
ATOM 5175 N N . ASP B 1 150 ? -23.656 -10.953 -29.609 1 91.12 150 ASP B N 1
ATOM 5176 C CA . ASP B 1 150 ? -24.109 -11.445 -30.906 1 91.12 150 ASP B CA 1
ATOM 5177 C C . ASP B 1 150 ? -22.953 -12.117 -31.656 1 91.12 150 ASP B C 1
ATOM 5179 O O . ASP B 1 150 ? -22.125 -11.438 -32.281 1 91.12 150 ASP B O 1
ATOM 5183 N N . PRO B 1 151 ? -23 -13.445 -31.75 1 94.25 151 PRO B N 1
ATOM 5184 C CA . PRO B 1 151 ? -21.891 -14.188 -32.344 1 94.25 151 PRO B CA 1
ATOM 5185 C C . PRO B 1 151 ? -22.031 -14.391 -33.844 1 94.25 151 PRO B C 1
ATOM 5187 O O . PRO B 1 151 ? -21.281 -15.172 -34.438 1 94.25 151 PRO B O 1
ATOM 5190 N N . THR B 1 152 ? -22.875 -13.68 -34.531 1 94.19 152 THR B N 1
ATOM 5191 C CA . THR B 1 152 ? -23.219 -13.922 -35.906 1 94.19 152 THR B CA 1
ATOM 5192 C C . THR B 1 152 ? -21.984 -13.82 -36.812 1 94.19 152 THR B C 1
ATOM 5194 O O . THR B 1 152 ? -21.734 -14.688 -37.656 1 94.19 152 THR B O 1
ATOM 5197 N N . HIS B 1 153 ? -21.219 -12.773 -36.625 1 96.06 153 HIS B N 1
ATOM 5198 C CA . HIS B 1 153 ? -20.047 -12.578 -37.469 1 96.06 153 HIS B CA 1
ATOM 5199 C C . HIS B 1 153 ? -19.016 -13.688 -37.25 1 96.06 153 HIS B C 1
ATOM 5201 O O . HIS B 1 153 ? -18.359 -14.109 -38.188 1 96.06 153 HIS B O 1
ATOM 5207 N N . GLU B 1 154 ? -18.891 -14.164 -36.062 1 96.81 154 GLU B N 1
ATOM 5208 C CA . GLU B 1 154 ? -17.969 -15.266 -35.781 1 96.81 154 GLU B CA 1
ATOM 5209 C C . GLU B 1 154 ? -18.453 -16.562 -36.438 1 96.81 154 GLU B C 1
ATOM 5211 O O . GLU B 1 154 ? -17.641 -17.312 -37 1 96.81 154 GLU B O 1
ATOM 5216 N N . LEU B 1 155 ? -19.719 -16.734 -36.406 1 96.44 155 LEU B N 1
ATOM 5217 C CA . LEU B 1 155 ? -20.297 -17.953 -36.969 1 96.44 155 LEU B CA 1
ATOM 5218 C C . LEU B 1 155 ? -20.156 -17.984 -38.469 1 96.44 155 LEU B C 1
ATOM 5220 O O . LEU B 1 155 ? -19.828 -19.031 -39.062 1 96.44 155 LEU B O 1
ATOM 5224 N N . VAL B 1 156 ? -20.406 -16.844 -39.062 1 96.19 156 VAL B N 1
ATOM 5225 C CA . VAL B 1 156 ? -20.266 -16.75 -40.5 1 96.19 156 VAL B CA 1
ATOM 5226 C C . VAL B 1 156 ? -18.812 -16.969 -40.906 1 96.19 156 VAL B C 1
ATOM 5228 O O . VAL B 1 156 ? -18.516 -17.703 -41.844 1 96.19 156 VAL B O 1
ATOM 5231 N N . ALA B 1 157 ? -17.969 -16.359 -40.219 1 96.94 157 ALA B N 1
ATOM 5232 C CA . ALA B 1 157 ? -16.547 -16.516 -40.5 1 96.94 157 ALA B CA 1
ATOM 5233 C C . ALA B 1 157 ? -16.109 -17.969 -40.312 1 96.94 157 ALA B C 1
ATOM 5235 O O . ALA B 1 157 ? -15.328 -18.5 -41.125 1 96.94 157 ALA B O 1
ATOM 5236 N N . ALA B 1 158 ? -16.562 -18.562 -39.281 1 97 158 ALA B N 1
ATOM 5237 C CA . ALA B 1 158 ? -16.234 -19.953 -39 1 97 158 ALA B CA 1
ATOM 5238 C C . ALA B 1 158 ? -16.672 -20.859 -40.156 1 97 158 ALA B C 1
ATOM 5240 O O . ALA B 1 158 ? -15.922 -21.75 -40.562 1 97 158 ALA B O 1
ATOM 5241 N N . LYS B 1 159 ? -17.812 -20.625 -40.594 1 96.44 159 LYS B N 1
ATOM 5242 C CA . LYS B 1 159 ? -18.344 -21.422 -41.719 1 96.44 159 LYS B CA 1
ATOM 5243 C C . LYS B 1 159 ? -17.531 -21.203 -42.969 1 96.44 159 LYS B C 1
ATOM 5245 O O . LYS B 1 159 ? -17.266 -22.156 -43.719 1 96.44 159 LYS B O 1
ATOM 5250 N N . ALA B 1 160 ? -17.203 -19.984 -43.25 1 96.56 160 ALA B N 1
ATOM 5251 C CA . ALA B 1 160 ? -16.391 -19.672 -44.406 1 96.56 160 ALA B CA 1
ATOM 5252 C C . ALA B 1 160 ? -15.039 -20.391 -44.344 1 96.56 160 ALA B C 1
ATOM 5254 O O . ALA B 1 160 ? -14.57 -20.938 -45.344 1 96.56 160 ALA B O 1
ATOM 5255 N N . ILE B 1 161 ? -14.461 -20.453 -43.219 1 96.75 161 ILE B N 1
ATOM 5256 C CA . ILE B 1 161 ? -13.164 -21.094 -43.031 1 96.75 161 ILE B CA 1
ATOM 5257 C C . ILE B 1 161 ? -13.305 -22.609 -43.219 1 96.75 161 ILE B C 1
ATOM 5259 O O . ILE B 1 161 ? -12.477 -23.219 -43.906 1 96.75 161 ILE B O 1
ATOM 5263 N N . GLU B 1 162 ? -14.328 -23.172 -42.688 1 94.94 162 GLU B N 1
ATOM 5264 C CA . GLU B 1 162 ? -14.578 -24.594 -42.812 1 94.94 162 GLU B CA 1
ATOM 5265 C C . GLU B 1 162 ? -14.695 -25 -44.281 1 94.94 162 GLU B C 1
ATOM 5267 O O . GLU B 1 162 ? -14.25 -26.078 -44.688 1 94.94 162 GLU B O 1
ATOM 5272 N N . LEU B 1 163 ? -15.297 -24.141 -45 1 94.81 163 LEU B N 1
ATOM 5273 C CA . LEU B 1 163 ? -15.531 -24.422 -46.406 1 94.81 163 LEU B CA 1
ATOM 5274 C C . LEU B 1 163 ? -14.242 -24.281 -47.219 1 94.81 163 LEU B C 1
ATOM 5276 O O . LEU B 1 163 ? -14.016 -25.047 -48.156 1 94.81 163 LEU B O 1
ATOM 5280 N N . MET B 1 164 ? -13.383 -23.453 -46.812 1 95.56 164 MET B N 1
ATOM 5281 C CA . MET B 1 164 ? -12.211 -23.141 -47.625 1 95.56 164 MET B CA 1
ATOM 5282 C C . MET B 1 164 ? -11 -23.938 -47.188 1 95.56 164 MET B C 1
ATOM 5284 O O . MET B 1 164 ? -10.125 -24.25 -48 1 95.56 164 MET B O 1
ATOM 5288 N N . ASP B 1 165 ? -10.664 -24.328 -45.938 1 92.38 165 ASP B N 1
ATOM 5289 C CA . ASP B 1 165 ? -9.43 -24.953 -45.469 1 92.38 165 ASP B CA 1
ATOM 5290 C C . ASP B 1 165 ? -9.727 -26.125 -44.531 1 92.38 165 ASP B C 1
ATOM 5292 O O . ASP B 1 165 ? -8.852 -26.953 -44.281 1 92.38 165 ASP B O 1
ATOM 5296 N N . GLN B 1 166 ? -10.773 -26.578 -44.219 1 89.75 166 GLN B N 1
ATOM 5297 C CA . GLN B 1 166 ? -11.258 -27.656 -43.375 1 89.75 166 GLN B CA 1
ATOM 5298 C C . GLN B 1 166 ? -10.375 -27.812 -42.125 1 89.75 166 GLN B C 1
ATOM 5300 O O . GLN B 1 166 ? -9.953 -28.922 -41.781 1 89.75 166 GLN B O 1
ATOM 5305 N N . ARG B 1 167 ? -9.914 -26.828 -41.469 1 94.44 167 ARG B N 1
ATOM 5306 C CA . ARG B 1 167 ? -9.18 -26.781 -40.219 1 94.44 167 ARG B CA 1
ATOM 5307 C C . ARG B 1 167 ? -10.102 -26.375 -39.062 1 94.44 167 ARG B C 1
ATOM 5309 O O . ARG B 1 167 ? -11.148 -25.766 -39.281 1 94.44 167 ARG B O 1
ATOM 5316 N N . PRO B 1 168 ? -9.758 -26.812 -37.875 1 95.12 168 PRO B N 1
ATOM 5317 C CA . PRO B 1 168 ? -10.602 -26.453 -36.719 1 95.12 168 PRO B CA 1
ATOM 5318 C C . PRO B 1 168 ? -10.68 -24.938 -36.5 1 95.12 168 PRO B C 1
ATOM 5320 O O . PRO B 1 168 ? -9.68 -24.234 -36.688 1 95.12 168 PRO B O 1
ATOM 5323 N N . VAL B 1 169 ? -11.891 -24.484 -36.156 1 97.12 169 VAL B N 1
ATOM 5324 C CA . VAL B 1 169 ? -12.117 -23.062 -35.906 1 97.12 169 VAL B CA 1
ATOM 5325 C C . VAL B 1 169 ? -12.609 -22.859 -34.469 1 97.12 169 VAL B C 1
ATOM 5327 O O . VAL B 1 169 ? -13.5 -23.578 -34 1 97.12 169 VAL B O 1
ATOM 5330 N N . PHE B 1 170 ? -12.016 -21.984 -33.781 1 96.94 170 PHE B N 1
ATOM 5331 C CA . PHE B 1 170 ? -12.406 -21.625 -32.406 1 96.94 170 PHE B CA 1
ATOM 5332 C C . PHE B 1 170 ? -12.938 -20.203 -32.375 1 96.94 170 PHE B C 1
ATOM 5334 O O . PHE B 1 170 ? -12.195 -19.25 -32.625 1 96.94 170 PHE B O 1
ATOM 5341 N N . CYS B 1 171 ? -14.156 -20.062 -31.984 1 96.69 171 CYS B N 1
ATOM 5342 C CA . CYS B 1 171 ? -14.781 -18.75 -31.875 1 96.69 171 CYS B CA 1
ATOM 5343 C C . CYS B 1 171 ? -14.656 -18.203 -30.469 1 96.69 171 CYS B C 1
ATOM 5345 O O . CYS B 1 171 ? -14.844 -18.922 -29.484 1 96.69 171 CYS B O 1
ATOM 5347 N N . SER B 1 172 ? -14.391 -16.938 -30.375 1 95.31 172 SER B N 1
ATOM 5348 C CA . SER B 1 172 ? -14.117 -16.312 -29.078 1 95.31 172 SER B CA 1
ATOM 5349 C C . SER B 1 172 ? -15.352 -16.344 -28.172 1 95.31 172 SER B C 1
ATOM 5351 O O . SER B 1 172 ? -15.234 -16.438 -26.953 1 95.31 172 SER B O 1
ATOM 5353 N N . HIS B 1 173 ? -16.547 -16.266 -28.75 1 93.75 173 HIS B N 1
ATOM 5354 C CA . HIS B 1 173 ? -17.75 -16.234 -27.953 1 93.75 173 HIS B CA 1
ATOM 5355 C C . HIS B 1 173 ? -17.969 -17.547 -27.219 1 93.75 173 HIS B C 1
ATOM 5357 O O . HIS B 1 173 ? -18.688 -17.609 -26.219 1 93.75 173 HIS B O 1
ATOM 5363 N N . GLN B 1 174 ? -17.391 -18.594 -27.734 1 91.5 174 GLN B N 1
ATOM 5364 C CA . GLN B 1 174 ? -17.484 -19.906 -27.109 1 91.5 174 GLN B CA 1
ATOM 5365 C C . GLN B 1 174 ? -16.5 -20.031 -25.953 1 91.5 174 GLN B C 1
ATOM 5367 O O . GLN B 1 174 ? -16.688 -20.859 -25.047 1 91.5 174 GLN B O 1
ATOM 5372 N N . ALA B 1 175 ? -15.484 -19.25 -26.016 1 89.5 175 ALA B N 1
ATOM 5373 C CA . ALA B 1 175 ? -14.438 -19.312 -25 1 89.5 175 ALA B CA 1
ATOM 5374 C C . ALA B 1 175 ? -14.812 -18.469 -23.781 1 89.5 175 ALA B C 1
ATOM 5376 O O . ALA B 1 175 ? -14.469 -18.812 -22.641 1 89.5 175 ALA B O 1
ATOM 5377 N N . SER B 1 176 ? -15.406 -17.312 -24.047 1 90 176 SER B N 1
ATOM 5378 C CA . SER B 1 176 ? -15.766 -16.406 -22.953 1 90 176 SER B CA 1
ATOM 5379 C C . SER B 1 176 ? -16.938 -15.523 -23.344 1 90 176 SER B C 1
ATOM 5381 O O . SER B 1 176 ? -17.078 -15.133 -24.5 1 90 176 SER B O 1
ATOM 5383 N N . THR B 1 177 ? -17.719 -15.203 -22.328 1 87.56 177 THR B N 1
ATOM 5384 C CA . THR B 1 177 ? -18.828 -14.297 -22.531 1 87.56 177 THR B CA 1
ATOM 5385 C C . THR B 1 177 ? -18.547 -12.93 -21.906 1 87.56 177 THR B C 1
ATOM 5387 O O . THR B 1 177 ? -19.438 -12.086 -21.812 1 87.56 177 THR B O 1
ATOM 5390 N N . ARG B 1 178 ? -17.375 -12.797 -21.5 1 89.38 178 ARG B N 1
ATOM 5391 C CA . ARG B 1 178 ? -17 -11.562 -20.812 1 89.38 178 ARG B CA 1
ATOM 5392 C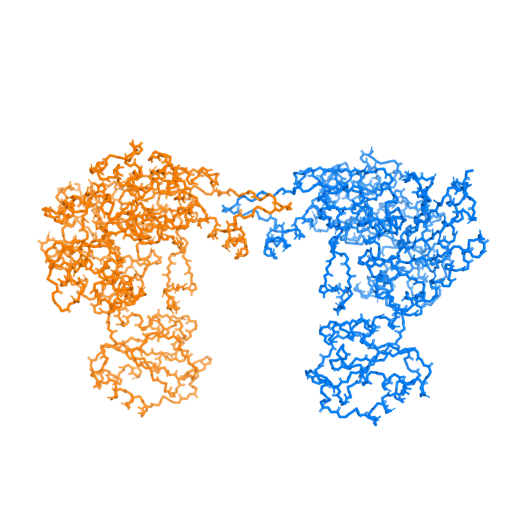 C . ARG B 1 178 ? -16.484 -10.523 -21.797 1 89.38 178 ARG B C 1
ATOM 5394 O O . ARG B 1 178 ? -15.938 -10.875 -22.844 1 89.38 178 ARG B O 1
ATOM 5401 N N . PRO B 1 179 ? -16.625 -9.234 -21.344 1 88.31 179 PRO B N 1
ATOM 5402 C CA . PRO B 1 179 ? -16.031 -8.195 -22.188 1 88.31 179 PRO B CA 1
ATOM 5403 C C . PRO B 1 179 ? -14.5 -8.188 -22.141 1 88.31 179 PRO B C 1
ATOM 5405 O O . PRO B 1 179 ? -13.914 -8.633 -21.141 1 88.31 179 PRO B O 1
ATOM 5408 N N . GLY B 1 180 ? -13.914 -7.703 -23.172 1 89.25 180 GLY B N 1
ATOM 5409 C CA . GLY B 1 180 ? -12.477 -7.672 -23.359 1 89.25 180 GLY B CA 1
ATOM 5410 C C . GLY B 1 180 ? -12.023 -8.391 -24.609 1 89.25 180 GLY B C 1
ATOM 5411 O O . GLY B 1 180 ? -11.898 -9.617 -24.625 1 89.25 180 GLY B O 1
ATOM 5412 N N . MET B 1 181 ? -11.719 -7.664 -25.547 1 90.56 181 MET B N 1
ATOM 5413 C CA . MET B 1 181 ? -11.43 -8.234 -26.859 1 90.56 181 MET B CA 1
ATOM 5414 C C . MET B 1 181 ? -10.094 -8.969 -26.844 1 90.56 181 MET B C 1
ATOM 5416 O O . MET B 1 181 ? -9.977 -10.07 -27.391 1 90.56 181 MET B O 1
ATOM 5420 N N . GLU B 1 182 ? -9.141 -8.375 -26.188 1 92.5 182 GLU B N 1
ATOM 5421 C CA . GLU B 1 182 ? -7.812 -8.977 -26.188 1 92.5 182 GLU B CA 1
ATOM 5422 C C . GLU B 1 182 ? -7.805 -10.281 -25.391 1 92.5 182 GLU B C 1
ATOM 5424 O O . GLU B 1 182 ? -7.281 -11.297 -25.859 1 92.5 182 GLU B O 1
ATOM 5429 N N . GLU B 1 183 ? -8.422 -10.234 -24.219 1 93.25 183 GLU B N 1
ATOM 5430 C CA . GLU B 1 183 ? -8.477 -11.422 -23.375 1 93.25 183 GLU B CA 1
ATOM 5431 C C . GLU B 1 183 ? -9.289 -12.531 -24.031 1 93.25 183 GLU B C 1
ATOM 5433 O O . GLU B 1 183 ? -8.922 -13.703 -23.953 1 93.25 183 GLU B O 1
ATOM 5438 N N . ARG B 1 184 ? -10.344 -12.156 -24.656 1 93.44 184 ARG B N 1
ATOM 5439 C CA . ARG B 1 184 ? -11.203 -13.141 -25.312 1 93.44 184 ARG B CA 1
ATOM 5440 C C . ARG B 1 184 ? -10.516 -13.758 -26.516 1 93.44 184 ARG B C 1
ATOM 5442 O O . ARG B 1 184 ? -10.578 -14.977 -26.719 1 93.44 184 ARG B O 1
ATOM 5449 N N . ALA B 1 185 ? -9.922 -12.914 -27.297 1 94.69 185 ALA B N 1
ATOM 5450 C CA . ALA B 1 185 ? -9.164 -13.398 -28.453 1 94.69 185 ALA B CA 1
ATOM 5451 C C . ALA B 1 185 ? -8.023 -14.312 -28 1 94.69 185 ALA B C 1
ATOM 5453 O O . ALA B 1 185 ? -7.797 -15.367 -28.609 1 94.69 185 ALA B O 1
ATOM 5454 N N . ALA B 1 186 ? -7.395 -13.906 -26.938 1 94.12 186 ALA B N 1
ATOM 5455 C CA . ALA B 1 186 ? -6.289 -14.703 -26.422 1 94.12 186 ALA B CA 1
ATOM 5456 C C . ALA B 1 186 ? -6.77 -16.078 -25.953 1 94.12 186 ALA B C 1
ATOM 5458 O O . ALA B 1 186 ? -6.09 -17.078 -26.172 1 94.12 186 ALA B O 1
ATOM 5459 N N . THR B 1 187 ? -7.871 -16.109 -25.359 1 94.38 187 THR B N 1
ATOM 5460 C CA . THR B 1 187 ? -8.422 -17.359 -24.859 1 94.38 187 THR B CA 1
ATOM 5461 C C . THR B 1 187 ? -8.781 -18.281 -26.031 1 94.38 187 THR B C 1
ATOM 5463 O O . THR B 1 187 ? -8.516 -19.484 -25.969 1 94.38 187 THR B O 1
ATOM 5466 N N . ALA B 1 188 ? -9.336 -17.719 -27.031 1 95.62 188 ALA B N 1
ATOM 5467 C CA . ALA B 1 188 ? -9.688 -18.516 -28.203 1 95.62 188 ALA B CA 1
ATOM 5468 C C . ALA B 1 188 ? -8.438 -19.062 -28.891 1 95.62 188 ALA B C 1
ATOM 5470 O O . ALA B 1 188 ? -8.406 -20.219 -29.297 1 95.62 188 ALA B O 1
ATOM 5471 N N . VAL B 1 189 ? -7.496 -18.203 -29.031 1 95.44 189 VAL B N 1
ATOM 5472 C CA . VAL B 1 189 ? -6.246 -18.625 -29.656 1 95.44 189 VAL B CA 1
ATOM 5473 C C . VAL B 1 189 ? -5.574 -19.703 -28.812 1 95.44 189 VAL B C 1
ATOM 5475 O O . VAL B 1 189 ? -5.035 -20.672 -29.359 1 95.44 189 VAL B O 1
ATOM 5478 N N . LEU B 1 190 ? -5.641 -19.531 -27.578 1 93.5 190 LEU B N 1
ATOM 5479 C CA . LEU B 1 190 ? -5.031 -20.516 -26.672 1 93.5 190 LEU B CA 1
ATOM 5480 C C . LEU B 1 190 ? -5.703 -21.875 -26.812 1 93.5 190 LEU B C 1
ATOM 5482 O O . LEU B 1 190 ? -5.027 -22.906 -26.844 1 93.5 190 LEU B O 1
ATOM 5486 N N . ASN B 1 191 ? -6.957 -21.875 -26.906 1 95.19 191 ASN B N 1
ATOM 5487 C CA . ASN B 1 191 ? -7.68 -23.125 -27.109 1 95.19 191 ASN B CA 1
ATOM 5488 C C . ASN B 1 191 ? -7.281 -23.781 -28.438 1 95.19 191 ASN B C 1
ATOM 5490 O O . ASN B 1 191 ? -7.078 -25 -28.484 1 95.19 191 ASN B O 1
ATOM 5494 N N . ALA B 1 192 ? -7.184 -22.984 -29.406 1 95.75 192 ALA B N 1
ATOM 5495 C CA . ALA B 1 192 ? -6.797 -23.5 -30.719 1 95.75 192 ALA B CA 1
ATOM 5496 C C . ALA B 1 192 ? -5.383 -24.062 -30.688 1 95.75 192 ALA B C 1
ATOM 5498 O O . ALA B 1 192 ? -5.117 -25.125 -31.25 1 95.75 192 ALA B O 1
ATOM 5499 N N . ARG B 1 193 ? -4.578 -23.406 -30.047 1 94 193 ARG B N 1
ATOM 5500 C CA . ARG B 1 193 ? -3.174 -23.797 -29.969 1 94 193 ARG B CA 1
ATOM 5501 C C . ARG B 1 193 ? -3.006 -25.109 -29.234 1 94 193 ARG B C 1
ATOM 5503 O O . ARG B 1 193 ? -2.18 -25.953 -29.609 1 94 193 ARG B O 1
ATOM 5510 N N . LEU B 1 194 ? -3.748 -25.359 -28.266 1 93.44 194 LEU B N 1
ATOM 5511 C CA . LEU B 1 194 ? -3.584 -26.516 -27.375 1 93.44 194 LEU B CA 1
ATOM 5512 C C . LEU B 1 194 ? -4.34 -27.734 -27.922 1 93.44 194 LEU B C 1
ATOM 5514 O O . LEU B 1 194 ? -4.234 -28.828 -27.375 1 93.44 194 LEU B O 1
ATOM 5518 N N . LEU B 1 195 ? -5.078 -27.562 -29.016 1 93.19 195 LEU B N 1
ATOM 5519 C CA . LEU B 1 195 ? -5.961 -28.609 -29.531 1 93.19 195 LEU B CA 1
ATOM 5520 C C . LEU B 1 195 ? -5.191 -29.891 -29.797 1 93.19 195 LEU B C 1
ATOM 5522 O O . LEU B 1 195 ? -5.551 -30.953 -29.281 1 93.19 195 LEU B O 1
ATOM 5526 N N . PRO B 1 196 ? -4.109 -29.844 -30.531 1 91.31 196 PRO B N 1
ATOM 5527 C CA . PRO B 1 196 ? -3.416 -31.109 -30.828 1 91.31 196 PRO B CA 1
ATOM 5528 C C . PRO B 1 196 ? -2.824 -31.75 -29.562 1 91.31 196 PRO B C 1
ATOM 5530 O O . PRO B 1 196 ? -2.83 -32.969 -29.438 1 91.31 196 PRO B O 1
ATOM 5533 N N . VAL B 1 197 ? -2.322 -30.969 -28.719 1 88.75 197 VAL B N 1
ATOM 5534 C CA . VAL B 1 197 ? -1.715 -31.453 -27.484 1 88.75 197 VAL B CA 1
ATOM 5535 C C . VAL B 1 197 ? -2.768 -32.156 -26.641 1 88.75 197 VAL B C 1
ATOM 5537 O O . VAL B 1 197 ? -2.525 -33.25 -26.109 1 88.75 197 VAL B O 1
ATOM 5540 N N . MET B 1 198 ? -3.9 -31.562 -26.578 1 91.06 198 MET B N 1
ATOM 5541 C CA . MET B 1 198 ? -4.988 -32.094 -25.766 1 91.06 198 MET B CA 1
ATOM 5542 C C . MET B 1 198 ? -5.551 -33.375 -26.406 1 91.06 198 MET B C 1
ATOM 5544 O O . MET B 1 198 ? -5.852 -34.344 -25.719 1 91.06 198 MET B O 1
ATOM 5548 N N . GLN B 1 199 ? -5.676 -33.312 -27.688 1 91.19 199 GLN B N 1
ATOM 5549 C CA . GLN B 1 199 ? -6.18 -34.469 -28.391 1 91.19 199 GLN B CA 1
ATOM 5550 C C . GLN B 1 199 ? -5.273 -35.688 -28.172 1 91.19 199 GLN B C 1
ATOM 5552 O O . GLN B 1 199 ? -5.758 -36.781 -27.891 1 91.19 199 GLN B O 1
ATOM 5557 N N . ASP B 1 200 ? -4.027 -35.438 -28.328 1 88.31 200 ASP B N 1
ATOM 5558 C CA . ASP B 1 200 ? -3.061 -36.5 -28.125 1 88.31 200 ASP B CA 1
ATOM 5559 C C . ASP B 1 200 ? -3.115 -37.031 -26.688 1 88.31 200 ASP B C 1
ATOM 5561 O O . ASP B 1 200 ? -3.078 -38.25 -26.469 1 88.31 200 ASP B O 1
ATOM 5565 N N . PHE B 1 201 ? -3.209 -36.188 -25.812 1 88.88 201 PHE B N 1
ATOM 5566 C CA . PHE B 1 201 ? -3.281 -36.531 -24.391 1 88.88 201 PHE B CA 1
ATOM 5567 C C . PHE B 1 201 ? -4.512 -37.375 -24.094 1 88.88 201 PHE B C 1
ATOM 5569 O O . PHE B 1 201 ? -4.406 -38.406 -23.453 1 88.88 201 PHE B O 1
ATOM 5576 N N . LEU B 1 202 ? -5.652 -36.969 -24.578 1 90.19 202 LEU B N 1
ATOM 5577 C CA . LEU B 1 202 ? -6.914 -37.656 -24.312 1 90.19 202 LEU B CA 1
ATOM 5578 C C . LEU B 1 202 ? -6.945 -39 -25 1 90.19 202 LEU B C 1
ATOM 5580 O O . LEU B 1 202 ? -7.5 -39.969 -24.469 1 90.19 202 LEU B O 1
ATOM 5584 N N . ARG B 1 203 ? -6.375 -39.062 -26.172 1 89.38 203 ARG B N 1
ATOM 5585 C CA . ARG B 1 203 ? -6.266 -40.344 -26.859 1 89.38 203 ARG B CA 1
ATOM 5586 C C . ARG B 1 203 ? -5.422 -41.312 -26.047 1 89.38 203 ARG B C 1
ATOM 5588 O O . ARG B 1 203 ? -5.738 -42.5 -25.969 1 89.38 203 ARG B O 1
ATOM 5595 N N . GLY B 1 204 ? -4.402 -40.812 -25.516 1 87.25 204 GLY B N 1
ATOM 5596 C CA . GLY B 1 204 ? -3.551 -41.625 -24.672 1 87.25 204 GLY B CA 1
ATOM 5597 C C . GLY B 1 204 ? -4.266 -42.188 -23.453 1 87.25 204 GLY B C 1
ATOM 5598 O O . GLY B 1 204 ? -4.117 -43.344 -23.109 1 87.25 204 GLY B O 1
ATOM 5599 N N . ILE B 1 205 ? -5.039 -41.375 -22.828 1 89 205 ILE B N 1
ATOM 5600 C CA . ILE B 1 205 ? -5.816 -41.781 -21.672 1 89 205 ILE B CA 1
ATOM 5601 C C . ILE B 1 205 ? -6.809 -42.875 -22.078 1 89 205 ILE B C 1
ATOM 5603 O O . ILE B 1 205 ? -6.938 -43.875 -21.391 1 89 205 ILE B O 1
ATOM 5607 N N . ALA B 1 206 ? -7.469 -42.625 -23.188 1 89 206 ALA B N 1
ATOM 5608 C CA . ALA B 1 206 ? -8.477 -43.562 -23.656 1 89 206 ALA B CA 1
ATOM 5609 C C . ALA B 1 206 ? -7.863 -44.906 -23.953 1 89 206 ALA B C 1
ATOM 5611 O O . ALA B 1 206 ? -8.438 -45.969 -23.594 1 89 206 ALA B O 1
ATOM 5612 N N . ARG B 1 207 ? -6.746 -44.906 -24.516 1 89.94 207 ARG B N 1
ATOM 5613 C CA . ARG B 1 207 ? -6.047 -46.156 -24.812 1 89.94 207 ARG B CA 1
ATOM 5614 C C . ARG B 1 207 ? -5.664 -46.906 -23.547 1 89.94 207 ARG B C 1
ATOM 5616 O O . ARG B 1 207 ? -5.797 -48.125 -23.469 1 89.94 207 ARG B O 1
ATOM 5623 N N . SER B 1 208 ? -5.18 -46.188 -22.641 1 90.5 208 SER B N 1
ATOM 5624 C CA . SER B 1 208 ? -4.797 -46.781 -21.375 1 90.5 208 SER B CA 1
ATOM 5625 C C . SER B 1 208 ? -6.008 -47.375 -20.656 1 90.5 208 SER B C 1
ATOM 5627 O O . SER B 1 208 ? -5.922 -48.469 -20.078 1 90.5 208 SER B O 1
ATOM 5629 N N . MET B 1 209 ? -7.09 -46.688 -20.719 1 92 209 MET B N 1
ATOM 5630 C CA . MET B 1 209 ? -8.328 -47.156 -20.094 1 92 209 MET B CA 1
ATOM 5631 C C . MET B 1 209 ? -8.789 -48.469 -20.734 1 92 209 MET B C 1
ATOM 5633 O O . MET B 1 209 ? -9.148 -49.406 -20.047 1 92 209 MET B O 1
ATOM 5637 N N . GLU B 1 210 ? -8.75 -48.5 -22 1 92.12 210 GLU B N 1
ATOM 5638 C CA . GLU B 1 210 ? -9.172 -49.688 -22.75 1 92.12 210 GLU B CA 1
ATOM 5639 C C . GLU B 1 210 ? -8.289 -50.875 -22.406 1 92.12 210 GLU B C 1
ATOM 5641 O O . GLU B 1 210 ? -8.797 -52 -22.203 1 92.12 210 GLU B O 1
ATOM 5646 N N . ARG B 1 211 ? -7.055 -50.656 -22.328 1 91.81 211 ARG B N 1
ATOM 5647 C CA . ARG B 1 211 ? -6.094 -51.719 -22.047 1 91.81 211 ARG B CA 1
ATOM 5648 C C . ARG B 1 211 ? -6.328 -52.312 -20.656 1 91.81 211 ARG B C 1
ATOM 5650 O O . ARG B 1 211 ? -6.152 -53.531 -20.453 1 91.81 211 ARG B O 1
ATOM 5657 N N . LEU B 1 212 ? -6.809 -51.5 -19.766 1 92.69 212 LEU B N 1
ATOM 5658 C CA . LEU B 1 212 ? -6.957 -51.938 -18.375 1 92.69 212 LEU B CA 1
ATOM 5659 C C . LEU B 1 212 ? -8.391 -52.375 -18.094 1 92.69 212 LEU B C 1
ATOM 5661 O O . LEU B 1 212 ? -8.734 -52.688 -16.953 1 92.69 212 LEU B O 1
ATOM 5665 N N . GLY B 1 213 ? -9.242 -52.25 -19.109 1 92.06 213 GLY B N 1
ATOM 5666 C CA . GLY B 1 213 ? -10.625 -52.688 -18.984 1 92.06 213 GLY B CA 1
ATOM 5667 C C . GLY B 1 213 ? -11.492 -51.688 -18.234 1 92.06 213 GLY B C 1
ATOM 5668 O O . GLY B 1 213 ? -12.469 -52.062 -17.578 1 92.06 213 GLY B O 1
ATOM 5669 N N . LEU B 1 214 ? -11.125 -50.469 -18.203 1 93.44 214 LEU B N 1
ATOM 5670 C CA . LEU B 1 214 ? -11.898 -49.406 -17.547 1 93.44 214 LEU B CA 1
ATOM 5671 C C . LEU B 1 214 ? -12.906 -48.812 -18.516 1 93.44 214 LEU B C 1
ATOM 5673 O O . LEU B 1 214 ? -12.523 -48.219 -19.547 1 93.44 214 LEU B O 1
ATOM 5677 N N . SER B 1 215 ? -14.148 -48.906 -18.219 1 92.12 215 SER B N 1
ATOM 5678 C CA . SER B 1 215 ? -15.195 -48.375 -19.094 1 92.12 215 SER B CA 1
ATOM 5679 C C . SER B 1 215 ? -15.883 -47.156 -18.469 1 92.12 215 SER B C 1
ATOM 5681 O O . SER B 1 215 ? -16.797 -46.594 -19.062 1 92.12 215 SER B O 1
ATOM 5683 N N . CYS B 1 216 ? -15.461 -46.75 -17.375 1 92 216 CYS B N 1
ATOM 5684 C CA . CYS B 1 216 ? -16.062 -45.625 -16.672 1 92 216 CYS B CA 1
ATOM 5685 C C . CYS B 1 216 ? -15.727 -44.281 -17.359 1 92 216 CYS B C 1
ATOM 5687 O O . CYS B 1 216 ? -14.812 -44.25 -18.188 1 92 216 CYS B O 1
ATOM 5689 N N . PRO B 1 217 ? -16.5 -43.25 -17.125 1 92.44 217 PRO B N 1
ATOM 5690 C CA . PRO B 1 217 ? -16.188 -41.938 -17.703 1 92.44 217 PRO B CA 1
ATOM 5691 C C . PRO B 1 217 ? -14.906 -41.312 -17.125 1 92.44 217 PRO B C 1
ATOM 5693 O O . PRO B 1 217 ? -14.5 -41.656 -16.016 1 92.44 217 PRO B O 1
ATOM 5696 N N . VAL B 1 218 ? -14.336 -40.5 -17.969 1 92.88 218 VAL B N 1
ATOM 5697 C CA . VAL B 1 218 ? -13.156 -39.719 -17.578 1 92.88 218 VAL B CA 1
ATOM 5698 C C . VAL B 1 218 ? -13.484 -38.25 -17.547 1 92.88 218 VAL B C 1
ATOM 5700 O O . VAL B 1 218 ? -14.156 -37.719 -18.438 1 92.88 218 VAL B O 1
ATOM 5703 N N . ARG B 1 219 ? -13.062 -37.656 -16.438 1 94.12 219 ARG B N 1
ATOM 5704 C CA . ARG B 1 219 ? -13.234 -36.219 -16.312 1 94.12 219 ARG B CA 1
ATOM 5705 C C . ARG B 1 219 ? -11.898 -35.5 -16.094 1 94.12 219 ARG B C 1
ATOM 5707 O O . ARG B 1 219 ? -10.984 -36.062 -15.492 1 94.12 219 ARG B O 1
ATOM 5714 N N . ILE B 1 220 ? -11.836 -34.281 -16.547 1 93.62 220 ILE B N 1
ATOM 5715 C CA . ILE B 1 220 ? -10.617 -33.5 -16.438 1 93.62 220 ILE B CA 1
ATOM 5716 C C . ILE B 1 220 ? -10.844 -32.344 -15.461 1 93.62 220 ILE B C 1
ATOM 5718 O O . ILE B 1 220 ? -11.859 -31.641 -15.547 1 93.62 220 ILE B O 1
ATOM 5722 N N . VAL B 1 221 ? -9.891 -32.188 -14.594 1 94.56 221 VAL B N 1
ATOM 5723 C CA . VAL B 1 221 ? -9.992 -31.094 -13.625 1 94.56 221 VAL B CA 1
ATOM 5724 C C . VAL B 1 221 ? -9.656 -29.766 -14.305 1 94.56 221 VAL B C 1
ATOM 5726 O O . VAL B 1 221 ? -8.617 -29.641 -14.969 1 94.56 221 VAL B O 1
ATOM 5729 N N . ARG B 1 222 ? -10.539 -28.812 -14.102 1 93.31 222 ARG B N 1
ATOM 5730 C CA . ARG B 1 222 ? -10.32 -27.469 -14.633 1 93.31 222 ARG B CA 1
ATOM 5731 C C . ARG B 1 222 ? -9.594 -26.594 -13.617 1 93.31 222 ARG B C 1
ATOM 5733 O O . ARG B 1 222 ? -9.586 -26.891 -12.422 1 93.31 222 ARG B O 1
ATOM 5740 N N . GLY B 1 223 ? -9.109 -25.531 -14.109 1 92.25 223 GLY B N 1
ATOM 5741 C CA . GLY B 1 223 ? -8.414 -24.594 -13.242 1 92.25 223 GLY B CA 1
ATOM 5742 C C . GLY B 1 223 ? -9.328 -23.938 -12.219 1 92.25 223 GLY B C 1
ATOM 5743 O O . GLY B 1 223 ? -8.859 -23.453 -11.188 1 92.25 223 GLY B O 1
ATOM 5744 N N . ASP B 1 224 ? -10.602 -23.891 -12.461 1 91.56 224 ASP B N 1
ATOM 5745 C CA . ASP B 1 224 ? -11.555 -23.234 -11.562 1 91.56 224 ASP B CA 1
ATOM 5746 C C . ASP B 1 224 ? -12.164 -24.219 -10.586 1 91.56 224 ASP B C 1
ATOM 5748 O O . ASP B 1 224 ? -13.219 -23.953 -10 1 91.56 224 ASP B O 1
ATOM 5752 N N . CYS B 1 225 ? -11.586 -25.422 -10.484 1 92.25 225 CYS B N 1
ATOM 5753 C CA . CYS B 1 225 ? -11.969 -26.4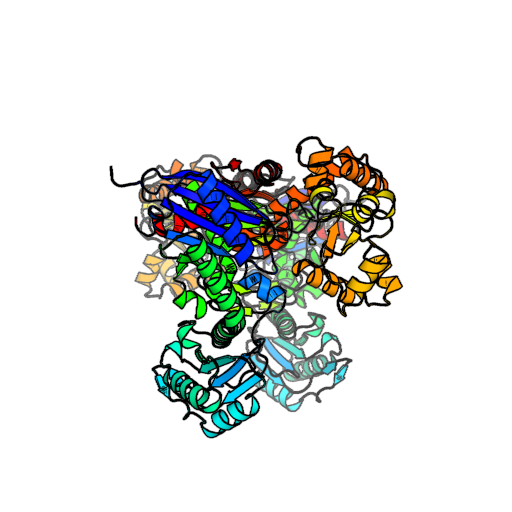53 -9.523 1 92.25 225 CYS B CA 1
ATOM 5754 C C . CYS B 1 225 ? -13.273 -27.125 -9.93 1 92.25 225 CYS B C 1
ATOM 5756 O O . CYS B 1 225 ? -13.969 -27.703 -9.094 1 92.25 225 CYS B O 1
ATOM 5758 N N . GLN B 1 226 ? -13.586 -26.938 -11.242 1 91.31 226 GLN B N 1
ATOM 5759 C CA . GLN B 1 226 ? -14.656 -27.719 -11.859 1 91.31 226 GLN B CA 1
ATOM 5760 C C . GLN B 1 226 ? -14.094 -28.828 -12.75 1 91.31 226 GLN B C 1
ATOM 5762 O O . GLN B 1 226 ? -12.875 -29.031 -12.789 1 91.31 226 GLN B O 1
ATOM 5767 N N . SER B 1 227 ? -14.992 -29.609 -13.25 1 92.44 227 SER B N 1
ATOM 5768 C CA . SER B 1 227 ? -14.523 -30.672 -14.133 1 92.44 227 SER B CA 1
ATOM 5769 C C . SER B 1 227 ? -15.227 -30.609 -15.492 1 92.44 227 SER B C 1
ATOM 5771 O O . SER B 1 227 ? -16.219 -29.906 -15.648 1 92.44 227 SER B O 1
ATOM 5773 N N . MET B 1 228 ? -14.625 -31.188 -16.406 1 92.25 228 MET B N 1
ATOM 5774 C CA . MET B 1 228 ? -15.219 -31.297 -17.734 1 92.25 228 MET B CA 1
ATOM 5775 C C . MET B 1 228 ? -14.961 -32.656 -18.344 1 92.25 228 MET B C 1
ATOM 5777 O O . MET B 1 228 ? -14.055 -33.375 -17.906 1 92.25 228 MET B O 1
ATOM 5781 N N . ASP B 1 229 ? -15.828 -32.969 -19.312 1 92.38 229 ASP B N 1
ATOM 5782 C CA . ASP B 1 229 ? -15.648 -34.25 -20 1 92.38 229 ASP B CA 1
ATOM 5783 C C . ASP B 1 229 ? -14.625 -34.125 -21.125 1 92.38 229 ASP B C 1
ATOM 5785 O O . ASP B 1 229 ? -14.102 -33.062 -21.375 1 92.38 229 ASP B O 1
ATOM 5789 N N . LEU B 1 230 ? -14.359 -35.281 -21.734 1 90.19 230 LEU B N 1
ATOM 5790 C CA . LEU B 1 230 ? -13.273 -35.344 -22.703 1 90.19 230 LEU B CA 1
ATOM 5791 C C . LEU B 1 230 ? -13.57 -34.469 -23.938 1 90.19 230 LEU B C 1
ATOM 5793 O O . LEU B 1 230 ? -12.727 -33.688 -24.375 1 90.19 230 LEU B O 1
ATOM 5797 N N . PRO B 1 231 ? -14.828 -34.5 -24.469 1 88.69 231 PRO B N 1
ATOM 5798 C CA . PRO B 1 231 ? -15.117 -33.656 -25.641 1 88.69 231 PRO B CA 1
ATOM 5799 C C . PRO B 1 231 ? -14.992 -32.188 -25.328 1 88.69 231 PRO B C 1
ATOM 5801 O O . PRO B 1 231 ? -14.477 -31.406 -26.141 1 88.69 231 PRO B O 1
ATOM 5804 N N . GLU B 1 232 ? -15.43 -31.859 -24.172 1 91.56 232 GLU B N 1
ATOM 5805 C CA . GLU B 1 232 ? -15.32 -30.469 -23.766 1 91.56 232 GLU B CA 1
ATOM 5806 C C . GLU B 1 232 ? -13.859 -30.047 -23.594 1 91.56 232 GLU B C 1
ATOM 5808 O O . GLU B 1 232 ? -13.492 -28.922 -23.906 1 91.56 232 GLU B O 1
ATOM 5813 N N . ALA B 1 233 ? -13.102 -30.938 -23.078 1 92 233 ALA B N 1
ATOM 5814 C CA . ALA B 1 233 ? -11.695 -30.641 -22.828 1 92 233 ALA B CA 1
ATOM 5815 C C . ALA B 1 233 ? -10.953 -30.359 -24.141 1 92 233 ALA B C 1
ATOM 5817 O O . ALA B 1 233 ? -10.031 -29.531 -24.172 1 92 233 ALA B O 1
ATOM 5818 N N . VAL B 1 234 ? -11.383 -30.922 -25.188 1 90.75 234 VAL B N 1
ATOM 5819 C CA . VAL B 1 234 ? -10.742 -30.75 -26.484 1 90.75 234 VAL B CA 1
ATOM 5820 C C . VAL B 1 234 ? -10.984 -29.328 -26.984 1 90.75 234 VAL B C 1
ATOM 5822 O O . VAL B 1 234 ? -10.078 -28.703 -27.547 1 90.75 234 VAL B O 1
ATOM 5825 N N . ARG B 1 235 ? -12.117 -28.828 -26.688 1 90.88 235 ARG B N 1
ATOM 5826 C CA . ARG B 1 235 ? -12.492 -27.516 -27.203 1 90.88 235 ARG B CA 1
ATOM 5827 C C . ARG B 1 235 ? -12.133 -26.406 -26.219 1 90.88 235 ARG B C 1
ATOM 5829 O O . ARG B 1 235 ? -11.984 -25.25 -26.609 1 90.88 235 ARG B O 1
ATOM 5836 N N . ASN B 1 236 ? -11.984 -26.797 -25.016 1 93.12 236 ASN B N 1
ATOM 5837 C CA . ASN B 1 236 ? -11.711 -25.828 -23.953 1 93.12 236 ASN B CA 1
ATOM 5838 C C . ASN B 1 236 ? -10.445 -26.188 -23.188 1 93.12 236 ASN B C 1
ATOM 5840 O O . ASN B 1 236 ? -10.453 -26.234 -21.953 1 93.12 236 ASN B O 1
ATOM 5844 N N . SER B 1 237 ? -9.43 -26.438 -23.891 1 92.38 237 SER B N 1
ATOM 5845 C CA . SER B 1 237 ? -8.18 -26.922 -23.312 1 92.38 237 SER B CA 1
ATOM 5846 C C . SER B 1 237 ? -7.566 -25.859 -22.391 1 92.38 237 SER B C 1
ATOM 5848 O O . SER B 1 237 ? -6.871 -26.188 -21.438 1 92.38 237 SER B O 1
ATOM 5850 N N . SER B 1 238 ? -7.832 -24.578 -22.625 1 91.06 238 SER B N 1
ATOM 5851 C CA . SER B 1 238 ? -7.27 -23.5 -21.828 1 91.06 238 SER B CA 1
ATOM 5852 C C . SER B 1 238 ? -7.738 -23.578 -20.375 1 91.06 238 SER B C 1
ATOM 5854 O O . SER B 1 238 ? -7.051 -23.094 -19.469 1 91.06 238 SER B O 1
ATOM 5856 N N . ALA B 1 239 ? -8.828 -24.219 -20.188 1 91.12 239 ALA B N 1
ATOM 5857 C CA . ALA B 1 239 ? -9.398 -24.328 -18.844 1 91.12 239 ALA B CA 1
ATOM 5858 C C . ALA B 1 239 ? -8.539 -25.219 -17.953 1 91.12 239 ALA B C 1
ATOM 5860 O O . ALA B 1 239 ? -8.703 -25.234 -16.734 1 91.12 239 ALA B O 1
ATOM 5861 N N . THR B 1 240 ? -7.504 -25.875 -18.531 1 90.5 240 THR B N 1
ATOM 5862 C CA . THR B 1 240 ? -6.691 -26.828 -17.766 1 90.5 240 THR B CA 1
ATOM 5863 C C . THR B 1 240 ? -5.383 -26.172 -17.328 1 90.5 240 THR B C 1
ATOM 5865 O O . THR B 1 240 ? -4.555 -26.812 -16.688 1 90.5 240 THR B O 1
ATOM 5868 N N . VAL B 1 241 ? -5.027 -24.938 -17.641 1 85.25 241 VAL B N 1
ATOM 5869 C CA . VAL B 1 241 ? -3.779 -24.266 -17.312 1 85.25 241 VAL B CA 1
ATOM 5870 C C . VAL B 1 241 ? -3.561 -24.281 -15.805 1 85.25 241 VAL B C 1
ATOM 5872 O O . VAL B 1 241 ? -2.436 -24.484 -15.336 1 85.25 241 VAL B O 1
ATOM 5875 N N . ALA B 1 242 ? -4.395 -24.328 -14.898 1 89.38 242 ALA B N 1
ATOM 5876 C CA . AL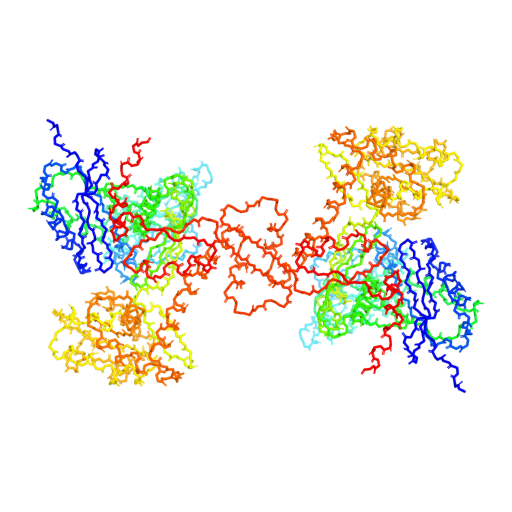A B 1 242 ? -4.273 -24.375 -13.445 1 89.38 242 ALA B CA 1
ATOM 5877 C C . ALA B 1 242 ? -5.012 -25.594 -12.883 1 89.38 242 ALA B C 1
ATOM 5879 O O . ALA B 1 242 ? -5.574 -25.531 -11.789 1 89.38 242 ALA B O 1
ATOM 5880 N N . SER B 1 243 ? -4.906 -26.609 -13.711 1 92.06 243 SER B N 1
ATOM 5881 C CA . SER B 1 243 ? -5.582 -27.828 -13.289 1 92.06 243 SER B CA 1
ATOM 5882 C C . SER B 1 243 ? -4.914 -28.438 -12.062 1 92.06 243 SER B C 1
ATOM 5884 O O . SER B 1 243 ? -5.594 -28.891 -11.141 1 92.06 243 SER B O 1
ATOM 5886 N N . GLY B 1 244 ? -3.658 -28.469 -11.953 1 88.88 244 GLY B N 1
ATOM 5887 C CA . GLY B 1 244 ? -2.918 -28.984 -10.812 1 88.88 244 GLY B CA 1
ATOM 5888 C C . GLY B 1 244 ? -3.225 -28.25 -9.523 1 88.88 244 GLY B C 1
ATOM 5889 O O . GLY B 1 244 ? -3.742 -28.844 -8.57 1 88.88 244 GLY B O 1
ATOM 5890 N N . PRO B 1 245 ? -2.961 -26.969 -9.602 1 90.25 245 PRO B N 1
ATOM 5891 C CA . PRO B 1 245 ? -3.287 -26.156 -8.43 1 90.25 245 PRO B CA 1
ATOM 5892 C C . PRO B 1 245 ? -4.746 -26.297 -8.008 1 90.25 245 PRO B C 1
ATOM 5894 O O . PRO B 1 245 ? -5.055 -26.234 -6.812 1 90.25 245 PRO B O 1
ATOM 5897 N N . ALA B 1 246 ? -5.59 -26.422 -8.977 1 93.69 246 ALA B N 1
ATOM 5898 C CA . ALA B 1 246 ? -7 -26.609 -8.656 1 93.69 246 ALA B CA 1
ATOM 5899 C C . ALA B 1 246 ? -7.211 -27.906 -7.867 1 93.69 246 ALA B C 1
ATOM 5901 O O . ALA B 1 246 ? -7.961 -27.938 -6.891 1 93.69 246 ALA B O 1
ATOM 5902 N N . ALA B 1 247 ? -6.566 -28.938 -8.32 1 93.69 247 ALA B N 1
ATOM 5903 C CA . ALA B 1 247 ? -6.652 -30.219 -7.609 1 93.69 247 ALA B CA 1
ATOM 5904 C C . ALA B 1 247 ? -6.098 -30.078 -6.191 1 93.69 247 ALA B C 1
ATOM 5906 O O . ALA B 1 247 ? -6.668 -30.641 -5.246 1 93.69 247 ALA B O 1
ATOM 5907 N N . THR B 1 248 ? -5.031 -29.391 -6.105 1 92.69 248 THR B N 1
ATOM 5908 C CA . THR B 1 248 ? -4.441 -29.109 -4.801 1 92.69 248 THR B CA 1
ATOM 5909 C C . THR B 1 248 ? -5.426 -28.359 -3.908 1 92.69 248 THR B C 1
ATOM 5911 O O . THR B 1 248 ? -5.574 -28.688 -2.729 1 92.69 248 THR B O 1
ATOM 5914 N N . ALA B 1 249 ? -6.027 -27.391 -4.457 1 94.31 249 ALA B N 1
ATOM 5915 C CA . ALA B 1 249 ? -6.992 -26.578 -3.713 1 94.31 249 ALA B CA 1
ATOM 5916 C C . ALA B 1 249 ? -8.18 -27.422 -3.26 1 94.31 249 ALA B C 1
ATOM 5918 O O . ALA B 1 249 ? -8.711 -27.234 -2.164 1 94.31 249 ALA B O 1
ATOM 5919 N N . LEU B 1 250 ? -8.594 -28.344 -4.109 1 94.12 250 LEU B N 1
ATOM 5920 C CA . LEU B 1 250 ? -9.703 -29.219 -3.76 1 94.12 250 LEU B CA 1
ATOM 5921 C C . LEU B 1 250 ? -9.344 -30.109 -2.572 1 94.12 250 LEU B C 1
ATOM 5923 O O . LEU B 1 250 ? -10.148 -30.281 -1.654 1 94.12 250 LEU B O 1
ATOM 5927 N N . PHE B 1 251 ? -8.164 -30.641 -2.631 1 94 251 PHE B N 1
ATOM 5928 C CA . PHE B 1 251 ? -7.672 -31.406 -1.499 1 94 251 PHE B CA 1
ATOM 5929 C C . PHE B 1 251 ? -7.656 -30.562 -0.231 1 94 251 PHE B C 1
ATOM 5931 O O . PHE B 1 251 ? -8.141 -31 0.816 1 94 251 PHE B O 1
ATOM 5938 N N . GLY B 1 252 ? -7.094 -29.438 -0.351 1 92.81 252 GLY B N 1
ATOM 5939 C CA . GLY B 1 252 ? -7.012 -28.531 0.777 1 92.81 252 GLY B CA 1
ATOM 5940 C C . GLY B 1 252 ? -8.367 -28.141 1.33 1 92.81 252 GLY B C 1
ATOM 5941 O O . GLY B 1 252 ? -8.547 -28.047 2.547 1 92.81 252 GLY B O 1
ATOM 5942 N N . GLY B 1 253 ? -9.312 -27.844 0.422 1 93.19 253 GLY B N 1
ATOM 5943 C CA . GLY B 1 253 ? -10.656 -27.531 0.858 1 93.19 253 GLY B CA 1
ATOM 5944 C C . GLY B 1 253 ? -11.289 -28.609 1.706 1 93.19 253 GLY B C 1
ATOM 5945 O O . GLY B 1 253 ? -11.914 -28.328 2.727 1 93.19 253 GLY B O 1
ATOM 5946 N N . HIS B 1 254 ? -11.055 -29.797 1.273 1 91.62 254 HIS B N 1
ATOM 5947 C CA . HIS B 1 254 ? -11.562 -30.953 2.021 1 91.62 254 HIS B CA 1
ATOM 5948 C C . HIS B 1 254 ? -10.875 -31.062 3.381 1 91.62 254 HIS B C 1
ATOM 5950 O O . HIS B 1 254 ? -11.539 -31.281 4.398 1 91.62 254 HIS B O 1
ATOM 5956 N N . ALA B 1 255 ? -9.633 -30.859 3.381 1 93 255 ALA B N 1
ATOM 5957 C CA . ALA B 1 255 ? -8.836 -30.984 4.598 1 93 255 ALA B CA 1
ATOM 5958 C C . ALA B 1 255 ? -9.141 -29.859 5.574 1 93 255 ALA B C 1
ATOM 5960 O O . ALA B 1 255 ? -9.078 -30.047 6.789 1 93 255 ALA B O 1
ATOM 5961 N N . ALA B 1 256 ? -9.453 -28.719 5.039 1 93.44 256 ALA B N 1
ATOM 5962 C CA . ALA B 1 256 ? -9.727 -27.531 5.859 1 93.44 256 ALA B CA 1
ATOM 5963 C C . ALA B 1 256 ? -11.023 -27.703 6.645 1 93.44 256 ALA B C 1
ATOM 5965 O O . ALA B 1 256 ? -11.25 -27.016 7.641 1 93.44 256 ALA B O 1
ATOM 5966 N N . ALA B 1 257 ? -11.883 -28.547 6.215 1 91.5 257 ALA B N 1
ATOM 5967 C CA . ALA B 1 257 ? -13.109 -28.891 6.938 1 91.5 257 ALA B CA 1
ATOM 5968 C C . ALA B 1 257 ? -13.906 -27.641 7.293 1 91.5 257 ALA B C 1
ATOM 5970 O O . ALA B 1 257 ? -14.266 -27.438 8.453 1 91.5 257 ALA B O 1
ATOM 5971 N N . GLY B 1 258 ? -14.133 -26.75 6.359 1 91.94 258 GLY B N 1
ATOM 5972 C CA . GLY B 1 258 ? -14.992 -25.609 6.535 1 91.94 258 GLY B CA 1
ATOM 5973 C C . GLY B 1 258 ? -14.25 -24.359 6.996 1 91.94 258 GLY B C 1
ATOM 5974 O O . GLY B 1 258 ? -14.836 -23.281 7.078 1 91.94 258 GLY B O 1
ATOM 5975 N N . GLU B 1 259 ? -13.023 -24.484 7.211 1 94.69 259 GLU B N 1
ATOM 5976 C CA . GLU B 1 259 ? -12.242 -23.359 7.711 1 94.69 259 GLU B CA 1
ATOM 5977 C C . GLU B 1 259 ? -11.492 -22.672 6.582 1 94.69 259 GLU B C 1
ATOM 5979 O O . GLU B 1 259 ? -11.453 -23.172 5.457 1 94.69 259 GLU B O 1
ATOM 5984 N N . THR B 1 260 ? -11.031 -21.453 6.898 1 95.81 260 THR B N 1
ATOM 5985 C CA . THR B 1 260 ? -10.102 -20.75 6.023 1 95.81 260 THR B CA 1
ATOM 5986 C C . THR B 1 260 ? -8.672 -21.25 6.242 1 95.81 260 THR B C 1
ATOM 5988 O O . THR B 1 260 ? -8.25 -21.453 7.383 1 95.81 260 THR B O 1
ATOM 5991 N N . ALA B 1 261 ? -7.992 -21.562 5.137 1 96.88 261 ALA B N 1
ATOM 5992 C CA . ALA B 1 261 ? -6.645 -22.109 5.227 1 96.88 261 ALA B CA 1
ATOM 5993 C C . ALA B 1 261 ? -5.812 -21.75 4.004 1 96.88 261 ALA B C 1
ATOM 5995 O O . ALA B 1 261 ? -6.355 -21.312 2.984 1 96.88 261 ALA B O 1
ATOM 5996 N N . LEU B 1 262 ? -4.578 -21.812 4.203 1 96.94 262 LEU B N 1
ATOM 5997 C CA . LEU B 1 262 ? -3.643 -21.672 3.092 1 96.94 262 LEU B CA 1
ATOM 5998 C C . LEU B 1 262 ? -3.092 -23.047 2.68 1 96.94 262 LEU B C 1
ATOM 6000 O O . LEU B 1 262 ? -2.561 -23.781 3.512 1 96.94 262 LEU B O 1
ATOM 6004 N N . ILE B 1 263 ? -3.26 -23.375 1.475 1 96.81 263 ILE B N 1
ATOM 6005 C CA . ILE B 1 263 ? -2.703 -24.625 0.963 1 96.81 263 ILE B CA 1
ATOM 6006 C C . ILE B 1 263 ? -1.363 -24.344 0.283 1 96.81 263 ILE B C 1
ATOM 6008 O O . ILE B 1 263 ? -1.284 -23.531 -0.644 1 96.81 263 ILE B O 1
ATOM 6012 N N . VAL B 1 264 ? -0.363 -24.969 0.772 1 96.38 264 VAL B N 1
ATOM 6013 C CA . VAL B 1 264 ? 0.972 -24.781 0.217 1 96.38 264 VAL B CA 1
ATOM 6014 C C . VAL B 1 264 ? 1.503 -26.094 -0.33 1 96.38 264 VAL B C 1
ATOM 6016 O O . VAL B 1 264 ? 1.763 -27.031 0.432 1 96.38 264 VAL B O 1
ATOM 6019 N N . ASP B 1 265 ? 1.614 -26.141 -1.624 1 93.06 265 ASP B N 1
ATOM 6020 C CA . ASP B 1 265 ? 2.131 -27.312 -2.324 1 93.06 265 ASP B CA 1
ATOM 6021 C C . ASP B 1 265 ? 3.611 -27.141 -2.66 1 93.06 265 ASP B C 1
ATOM 6023 O O . ASP B 1 265 ? 3.963 -26.406 -3.582 1 93.06 265 ASP B O 1
ATOM 6027 N N . VAL B 1 266 ? 4.398 -27.906 -1.861 1 90.88 266 VAL B N 1
ATOM 6028 C CA . VAL B 1 266 ? 5.836 -27.812 -2.074 1 90.88 266 VAL B CA 1
ATOM 6029 C C . VAL B 1 266 ? 6.301 -28.922 -3.01 1 90.88 266 VAL B C 1
ATOM 6031 O O . VAL B 1 266 ? 6.379 -30.078 -2.609 1 90.88 266 VAL B O 1
ATOM 6034 N N . GLY B 1 267 ? 6.582 -28.516 -4.188 1 81.44 267 GLY B N 1
ATOM 6035 C CA . GLY B 1 267 ? 7.117 -29.469 -5.148 1 81.44 267 GLY B CA 1
ATOM 6036 C C . GLY B 1 267 ? 8.633 -29.484 -5.199 1 81.44 267 GLY B C 1
ATOM 6037 O O . GLY B 1 267 ? 9.297 -29.062 -4.246 1 81.44 267 GLY B O 1
ATOM 6038 N N . GLY B 1 268 ? 9.109 -30.031 -6.199 1 77.06 268 GLY B N 1
ATOM 6039 C CA . GLY B 1 268 ? 10.555 -30.062 -6.387 1 77.06 268 GLY B CA 1
ATOM 6040 C C . GLY B 1 268 ? 11.125 -28.734 -6.805 1 77.06 268 GLY B C 1
ATOM 6041 O O . GLY B 1 268 ? 12.188 -28.328 -6.324 1 77.06 268 GLY B O 1
ATOM 6042 N N . THR B 1 269 ? 10.406 -28.078 -7.629 1 73.12 269 THR B N 1
ATOM 6043 C CA . THR B 1 269 ? 10.977 -26.859 -8.195 1 73.12 269 THR B CA 1
ATOM 6044 C C . THR B 1 269 ? 10.102 -25.641 -7.863 1 73.12 269 THR B C 1
ATOM 6046 O O . THR B 1 269 ? 10.562 -24.5 -7.953 1 73.12 269 THR B O 1
ATOM 6049 N N . THR B 1 270 ? 8.891 -25.891 -7.59 1 80.06 270 THR B N 1
ATOM 6050 C CA . THR B 1 270 ? 7.973 -24.781 -7.379 1 80.06 270 THR B CA 1
ATOM 6051 C C . THR B 1 270 ? 7.125 -25.016 -6.133 1 80.06 270 THR B C 1
ATOM 6053 O O . THR B 1 270 ? 6.898 -26.156 -5.73 1 80.06 270 THR B O 1
ATOM 6056 N N . THR B 1 271 ? 6.84 -24.031 -5.527 1 88.56 271 THR B N 1
ATOM 6057 C CA . THR B 1 271 ? 5.867 -24.016 -4.438 1 88.56 271 THR B CA 1
ATOM 6058 C C . THR B 1 271 ? 4.648 -23.188 -4.805 1 88.56 271 THR B C 1
ATOM 6060 O O . THR B 1 271 ? 4.781 -22.031 -5.207 1 88.56 271 THR B O 1
ATOM 6063 N N . ASP B 1 272 ? 3.516 -23.797 -4.762 1 90 272 ASP B N 1
ATOM 6064 C CA . ASP B 1 272 ? 2.264 -23.125 -5.102 1 90 272 ASP B CA 1
ATOM 6065 C C . ASP B 1 272 ? 1.424 -22.859 -3.854 1 90 272 ASP B C 1
ATOM 6067 O O . ASP B 1 272 ? 1.292 -23.734 -2.992 1 90 272 ASP B O 1
ATOM 6071 N N . ILE B 1 273 ? 0.962 -21.688 -3.803 1 94.19 273 ILE B N 1
ATOM 6072 C CA . ILE B 1 273 ? 0.13 -21.266 -2.68 1 94.19 273 ILE B CA 1
ATOM 6073 C C . ILE B 1 273 ? -1.288 -20.984 -3.168 1 94.19 273 ILE B C 1
ATOM 6075 O O . ILE B 1 273 ? -1.481 -20.219 -4.125 1 94.19 273 ILE B O 1
ATOM 6079 N N . THR B 1 274 ? -2.295 -21.625 -2.559 1 94.69 274 THR B N 1
ATOM 6080 C CA . THR B 1 274 ? -3.695 -21.359 -2.863 1 94.69 274 THR B CA 1
ATOM 6081 C C . THR B 1 274 ? -4.473 -21.016 -1.594 1 94.69 274 THR B C 1
ATOM 6083 O O . THR B 1 274 ? -4.059 -21.391 -0.492 1 94.69 274 THR B O 1
ATOM 6086 N N . LEU B 1 275 ? -5.531 -20.297 -1.733 1 94.94 275 LEU B N 1
ATOM 6087 C CA . LEU B 1 275 ? -6.316 -19.828 -0.597 1 94.94 275 LEU B CA 1
ATOM 6088 C C . LEU B 1 275 ? -7.664 -20.547 -0.541 1 94.94 275 LEU B C 1
ATOM 6090 O O . LEU B 1 275 ? -8.344 -20.688 -1.562 1 94.94 275 LEU B O 1
ATOM 6094 N N . ILE B 1 276 ? -7.992 -21.109 0.588 1 95.62 276 ILE B N 1
ATOM 6095 C CA . ILE B 1 276 ? -9.305 -21.672 0.891 1 95.62 276 ILE B CA 1
ATOM 6096 C C . ILE B 1 276 ? -10.062 -20.734 1.829 1 95.62 276 ILE B C 1
ATOM 6098 O O . ILE B 1 276 ? -9.547 -20.344 2.877 1 95.62 276 ILE B O 1
ATOM 6102 N N . ARG B 1 277 ? -11.211 -20.281 1.492 1 94.38 277 ARG B N 1
ATOM 6103 C CA . ARG B 1 277 ? -12.07 -19.469 2.342 1 94.38 277 ARG B CA 1
ATOM 6104 C C . ARG B 1 277 ? -13.32 -20.234 2.752 1 94.38 277 ARG B C 1
ATOM 6106 O O . ARG B 1 277 ? -14.117 -20.625 1.899 1 94.38 277 ARG B O 1
ATOM 6113 N N . GLU B 1 278 ? -13.484 -20.484 3.961 1 93.5 278 GLU B N 1
ATOM 6114 C CA . GLU B 1 278 ? -14.641 -21.188 4.5 1 93.5 278 GLU B CA 1
ATOM 6115 C C . GLU B 1 278 ? -14.836 -22.531 3.801 1 93.5 278 GLU B C 1
ATOM 6117 O O . GLU B 1 278 ? -15.945 -22.859 3.357 1 93.5 278 GLU B O 1
ATOM 6122 N N . GLY B 1 279 ? -13.75 -23.203 3.555 1 92.19 279 GLY B N 1
ATOM 6123 C CA . GLY B 1 279 ? -13.766 -24.562 3.035 1 92.19 279 GLY B CA 1
ATOM 6124 C C . GLY B 1 279 ? -13.82 -24.625 1.521 1 92.19 279 GLY B C 1
ATOM 6125 O O . GLY B 1 279 ? -13.82 -25.703 0.937 1 92.19 279 GLY B O 1
ATOM 6126 N N . ARG B 1 280 ? -13.82 -23.484 0.867 1 93.12 280 ARG B N 1
ATOM 6127 C CA . ARG B 1 280 ? -13.945 -23.469 -0.587 1 93.12 280 ARG B CA 1
ATOM 6128 C C . ARG B 1 280 ? -12.75 -22.766 -1.232 1 93.12 280 ARG B C 1
ATOM 6130 O O . ARG B 1 280 ? -12.312 -21.719 -0.769 1 93.12 280 ARG B O 1
ATOM 6137 N N . PRO B 1 281 ? -12.281 -23.375 -2.352 1 94.38 281 PRO B N 1
ATOM 6138 C CA . PRO B 1 281 ? -11.195 -22.703 -3.061 1 94.38 281 PRO B CA 1
ATOM 6139 C C . PRO B 1 281 ? -11.586 -21.328 -3.598 1 94.38 281 PRO B C 1
ATOM 6141 O O . PRO B 1 281 ? -12.703 -21.156 -4.094 1 94.38 281 PRO B O 1
ATOM 6144 N N . VAL B 1 282 ? -10.719 -20.375 -3.453 1 93.56 282 VAL B N 1
ATOM 6145 C CA . VAL B 1 282 ? -10.961 -19.047 -4 1 93.56 282 VAL B CA 1
ATOM 6146 C C . VAL B 1 282 ? -10.578 -19.016 -5.477 1 93.56 282 VAL B C 1
ATOM 6148 O O . VAL B 1 282 ? -9.445 -19.344 -5.836 1 93.56 282 VAL B O 1
ATOM 6151 N N . VAL B 1 283 ? -11.516 -18.672 -6.328 1 92.38 283 VAL B N 1
ATOM 6152 C CA . VAL B 1 283 ? -11.305 -18.641 -7.773 1 92.38 283 VAL B CA 1
ATOM 6153 C C . VAL B 1 283 ? -11.305 -17.188 -8.266 1 92.38 283 VAL B C 1
ATOM 6155 O O . VAL B 1 283 ? -12.125 -16.375 -7.828 1 92.38 283 VAL B O 1
ATOM 6158 N N . ARG B 1 284 ? -10.391 -16.797 -9.062 1 85.81 284 ARG B N 1
ATOM 6159 C CA . ARG B 1 284 ? -10.367 -15.484 -9.695 1 85.81 284 ARG B CA 1
ATOM 6160 C C . ARG B 1 284 ? -11.312 -15.438 -10.891 1 85.81 284 ARG B C 1
ATOM 6162 O O . ARG B 1 284 ? -11.133 -16.188 -11.859 1 85.81 284 ARG B O 1
ATOM 6169 N N . GLU B 1 285 ? -12.133 -14.492 -10.867 1 79.38 285 GLU B N 1
ATOM 6170 C CA . GLU B 1 285 ? -13.156 -14.422 -11.906 1 79.38 285 GLU B CA 1
ATOM 6171 C C . GLU B 1 285 ? -12.672 -13.617 -13.109 1 79.38 285 GLU B C 1
ATOM 6173 O O . GLU B 1 285 ? -13.164 -13.789 -14.227 1 79.38 285 GLU B O 1
ATOM 6178 N N . GLU B 1 286 ? -11.742 -12.664 -12.898 1 78.06 286 GLU B N 1
ATOM 6179 C CA . GLU B 1 286 ? -11.344 -11.719 -13.938 1 78.06 286 GLU B CA 1
ATOM 6180 C C . GLU B 1 286 ? -10.43 -12.391 -14.969 1 78.06 286 GLU B C 1
ATOM 6182 O O . GLU B 1 286 ? -10.25 -11.867 -16.062 1 78.06 286 GLU B O 1
ATOM 6187 N N . GLY B 1 287 ? -9.984 -13.586 -14.727 1 82.56 287 GLY B N 1
ATOM 6188 C CA . GLY B 1 287 ? -9.086 -14.273 -15.633 1 82.56 287 GLY B CA 1
ATOM 6189 C C . GLY B 1 287 ? -7.676 -14.406 -15.094 1 82.56 287 GLY B C 1
ATOM 6190 O O . GLY B 1 287 ? -7.363 -13.883 -14.023 1 82.56 287 GLY B O 1
ATOM 6191 N N . MET B 1 288 ? -6.859 -15.148 -15.836 1 82.62 288 MET B N 1
ATOM 6192 C CA . MET B 1 288 ? -5.488 -15.391 -15.398 1 82.62 288 MET B CA 1
ATOM 6193 C C . MET B 1 288 ? -4.492 -14.977 -16.484 1 82.62 288 MET B C 1
ATOM 6195 O O . MET B 1 288 ? -4.793 -15.047 -17.672 1 82.62 288 MET B O 1
ATOM 6199 N N . THR B 1 289 ? -3.447 -14.453 -16.047 1 76.19 289 THR B N 1
ATOM 6200 C CA . THR B 1 289 ? -2.328 -14.172 -16.938 1 76.19 289 THR B CA 1
ATOM 6201 C C . THR B 1 289 ? -1.343 -15.344 -16.953 1 76.19 289 THR B C 1
ATOM 6203 O O . THR B 1 289 ? -0.931 -15.82 -15.891 1 76.19 289 THR B O 1
ATOM 6206 N N . ILE B 1 290 ? -1.116 -15.805 -18.078 1 73.75 290 ILE B N 1
ATOM 6207 C CA . ILE B 1 290 ? -0.168 -16.891 -18.266 1 73.75 290 ILE B CA 1
ATOM 6208 C C . ILE B 1 290 ? 1.001 -16.422 -19.125 1 73.75 290 ILE B C 1
ATOM 6210 O O . ILE B 1 290 ? 0.89 -16.344 -20.359 1 73.75 290 ILE B O 1
ATOM 6214 N N . GLY B 1 291 ? 2.092 -16.109 -18.469 1 66.44 291 GLY B N 1
ATOM 6215 C CA . GLY B 1 291 ? 3.168 -15.5 -19.234 1 66.44 291 GLY B CA 1
ATOM 6216 C C . GLY B 1 291 ? 2.764 -14.195 -19.891 1 66.44 291 GLY B C 1
ATOM 6217 O O . GLY B 1 291 ? 2.316 -13.266 -19.219 1 66.44 291 GLY B O 1
ATOM 6218 N N . SER B 1 292 ? 2.699 -14.25 -21.125 1 70.75 292 SER B N 1
ATOM 6219 C CA . SER B 1 292 ? 2.354 -13.062 -21.906 1 70.75 292 SER B CA 1
ATOM 6220 C C . SER B 1 292 ? 0.87 -13.047 -22.25 1 70.75 292 SER B C 1
ATOM 6222 O O . SER B 1 292 ? 0.378 -12.086 -22.844 1 70.75 292 SER B O 1
ATOM 6224 N N . TRP B 1 293 ? 0.18 -14.117 -21.844 1 78.62 293 TRP B N 1
ATOM 6225 C CA . TRP B 1 293 ? -1.223 -14.273 -22.203 1 78.62 293 TRP B CA 1
ATOM 6226 C C . TRP B 1 293 ? -2.135 -13.648 -21.156 1 78.62 293 TRP B C 1
ATOM 6228 O O . TRP B 1 293 ? -2.141 -14.078 -20 1 78.62 293 TRP B O 1
ATOM 6238 N N . ARG B 1 294 ? -2.852 -12.664 -21.547 1 84.69 294 ARG B N 1
ATOM 6239 C CA . ARG B 1 294 ? -3.961 -12.203 -20.719 1 84.69 294 ARG B CA 1
ATOM 6240 C C . ARG B 1 294 ? -5.273 -12.852 -21.156 1 84.69 294 ARG B C 1
ATOM 6242 O O . ARG B 1 294 ? -5.781 -12.578 -22.234 1 84.69 294 ARG B O 1
ATOM 6249 N N . THR B 1 295 ? -5.816 -13.688 -20.312 1 89.62 295 THR B N 1
ATOM 6250 C CA . THR B 1 295 ? -6.938 -14.508 -20.766 1 89.62 295 THR B CA 1
ATOM 6251 C C . THR B 1 295 ? -8.141 -14.312 -19.844 1 89.62 295 THR B C 1
ATOM 6253 O O . THR B 1 295 ? -8.055 -13.625 -18.828 1 89.62 295 THR B O 1
ATOM 6256 N N . HIS B 1 296 ? -9.273 -14.938 -20.312 1 91.12 296 HIS B N 1
ATOM 6257 C CA . HIS B 1 296 ? -10.484 -14.992 -19.484 1 91.12 296 HIS B CA 1
ATOM 6258 C C . HIS B 1 296 ? -10.625 -16.344 -18.797 1 91.12 296 HIS B C 1
ATOM 6260 O O . HIS B 1 296 ? -11.703 -16.688 -18.312 1 91.12 296 HIS B O 1
ATOM 6266 N N . VAL B 1 297 ? -9.523 -17.047 -18.766 1 89.62 297 VAL B N 1
ATOM 6267 C CA . VAL B 1 297 ? -9.57 -18.359 -18.141 1 89.62 297 VAL B CA 1
ATOM 6268 C C . VAL B 1 297 ? -9.766 -18.234 -16.641 1 89.62 297 VAL B C 1
ATOM 6270 O O . VAL B 1 297 ? -9.016 -17.516 -15.969 1 89.62 297 VAL B O 1
ATOM 6273 N N . ARG B 1 298 ? -10.781 -18.938 -16.125 1 88.94 298 ARG B N 1
ATOM 6274 C CA . ARG B 1 298 ? -11.031 -18.953 -14.688 1 88.94 298 ARG B CA 1
ATOM 6275 C C . ARG B 1 298 ? -10.109 -19.953 -13.984 1 88.94 298 ARG B C 1
ATOM 6277 O O . ARG B 1 298 ? -9.984 -21.109 -14.414 1 88.94 298 ARG B O 1
ATOM 6284 N N . ALA B 1 299 ? -9.477 -19.5 -13.023 1 90.81 299 ALA B N 1
ATOM 6285 C CA . ALA B 1 299 ? -8.555 -20.359 -12.305 1 90.81 299 ALA B CA 1
ATOM 6286 C C . ALA B 1 299 ? -8.523 -20.031 -10.82 1 90.81 299 ALA B C 1
ATOM 6288 O O . ALA B 1 299 ? -8.906 -18.922 -10.422 1 90.81 299 ALA B O 1
ATOM 6289 N N . VAL B 1 300 ? -8.164 -21.031 -10.07 1 92.56 300 VAL B N 1
ATOM 6290 C CA . VAL B 1 300 ? -7.973 -20.797 -8.641 1 92.56 300 VAL B CA 1
ATOM 6291 C C . VAL B 1 300 ? -6.934 -19.703 -8.422 1 92.56 300 VAL B C 1
ATOM 6293 O O . VAL B 1 300 ? -5.973 -19.594 -9.188 1 92.56 300 VAL B O 1
ATOM 6296 N N . GLU B 1 301 ? -7.25 -18.875 -7.449 1 90.62 301 GLU B N 1
ATOM 6297 C CA . GLU B 1 301 ? -6.246 -17.875 -7.066 1 90.62 301 GLU B CA 1
ATOM 6298 C C . GLU B 1 301 ? -4.992 -18.547 -6.508 1 90.62 301 GLU B C 1
ATOM 6300 O O . GLU B 1 301 ? -5.066 -19.297 -5.527 1 90.62 301 GLU B O 1
ATOM 6305 N N . MET B 1 302 ? -3.965 -18.375 -7.211 1 89.44 302 MET B N 1
ATOM 6306 C CA . MET B 1 302 ? -2.744 -19.047 -6.773 1 89.44 302 MET B CA 1
ATOM 6307 C C . MET B 1 302 ? -1.54 -18.109 -6.895 1 89.44 302 MET B C 1
ATOM 6309 O O . MET B 1 302 ? -1.54 -17.188 -7.711 1 89.44 302 MET B O 1
ATOM 6313 N N . TYR B 1 303 ? -0.577 -18.375 -5.984 1 87.19 303 TYR B N 1
ATOM 6314 C CA . TYR B 1 303 ? 0.721 -17.703 -6.004 1 87.19 303 TYR B CA 1
ATOM 6315 C C . TYR B 1 303 ? 1.854 -18.719 -6.074 1 87.19 303 TYR B C 1
ATOM 6317 O O . TYR B 1 303 ? 1.809 -19.766 -5.406 1 87.19 303 TYR B O 1
ATOM 6325 N N . THR B 1 304 ? 2.816 -18.422 -6.945 1 84.94 304 THR B N 1
ATOM 6326 C CA . THR B 1 304 ? 3.871 -19.406 -7.168 1 84.94 304 THR B CA 1
ATOM 6327 C C . THR B 1 304 ? 5.242 -18.781 -6.902 1 84.94 304 THR B C 1
ATOM 6329 O O . THR B 1 304 ? 5.477 -17.625 -7.211 1 84.94 304 THR B O 1
ATOM 6332 N N . VAL B 1 305 ? 6.078 -19.594 -6.305 1 85.5 305 VAL B N 1
ATOM 6333 C CA . VAL B 1 305 ? 7.48 -19.219 -6.156 1 85.5 305 VAL B CA 1
ATOM 6334 C C . VAL B 1 305 ? 8.375 -20.312 -6.742 1 85.5 305 VAL B C 1
ATOM 6336 O O . VAL B 1 305 ? 8.086 -21.5 -6.609 1 85.5 305 VAL B O 1
ATOM 6339 N N . GLY B 1 306 ? 9.336 -19.875 -7.52 1 80.56 306 GLY B N 1
ATOM 6340 C CA . GLY B 1 306 ? 10.281 -20.797 -8.125 1 80.56 306 GLY B CA 1
ATOM 6341 C C . GLY B 1 306 ? 11.227 -21.422 -7.121 1 80.56 306 GLY B C 1
ATOM 6342 O O . GLY B 1 306 ? 12.445 -21.375 -7.285 1 80.56 306 GLY B O 1
ATOM 6343 N N . LEU B 1 307 ? 10.688 -21.969 -6.086 1 88.62 307 LEU B N 1
ATOM 6344 C CA . LEU B 1 307 ? 11.477 -22.609 -5.047 1 88.62 307 LEU B CA 1
ATOM 6345 C C . LEU B 1 307 ? 10.797 -23.891 -4.551 1 88.62 307 LEU B C 1
ATOM 6347 O O . LEU B 1 307 ? 9.578 -23.906 -4.355 1 88.62 307 LEU B O 1
ATOM 6351 N N . GLY B 1 308 ? 11.523 -24.922 -4.496 1 87 308 GLY B N 1
ATOM 6352 C CA . GLY B 1 308 ? 11.094 -26.203 -3.941 1 87 308 GLY B CA 1
ATOM 6353 C C . GLY B 1 308 ? 12.234 -27.016 -3.369 1 87 308 GLY B C 1
ATOM 6354 O O . GLY B 1 308 ? 13.305 -26.484 -3.078 1 87 308 GLY B O 1
ATOM 6355 N N . GLY B 1 309 ? 11.992 -28.219 -3.139 1 86.56 309 GLY B N 1
ATOM 6356 C CA . GLY B 1 309 ? 13.008 -29.094 -2.555 1 86.56 309 GLY B CA 1
ATOM 6357 C C . GLY B 1 309 ? 14.188 -29.328 -3.477 1 86.56 309 GLY B C 1
ATOM 6358 O O . GLY B 1 309 ? 15.289 -29.625 -3.014 1 86.56 309 GLY B O 1
ATOM 6359 N N . ASP B 1 310 ? 14.023 -29.125 -4.762 1 88.19 310 ASP B N 1
ATOM 6360 C CA . ASP B 1 310 ? 15.062 -29.453 -5.734 1 88.19 310 ASP B CA 1
ATOM 6361 C C . ASP B 1 310 ? 15.539 -28.203 -6.473 1 88.19 310 ASP B C 1
ATOM 6363 O O . ASP B 1 310 ? 15.953 -28.281 -7.633 1 88.19 310 ASP B O 1
ATOM 6367 N N . SER B 1 311 ? 15.414 -27.094 -5.852 1 89.94 311 SER B N 1
ATOM 6368 C CA . SER B 1 311 ? 15.906 -25.844 -6.434 1 89.94 311 SER B CA 1
ATOM 6369 C C . SER B 1 311 ? 17.422 -25.75 -6.34 1 89.94 311 SER B C 1
ATOM 6371 O O . SER B 1 311 ? 18.016 -26.125 -5.324 1 89.94 311 SER B O 1
ATOM 6373 N N . LEU B 1 312 ? 18.016 -25.266 -7.32 1 91.81 312 LEU B N 1
ATOM 6374 C CA . LEU B 1 312 ? 19.469 -25.172 -7.418 1 91.81 312 LEU B CA 1
ATOM 6375 C C . LEU B 1 312 ? 20.016 -24.172 -6.402 1 91.81 312 LEU B C 1
ATOM 6377 O O . LEU B 1 312 ? 19.5 -23.078 -6.254 1 91.81 312 LEU B O 1
ATOM 6381 N N . THR B 1 313 ? 21.016 -24.625 -5.703 1 93.25 313 THR B N 1
ATOM 6382 C CA . THR B 1 313 ? 21.75 -23.75 -4.797 1 93.25 313 THR B CA 1
ATOM 6383 C C . THR B 1 313 ? 23.031 -23.25 -5.445 1 93.25 313 THR B C 1
ATOM 6385 O O . THR B 1 313 ? 23.828 -24.062 -5.953 1 93.25 313 THR B O 1
ATOM 6388 N N . ARG B 1 314 ? 23.25 -21.984 -5.41 1 91.62 314 ARG B N 1
ATOM 6389 C CA . ARG B 1 314 ? 24.469 -21.391 -5.969 1 91.62 314 ARG B CA 1
ATOM 6390 C C . ARG B 1 314 ? 25.062 -20.359 -5.008 1 91.62 314 ARG B C 1
ATOM 6392 O O . ARG B 1 314 ? 24.375 -19.859 -4.121 1 91.62 314 ARG B O 1
ATOM 6399 N N . VAL B 1 315 ? 26.328 -20.188 -5.152 1 90.19 315 VAL B N 1
ATOM 6400 C CA . VAL B 1 315 ? 27.016 -19.109 -4.441 1 90.19 315 VAL B CA 1
ATOM 6401 C C . VAL B 1 315 ? 27.516 -18.062 -5.438 1 90.19 315 VAL B C 1
ATOM 6403 O O . VAL B 1 315 ? 28.328 -18.375 -6.312 1 90.19 315 VAL B O 1
ATOM 6406 N N . GLU B 1 316 ? 26.922 -16.891 -5.41 1 85.12 316 GLU B N 1
ATOM 6407 C CA . GLU B 1 316 ? 27.297 -15.789 -6.301 1 85.12 316 GLU B CA 1
ATOM 6408 C C . GLU B 1 316 ? 27.75 -14.57 -5.508 1 85.12 316 GLU B C 1
ATOM 6410 O O . GLU B 1 316 ? 27 -14.039 -4.691 1 85.12 316 GLU B O 1
ATOM 6415 N N . ASN B 1 317 ? 28.891 -14.07 -5.773 1 83.56 317 ASN B N 1
ATOM 6416 C CA . ASN B 1 317 ? 29.438 -12.891 -5.121 1 83.56 317 ASN B CA 1
ATOM 6417 C C . ASN B 1 317 ? 29.359 -13 -3.6 1 83.56 317 ASN B C 1
ATOM 6419 O O . ASN B 1 317 ? 28.938 -12.055 -2.928 1 83.56 317 ASN B O 1
ATOM 6423 N N . GLY B 1 318 ? 29.641 -14.18 -3.176 1 83.81 318 GLY B N 1
ATOM 6424 C CA . GLY B 1 318 ? 29.703 -14.398 -1.74 1 83.81 318 GLY B CA 1
ATOM 6425 C C . GLY B 1 318 ? 28.328 -14.523 -1.099 1 83.81 318 GLY B C 1
ATOM 6426 O O . GLY B 1 318 ? 28.203 -14.453 0.126 1 83.81 318 GLY B O 1
ATOM 6427 N N . ARG B 1 319 ? 27.359 -14.625 -1.883 1 88.81 319 ARG B N 1
ATOM 6428 C CA . ARG B 1 319 ? 26 -14.75 -1.364 1 88.81 319 ARG B CA 1
ATOM 6429 C C . ARG B 1 319 ? 25.344 -16.031 -1.851 1 88.81 319 ARG B C 1
ATOM 6431 O O . ARG B 1 319 ? 25.562 -16.453 -2.986 1 88.81 319 ARG B O 1
ATOM 6438 N N . LEU B 1 320 ? 24.531 -16.594 -0.982 1 91.88 320 LEU B N 1
ATOM 6439 C CA . LEU B 1 320 ? 23.781 -17.797 -1.289 1 91.88 320 LEU B CA 1
ATOM 6440 C C . LEU B 1 320 ? 22.531 -17.469 -2.105 1 91.88 320 LEU B C 1
ATOM 6442 O O . LEU B 1 320 ? 21.766 -16.578 -1.746 1 91.88 320 LEU B O 1
ATOM 6446 N N . CYS B 1 321 ? 22.422 -18.156 -3.236 1 90.56 321 CYS B N 1
ATOM 6447 C CA . CYS B 1 321 ? 21.25 -18 -4.094 1 90.56 321 CYS B CA 1
ATOM 6448 C C . CYS B 1 321 ? 20.531 -19.328 -4.281 1 90.56 321 CYS B C 1
ATOM 6450 O O . CYS B 1 321 ? 21.156 -20.375 -4.418 1 90.56 321 CYS B O 1
ATOM 6452 N N . LEU B 1 322 ? 19.25 -19.25 -4.215 1 89.69 322 LEU B N 1
ATOM 6453 C CA . LEU B 1 322 ? 18.438 -20.438 -4.41 1 89.69 322 LEU B CA 1
ATOM 6454 C C . LEU B 1 322 ? 17.5 -20.266 -5.609 1 89.69 322 LEU B C 1
ATOM 6456 O O . LEU B 1 322 ? 16.797 -19.25 -5.711 1 89.69 322 LEU B O 1
ATOM 6460 N N . GLY B 1 323 ? 17.406 -21.359 -6.539 1 78.31 323 GLY B N 1
ATOM 6461 C CA . GLY B 1 323 ? 16.531 -21.328 -7.699 1 78.31 323 GLY B CA 1
ATOM 6462 C C . GLY B 1 323 ? 16.875 -20.219 -8.672 1 78.31 323 GLY B C 1
ATOM 6463 O O . GLY B 1 323 ? 17.938 -19.609 -8.578 1 78.31 323 GLY B O 1
ATOM 6464 N N . PRO B 1 324 ? 16.016 -20.094 -9.578 1 75.31 324 PRO B N 1
ATOM 6465 C CA . PRO B 1 324 ? 14.758 -20.781 -9.867 1 75.31 324 PRO B CA 1
ATOM 6466 C C . PRO B 1 324 ? 14.961 -22.094 -10.625 1 75.31 324 PRO B C 1
ATOM 6468 O O . PRO B 1 324 ? 14.031 -22.906 -10.727 1 75.31 324 PRO B O 1
ATOM 6471 N N . ALA B 1 325 ? 16.109 -22.406 -10.992 1 76.56 325 ALA B N 1
ATOM 6472 C CA . ALA B 1 325 ? 16.359 -23.578 -11.82 1 76.56 325 ALA B CA 1
ATOM 6473 C C . ALA B 1 325 ? 16.141 -24.859 -11.039 1 76.56 325 ALA B C 1
ATOM 6475 O O . ALA B 1 325 ? 16.484 -24.938 -9.859 1 76.56 325 ALA B O 1
ATOM 6476 N N . ARG B 1 326 ? 15.492 -25.828 -11.742 1 78.19 326 ARG B N 1
ATOM 6477 C CA . ARG B 1 326 ? 15.305 -27.172 -11.18 1 78.19 326 ARG B CA 1
ATOM 6478 C C . ARG B 1 326 ? 16.453 -28.094 -11.578 1 78.19 326 ARG B C 1
ATOM 6480 O O . ARG B 1 326 ? 16.859 -28.094 -12.742 1 78.19 326 ARG B O 1
ATOM 6487 N N . VAL B 1 327 ? 16.969 -28.766 -10.578 1 86 327 VAL B N 1
ATOM 6488 C CA . VAL B 1 327 ? 18.031 -29.75 -10.844 1 86 327 VAL B CA 1
ATOM 6489 C C . VAL B 1 327 ? 17.781 -31.016 -10.039 1 86 327 VAL B C 1
ATOM 6491 O O . VAL B 1 327 ? 17.016 -31 -9.062 1 86 327 VAL B O 1
ATOM 6494 N N . VAL B 1 328 ? 18.312 -32.062 -10.516 1 86.06 328 VAL B N 1
ATOM 6495 C CA . VAL B 1 328 ? 18.266 -33.312 -9.758 1 86.06 328 VAL B CA 1
ATOM 6496 C C . VAL B 1 328 ? 19.234 -33.219 -8.57 1 86.06 328 VAL B C 1
ATOM 6498 O O . VAL B 1 328 ? 20.406 -32.875 -8.75 1 86.06 328 VAL B O 1
ATOM 6501 N N . PRO B 1 329 ? 18.688 -33.438 -7.41 1 90.06 329 PRO B N 1
ATOM 6502 C CA . PRO B 1 329 ? 19.578 -33.406 -6.25 1 90.06 329 PRO B CA 1
ATOM 6503 C C . PRO B 1 329 ? 20.75 -34.375 -6.383 1 90.06 329 PRO B C 1
ATOM 6505 O O . PRO B 1 329 ? 20.594 -35.469 -6.926 1 90.06 329 PRO B O 1
ATOM 6508 N N . LEU B 1 330 ? 21.875 -34.031 -5.824 1 91 330 LEU B N 1
ATOM 6509 C CA . LEU B 1 330 ? 23.078 -34.875 -5.863 1 91 330 LEU B CA 1
ATOM 6510 C C . LEU B 1 330 ? 22.828 -36.219 -5.184 1 91 330 LEU B C 1
ATOM 6512 O O . LEU B 1 330 ? 23.344 -37.25 -5.625 1 91 330 LEU B O 1
ATOM 6516 N N . SER B 1 331 ? 22 -36.156 -4.199 1 89.19 331 SER B N 1
ATOM 6517 C CA . SER B 1 331 ? 21.703 -37.375 -3.428 1 89.19 331 SER B CA 1
ATOM 6518 C C . SER B 1 331 ? 20.844 -38.344 -4.227 1 89.19 331 SER B C 1
ATOM 6520 O O . SER B 1 331 ? 20.766 -39.531 -3.895 1 89.19 331 SER B O 1
ATOM 6522 N N . GLN B 1 332 ? 20.219 -37.906 -5.293 1 84.94 332 GLN B N 1
ATOM 6523 C CA . GLN B 1 332 ? 19.266 -38.75 -5.996 1 84.94 332 GLN B CA 1
ATOM 6524 C C . GLN B 1 332 ? 19.719 -39.031 -7.426 1 84.94 332 GLN B C 1
ATOM 6526 O O . GLN B 1 332 ? 19.016 -39.719 -8.18 1 84.94 332 GLN B O 1
ATOM 6531 N N . ILE B 1 333 ? 20.859 -38.562 -7.809 1 85 333 ILE B N 1
ATOM 6532 C CA . ILE B 1 333 ? 21.312 -38.625 -9.195 1 85 333 ILE B CA 1
ATOM 6533 C C . ILE B 1 333 ? 21.5 -40.094 -9.602 1 85 333 ILE B C 1
ATOM 6535 O O . ILE B 1 333 ? 21.328 -40.438 -10.773 1 85 333 ILE B O 1
ATOM 6539 N N . HIS B 1 334 ? 21.797 -40.938 -8.641 1 82.06 334 HIS B N 1
ATOM 6540 C CA . HIS B 1 334 ? 22.047 -42.344 -8.922 1 82.06 334 HIS B CA 1
ATOM 6541 C C . HIS B 1 334 ? 20.766 -43.062 -9.375 1 82.06 334 HIS B C 1
ATOM 6543 O O . HIS B 1 334 ? 20.812 -44.156 -9.945 1 82.06 334 HIS B O 1
ATOM 6549 N N . LEU B 1 335 ? 19.625 -42.406 -9.102 1 75.94 335 LEU B N 1
ATOM 6550 C CA . LEU B 1 335 ? 18.344 -42.969 -9.5 1 75.94 335 LEU B CA 1
ATOM 6551 C C . LEU B 1 335 ? 18.078 -42.75 -10.984 1 75.94 335 LEU B C 1
ATOM 6553 O O . LEU B 1 335 ? 17.25 -43.438 -11.594 1 75.94 335 LEU B O 1
ATOM 6557 N N . LEU B 1 336 ? 18.797 -41.844 -11.617 1 77.06 336 LEU B N 1
ATOM 6558 C CA . LEU B 1 336 ? 18.484 -41.438 -12.992 1 77.06 336 LEU B CA 1
ATOM 6559 C C . LEU B 1 336 ? 19.641 -41.812 -13.922 1 77.06 336 LEU B C 1
ATOM 6561 O O . LEU B 1 336 ? 19.438 -41.969 -15.125 1 77.06 336 LEU B O 1
ATOM 6565 N N . LEU B 1 337 ? 20.828 -41.781 -13.328 1 80.56 337 LEU B N 1
ATOM 6566 C CA . LEU B 1 337 ? 22.016 -42.031 -14.148 1 80.56 337 LEU B CA 1
ATOM 6567 C C . LEU B 1 337 ? 22.75 -43.281 -13.695 1 80.56 337 LEU B C 1
ATOM 6569 O O . LEU B 1 337 ? 22.609 -43.719 -12.547 1 80.56 337 LEU B O 1
ATOM 6573 N N . ASP B 1 338 ? 23.375 -43.875 -14.656 1 81.25 338 ASP B N 1
ATOM 6574 C CA . ASP B 1 338 ? 24.234 -45.031 -14.367 1 81.25 338 ASP B CA 1
ATOM 6575 C C . ASP B 1 338 ? 25.547 -44.938 -15.133 1 81.25 338 ASP B C 1
ATOM 6577 O O . ASP B 1 338 ? 25.75 -44.031 -15.93 1 81.25 338 ASP B O 1
ATOM 6581 N N . GLY B 1 339 ? 26.531 -45.781 -14.727 1 82.19 339 GLY B N 1
ATOM 6582 C CA . GLY B 1 339 ? 27.781 -45.938 -15.477 1 82.19 339 GLY B CA 1
ATOM 6583 C C . GLY B 1 339 ? 28.688 -44.719 -15.375 1 82.19 339 GLY B C 1
ATOM 6584 O O . GLY B 1 339 ? 28.812 -44.125 -14.305 1 82.19 339 GLY B O 1
ATOM 6585 N N . PRO B 1 340 ? 29.328 -44.375 -16.5 1 79 340 PRO B N 1
ATOM 6586 C CA . PRO B 1 340 ? 30.312 -43.281 -16.516 1 79 340 PRO B CA 1
ATOM 6587 C C . PRO B 1 340 ? 29.703 -41.906 -16.234 1 79 340 PRO B C 1
ATOM 6589 O O . PRO B 1 340 ? 30.328 -41.062 -15.609 1 79 340 PRO B O 1
ATOM 6592 N N . ALA B 1 341 ? 28.547 -41.781 -16.688 1 80.06 341 ALA B N 1
ATOM 6593 C CA . ALA B 1 341 ? 27.859 -40.5 -16.469 1 80.06 341 ALA B CA 1
ATOM 6594 C C . ALA B 1 341 ? 27.641 -40.25 -14.984 1 80.06 341 ALA B C 1
ATOM 6596 O O . ALA B 1 341 ? 27.859 -39.156 -14.5 1 80.06 341 ALA B O 1
ATOM 6597 N N . LEU B 1 342 ? 27.25 -41.281 -14.273 1 84.69 342 LEU B N 1
ATOM 6598 C CA . LEU B 1 342 ? 27.016 -41.188 -12.836 1 84.69 342 LEU B CA 1
ATOM 6599 C C . LEU B 1 342 ? 28.328 -40.906 -12.102 1 84.69 342 LEU B C 1
ATOM 6601 O O . LEU B 1 342 ? 28.359 -40.062 -11.188 1 84.69 342 LEU B O 1
ATOM 6605 N N . ALA B 1 343 ? 29.344 -41.531 -12.492 1 83 343 ALA B N 1
ATOM 6606 C CA . ALA B 1 343 ? 30.641 -41.344 -11.859 1 83 343 ALA B CA 1
ATOM 6607 C C . ALA B 1 343 ? 31.125 -39.906 -11.984 1 83 343 ALA B C 1
ATOM 6609 O O . ALA B 1 343 ? 31.703 -39.344 -11.047 1 83 343 ALA B O 1
ATOM 6610 N N . SER B 1 344 ? 30.906 -39.312 -13.078 1 80.5 344 SER B N 1
ATOM 6611 C CA . SER B 1 344 ? 31.344 -37.938 -13.328 1 80.5 344 SER B CA 1
ATOM 6612 C C . SER B 1 344 ? 30.562 -36.938 -12.477 1 80.5 344 SER B C 1
ATOM 6614 O O . SER B 1 344 ? 31.141 -35.969 -11.992 1 80.5 344 SER B O 1
ATOM 6616 N N . VAL B 1 345 ? 29.328 -37.281 -12.297 1 82.75 345 VAL B N 1
ATOM 6617 C CA . VAL B 1 345 ? 28.453 -36.312 -11.648 1 82.75 345 VAL B CA 1
ATOM 6618 C C . VAL B 1 345 ? 28.531 -36.469 -10.133 1 82.75 345 VAL B C 1
ATOM 6620 O O . VAL B 1 345 ? 28.266 -35.531 -9.391 1 82.75 345 VAL B O 1
ATOM 6623 N N . THR B 1 346 ? 28.938 -37.625 -9.672 1 83.94 346 THR B N 1
ATOM 6624 C CA . THR B 1 346 ? 28.953 -37.906 -8.242 1 83.94 346 THR B CA 1
ATOM 6625 C C . THR B 1 346 ? 30.266 -37.469 -7.621 1 83.94 346 THR B C 1
ATOM 6627 O O . THR B 1 346 ? 30.562 -37.812 -6.469 1 83.94 346 THR B O 1
ATOM 6630 N N . HIS B 1 347 ? 31.078 -36.812 -8.32 1 85.31 347 HIS B N 1
ATOM 6631 C CA . HIS B 1 347 ? 32.25 -36.156 -7.801 1 85.31 347 HIS B CA 1
ATOM 6632 C C . HIS B 1 347 ? 32.156 -34.625 -7.984 1 85.31 347 HIS B C 1
ATOM 6634 O O . HIS B 1 347 ? 32.844 -34.062 -8.82 1 85.31 347 HIS B O 1
ATOM 6640 N N . PRO B 1 348 ? 31.344 -34.062 -7.129 1 86.25 348 PRO B N 1
ATOM 6641 C CA . PRO B 1 348 ? 31 -32.656 -7.336 1 86.25 348 PRO B CA 1
ATOM 6642 C C . PRO B 1 348 ? 32.188 -31.734 -7.211 1 86.25 348 PRO B C 1
ATOM 6644 O O . PRO B 1 348 ? 32.156 -30.594 -7.703 1 86.25 348 PRO B O 1
ATOM 6647 N N . GLU B 1 349 ? 33.281 -32.125 -6.594 1 84.69 349 GLU B N 1
ATOM 6648 C CA . GLU B 1 349 ? 34.5 -31.297 -6.453 1 84.69 349 GLU B CA 1
ATOM 6649 C C . GLU B 1 349 ? 35.062 -30.906 -7.816 1 84.69 349 GLU B C 1
ATOM 6651 O O . GLU B 1 349 ? 35.688 -29.859 -7.957 1 84.69 349 GLU B O 1
ATOM 6656 N N . ALA B 1 350 ? 34.719 -31.703 -8.766 1 82.69 350 ALA B N 1
ATOM 6657 C CA . ALA B 1 350 ? 35.312 -31.516 -10.094 1 82.69 350 ALA B CA 1
ATOM 6658 C C . ALA B 1 350 ? 34.562 -30.438 -10.875 1 82.69 350 ALA B C 1
ATOM 6660 O O . ALA B 1 350 ? 35.094 -29.844 -11.812 1 82.69 350 ALA B O 1
ATOM 6661 N N . TRP B 1 351 ? 33.344 -30.156 -10.445 1 85 351 TRP B N 1
ATOM 6662 C CA . TRP B 1 351 ? 32.594 -29.281 -11.344 1 85 351 TRP B CA 1
ATOM 6663 C C . TRP B 1 351 ? 31.766 -28.281 -10.555 1 85 351 TRP B C 1
ATOM 6665 O O . TRP B 1 351 ? 31.406 -27.219 -11.086 1 85 351 TRP B O 1
ATOM 6675 N N . LEU B 1 352 ? 31.375 -28.516 -9.336 1 82.06 352 LEU B N 1
ATOM 6676 C CA . LEU B 1 352 ? 30.422 -27.703 -8.586 1 82.06 352 LEU B CA 1
ATOM 6677 C C . LEU B 1 352 ? 31.016 -26.344 -8.234 1 82.06 352 LEU B C 1
ATOM 6679 O O . LEU B 1 352 ? 30.312 -25.328 -8.219 1 82.06 352 LEU B O 1
ATOM 6683 N N . GLY B 1 353 ? 32.25 -26.281 -7.992 1 71.44 353 GLY B N 1
ATOM 6684 C CA . GLY B 1 353 ? 32.906 -25.047 -7.613 1 71.44 353 GLY B CA 1
ATOM 6685 C C . GLY B 1 353 ? 33.625 -24.375 -8.773 1 71.44 353 GLY B C 1
ATOM 6686 O O . GLY B 1 353 ? 34.219 -23.312 -8.602 1 71.44 353 GLY B O 1
ATOM 6687 N N . ALA B 1 354 ? 33.531 -25.062 -9.852 1 65.38 354 ALA B N 1
ATOM 6688 C CA . ALA B 1 354 ? 34.375 -24.656 -10.977 1 65.38 354 ALA B CA 1
ATOM 6689 C C . ALA B 1 354 ? 33.875 -23.359 -11.586 1 65.38 354 ALA B C 1
ATOM 6691 O O . ALA B 1 354 ? 34.656 -22.547 -12.102 1 65.38 354 ALA B O 1
ATOM 6692 N N . ASP B 1 355 ? 32.625 -23.25 -11.562 1 65.56 355 ASP B N 1
ATOM 6693 C CA . ASP B 1 355 ? 32.031 -22.047 -12.156 1 65.56 355 ASP B CA 1
ATOM 6694 C C . ASP B 1 355 ? 30.891 -21.5 -11.305 1 65.56 355 ASP B C 1
ATOM 6696 O O . ASP B 1 355 ? 30.609 -22.031 -10.227 1 65.56 355 ASP B O 1
ATOM 6700 N N . LEU B 1 356 ? 30.422 -20.438 -11.531 1 67 356 LEU B N 1
ATOM 6701 C CA . LEU B 1 356 ? 29.391 -19.766 -10.766 1 67 356 LEU B CA 1
ATOM 6702 C C . LEU B 1 356 ? 28.016 -20.312 -11.109 1 67 356 LEU B C 1
ATOM 6704 O O . LEU B 1 356 ? 27 -19.797 -10.633 1 67 356 LEU B O 1
ATOM 6708 N N . CYS B 1 357 ? 28.016 -21.547 -11.797 1 73.38 357 CYS B N 1
ATOM 6709 C CA . CYS B 1 357 ? 26.703 -22.047 -12.227 1 73.38 357 CYS B CA 1
ATOM 6710 C C . CYS B 1 357 ? 26.234 -23.188 -11.328 1 73.38 357 CYS B C 1
ATOM 6712 O O . CYS B 1 357 ? 25.031 -23.469 -11.258 1 73.38 357 CYS B O 1
ATOM 6714 N N . ALA B 1 358 ? 27.156 -23.859 -10.672 1 80.31 358 ALA B N 1
ATOM 6715 C CA . ALA B 1 358 ? 26.938 -24.875 -9.648 1 80.31 358 ALA B CA 1
ATOM 6716 C C . ALA B 1 358 ? 26.031 -25.984 -10.172 1 80.31 358 ALA B C 1
ATOM 6718 O O . ALA B 1 358 ? 25.188 -26.516 -9.438 1 80.31 358 ALA B O 1
ATOM 6719 N N . GLN B 1 359 ? 26.016 -26.266 -11.531 1 87.62 359 GLN B N 1
ATOM 6720 C CA . GLN B 1 359 ? 25.203 -27.344 -12.086 1 87.62 359 GLN B CA 1
ATOM 6721 C C . GLN B 1 359 ? 25.953 -28.078 -13.188 1 87.62 359 GLN B C 1
ATOM 6723 O O . GLN B 1 359 ? 26.906 -27.547 -13.766 1 87.62 359 GLN B O 1
ATOM 6728 N N . CYS B 1 360 ? 25.609 -29.266 -13.375 1 90.62 360 CYS B N 1
ATOM 6729 C CA . CYS B 1 360 ? 26.172 -30.141 -14.406 1 90.62 360 CYS B CA 1
ATOM 6730 C C . CYS B 1 360 ? 25.078 -30.719 -15.281 1 90.62 360 CYS B C 1
ATOM 6732 O O . CYS B 1 360 ? 24.094 -31.266 -14.781 1 90.62 360 CYS B O 1
ATOM 6734 N N . VAL B 1 361 ? 25.281 -30.594 -16.609 1 91.31 361 VAL B N 1
ATOM 6735 C CA . VAL B 1 361 ? 24.281 -31.031 -17.578 1 91.31 361 VAL B CA 1
ATOM 6736 C C . VAL B 1 361 ? 24.734 -32.344 -18.219 1 91.31 361 VAL B C 1
ATOM 6738 O O . VAL B 1 361 ? 25.922 -32.5 -18.531 1 91.31 361 VAL B O 1
ATOM 6741 N N . GLN B 1 362 ? 23.828 -33.219 -18.344 1 90.25 362 GLN B N 1
ATOM 6742 C CA . GLN B 1 362 ? 24.141 -34.5 -18.969 1 90.25 362 GLN B CA 1
ATOM 6743 C C . GLN B 1 362 ? 22.984 -34.969 -19.859 1 90.25 362 GLN B C 1
ATOM 6745 O O . GLN B 1 362 ? 21.828 -34.594 -19.641 1 90.25 362 GLN B O 1
ATOM 6750 N N . LEU B 1 363 ? 23.344 -35.719 -20.812 1 88.75 363 LEU B N 1
ATOM 6751 C CA . LEU B 1 363 ? 22.359 -36.344 -21.703 1 88.75 363 LEU B CA 1
ATOM 6752 C C . LEU B 1 363 ? 21.5 -37.344 -20.938 1 88.75 363 LEU B C 1
ATOM 6754 O O . LEU B 1 363 ? 22.016 -38.125 -20.156 1 88.75 363 LEU B O 1
ATOM 6758 N N . ALA B 1 364 ? 20.156 -37.188 -21.094 1 85.69 364 ALA B N 1
ATOM 6759 C CA . ALA B 1 364 ? 19.266 -38.156 -20.453 1 85.69 364 ALA B CA 1
ATOM 6760 C C . ALA B 1 364 ? 19.469 -39.562 -21.031 1 85.69 364 ALA B C 1
ATOM 6762 O O . ALA B 1 364 ? 19.766 -39.688 -22.219 1 85.69 364 ALA B O 1
ATOM 6763 N N . PRO B 1 365 ? 19.281 -40.531 -20.172 1 80.31 365 PRO B N 1
ATOM 6764 C CA . PRO B 1 365 ? 19.469 -41.906 -20.688 1 80.31 365 PRO B CA 1
ATOM 6765 C C . PRO B 1 365 ? 18.516 -42.25 -21.828 1 80.31 365 PRO B C 1
ATOM 6767 O O . PRO B 1 365 ? 17.328 -41.875 -21.781 1 80.31 365 PRO B O 1
ATOM 6770 N N . GLY B 1 366 ? 18.984 -42.844 -22.828 1 77.31 366 GLY B N 1
ATOM 6771 C CA . GLY B 1 366 ? 18.156 -43.375 -23.906 1 77.31 366 GLY B CA 1
ATOM 6772 C C . GLY B 1 366 ? 17.812 -42.312 -24.953 1 77.31 366 GLY B C 1
ATOM 6773 O O . GLY B 1 366 ? 17.062 -42.594 -25.891 1 77.31 366 GLY B O 1
ATOM 6774 N N . ILE B 1 367 ? 18.406 -41.156 -24.844 1 83.31 367 ILE B N 1
ATOM 6775 C CA . ILE B 1 367 ? 18.062 -40.062 -25.766 1 83.31 367 ILE B CA 1
ATOM 6776 C C . ILE B 1 367 ? 19.031 -40.062 -26.953 1 83.31 367 ILE B C 1
ATOM 6778 O O . ILE B 1 367 ? 20.234 -40.219 -26.781 1 83.31 367 ILE B O 1
ATOM 6782 N N . ASP B 1 368 ? 18.359 -39.938 -28.109 1 86.69 368 ASP B N 1
ATOM 6783 C CA . ASP B 1 368 ? 19.141 -39.75 -29.328 1 86.69 368 ASP B CA 1
ATOM 6784 C C . ASP B 1 368 ? 19.453 -38.25 -29.547 1 86.69 368 ASP B C 1
ATOM 6786 O O . ASP B 1 368 ? 18.531 -37.438 -29.672 1 86.69 368 ASP B O 1
ATOM 6790 N N . PRO B 1 369 ? 20.719 -37.969 -29.578 1 89 369 PRO B N 1
ATOM 6791 C CA . PRO B 1 369 ? 21.094 -36.562 -29.688 1 89 369 PRO B CA 1
ATOM 6792 C C . PRO B 1 369 ? 20.531 -35.875 -30.938 1 89 369 PRO B C 1
ATOM 6794 O O . PRO B 1 369 ? 20.312 -34.656 -30.938 1 89 369 PRO B O 1
ATOM 6797 N N . GLY B 1 370 ? 20.25 -36.656 -31.953 1 87.19 370 GLY B N 1
ATOM 6798 C CA . GLY B 1 370 ? 19.781 -36.062 -33.188 1 87.19 370 GLY B CA 1
ATOM 6799 C C . GLY B 1 370 ? 20.688 -34.969 -33.719 1 87.19 370 GLY B C 1
ATOM 6800 O O . GLY B 1 370 ? 21.906 -35.094 -33.719 1 87.19 370 GLY B O 1
ATOM 6801 N N . ASP B 1 371 ? 20.047 -33.75 -34.188 1 87.19 371 ASP B N 1
ATOM 6802 C CA . ASP B 1 371 ? 20.812 -32.688 -34.812 1 87.19 371 ASP B CA 1
ATOM 6803 C C . ASP B 1 371 ? 21.109 -31.562 -33.812 1 87.19 371 ASP B C 1
ATOM 6805 O O . ASP B 1 371 ? 21.75 -30.562 -34.156 1 87.19 371 ASP B O 1
ATOM 6809 N N . ASP B 1 372 ? 20.75 -31.781 -32.594 1 90.94 372 ASP B N 1
ATOM 6810 C CA . ASP B 1 372 ? 20.953 -30.75 -31.609 1 90.94 372 ASP B CA 1
ATOM 6811 C C . ASP B 1 372 ? 22.422 -30.688 -31.172 1 90.94 372 ASP B C 1
ATOM 6813 O O . ASP B 1 372 ? 22.984 -31.703 -30.734 1 90.94 372 ASP B O 1
ATOM 6817 N N . GLN B 1 373 ? 23.062 -29.531 -31.25 1 91.56 373 GLN B N 1
ATOM 6818 C CA . GLN B 1 373 ? 24.5 -29.359 -30.984 1 91.56 373 GLN B CA 1
ATOM 6819 C C . GLN B 1 373 ? 24.828 -29.672 -29.531 1 91.56 373 GLN B C 1
ATOM 6821 O O . GLN B 1 373 ? 25.875 -30.266 -29.25 1 91.56 373 GLN B O 1
ATOM 6826 N N . ILE B 1 374 ? 24.031 -29.344 -28.656 1 92.94 374 ILE B N 1
ATOM 6827 C CA . ILE B 1 374 ? 24.281 -29.562 -27.234 1 92.94 374 ILE B CA 1
ATOM 6828 C C . ILE B 1 374 ? 24.203 -31.062 -26.922 1 92.94 374 ILE B C 1
ATOM 6830 O O . ILE B 1 374 ? 25.094 -31.594 -26.25 1 92.94 374 ILE B O 1
ATOM 6834 N N . LEU B 1 375 ? 23.203 -31.719 -27.453 1 94 375 LEU B N 1
ATOM 6835 C CA . LEU B 1 375 ? 23.016 -33.156 -27.203 1 94 375 LEU B CA 1
ATOM 6836 C C . LEU B 1 375 ? 24.156 -33.969 -27.797 1 94 375 LEU B C 1
ATOM 6838 O O . LEU B 1 375 ? 24.641 -34.906 -27.172 1 94 375 LEU B O 1
ATOM 6842 N N . ARG B 1 376 ? 24.547 -33.594 -28.969 1 93.56 376 ARG B N 1
ATOM 6843 C CA . ARG B 1 376 ? 25.656 -34.312 -29.625 1 93.56 376 ARG B CA 1
ATOM 6844 C C . ARG B 1 376 ? 26.938 -34.188 -28.812 1 93.56 376 ARG B C 1
ATOM 6846 O O . ARG B 1 376 ? 27.672 -35.156 -28.656 1 93.56 376 ARG B O 1
ATOM 6853 N N . TRP B 1 377 ? 27.156 -32.969 -28.391 1 93.88 377 TRP B N 1
ATOM 6854 C CA . TRP B 1 377 ? 28.359 -32.75 -27.609 1 93.88 377 TRP B CA 1
ATOM 6855 C C . TRP B 1 377 ? 28.344 -33.531 -26.312 1 93.88 377 TRP B C 1
ATOM 6857 O O . TRP B 1 377 ? 29.344 -34.156 -25.922 1 93.88 377 TRP B O 1
ATOM 6867 N N . LEU B 1 378 ? 27.281 -33.531 -25.609 1 92.94 378 LEU B N 1
ATOM 6868 C CA . LEU B 1 378 ? 27.141 -34.25 -24.344 1 92.94 378 LEU B CA 1
ATOM 6869 C C . LEU B 1 378 ? 27.281 -35.75 -24.547 1 92.94 378 LEU B C 1
ATOM 6871 O O . LEU B 1 378 ? 27.797 -36.469 -23.672 1 92.94 378 LEU B O 1
ATOM 6875 N N . ALA B 1 379 ? 26.766 -36.219 -25.688 1 90.81 379 ALA B N 1
ATOM 6876 C CA . ALA B 1 379 ? 26.875 -37.656 -26 1 90.81 379 ALA B CA 1
ATOM 6877 C C . ALA B 1 379 ? 28.328 -38.062 -26.203 1 90.81 379 ALA B C 1
ATOM 6879 O O . ALA B 1 379 ? 28.734 -39.156 -25.812 1 90.81 379 ALA B O 1
ATOM 6880 N N . GLU B 1 380 ? 29.078 -37.156 -26.75 1 90.12 380 GLU B N 1
ATOM 6881 C CA . GLU B 1 380 ? 30.469 -37.469 -27.094 1 90.12 380 GLU B CA 1
ATOM 6882 C C . GLU B 1 380 ? 31.391 -37.219 -25.906 1 90.12 380 GLU B C 1
ATOM 6884 O O . GLU B 1 380 ? 32.375 -37.969 -25.703 1 90.12 380 GLU B O 1
ATOM 6889 N N . HIS B 1 381 ? 31.188 -36.219 -25.109 1 90.5 381 HIS B N 1
ATOM 6890 C CA . HIS B 1 381 ? 32.156 -35.781 -24.125 1 90.5 381 HIS B CA 1
ATOM 6891 C C . HIS B 1 381 ? 31.688 -36.031 -22.703 1 90.5 381 HIS B C 1
ATOM 6893 O O . HIS B 1 381 ? 32.469 -35.938 -21.75 1 90.5 381 HIS B O 1
ATOM 6899 N N . GLY B 1 382 ? 30.391 -36.344 -22.547 1 88.25 382 GLY B N 1
ATOM 6900 C CA . GLY B 1 382 ? 29.844 -36.594 -21.219 1 88.25 382 GLY B CA 1
ATOM 6901 C C . GLY B 1 382 ? 29.297 -35.344 -20.547 1 88.25 382 GLY B C 1
ATOM 6902 O O . GLY B 1 382 ? 29.078 -34.344 -21.219 1 88.25 382 GLY B O 1
ATOM 6903 N N . PRO B 1 383 ? 29.094 -35.469 -19.234 1 90.31 383 PRO B N 1
ATOM 6904 C CA . PRO B 1 383 ? 28.5 -34.344 -18.5 1 90.31 383 PRO B CA 1
ATOM 6905 C C . PRO B 1 383 ? 29.391 -33.094 -18.484 1 90.31 383 PRO B C 1
ATOM 6907 O O . PRO B 1 383 ? 30.609 -33.219 -18.453 1 90.31 383 PRO B O 1
ATOM 6910 N N . ALA B 1 384 ? 28.766 -31.953 -18.531 1 89.88 384 ALA B N 1
ATOM 6911 C CA . ALA B 1 384 ? 29.516 -30.703 -18.547 1 89.88 384 ALA B CA 1
ATOM 6912 C C . ALA B 1 384 ? 28.734 -29.594 -17.844 1 89.88 384 ALA B C 1
ATOM 6914 O O . ALA B 1 384 ? 27.516 -29.625 -17.797 1 89.88 384 ALA B O 1
ATOM 6915 N N . THR B 1 385 ? 29.5 -28.688 -17.344 1 89.88 385 THR B N 1
ATOM 6916 C CA . THR B 1 385 ? 28.891 -27.484 -16.781 1 89.88 385 THR B CA 1
ATOM 6917 C C . THR B 1 385 ? 28.406 -26.562 -17.891 1 89.88 385 THR B C 1
ATOM 6919 O O . THR B 1 385 ? 28.875 -26.625 -19.031 1 89.88 385 THR B O 1
ATOM 6922 N N . PRO B 1 386 ? 27.391 -25.672 -17.547 1 88.69 386 PRO B N 1
ATOM 6923 C CA . PRO B 1 386 ? 26.938 -24.719 -18.562 1 88.69 386 PRO B CA 1
ATOM 6924 C C . PRO B 1 386 ? 28.078 -23.828 -19.078 1 88.69 386 PRO B C 1
ATOM 6926 O O . PRO B 1 386 ? 28.109 -23.5 -20.266 1 88.69 386 PRO B O 1
ATOM 6929 N N . MET B 1 387 ? 29.016 -23.516 -18.266 1 87.5 387 MET B N 1
ATOM 6930 C CA . MET B 1 387 ? 30.141 -22.688 -18.688 1 87.5 387 MET B CA 1
ATOM 6931 C C . MET B 1 387 ? 31 -23.438 -19.703 1 87.5 387 MET B C 1
ATOM 6933 O O . MET B 1 387 ? 31.438 -22.859 -20.688 1 87.5 387 MET B O 1
ATOM 6937 N N . ARG B 1 388 ? 31.25 -24.656 -19.406 1 88.12 388 ARG B N 1
ATOM 6938 C CA . ARG B 1 388 ? 32.031 -25.469 -20.344 1 88.12 388 ARG B CA 1
ATOM 6939 C C . ARG B 1 388 ? 31.312 -25.609 -21.672 1 88.12 388 ARG B C 1
ATOM 6941 O O . ARG B 1 388 ? 31.938 -25.5 -22.734 1 88.12 388 ARG B O 1
ATOM 6948 N N . LEU B 1 389 ? 30.031 -25.891 -21.609 1 90.38 389 LEU B N 1
ATOM 6949 C CA . LEU B 1 389 ? 29.25 -26 -22.828 1 90.38 389 LEU B CA 1
ATOM 6950 C C . LEU B 1 389 ? 29.297 -24.703 -23.625 1 90.38 389 LEU B C 1
ATOM 6952 O O . LEU B 1 389 ? 29.391 -24.734 -24.859 1 90.38 389 LEU B O 1
ATOM 6956 N N . ARG B 1 390 ? 29.203 -23.609 -22.953 1 89.56 390 ARG B N 1
ATOM 6957 C CA . ARG B 1 390 ? 29.25 -22.297 -23.594 1 89.56 390 ARG B CA 1
ATOM 6958 C C . ARG B 1 390 ? 30.578 -22.109 -24.344 1 89.56 390 ARG B C 1
ATOM 6960 O O . ARG B 1 390 ? 30.578 -21.656 -25.484 1 89.56 390 ARG B O 1
ATOM 6967 N N . ARG B 1 391 ? 31.625 -22.422 -23.688 1 88.31 391 ARG B N 1
ATOM 6968 C CA . ARG B 1 391 ? 32.969 -22.266 -24.25 1 88.31 391 ARG B CA 1
ATOM 6969 C C . ARG B 1 391 ? 33.188 -23.203 -25.438 1 88.31 391 ARG B C 1
ATOM 6971 O O . ARG B 1 391 ? 33.688 -22.781 -26.484 1 88.31 391 ARG B O 1
ATOM 6978 N N . GLU B 1 392 ? 32.688 -24.406 -25.312 1 91.44 392 GLU B N 1
ATOM 6979 C CA . GLU B 1 392 ? 32.938 -25.438 -26.312 1 91.44 392 GLU B CA 1
ATOM 6980 C C . GLU B 1 392 ? 32.062 -25.25 -27.531 1 91.44 392 GLU B C 1
ATOM 6982 O O . GLU B 1 392 ? 32.438 -25.578 -28.656 1 91.44 392 GLU B O 1
ATOM 6987 N N . LEU B 1 393 ? 30.859 -24.797 -27.328 1 92.19 393 LEU B N 1
ATOM 6988 C CA . LEU B 1 393 ? 29.891 -24.688 -28.422 1 92.19 393 LEU B CA 1
ATOM 6989 C C . LEU B 1 393 ? 29.812 -23.25 -28.938 1 92.19 393 LEU B C 1
ATOM 6991 O O . LEU B 1 393 ? 29.094 -22.969 -29.891 1 92.19 393 LEU B O 1
ATOM 6995 N N . ALA B 1 394 ? 30.484 -22.25 -28.344 1 89.56 394 ALA B N 1
ATOM 6996 C CA . ALA B 1 394 ? 30.547 -20.844 -28.75 1 89.56 394 ALA B CA 1
ATOM 6997 C C . ALA B 1 394 ? 29.141 -20.25 -28.828 1 89.56 394 ALA B C 1
ATOM 6999 O O . ALA B 1 394 ? 28.781 -19.641 -29.844 1 89.56 394 ALA B O 1
ATOM 7000 N N . LEU B 1 395 ? 28.375 -20.5 -27.797 1 88.31 395 LEU B N 1
ATOM 7001 C CA . LEU B 1 395 ? 27.016 -19.969 -27.719 1 88.31 395 LEU B CA 1
ATOM 7002 C C . LEU B 1 395 ? 26.938 -18.812 -26.734 1 88.31 395 LEU B C 1
ATOM 7004 O O . LEU B 1 395 ? 27.734 -18.734 -25.797 1 88.31 395 LEU B O 1
ATOM 7008 N N . ALA B 1 396 ? 26.031 -17.812 -27.047 1 87.75 396 ALA B N 1
ATOM 7009 C CA . ALA B 1 396 ? 25.766 -16.75 -26.094 1 87.75 396 ALA B CA 1
ATOM 7010 C C . ALA B 1 396 ? 25.141 -17.297 -24.812 1 87.75 396 ALA B C 1
ATOM 7012 O O . ALA B 1 396 ? 24.438 -18.312 -24.844 1 87.75 396 ALA B O 1
ATOM 7013 N N . GLU B 1 397 ? 25.406 -16.703 -23.719 1 82.44 397 GLU B N 1
ATOM 7014 C CA . GLU B 1 397 ? 24.922 -17.156 -22.422 1 82.44 397 GLU B CA 1
ATOM 7015 C C . GLU B 1 397 ? 23.406 -17.281 -22.391 1 82.44 397 GLU B C 1
ATOM 7017 O O . GLU B 1 397 ? 22.875 -18.312 -21.969 1 82.44 397 GLU B O 1
ATOM 7022 N N . SER B 1 398 ? 22.766 -16.266 -22.812 1 83.31 398 SER B N 1
ATOM 7023 C CA . SER B 1 398 ? 21.312 -16.25 -22.797 1 83.31 398 SER B CA 1
ATOM 7024 C C . SER B 1 398 ? 20.734 -17.359 -23.656 1 83.31 398 SER B C 1
ATOM 7026 O O . SER B 1 398 ? 19.734 -18 -23.297 1 83.31 398 SER B O 1
ATOM 7028 N N . SER B 1 399 ? 21.375 -17.562 -24.781 1 84.75 399 SER B N 1
ATOM 7029 C CA . SER B 1 399 ? 20.922 -18.594 -25.719 1 84.75 399 SER B CA 1
ATOM 7030 C C . SER B 1 399 ? 21.109 -20 -25.125 1 84.75 399 SER B C 1
ATOM 7032 O O . SER B 1 399 ? 20.234 -20.859 -25.266 1 84.75 399 SER B O 1
ATOM 7034 N N . LEU B 1 400 ? 22.203 -20.172 -24.516 1 85.88 400 LEU B N 1
ATOM 7035 C CA . LEU B 1 400 ? 22.484 -21.469 -23.922 1 85.88 400 LEU B CA 1
ATOM 7036 C C . LEU B 1 400 ? 21.516 -21.766 -22.781 1 85.88 400 LEU B C 1
ATOM 7038 O O . LEU B 1 400 ? 21.016 -22.891 -22.672 1 85.88 400 LEU B O 1
ATOM 7042 N N . GLU B 1 401 ? 21.281 -20.812 -21.969 1 82.25 401 GLU B N 1
ATOM 7043 C CA . GLU B 1 401 ? 20.359 -21 -20.844 1 82.25 401 GLU B CA 1
ATOM 7044 C C . GLU B 1 401 ? 18.969 -21.391 -21.328 1 82.25 401 GLU B C 1
ATOM 7046 O O . GLU B 1 401 ? 18.344 -22.297 -20.766 1 82.25 401 GLU B O 1
ATOM 7051 N N . LYS B 1 402 ? 18.562 -20.688 -22.297 1 81.12 402 LYS B N 1
ATOM 7052 C CA . LYS B 1 402 ? 17.25 -20.984 -22.859 1 81.12 402 LYS B CA 1
ATOM 7053 C C . LYS B 1 402 ? 17.219 -22.375 -23.484 1 81.12 402 LYS B C 1
ATOM 7055 O O . LYS B 1 402 ? 16.219 -23.094 -23.359 1 81.12 402 LYS B O 1
ATOM 7060 N N . ALA B 1 403 ? 18.266 -22.719 -24.125 1 85.12 403 ALA B N 1
ATOM 7061 C CA . ALA B 1 403 ? 18.359 -24.016 -24.766 1 85.12 403 ALA B CA 1
ATOM 7062 C C . ALA B 1 403 ? 18.359 -25.141 -23.734 1 85.12 403 ALA B C 1
ATOM 7064 O O . ALA B 1 403 ? 17.656 -26.141 -23.906 1 85.12 403 ALA B O 1
ATOM 7065 N N . ILE B 1 404 ? 19.094 -24.953 -22.703 1 84.56 404 ILE B N 1
ATOM 7066 C CA . ILE B 1 404 ? 19.156 -25.953 -21.656 1 84.56 404 ILE B CA 1
ATOM 7067 C C . ILE B 1 404 ? 17.781 -26.109 -21 1 84.56 404 ILE B C 1
ATOM 7069 O O . ILE B 1 404 ? 17.328 -27.219 -20.75 1 84.56 404 ILE B O 1
ATOM 7073 N N . ALA B 1 405 ? 17.203 -25 -20.766 1 79.38 405 ALA B N 1
ATOM 7074 C CA . ALA B 1 405 ? 15.867 -25.016 -20.156 1 79.38 405 ALA B CA 1
ATOM 7075 C C . ALA B 1 405 ? 14.883 -25.781 -21.031 1 79.38 405 ALA B C 1
ATOM 7077 O O . ALA B 1 405 ? 14.078 -26.578 -20.531 1 79.38 405 ALA B O 1
ATOM 7078 N N . ARG B 1 406 ? 14.945 -25.5 -22.297 1 77.5 406 ARG B N 1
ATOM 7079 C CA . ARG B 1 406 ? 14.07 -26.188 -23.25 1 77.5 406 ARG B CA 1
ATOM 7080 C C . ARG B 1 406 ? 14.328 -27.688 -23.25 1 77.5 406 ARG B C 1
ATOM 7082 O O . ARG B 1 406 ? 13.391 -28.484 -23.266 1 77.5 406 ARG B O 1
ATOM 7089 N N . LEU B 1 407 ? 15.586 -28.031 -23.266 1 82.5 407 LEU B N 1
ATOM 7090 C CA . LEU B 1 407 ? 15.969 -29.438 -23.312 1 82.5 407 LEU B CA 1
ATOM 7091 C C . LEU B 1 407 ? 15.602 -30.141 -22 1 82.5 407 LEU B C 1
ATOM 7093 O O . LEU B 1 407 ? 15.234 -31.312 -22.016 1 82.5 407 LEU B O 1
ATOM 7097 N N . GLN B 1 408 ? 15.664 -29.391 -20.953 1 81.44 408 GLN B N 1
ATOM 7098 C CA . GLN B 1 408 ? 15.281 -29.938 -19.656 1 81.44 408 GLN B CA 1
ATOM 7099 C C . GLN B 1 408 ? 13.773 -30.172 -19.578 1 81.44 408 GLN B C 1
ATOM 7101 O O . GLN B 1 408 ? 13.328 -31.219 -19.078 1 81.44 408 GLN B O 1
ATOM 7106 N N . ALA B 1 409 ? 13.078 -29.203 -20.062 1 71.81 409 ALA B N 1
ATOM 7107 C CA . ALA B 1 409 ? 11.625 -29.344 -20.078 1 71.81 409 ALA B CA 1
ATOM 7108 C C . ALA B 1 409 ? 11.195 -30.547 -20.922 1 71.81 409 ALA B C 1
ATOM 7110 O O . ALA B 1 409 ? 10.219 -31.219 -20.609 1 71.81 409 ALA B O 1
ATOM 7111 N N . ALA B 1 410 ? 11.992 -30.781 -21.969 1 71.62 410 ALA B N 1
ATOM 7112 C CA . ALA B 1 410 ? 11.719 -31.891 -22.875 1 71.62 410 ALA B CA 1
ATOM 7113 C C . ALA B 1 410 ? 12.305 -33.188 -22.344 1 71.62 410 ALA B C 1
ATOM 7115 O O . ALA B 1 410 ? 12.188 -34.25 -22.969 1 71.62 410 ALA B O 1
ATOM 7116 N N . ARG B 1 411 ? 13.055 -33.094 -21.188 1 77.44 411 ARG B N 1
ATOM 7117 C CA . ARG B 1 411 ? 13.672 -34.219 -20.516 1 77.44 411 ARG B CA 1
ATOM 7118 C C . ARG B 1 411 ? 14.711 -34.906 -21.406 1 77.44 411 ARG B C 1
ATOM 7120 O O . ARG B 1 411 ? 14.805 -36.125 -21.438 1 77.44 411 ARG B O 1
ATOM 7127 N N . ARG B 1 412 ? 15.32 -34.125 -22.141 1 83.81 412 ARG B N 1
ATOM 7128 C CA . ARG B 1 412 ? 16.375 -34.625 -23.016 1 83.81 412 ARG B CA 1
ATOM 7129 C C . ARG B 1 412 ? 17.734 -34.531 -22.328 1 83.81 412 ARG B C 1
ATOM 7131 O O . ARG B 1 412 ? 18.688 -35.188 -22.719 1 83.81 412 ARG B O 1
ATOM 7138 N N . VAL B 1 413 ? 17.75 -33.656 -21.375 1 88 413 VAL B N 1
ATOM 7139 C CA . VAL B 1 413 ? 18.953 -33.562 -20.562 1 88 413 VAL B CA 1
ATOM 7140 C C . VAL B 1 413 ? 18.578 -33.594 -19.078 1 88 413 VAL B C 1
ATOM 7142 O O . VAL B 1 413 ? 17.438 -33.344 -18.703 1 88 413 VAL B O 1
ATOM 7145 N N . ILE B 1 414 ? 19.516 -34.031 -18.312 1 86.25 414 ILE B N 1
ATOM 7146 C CA . ILE B 1 414 ? 19.391 -34.031 -16.859 1 86.25 414 ILE B CA 1
ATOM 7147 C C . ILE B 1 414 ? 20.438 -33.062 -16.266 1 86.25 414 ILE B C 1
ATOM 7149 O O . ILE B 1 414 ? 21.609 -33.125 -16.609 1 86.25 414 ILE B O 1
ATOM 7153 N N . THR B 1 415 ? 19.953 -32.156 -15.523 1 89.62 415 THR B N 1
ATOM 7154 C CA . THR B 1 415 ? 20.844 -31.25 -14.828 1 89.62 415 THR B CA 1
ATOM 7155 C C . THR B 1 415 ? 20.906 -31.562 -13.336 1 89.62 415 THR B C 1
ATOM 7157 O O . THR B 1 415 ? 19.859 -31.812 -12.719 1 89.62 415 THR B O 1
ATOM 7160 N N . CYS B 1 416 ? 22.078 -31.688 -12.828 1 90.62 416 CYS B N 1
ATOM 7161 C CA . CYS B 1 416 ? 22.234 -31.984 -11.414 1 90.62 416 CYS B CA 1
ATOM 7162 C C . CYS B 1 416 ? 22.953 -30.859 -10.688 1 90.62 416 CYS B C 1
ATOM 7164 O O . CYS B 1 416 ? 23.703 -30.094 -11.297 1 90.62 416 CYS B O 1
ATOM 7166 N N . GLY B 1 417 ? 22.703 -30.734 -9.43 1 92 417 GLY B N 1
ATOM 7167 C CA . GLY B 1 417 ? 23.297 -29.734 -8.555 1 92 417 GLY B CA 1
ATOM 7168 C C . GLY B 1 417 ? 22.891 -29.906 -7.098 1 92 417 GLY B C 1
ATOM 7169 O O . GLY B 1 417 ? 22.172 -30.859 -6.754 1 92 417 GLY B O 1
ATOM 7170 N N . PHE B 1 418 ? 23.391 -29.062 -6.277 1 93.56 418 PHE B N 1
ATOM 7171 C CA . PHE B 1 418 ? 23.062 -29.125 -4.855 1 93.56 418 PHE B CA 1
ATOM 7172 C C . PHE B 1 418 ? 21.719 -28.453 -4.582 1 93.56 418 PHE B C 1
ATOM 7174 O O . PHE B 1 418 ? 21.438 -27.375 -5.113 1 93.56 418 PHE B O 1
ATOM 7181 N N . THR B 1 419 ? 20.875 -29.062 -3.791 1 93.75 419 THR B N 1
ATOM 7182 C CA . THR B 1 419 ? 19.5 -28.594 -3.574 1 93.75 419 THR B CA 1
ATOM 7183 C C . THR B 1 419 ? 19.156 -28.625 -2.09 1 93.75 419 THR B C 1
ATOM 7185 O O . THR B 1 419 ? 19.906 -29.156 -1.277 1 93.75 419 THR B O 1
ATOM 7188 N N . PRO B 1 420 ? 18.031 -28.016 -1.698 1 93.5 420 PRO B N 1
ATOM 7189 C CA . PRO B 1 420 ? 17.562 -28.141 -0.317 1 93.5 420 PRO B CA 1
ATOM 7190 C C . PRO B 1 420 ? 17.344 -29.578 0.11 1 93.5 420 PRO B C 1
ATOM 7192 O O . PRO B 1 420 ? 17.562 -29.922 1.274 1 93.5 420 PRO B O 1
ATOM 7195 N N . THR B 1 421 ? 16.953 -30.422 -0.798 1 91.19 421 THR B N 1
ATOM 7196 C CA . THR B 1 421 ? 16.828 -31.844 -0.506 1 91.19 421 THR B CA 1
ATOM 7197 C C . THR B 1 421 ? 18.188 -32.438 -0.07 1 91.19 421 THR B C 1
ATOM 7199 O O . THR B 1 421 ? 18.25 -33.219 0.875 1 91.19 421 THR B O 1
ATOM 7202 N N . ASP B 1 422 ? 19.219 -32 -0.792 1 93.44 422 ASP B N 1
ATOM 7203 C CA . ASP B 1 422 ? 20.562 -32.406 -0.409 1 93.44 422 ASP B CA 1
ATOM 7204 C C . ASP B 1 422 ? 20.922 -31.906 0.985 1 93.44 422 ASP B C 1
ATOM 7206 O O . ASP B 1 422 ? 21.531 -32.625 1.78 1 93.44 422 ASP B O 1
ATOM 7210 N N . ALA B 1 423 ? 20.578 -30.656 1.217 1 95.19 423 ALA B N 1
ATOM 7211 C CA . ALA B 1 423 ? 20.859 -30.047 2.518 1 95.19 423 ALA B CA 1
ATOM 7212 C C . ALA B 1 423 ? 20.203 -30.844 3.641 1 95.19 423 ALA B C 1
ATOM 7214 O O . ALA B 1 423 ? 20.797 -31.062 4.699 1 95.19 423 ALA B O 1
ATOM 7215 N N . LEU B 1 424 ? 18.984 -31.234 3.42 1 93.06 424 LEU B N 1
ATOM 7216 C CA . LEU B 1 424 ? 18.25 -32.031 4.402 1 93.06 424 LEU B CA 1
ATOM 7217 C C . LEU B 1 424 ? 18.969 -33.344 4.668 1 93.06 424 LEU B C 1
ATOM 7219 O O . LEU B 1 424 ? 19 -33.812 5.805 1 93.06 424 LEU B O 1
ATOM 7223 N N . HIS B 1 425 ? 19.562 -33.875 3.645 1 90.5 425 HIS B N 1
ATOM 7224 C CA . HIS B 1 425 ? 20.297 -35.125 3.777 1 90.5 425 HIS B CA 1
ATOM 7225 C C . HIS B 1 425 ? 21.547 -34.938 4.621 1 90.5 425 HIS B C 1
ATOM 7227 O O . HIS B 1 425 ? 21.844 -35.75 5.512 1 90.5 425 HIS B O 1
ATOM 7233 N N . VAL B 1 426 ? 22.234 -33.938 4.262 1 91.94 426 VAL B N 1
ATOM 7234 C CA . VAL B 1 426 ? 23.484 -33.625 4.961 1 91.94 426 VAL B CA 1
ATOM 7235 C C . VAL B 1 426 ? 23.203 -33.438 6.449 1 91.94 426 VAL B C 1
ATOM 7237 O O . VAL B 1 426 ? 23.984 -33.875 7.301 1 91.94 426 VAL B O 1
ATOM 7240 N N . LEU B 1 427 ? 22.078 -32.844 6.793 1 93.81 427 LEU B N 1
ATOM 7241 C CA . LEU B 1 427 ? 21.719 -32.562 8.172 1 93.81 427 LEU B CA 1
ATOM 7242 C C . LEU B 1 427 ? 21 -33.75 8.812 1 93.81 427 LEU B C 1
ATOM 7244 O O . LEU B 1 427 ? 20.516 -33.656 9.938 1 93.81 427 LEU B O 1
ATOM 7248 N N . GLU B 1 428 ? 20.797 -34.875 8.086 1 91.44 428 GLU B N 1
ATOM 7249 C CA . GLU B 1 428 ? 20.219 -36.125 8.539 1 91.44 428 GLU B CA 1
ATOM 7250 C C . GLU B 1 428 ? 18.734 -35.969 8.883 1 91.44 428 GLU B C 1
ATOM 7252 O O . GLU B 1 428 ? 18.266 -36.531 9.867 1 91.44 428 GLU B O 1
ATOM 7257 N N . ARG B 1 429 ? 18.141 -35.125 8.164 1 90 429 ARG B N 1
ATOM 7258 C CA . ARG B 1 429 ? 16.703 -34.906 8.367 1 90 429 ARG B CA 1
ATOM 7259 C C . ARG B 1 429 ? 15.891 -35.688 7.336 1 90 429 ARG B C 1
ATOM 7261 O O . ARG B 1 429 ? 14.68 -35.812 7.477 1 90 429 ARG B O 1
ATOM 7268 N N . LEU B 1 430 ? 16.547 -36.094 6.312 1 85.19 430 LEU B N 1
ATOM 7269 C CA . LEU B 1 430 ? 15.945 -36.844 5.234 1 85.19 430 LEU B CA 1
ATOM 7270 C C . LEU B 1 430 ? 16.844 -38.031 4.832 1 85.19 430 LEU B C 1
ATOM 7272 O O . LEU B 1 430 ? 18.062 -37.875 4.754 1 85.19 430 LEU B O 1
ATOM 7276 N N . ASP B 1 431 ? 16.266 -39.094 4.727 1 81.62 431 ASP B N 1
ATOM 7277 C CA . ASP B 1 431 ? 17 -40.281 4.309 1 81.62 431 ASP B CA 1
ATOM 7278 C C . ASP B 1 431 ? 16.484 -40.812 2.975 1 81.62 431 ASP B C 1
ATOM 7280 O O . ASP B 1 431 ? 15.734 -41.812 2.941 1 81.62 431 ASP B O 1
ATOM 7284 N N . LEU B 1 432 ? 16.781 -40.062 1.938 1 76.06 432 LEU B N 1
ATOM 7285 C CA . LEU B 1 432 ? 16.344 -40.469 0.599 1 76.06 432 LEU B CA 1
ATOM 7286 C C . LEU B 1 432 ? 17.5 -40.438 -0.382 1 76.06 432 LEU B C 1
ATOM 7288 O O . LEU B 1 432 ? 17.938 -39.344 -0.81 1 76.06 432 LEU B O 1
ATOM 7292 N N . GLY B 1 433 ? 18.062 -41.531 -0.753 1 79.12 433 GLY B N 1
ATOM 7293 C CA . GLY B 1 433 ? 19.141 -41.625 -1.724 1 79.12 433 GLY B CA 1
ATOM 7294 C C . GLY B 1 433 ? 20.5 -41.812 -1.084 1 79.12 433 GLY B C 1
ATOM 7295 O O . GLY B 1 433 ? 20.609 -42.406 -0.012 1 79.12 433 GLY B O 1
ATOM 7296 N N . ASP B 1 434 ? 21.531 -41.375 -1.852 1 84.94 434 ASP B N 1
ATOM 7297 C CA . ASP B 1 434 ? 22.922 -41.469 -1.418 1 84.94 434 ASP B CA 1
ATOM 7298 C C . ASP B 1 434 ? 23.422 -40.156 -0.821 1 84.94 434 ASP B C 1
ATOM 7300 O O . ASP B 1 434 ? 23.547 -39.156 -1.525 1 84.94 434 ASP B O 1
ATOM 7304 N N . PRO B 1 435 ? 23.797 -40.219 0.429 1 87.69 435 PRO B N 1
ATOM 7305 C CA . PRO B 1 435 ? 24.203 -38.969 1.087 1 87.69 435 PRO B CA 1
ATOM 7306 C C . PRO B 1 435 ? 25.609 -38.5 0.662 1 87.69 435 PRO B C 1
ATOM 7308 O O . PRO B 1 435 ? 25.953 -37.344 0.818 1 87.69 435 PRO B O 1
ATOM 7311 N N . ARG B 1 436 ? 26.422 -39.375 0.145 1 90.38 436 ARG B N 1
ATOM 7312 C CA . ARG B 1 436 ? 27.828 -39.094 -0.088 1 90.38 436 ARG B CA 1
ATOM 7313 C C . ARG B 1 436 ? 28 -37.938 -1.062 1 90.38 436 ARG B C 1
ATOM 7315 O O . ARG B 1 436 ? 28.703 -36.969 -0.769 1 90.38 436 ARG B O 1
ATOM 7322 N N . PRO B 1 437 ? 27.375 -38 -2.236 1 91.62 437 PRO B N 1
ATOM 7323 C CA . PRO B 1 437 ? 27.531 -36.875 -3.162 1 91.62 437 PRO B CA 1
ATOM 7324 C C . PRO B 1 437 ? 27.016 -35.562 -2.58 1 91.62 437 PRO B C 1
ATOM 7326 O O . PRO B 1 437 ? 27.562 -34.5 -2.873 1 91.62 437 PRO B O 1
ATOM 7329 N N . ALA B 1 438 ? 25.984 -35.656 -1.791 1 93.31 438 ALA B N 1
ATOM 7330 C CA . ALA B 1 438 ? 25.438 -34.469 -1.167 1 93.31 438 ALA B CA 1
ATOM 7331 C C . ALA B 1 438 ? 26.406 -33.844 -0.172 1 93.31 438 ALA B C 1
ATOM 7333 O O . ALA B 1 438 ? 26.578 -32.625 -0.126 1 93.31 438 ALA B O 1
ATOM 7334 N N . MET B 1 439 ? 27.062 -34.688 0.585 1 94.44 439 MET B N 1
ATOM 7335 C CA . MET B 1 439 ? 28.031 -34.25 1.566 1 94.44 439 MET B CA 1
ATOM 7336 C C . MET B 1 439 ? 29.234 -33.594 0.881 1 94.44 439 MET B C 1
ATOM 7338 O O . MET B 1 439 ? 29.703 -32.531 1.326 1 94.44 439 MET B O 1
ATOM 7342 N N . GLU B 1 440 ? 29.688 -34.25 -0.151 1 93.62 440 GLU B N 1
ATOM 7343 C CA . GLU B 1 440 ? 30.797 -33.688 -0.907 1 93.62 440 GLU B CA 1
ATOM 7344 C C . GLU B 1 440 ? 30.438 -32.375 -1.554 1 93.62 440 GLU B C 1
ATOM 7346 O O . GLU B 1 440 ? 31.234 -31.438 -1.579 1 93.62 440 GLU B O 1
ATOM 7351 N N . GLY B 1 441 ? 29.266 -32.344 -2.113 1 93.19 441 GLY B N 1
ATOM 7352 C CA . GLY B 1 441 ? 28.797 -31.094 -2.699 1 93.19 441 GLY B CA 1
ATOM 7353 C C . GLY B 1 441 ? 28.672 -29.969 -1.693 1 93.19 441 GLY B C 1
ATOM 7354 O O . GLY B 1 441 ? 29.062 -28.828 -1.983 1 93.19 441 GLY B O 1
ATOM 7355 N N . ALA B 1 442 ? 28.156 -30.266 -0.521 1 95.12 442 ALA B N 1
ATOM 7356 C CA . ALA B 1 442 ? 28.047 -29.281 0.553 1 95.12 442 ALA B CA 1
ATOM 7357 C C . ALA B 1 442 ? 29.406 -28.75 0.947 1 95.12 442 ALA B C 1
ATOM 7359 O O . ALA B 1 442 ? 29.562 -27.547 1.196 1 95.12 442 ALA B O 1
ATOM 7360 N N . ALA B 1 443 ? 30.344 -29.656 0.992 1 94.62 443 ALA B N 1
ATOM 7361 C CA . ALA B 1 443 ? 31.703 -29.25 1.37 1 94.62 443 ALA B CA 1
ATOM 7362 C C . ALA B 1 443 ? 32.281 -28.266 0.365 1 94.62 443 ALA B C 1
ATOM 7364 O O . ALA B 1 443 ? 32.938 -27.281 0.75 1 94.62 443 ALA B O 1
ATOM 7365 N N . VAL B 1 444 ? 32.062 -28.531 -0.868 1 92.75 444 VAL B N 1
ATOM 7366 C CA . VAL B 1 444 ? 32.594 -27.688 -1.934 1 92.75 444 VAL B CA 1
ATOM 7367 C C . VAL B 1 444 ? 31.984 -26.297 -1.856 1 92.75 444 VAL B C 1
ATOM 7369 O O . VAL B 1 444 ? 32.719 -25.281 -1.861 1 92.75 444 VAL B O 1
ATOM 7372 N N . LEU B 1 445 ? 30.672 -26.188 -1.773 1 93.38 445 LEU B N 1
ATOM 7373 C CA . LEU B 1 445 ? 30 -24.906 -1.778 1 93.38 445 LEU B CA 1
ATOM 7374 C C . LEU B 1 445 ? 30.219 -24.156 -0.465 1 93.38 445 LEU B C 1
ATOM 7376 O O . LEU B 1 445 ? 30.328 -22.938 -0.45 1 93.38 445 LEU B O 1
ATOM 7380 N N . ALA B 1 446 ? 30.25 -24.875 0.63 1 94.44 446 ALA B N 1
ATOM 7381 C CA . ALA B 1 446 ? 30.516 -24.281 1.941 1 94.44 446 ALA B CA 1
ATOM 7382 C C . ALA B 1 446 ? 31.859 -23.578 1.971 1 94.44 446 ALA B C 1
ATOM 7384 O O . ALA B 1 446 ? 32 -22.516 2.582 1 94.44 446 ALA B O 1
ATOM 7385 N N . ALA B 1 447 ? 32.812 -24.188 1.368 1 91.69 447 ALA B N 1
ATOM 7386 C CA . ALA B 1 447 ? 34.188 -23.625 1.334 1 91.69 447 ALA B CA 1
ATOM 7387 C C . ALA B 1 447 ? 34.188 -22.266 0.643 1 91.69 447 ALA B C 1
ATOM 7389 O O . ALA B 1 447 ? 34.969 -21.375 1.015 1 91.69 447 ALA B O 1
ATOM 7390 N N . LEU B 1 448 ? 33.344 -22.078 -0.291 1 90.12 448 LEU B N 1
ATOM 7391 C CA . LEU B 1 448 ? 33.281 -20.797 -1.01 1 90.12 448 LEU B CA 1
ATOM 7392 C C . LEU B 1 448 ? 32.781 -19.688 -0.09 1 90.12 448 LEU B C 1
ATOM 7394 O O . LEU B 1 448 ? 33.031 -18.516 -0.349 1 90.12 448 LEU B O 1
ATOM 7398 N N . LEU B 1 449 ? 32.094 -19.984 0.967 1 92.12 449 LEU B N 1
ATOM 7399 C CA . LEU B 1 449 ? 31.547 -19 1.892 1 92.12 449 LEU B CA 1
ATOM 7400 C C . LEU B 1 449 ? 32.281 -19.047 3.232 1 92.12 449 LEU B C 1
ATOM 7402 O O . LEU B 1 449 ? 31.859 -18.406 4.195 1 92.12 449 LEU B O 1
ATOM 7406 N N . ASN B 1 450 ? 33.219 -19.875 3.305 1 93.88 450 ASN B N 1
ATOM 7407 C CA . ASN B 1 450 ? 34 -20.062 4.523 1 93.88 450 ASN B CA 1
ATOM 7408 C C . ASN B 1 450 ? 33.156 -20.562 5.676 1 93.88 450 ASN B C 1
ATOM 7410 O O . ASN B 1 450 ? 33.188 -20 6.773 1 93.88 450 ASN B O 1
ATOM 7414 N N . LEU B 1 451 ? 32.312 -21.516 5.371 1 95.38 451 LEU B N 1
ATOM 7415 C CA . LEU B 1 451 ? 31.438 -22.141 6.352 1 95.38 451 LEU B CA 1
ATOM 7416 C C . LEU B 1 451 ? 31.719 -23.625 6.465 1 95.38 451 LEU B C 1
ATOM 7418 O O . LEU B 1 451 ? 32.375 -24.203 5.605 1 95.38 451 LEU B O 1
ATOM 7422 N N . SER B 1 452 ? 31.234 -24.203 7.555 1 96.69 452 SER B N 1
ATOM 7423 C CA . SER B 1 452 ? 31.156 -25.672 7.621 1 96.69 452 SER B CA 1
ATOM 7424 C C . SER B 1 452 ? 30.031 -26.203 6.762 1 96.69 452 SER B C 1
ATOM 7426 O O . SER B 1 452 ? 29.062 -25.484 6.465 1 96.69 452 SER B O 1
ATOM 7428 N N . PRO B 1 453 ? 30.156 -27.484 6.312 1 95.56 453 PRO B N 1
ATOM 7429 C CA . PRO B 1 453 ? 29.078 -28.047 5.512 1 95.56 453 PRO B CA 1
ATOM 7430 C C . PRO B 1 453 ? 27.734 -28 6.227 1 95.56 453 PRO B C 1
ATOM 7432 O O . PRO B 1 453 ? 26.703 -27.703 5.602 1 95.56 453 PRO B O 1
ATOM 7435 N N . GLU B 1 454 ? 27.719 -28.188 7.539 1 96.38 454 GLU B N 1
ATOM 7436 C CA . GLU B 1 454 ? 26.469 -28.156 8.305 1 96.38 454 GLU B CA 1
ATOM 7437 C C . GLU B 1 454 ? 25.891 -26.75 8.344 1 96.38 454 GLU B C 1
ATOM 7439 O O . GLU B 1 454 ? 24.688 -26.562 8.125 1 96.38 454 GLU B O 1
ATOM 7444 N N . ALA B 1 455 ? 26.781 -25.812 8.57 1 96.94 455 ALA B N 1
ATOM 7445 C CA . ALA B 1 455 ? 26.344 -24.422 8.617 1 96.94 455 ALA B CA 1
ATOM 7446 C C . ALA B 1 455 ? 25.812 -23.969 7.262 1 96.94 455 ALA B C 1
ATOM 7448 O O . ALA B 1 455 ? 24.844 -23.203 7.184 1 96.94 455 ALA B O 1
ATOM 7449 N N . PHE B 1 456 ? 26.531 -24.406 6.258 1 96.19 456 PHE B N 1
ATOM 7450 C CA . PHE B 1 456 ? 26.109 -24.078 4.898 1 96.19 456 PHE B CA 1
ATOM 7451 C C . PHE B 1 456 ? 24.719 -24.625 4.617 1 96.19 456 PHE B C 1
ATOM 7453 O O . PHE B 1 456 ? 23.859 -23.922 4.09 1 96.19 456 PHE B O 1
ATOM 7460 N N . CYS B 1 457 ? 24.438 -25.859 5.016 1 96.62 457 CYS B N 1
ATOM 7461 C CA . CYS B 1 457 ? 23.156 -26.516 4.77 1 96.62 457 CYS B CA 1
ATOM 7462 C C . CYS B 1 457 ? 22.047 -25.844 5.57 1 96.62 457 CYS B C 1
ATOM 7464 O O . CYS B 1 457 ? 20.922 -25.703 5.086 1 96.62 457 CYS B O 1
ATOM 7466 N N . ASP B 1 458 ? 22.375 -25.406 6.77 1 96.88 458 ASP B N 1
ATOM 7467 C CA . ASP B 1 458 ? 21.406 -24.656 7.566 1 96.88 458 ASP B CA 1
ATOM 7468 C C . ASP B 1 458 ? 21.016 -23.359 6.867 1 96.88 458 ASP B C 1
ATOM 7470 O O . ASP B 1 458 ? 19.844 -22.969 6.879 1 96.88 458 ASP B O 1
ATOM 7474 N N . GLN B 1 459 ? 21.984 -22.703 6.285 1 96.38 459 GLN B N 1
ATOM 7475 C CA . GLN B 1 459 ? 21.719 -21.453 5.582 1 96.38 459 GLN B CA 1
ATOM 7476 C C . GLN B 1 459 ? 20.859 -21.688 4.344 1 96.38 459 GLN B C 1
ATOM 7478 O O . GLN B 1 459 ? 20.031 -20.844 3.992 1 96.38 459 GLN B O 1
ATOM 7483 N N . VAL B 1 460 ? 21.125 -22.797 3.707 1 96.25 460 VAL B N 1
ATOM 7484 C CA . VAL B 1 460 ? 20.344 -23.156 2.527 1 96.25 460 VAL B CA 1
ATOM 7485 C C . VAL B 1 460 ? 18.875 -23.312 2.914 1 96.25 460 VAL B C 1
ATOM 7487 O O . VAL B 1 460 ? 17.984 -22.75 2.264 1 96.25 460 VAL B O 1
ATOM 7490 N N . LEU B 1 461 ? 18.641 -24.031 4.012 1 96.56 461 LEU B N 1
ATOM 7491 C CA . LEU B 1 461 ? 17.266 -24.266 4.453 1 96.56 461 LEU B CA 1
ATOM 7492 C C . LEU B 1 461 ? 16.641 -22.969 4.969 1 96.56 461 LEU B C 1
ATOM 7494 O O . LEU B 1 461 ? 15.461 -22.719 4.719 1 96.56 461 LEU B O 1
ATOM 7498 N N . GLU B 1 462 ? 17.453 -22.203 5.648 1 96.12 462 GLU B N 1
ATOM 7499 C CA . GLU B 1 462 ? 16.953 -20.922 6.137 1 96.12 462 GLU B CA 1
ATOM 7500 C C . GLU B 1 462 ? 16.516 -20.016 4.984 1 96.12 462 GLU B C 1
ATOM 7502 O O . GLU B 1 462 ? 15.484 -19.344 5.078 1 96.12 462 GLU B O 1
ATOM 7507 N N . LYS B 1 463 ? 17.312 -19.984 4.012 1 95.06 463 LYS B N 1
ATOM 7508 C CA . LYS B 1 463 ? 16.969 -19.203 2.834 1 95.06 463 LYS B CA 1
ATOM 7509 C C . LYS B 1 463 ? 15.688 -19.719 2.182 1 95.06 463 LYS B C 1
ATOM 7511 O O . LYS B 1 463 ? 14.852 -18.938 1.725 1 95.06 463 LYS B O 1
ATOM 7516 N N . ALA B 1 464 ? 15.547 -21.016 2.111 1 95.06 464 ALA B N 1
ATOM 7517 C CA . ALA B 1 464 ? 14.328 -21.609 1.558 1 95.06 464 ALA B CA 1
ATOM 7518 C C . ALA B 1 464 ? 13.102 -21.219 2.377 1 95.06 464 ALA B C 1
ATOM 7520 O O . ALA B 1 464 ? 12.086 -20.797 1.819 1 95.06 464 ALA B O 1
ATOM 7521 N N . HIS B 1 465 ? 13.234 -21.328 3.729 1 95.81 465 HIS B N 1
ATOM 7522 C CA . HIS B 1 465 ? 12.148 -20.953 4.633 1 95.81 465 HIS B CA 1
ATOM 7523 C C . HIS B 1 465 ? 11.742 -19.5 4.43 1 95.81 465 HIS B C 1
ATOM 7525 O O . HIS B 1 465 ? 10.555 -19.203 4.293 1 95.81 465 HIS B O 1
ATOM 7531 N N . ALA B 1 466 ? 12.734 -18.672 4.398 1 93.5 466 ALA B N 1
ATOM 7532 C CA . ALA B 1 466 ? 12.5 -17.234 4.305 1 93.5 466 ALA B CA 1
ATOM 7533 C C . ALA B 1 466 ? 11.836 -16.875 2.98 1 93.5 466 ALA B C 1
ATOM 7535 O O . ALA B 1 466 ? 10.938 -16.031 2.939 1 93.5 466 ALA B O 1
ATOM 7536 N N . THR B 1 467 ? 12.25 -17.5 1.914 1 92.44 467 THR B N 1
ATOM 7537 C CA . THR B 1 467 ? 11.719 -17.188 0.587 1 92.44 467 THR B CA 1
ATOM 7538 C C . THR B 1 467 ? 10.258 -17.594 0.486 1 92.44 467 THR B C 1
ATOM 7540 O O . THR B 1 467 ? 9.43 -16.844 -0.025 1 92.44 467 THR B O 1
ATOM 7543 N N . ILE B 1 468 ? 9.938 -18.766 0.958 1 93.75 468 ILE B N 1
ATOM 7544 C CA . ILE B 1 468 ? 8.555 -19.234 0.914 1 93.75 468 ILE B CA 1
ATOM 7545 C C . ILE B 1 468 ? 7.676 -18.344 1.789 1 93.75 468 ILE B C 1
ATOM 7547 O O . ILE B 1 468 ? 6.602 -17.906 1.367 1 93.75 468 ILE B O 1
ATOM 7551 N N . ALA B 1 469 ? 8.141 -18.047 2.977 1 94.44 469 ALA B N 1
ATOM 7552 C CA . ALA B 1 469 ? 7.398 -17.188 3.902 1 94.44 469 ALA B CA 1
ATOM 7553 C C . ALA B 1 469 ? 7.145 -15.812 3.299 1 94.44 469 ALA B C 1
ATOM 7555 O O . ALA B 1 469 ? 6.023 -15.297 3.359 1 94.44 469 ALA B O 1
ATOM 7556 N N . THR B 1 470 ? 8.188 -15.258 2.746 1 92.25 470 THR B N 1
ATOM 7557 C CA . THR B 1 470 ? 8.062 -13.938 2.137 1 92.25 470 THR B CA 1
ATOM 7558 C C . THR B 1 470 ? 7.059 -13.961 0.988 1 92.25 470 THR B C 1
ATOM 7560 O O . THR B 1 470 ? 6.281 -13.023 0.817 1 92.25 470 THR B O 1
ATOM 7563 N N . THR B 1 471 ? 7.121 -15.031 0.244 1 91.38 471 THR B N 1
ATOM 7564 C CA . THR B 1 471 ? 6.184 -15.148 -0.869 1 91.38 471 THR B CA 1
ATOM 7565 C C . THR B 1 471 ? 4.746 -15.188 -0.363 1 91.38 471 THR B C 1
ATOM 7567 O O . THR B 1 471 ? 3.865 -14.547 -0.938 1 91.38 471 THR B O 1
ATOM 7570 N N . ILE B 1 472 ? 4.5 -15.914 0.655 1 93.94 472 ILE B N 1
ATOM 7571 C CA . ILE B 1 472 ? 3.166 -15.992 1.246 1 93.94 472 ILE B CA 1
ATOM 7572 C C . ILE B 1 472 ? 2.734 -14.609 1.729 1 93.94 472 ILE B C 1
ATOM 7574 O O . ILE B 1 472 ? 1.62 -14.164 1.444 1 93.94 472 ILE B O 1
ATOM 7578 N N . LEU B 1 473 ? 3.625 -13.93 2.4 1 92 473 LEU B N 1
ATOM 7579 C CA . LEU B 1 473 ? 3.322 -12.602 2.936 1 92 473 LEU B CA 1
ATOM 7580 C C . LEU B 1 473 ? 3.033 -11.617 1.812 1 92 473 LEU B C 1
ATOM 7582 O O . LEU B 1 473 ? 2.111 -10.805 1.915 1 92 473 LEU B O 1
ATOM 7586 N N . CYS B 1 474 ? 3.846 -11.648 0.811 1 90.25 474 CYS B N 1
ATOM 7587 C CA . CYS B 1 474 ? 3.652 -10.758 -0.325 1 90.25 474 CYS B CA 1
ATOM 7588 C C . CYS B 1 474 ? 2.316 -11.023 -1.008 1 90.25 474 CYS B C 1
ATOM 7590 O O . CYS B 1 474 ? 1.598 -10.086 -1.362 1 90.25 474 CYS B O 1
ATOM 7592 N N . ALA B 1 475 ? 2.043 -12.289 -1.149 1 89.5 475 ALA B N 1
ATOM 7593 C CA . ALA B 1 475 ? 0.783 -12.656 -1.788 1 89.5 475 ALA B CA 1
ATOM 7594 C C . ALA B 1 475 ? -0.411 -12.156 -0.983 1 89.5 475 ALA B C 1
ATOM 7596 O O . ALA B 1 475 ? -1.281 -11.461 -1.519 1 89.5 475 ALA B O 1
ATOM 7597 N N . LEU B 1 476 ? -0.466 -12.445 0.271 1 91.19 476 LEU B N 1
ATOM 7598 C CA . LEU B 1 476 ? -1.574 -12.047 1.133 1 91.19 476 LEU B CA 1
ATOM 7599 C C . LEU B 1 476 ? -1.595 -10.539 1.33 1 91.19 476 LEU B C 1
ATOM 7601 O O . LEU B 1 476 ? -2.666 -9.93 1.382 1 91.19 476 LEU B O 1
ATOM 7605 N N . GLY B 1 477 ? -0.41 -9.938 1.509 1 89 477 GLY B N 1
ATOM 7606 C CA . GLY B 1 477 ? -0.322 -8.492 1.633 1 89 477 GLY B CA 1
ATOM 7607 C C . GLY B 1 477 ? -0.889 -7.758 0.435 1 89 477 GLY B C 1
ATOM 7608 O O . GLY B 1 477 ? -1.617 -6.773 0.591 1 89 477 GLY B O 1
ATOM 7609 N N . ASN B 1 478 ? -0.463 -8.195 -0.707 1 87.81 478 ASN B N 1
ATOM 7610 C CA . ASN B 1 478 ? -0.99 -7.605 -1.933 1 87.81 478 ASN B CA 1
ATOM 7611 C C . ASN B 1 478 ? -2.508 -7.734 -2.01 1 87.81 478 ASN B C 1
ATOM 7613 O O . ASN B 1 478 ? -3.199 -6.785 -2.385 1 87.81 478 ASN B O 1
ATOM 7617 N N . ARG B 1 479 ? -3.006 -8.883 -1.643 1 87.31 479 ARG B N 1
ATOM 7618 C CA . ARG B 1 479 ? -4.434 -9.172 -1.709 1 87.31 479 ARG B CA 1
ATOM 7619 C C . ARG B 1 479 ? -5.215 -8.305 -0.721 1 87.31 479 ARG B C 1
ATOM 7621 O O . ARG B 1 479 ? -6.234 -7.715 -1.076 1 87.31 479 ARG B O 1
ATOM 7628 N N . GLU B 1 480 ? -4.742 -8.203 0.506 1 86.25 480 GLU B N 1
ATOM 7629 C CA . GLU B 1 480 ? -5.484 -7.578 1.595 1 86.25 480 GLU B CA 1
ATOM 7630 C C . GLU B 1 480 ? -5.277 -6.066 1.604 1 86.25 480 GLU B C 1
ATOM 7632 O O . GLU B 1 480 ? -6.172 -5.312 2.004 1 86.25 480 GLU B O 1
ATOM 7637 N N . VAL B 1 481 ? -4.07 -5.641 1.196 1 85.19 481 VAL B N 1
ATOM 7638 C CA . VAL B 1 481 ? -3.727 -4.234 1.361 1 85.19 481 VAL B CA 1
ATOM 7639 C C . VAL B 1 481 ? -3.373 -3.627 0.005 1 85.19 481 VAL B C 1
ATOM 7641 O O . VAL B 1 481 ? -3.934 -2.6 -0.387 1 85.19 481 VAL B O 1
ATOM 7644 N N . GLY B 1 482 ? -2.443 -4.238 -0.642 1 85.56 482 GLY B N 1
ATOM 7645 C CA . GLY B 1 482 ? -1.992 -3.74 -1.931 1 85.56 482 GLY B CA 1
ATOM 7646 C C . GLY B 1 482 ? -0.528 -4.027 -2.203 1 85.56 482 GLY B C 1
ATOM 7647 O O . GLY B 1 482 ? 0.183 -4.535 -1.331 1 85.56 482 GLY B O 1
ATOM 7648 N N . PRO B 1 483 ? -0.035 -3.658 -3.377 1 85.31 483 PRO B N 1
ATOM 7649 C CA . PRO B 1 483 ? 1.313 -4.027 -3.814 1 85.31 483 PRO B CA 1
ATOM 7650 C C . PRO B 1 483 ? 2.406 -3.352 -2.988 1 85.31 483 PRO B C 1
ATOM 7652 O O . PRO B 1 483 ? 3.5 -3.904 -2.834 1 85.31 483 PRO B O 1
ATOM 7655 N N . ALA B 1 484 ? 2.094 -2.238 -2.477 1 83 484 ALA B N 1
ATOM 7656 C CA . ALA B 1 484 ? 3.111 -1.51 -1.722 1 83 484 ALA B CA 1
ATOM 7657 C C . ALA B 1 484 ? 3.529 -2.285 -0.476 1 83 484 ALA B C 1
ATOM 7659 O O . ALA B 1 484 ? 4.707 -2.295 -0.11 1 83 484 ALA B O 1
ATOM 7660 N N . LEU B 1 485 ? 2.625 -2.852 0.157 1 82.12 485 LEU B N 1
ATOM 7661 C CA . LEU B 1 485 ? 2.957 -3.639 1.34 1 82.12 485 LEU B CA 1
ATOM 7662 C C . LEU B 1 485 ? 3.789 -4.859 0.966 1 82.12 485 LEU B C 1
ATOM 7664 O O . LEU B 1 485 ? 4.73 -5.215 1.678 1 82.12 485 LEU B O 1
ATOM 7668 N N . ALA B 1 486 ? 3.43 -5.445 -0.144 1 82.44 486 ALA B N 1
ATOM 7669 C CA . ALA B 1 486 ? 4.207 -6.578 -0.636 1 82.44 486 ALA B CA 1
ATOM 7670 C C . ALA B 1 486 ? 5.66 -6.18 -0.885 1 82.44 486 ALA B C 1
ATOM 7672 O O . ALA B 1 486 ? 6.582 -6.902 -0.502 1 82.44 486 ALA B O 1
ATOM 7673 N N . HIS B 1 487 ? 5.754 -5.023 -1.512 1 81.94 487 HIS B N 1
ATOM 7674 C CA . HIS B 1 487 ? 7.09 -4.508 -1.782 1 81.94 487 HIS B CA 1
ATOM 7675 C C . HIS B 1 487 ? 7.852 -4.242 -0.488 1 81.94 487 HIS B C 1
ATOM 7677 O O . HIS B 1 487 ? 9.055 -4.492 -0.406 1 81.94 487 HIS B O 1
ATOM 7683 N N . PHE B 1 488 ? 7.141 -3.838 0.425 1 82.81 488 PHE B N 1
ATOM 7684 C CA . PHE B 1 488 ? 7.73 -3.553 1.729 1 82.81 488 PHE B CA 1
ATOM 7685 C C . PHE B 1 488 ? 8.32 -4.816 2.344 1 82.81 488 PHE B C 1
ATOM 7687 O O . PHE B 1 488 ? 9.406 -4.777 2.928 1 82.81 488 PHE B O 1
ATOM 7694 N N . PHE B 1 489 ? 7.719 -5.934 2.189 1 80.12 489 PHE B N 1
ATOM 7695 C CA . PHE B 1 489 ? 8.164 -7.199 2.768 1 80.12 489 PHE B CA 1
ATOM 7696 C C . PHE B 1 489 ? 9.383 -7.734 2.018 1 80.12 489 PHE B C 1
ATOM 7698 O O . PHE B 1 489 ? 10.172 -8.5 2.576 1 80.12 489 PHE B O 1
ATOM 7705 N N . GLU B 1 490 ? 9.422 -7.344 0.794 1 79.19 490 GLU B N 1
ATOM 7706 C CA . GLU B 1 490 ? 10.539 -7.824 -0.02 1 79.19 490 GLU B CA 1
ATOM 7707 C C . GLU B 1 490 ? 11.828 -7.082 0.313 1 79.19 490 GLU B C 1
ATOM 7709 O O . GLU B 1 490 ? 12.922 -7.562 0.004 1 79.19 490 GLU B O 1
ATOM 7714 N N . GLN B 1 491 ? 11.555 -5.871 0.994 1 76.25 491 GLN B N 1
ATOM 7715 C CA . GLN B 1 491 ? 12.727 -5.07 1.312 1 76.25 491 GLN B CA 1
ATOM 7716 C C . GLN B 1 491 ? 13.43 -5.594 2.562 1 76.25 491 GLN B C 1
ATOM 7718 O O . GLN B 1 491 ? 12.773 -6.043 3.506 1 76.25 491 GLN B O 1
ATOM 7723 N N . SER B 1 492 ? 14.648 -5.734 2.457 1 65.12 492 SER B N 1
ATOM 7724 C CA . SER B 1 492 ? 15.461 -6.281 3.539 1 65.12 492 SER B CA 1
ATOM 7725 C C . SER B 1 492 ? 15.648 -5.262 4.656 1 65.12 492 SER B C 1
ATOM 7727 O O . SER B 1 492 ? 15.859 -5.633 5.812 1 65.12 492 SER B O 1
ATOM 7729 N N . GLU B 1 493 ? 15.539 -4.016 4.258 1 70.94 493 GLU B N 1
ATOM 7730 C CA . GLU B 1 493 ? 15.875 -2.988 5.238 1 70.94 493 GLU B CA 1
ATOM 7731 C C . GLU B 1 493 ? 14.68 -2.658 6.125 1 70.94 493 GLU B C 1
ATOM 7733 O O . GLU B 1 493 ? 13.555 -2.527 5.637 1 70.94 493 GLU B O 1
ATOM 7738 N N . GLN B 1 494 ? 15 -2.787 7.438 1 77.38 494 GLN B N 1
ATOM 7739 C CA . GLN B 1 494 ? 13.969 -2.455 8.414 1 77.38 494 GLN B CA 1
ATOM 7740 C C . GLN B 1 494 ? 13.695 -0.956 8.438 1 77.38 494 GLN B C 1
ATOM 7742 O O . GLN B 1 494 ? 14.609 -0.146 8.273 1 77.38 494 GLN B O 1
ATOM 7747 N N . SER B 1 495 ? 12.469 -0.602 8.461 1 83.56 495 SER B N 1
ATOM 7748 C CA . SER B 1 495 ? 12.062 0.794 8.594 1 83.56 495 SER B CA 1
ATOM 7749 C C . SER B 1 495 ? 12.547 1.38 9.922 1 83.56 495 SER B C 1
ATOM 7751 O O . SER B 1 495 ? 12.492 0.714 10.953 1 83.56 495 SER B O 1
ATOM 7753 N N . ALA B 1 496 ? 13.102 2.576 9.844 1 85.38 496 ALA B N 1
ATOM 7754 C CA . ALA B 1 496 ? 13.555 3.27 11.047 1 85.38 496 ALA B CA 1
ATOM 7755 C C . ALA B 1 496 ? 12.367 3.809 11.844 1 85.38 496 ALA B C 1
ATOM 7757 O O . ALA B 1 496 ? 12.508 4.141 13.023 1 85.38 496 ALA B O 1
ATOM 7758 N N . LEU B 1 497 ? 11.211 3.807 11.297 1 91.69 497 LEU B N 1
ATOM 7759 C CA . LEU B 1 497 ? 10.078 4.473 11.93 1 91.69 497 LEU B CA 1
ATOM 7760 C C . LEU B 1 497 ? 9.047 3.457 12.406 1 91.69 497 LEU B C 1
ATOM 7762 O O . LEU B 1 497 ? 8.375 3.676 13.422 1 91.69 497 LEU B O 1
ATOM 7766 N N . LEU B 1 498 ? 8.938 2.365 11.633 1 91.31 498 LEU B N 1
ATOM 7767 C CA . LEU B 1 498 ? 7.871 1.422 11.938 1 91.31 498 LEU B CA 1
ATOM 7768 C C . LEU B 1 498 ? 8.422 0.013 12.117 1 91.31 498 LEU B C 1
ATOM 7770 O O . LEU B 1 498 ? 9.344 -0.395 11.406 1 91.31 498 LEU B O 1
ATOM 7774 N N . ASP B 1 499 ? 7.973 -0.667 13.109 1 91 499 ASP B N 1
ATOM 7775 C CA . ASP B 1 499 ? 8.141 -2.105 13.289 1 91 499 ASP B CA 1
ATOM 7776 C C . ASP B 1 499 ? 6.848 -2.855 12.984 1 91 499 ASP B C 1
ATOM 7778 O O . ASP B 1 499 ? 5.918 -2.848 13.789 1 91 499 ASP B O 1
ATOM 7782 N N . ILE B 1 500 ? 6.82 -3.41 11.859 1 86.5 500 ILE B N 1
ATOM 7783 C CA . ILE B 1 500 ? 5.605 -4.086 11.406 1 86.5 500 ILE B CA 1
ATOM 7784 C C . ILE B 1 500 ? 5.766 -5.594 11.562 1 86.5 500 ILE B C 1
ATOM 7786 O O . ILE B 1 500 ? 6.684 -6.191 10.992 1 86.5 500 ILE B O 1
ATOM 7790 N N . THR B 1 501 ? 4.969 -6.184 12.391 1 87.19 501 THR B N 1
ATOM 7791 C CA . THR B 1 501 ? 4.906 -7.633 12.547 1 87.19 501 THR B CA 1
ATOM 7792 C C . THR B 1 501 ? 3.617 -8.188 11.945 1 87.19 501 THR B C 1
ATOM 7794 O O . THR B 1 501 ? 2.527 -7.684 12.227 1 87.19 501 THR B O 1
ATOM 7797 N N . ILE B 1 502 ? 3.783 -9.125 11.172 1 87.62 502 ILE B N 1
ATOM 7798 C CA . ILE B 1 502 ? 2.615 -9.703 10.516 1 87.62 502 ILE B CA 1
ATOM 7799 C C . ILE B 1 502 ? 2.502 -11.18 10.875 1 87.62 502 ILE B C 1
ATOM 7801 O O . ILE B 1 502 ? 3.502 -11.906 10.883 1 87.62 502 ILE B O 1
ATOM 7805 N N . ARG B 1 503 ? 1.387 -11.555 11.25 1 92.44 503 ARG B N 1
ATOM 7806 C CA . ARG B 1 503 ? 1.047 -12.953 11.469 1 92.44 503 ARG B CA 1
ATOM 7807 C C . ARG B 1 503 ? -0.054 -13.406 10.516 1 92.44 503 ARG B C 1
ATOM 7809 O O . ARG B 1 503 ? -0.979 -12.641 10.219 1 92.44 503 ARG B O 1
ATOM 7816 N N . VAL B 1 504 ? 0.064 -14.594 9.992 1 95.25 504 VAL B N 1
ATOM 7817 C CA . VAL B 1 504 ? -0.955 -15.188 9.133 1 95.25 504 VAL B CA 1
ATOM 7818 C C . VAL B 1 504 ? -1.977 -15.938 9.984 1 95.25 504 VAL B C 1
ATOM 7820 O O . VAL B 1 504 ? -1.612 -16.812 10.773 1 95.25 504 VAL B O 1
ATOM 7823 N N . ARG B 1 505 ? -3.242 -15.586 9.883 1 94.88 505 ARG B N 1
ATOM 7824 C CA . ARG B 1 505 ? -4.277 -16.125 10.758 1 94.88 505 ARG B CA 1
ATOM 7825 C C . ARG B 1 505 ? -4.621 -17.562 10.375 1 94.88 505 ARG B C 1
ATOM 7827 O O . ARG B 1 505 ? -4.703 -18.438 11.242 1 94.88 505 ARG B O 1
ATOM 7834 N N . PRO B 1 506 ? -4.84 -17.859 9.109 1 96.06 506 PRO B N 1
ATOM 7835 C CA . PRO B 1 506 ? -5.191 -19.234 8.758 1 96.06 506 PRO B CA 1
ATOM 7836 C C . PRO B 1 506 ? -4.023 -20.203 8.93 1 96.06 506 PRO B C 1
ATOM 7838 O O . PRO B 1 506 ? -2.863 -19.797 8.789 1 96.06 506 PRO B O 1
ATOM 7841 N N . ARG B 1 507 ? -4.309 -21.453 9.18 1 96.69 507 ARG B N 1
ATOM 7842 C CA . ARG B 1 507 ? -3.283 -22.484 9.211 1 96.69 507 ARG B CA 1
ATOM 7843 C C . ARG B 1 507 ? -2.809 -22.828 7.801 1 96.69 507 ARG B C 1
ATOM 7845 O O . ARG B 1 507 ? -3.523 -22.594 6.824 1 96.69 507 ARG B O 1
ATOM 7852 N N . ILE B 1 508 ? -1.627 -23.375 7.762 1 97.62 508 ILE B N 1
ATOM 7853 C CA . ILE B 1 508 ? -1.058 -23.844 6.5 1 97.62 508 ILE B CA 1
ATOM 7854 C C . ILE B 1 508 ? -1.285 -25.344 6.352 1 97.62 508 ILE B C 1
ATOM 7856 O O . ILE B 1 508 ? -0.979 -26.125 7.266 1 97.62 508 ILE B O 1
ATOM 7860 N N . ILE B 1 509 ? -1.889 -25.734 5.305 1 97.25 509 ILE B N 1
ATOM 7861 C CA . ILE B 1 509 ? -2.004 -27.141 4.949 1 97.25 509 ILE B CA 1
ATOM 7862 C C . ILE B 1 509 ? -0.964 -27.5 3.889 1 97.25 509 ILE B C 1
ATOM 7864 O O . ILE B 1 509 ? -1.005 -26.984 2.773 1 97.25 509 ILE B O 1
ATOM 7868 N N . GLY B 1 510 ? -0.112 -28.344 4.277 1 96.56 510 GLY B N 1
ATOM 7869 C CA . GLY B 1 510 ? 0.997 -28.672 3.4 1 96.56 510 GLY B CA 1
ATOM 7870 C C . GLY B 1 510 ? 0.724 -29.891 2.533 1 96.56 510 GLY B C 1
ATOM 7871 O O . GLY B 1 510 ? 0.11 -30.859 2.986 1 96.56 510 GLY B O 1
ATOM 7872 N N . ILE B 1 511 ? 1.136 -29.797 1.33 1 92.81 511 ILE B N 1
ATOM 7873 C CA . ILE B 1 511 ? 1.078 -30.875 0.352 1 92.81 511 ILE B CA 1
ATOM 7874 C C . ILE B 1 511 ? 2.439 -31.031 -0.322 1 92.81 511 ILE B C 1
ATOM 7876 O O . ILE B 1 511 ? 3.186 -30.062 -0.464 1 92.81 511 ILE B O 1
ATOM 7880 N N . GLY B 1 512 ? 2.752 -32.281 -0.639 1 85.75 512 GLY B N 1
ATOM 7881 C CA . GLY B 1 512 ? 4.012 -32.562 -1.313 1 85.75 512 GLY B CA 1
ATOM 7882 C C . GLY B 1 512 ? 5.031 -33.25 -0.427 1 85.75 512 GLY B C 1
ATOM 7883 O O . GLY B 1 512 ? 5.016 -33.062 0.794 1 85.75 512 GLY B O 1
ATOM 7884 N N . ALA B 1 513 ? 5.984 -33.875 -0.954 1 77.94 513 ALA B N 1
ATOM 7885 C CA . ALA B 1 513 ? 6.953 -34.688 -0.23 1 77.94 513 ALA B CA 1
ATOM 7886 C C . ALA B 1 513 ? 7.871 -33.812 0.63 1 77.94 513 ALA B C 1
ATOM 7888 O O . ALA B 1 513 ? 8.297 -34.25 1.711 1 77.94 513 ALA B O 1
ATOM 7889 N N . ALA B 1 514 ? 8.188 -32.656 0.194 1 86.12 514 ALA B N 1
ATOM 7890 C CA . ALA B 1 514 ? 9.125 -31.797 0.896 1 86.12 514 ALA B CA 1
ATOM 7891 C C . ALA B 1 514 ? 8.414 -30.953 1.952 1 86.12 514 ALA B C 1
ATOM 7893 O O . ALA B 1 514 ? 9.055 -30.344 2.811 1 86.12 514 ALA B O 1
ATOM 7894 N N . ALA B 1 515 ? 7.113 -30.938 1.98 1 92.31 515 ALA B N 1
ATOM 7895 C CA . ALA B 1 515 ? 6.309 -30.016 2.77 1 92.31 515 ALA B CA 1
ATOM 7896 C C . ALA B 1 515 ? 6.582 -30.188 4.262 1 92.31 515 ALA B C 1
ATOM 7898 O O . ALA B 1 515 ? 6.844 -29.203 4.965 1 92.31 515 ALA B O 1
ATOM 7899 N N . PRO B 1 516 ? 6.648 -31.438 4.82 1 93.31 516 PRO B N 1
ATOM 7900 C CA . PRO B 1 516 ? 6.855 -31.594 6.262 1 93.31 516 PRO B CA 1
ATOM 7901 C C . PRO B 1 516 ? 8.227 -31.094 6.715 1 93.31 516 PRO B C 1
ATOM 7903 O O . PRO B 1 516 ? 8.422 -30.797 7.898 1 93.31 516 PRO B O 1
ATOM 7906 N N . PHE B 1 517 ? 9.148 -31 5.809 1 92.69 517 PHE B N 1
ATOM 7907 C CA . PHE B 1 517 ? 10.516 -30.641 6.172 1 92.69 517 PHE B CA 1
ATOM 7908 C C . PHE B 1 517 ? 10.727 -29.125 6.078 1 92.69 517 PHE B C 1
ATOM 7910 O O . PHE B 1 517 ? 11.641 -28.594 6.695 1 92.69 517 PHE B O 1
ATOM 7917 N N . LEU B 1 518 ? 9.914 -28.469 5.359 1 94.88 518 LEU B N 1
ATOM 7918 C CA . LEU B 1 518 ? 10.148 -27.047 5.113 1 94.88 518 LEU B CA 1
ATOM 7919 C C . LEU B 1 518 ? 9.062 -26.203 5.766 1 94.88 518 LEU B C 1
ATOM 7921 O O . LEU B 1 518 ? 9.352 -25.156 6.355 1 94.88 518 LEU B O 1
ATOM 7925 N N . LEU B 1 519 ? 7.816 -26.625 5.82 1 97.19 519 LEU B N 1
ATOM 7926 C CA . LEU B 1 519 ? 6.672 -25.766 6.078 1 97.19 519 LEU B CA 1
ATOM 7927 C C . LEU B 1 519 ? 6.539 -25.469 7.57 1 97.19 519 LEU B C 1
ATOM 7929 O O . LEU B 1 519 ? 6.035 -24.406 7.957 1 97.19 519 LEU B O 1
ATOM 7933 N N . PRO B 1 520 ? 6.922 -26.406 8.492 1 96.94 520 PRO B N 1
ATOM 7934 C CA . PRO B 1 520 ? 6.809 -26.062 9.914 1 96.94 520 PRO B CA 1
ATOM 7935 C C . PRO B 1 520 ? 7.559 -24.781 10.273 1 96.94 520 PRO B C 1
ATOM 7937 O O . PRO B 1 520 ? 7.016 -23.922 10.961 1 96.94 520 PRO B O 1
ATOM 7940 N N . GLU B 1 521 ? 8.805 -24.688 9.781 1 96.56 521 GLU B N 1
ATOM 7941 C CA . GLU B 1 521 ? 9.57 -23.469 10.055 1 96.56 521 GLU B CA 1
ATOM 7942 C C . GLU B 1 521 ? 8.953 -22.266 9.359 1 96.56 521 GLU B C 1
ATOM 7944 O O . GLU B 1 521 ? 8.969 -21.156 9.891 1 96.56 521 GLU B O 1
ATOM 7949 N N . VAL B 1 522 ? 8.453 -22.453 8.156 1 97 522 VAL B N 1
ATOM 7950 C CA . VAL B 1 522 ? 7.766 -21.375 7.434 1 97 522 VAL B CA 1
ATOM 7951 C C . VAL B 1 522 ? 6.574 -20.891 8.25 1 97 522 VAL B C 1
ATOM 7953 O O . VAL B 1 522 ? 6.391 -19.688 8.43 1 97 522 VAL B O 1
ATOM 7956 N N . ALA B 1 523 ? 5.758 -21.844 8.781 1 97.81 523 ALA B N 1
ATOM 7957 C CA . ALA B 1 523 ? 4.582 -21.516 9.578 1 97.81 523 ALA B CA 1
ATOM 7958 C C . ALA B 1 523 ? 4.977 -20.766 10.844 1 97.81 523 ALA B C 1
ATOM 7960 O O . ALA B 1 523 ? 4.32 -19.781 11.227 1 97.81 523 ALA B O 1
ATOM 7961 N N . ALA B 1 524 ? 6.02 -21.188 11.492 1 96.88 524 ALA B N 1
ATOM 7962 C CA . ALA B 1 524 ? 6.5 -20.531 12.695 1 96.88 524 ALA B CA 1
ATOM 7963 C C . ALA B 1 524 ? 6.875 -19.078 12.414 1 96.88 524 ALA B C 1
ATOM 7965 O O . ALA B 1 524 ? 6.555 -18.172 13.203 1 96.88 524 ALA B O 1
ATOM 7966 N N . ARG B 1 525 ? 7.535 -18.828 11.32 1 94.38 525 ARG B N 1
ATOM 7967 C CA . ARG B 1 525 ? 7.934 -17.484 10.914 1 94.38 525 ARG B CA 1
ATOM 7968 C C . ARG B 1 525 ? 6.711 -16.594 10.68 1 94.38 525 ARG B C 1
ATOM 7970 O O . ARG B 1 525 ? 6.77 -15.383 10.891 1 94.38 525 ARG B O 1
ATOM 7977 N N . LEU B 1 526 ? 5.664 -17.188 10.258 1 95.94 526 LEU B N 1
ATOM 7978 C CA . LEU B 1 526 ? 4.457 -16.453 9.898 1 95.94 526 LEU B CA 1
ATOM 7979 C C . LEU B 1 526 ? 3.496 -16.375 11.078 1 95.94 526 LEU B C 1
ATOM 7981 O O . LEU B 1 526 ? 2.4 -15.828 10.961 1 95.94 526 LEU B O 1
ATOM 7985 N N . GLY B 1 527 ? 3.859 -16.969 12.227 1 95.69 527 GLY B N 1
ATOM 7986 C CA . GLY B 1 527 ? 3.043 -16.938 13.43 1 95.69 527 GLY B CA 1
ATOM 7987 C C . GLY B 1 527 ? 1.815 -17.828 13.336 1 95.69 527 GLY B C 1
ATOM 7988 O O . GLY B 1 527 ? 0.754 -17.484 13.859 1 95.69 527 GLY B O 1
ATOM 7989 N N . THR B 1 528 ? 1.887 -18.828 12.555 1 96.88 528 THR B N 1
ATOM 7990 C CA . THR B 1 528 ? 0.798 -19.797 12.406 1 96.88 528 THR B CA 1
ATOM 7991 C C . THR B 1 528 ? 1.325 -21.219 12.484 1 96.88 528 THR B C 1
ATOM 7993 O O . THR B 1 528 ? 2.406 -21.469 13.031 1 96.88 528 THR B O 1
ATOM 7996 N N . GLU B 1 529 ? 0.547 -22.234 12.094 1 96.81 529 GLU B N 1
ATOM 7997 C CA . GLU B 1 529 ? 0.941 -23.641 12.195 1 96.81 529 GLU B CA 1
ATOM 7998 C C . GLU B 1 529 ? 0.752 -24.359 10.859 1 96.81 529 GLU B C 1
ATOM 8000 O O . GLU B 1 529 ? -0.11 -23.984 10.062 1 96.81 529 GLU B O 1
ATOM 8005 N N . ALA B 1 530 ? 1.612 -25.344 10.625 1 97.38 530 ALA B N 1
ATOM 8006 C CA . ALA B 1 530 ? 1.501 -26.203 9.453 1 97.38 530 ALA B CA 1
ATOM 8007 C C . ALA B 1 530 ? 0.904 -27.562 9.812 1 97.38 530 ALA B C 1
ATOM 8009 O O . ALA B 1 530 ? 1.319 -28.172 10.797 1 97.38 530 ALA B O 1
ATOM 8010 N N . VAL B 1 531 ? -0.084 -27.953 9.055 1 96.81 531 VAL B N 1
ATOM 8011 C CA . VAL B 1 531 ? -0.723 -29.25 9.258 1 96.81 531 VAL B CA 1
ATOM 8012 C C . VAL B 1 531 ? -0.571 -30.109 8.008 1 96.81 531 VAL B C 1
ATOM 8014 O O . VAL B 1 531 ? -0.537 -29.578 6.891 1 96.81 531 VAL B O 1
ATOM 8017 N N . PHE B 1 532 ? -0.482 -31.406 8.188 1 96.31 532 PHE B N 1
ATOM 8018 C CA . PHE B 1 532 ? -0.327 -32.375 7.102 1 96.31 532 PHE B CA 1
ATOM 8019 C C . PHE B 1 532 ? -1.397 -33.438 7.176 1 96.31 532 PHE B C 1
ATOM 8021 O O . PHE B 1 532 ? -1.242 -34.438 7.898 1 96.31 532 PHE B O 1
ATOM 8028 N N . PRO B 1 533 ? -2.439 -33.25 6.449 1 93.56 533 PRO B N 1
ATOM 8029 C CA . PRO B 1 533 ? -3.514 -34.25 6.461 1 93.56 533 PRO B CA 1
ATOM 8030 C C . PRO B 1 533 ? -3.061 -35.625 5.941 1 93.56 533 PRO B C 1
ATOM 8032 O O . PRO B 1 533 ? -1.995 -35.719 5.328 1 93.56 533 PRO B O 1
ATOM 8035 N N . LYS B 1 534 ? -3.875 -36.594 6.211 1 91.12 534 LYS B N 1
ATOM 8036 C CA . LYS B 1 534 ? -3.562 -37.938 5.699 1 91.12 534 LYS B CA 1
ATOM 8037 C C . LYS B 1 534 ? -3.455 -37.938 4.176 1 91.12 534 LYS B C 1
ATOM 8039 O O . LYS B 1 534 ? -4.27 -37.312 3.496 1 91.12 534 LYS B O 1
ATOM 8044 N N . HIS B 1 535 ? -2.398 -38.531 3.617 1 89.31 535 HIS B N 1
ATOM 8045 C CA . HIS B 1 535 ? -2.152 -38.719 2.191 1 89.31 535 HIS B CA 1
ATOM 8046 C C . HIS B 1 535 ? -1.714 -37.406 1.539 1 89.31 535 HIS B C 1
ATOM 8048 O O . HIS B 1 535 ? -2 -37.188 0.364 1 89.31 535 HIS B O 1
ATOM 8054 N N . TYR B 1 536 ? -1.174 -36.469 2.33 1 90.12 536 TYR B N 1
ATOM 8055 C CA . TYR B 1 536 ? -0.698 -35.219 1.801 1 90.12 536 TYR B CA 1
ATOM 8056 C C . TYR B 1 536 ? 0.35 -35.438 0.716 1 90.12 536 TYR B C 1
ATOM 8058 O O . TYR B 1 536 ? 0.568 -34.562 -0.129 1 90.12 536 TYR B O 1
ATOM 8066 N N . GLU B 1 537 ? 0.944 -36.594 0.619 1 86.31 537 GLU B N 1
ATOM 8067 C CA . GLU B 1 537 ? 1.979 -36.906 -0.363 1 86.31 537 GLU B CA 1
ATOM 8068 C C . GLU B 1 537 ? 1.389 -37.031 -1.763 1 86.31 537 GLU B C 1
ATOM 8070 O O . GLU B 1 537 ? 2.068 -36.781 -2.758 1 86.31 537 GLU B O 1
ATOM 8075 N N . VAL B 1 538 ? 0.1 -37.5 -1.723 1 87.44 538 VAL B N 1
ATOM 8076 C CA . VAL B 1 538 ? -0.616 -37.625 -2.986 1 87.44 538 VAL B CA 1
ATOM 8077 C C . VAL B 1 538 ? -1.864 -36.75 -2.979 1 87.44 538 VAL B C 1
ATOM 8079 O O . VAL B 1 538 ? -2.916 -37.156 -3.484 1 87.44 538 VAL B O 1
ATOM 8082 N N . GLY B 1 539 ? -1.704 -35.625 -2.346 1 90.5 539 GLY B N 1
ATOM 8083 C CA . GLY B 1 539 ? -2.842 -34.75 -2.156 1 90.5 539 GLY B CA 1
ATOM 8084 C C . GLY B 1 539 ? -3.459 -34.281 -3.461 1 90.5 539 GLY B C 1
ATOM 8085 O O . GLY B 1 539 ? -4.68 -34.125 -3.555 1 90.5 539 GLY B O 1
ATOM 8086 N N . ASN B 1 540 ? -2.662 -34 -4.48 1 91.31 540 ASN B N 1
ATOM 8087 C CA . ASN B 1 540 ? -3.172 -33.562 -5.773 1 91.31 540 ASN B CA 1
ATOM 8088 C C . ASN B 1 540 ? -4.09 -34.625 -6.406 1 91.31 540 ASN B C 1
ATOM 8090 O O . ASN B 1 540 ? -5.172 -34.281 -6.891 1 91.31 540 ASN B O 1
ATOM 8094 N N . ALA B 1 541 ? -3.648 -35.875 -6.367 1 93.56 541 ALA B N 1
ATOM 8095 C CA . ALA B 1 541 ? -4.457 -36.938 -6.918 1 93.56 541 ALA B CA 1
ATOM 8096 C C . ALA B 1 541 ? -5.746 -37.125 -6.121 1 93.56 541 ALA B C 1
ATOM 8098 O O . ALA B 1 541 ? -6.809 -37.375 -6.691 1 93.56 541 ALA B O 1
ATOM 8099 N N . LEU B 1 542 ? -5.574 -37.062 -4.871 1 93.69 542 LEU B N 1
ATOM 8100 C CA . LEU B 1 542 ? -6.754 -37.188 -4.027 1 93.69 542 LEU B CA 1
ATOM 8101 C C . LEU B 1 542 ? -7.715 -36.031 -4.277 1 93.69 542 LEU B C 1
ATOM 8103 O O . LEU B 1 542 ? -8.938 -36.219 -4.297 1 93.69 542 LEU B O 1
ATOM 8107 N N . GLY B 1 543 ? -7.164 -34.812 -4.398 1 93.56 543 GLY B N 1
ATOM 8108 C CA . GLY B 1 543 ? -7.996 -33.656 -4.754 1 93.56 543 GLY B CA 1
ATOM 8109 C C . GLY B 1 543 ? -8.789 -33.875 -6.027 1 93.56 543 GLY B C 1
ATOM 8110 O O . GLY B 1 543 ? -9.969 -33.531 -6.094 1 93.56 543 GLY B O 1
ATOM 8111 N N . ALA B 1 544 ? -8.172 -34.438 -7.008 1 93.62 544 ALA B N 1
ATOM 8112 C CA . ALA B 1 544 ? -8.859 -34.781 -8.258 1 93.62 544 ALA B CA 1
ATOM 8113 C C . ALA B 1 544 ? -9.984 -35.781 -8.023 1 93.62 544 ALA B C 1
ATOM 8115 O O . ALA B 1 544 ? -11.078 -35.625 -8.562 1 93.62 544 ALA B O 1
ATOM 8116 N N . ALA B 1 545 ? -9.711 -36.75 -7.199 1 92.25 545 ALA B N 1
ATOM 8117 C CA . ALA B 1 545 ? -10.703 -37.781 -6.906 1 92.25 545 ALA B CA 1
ATOM 8118 C C . ALA B 1 545 ? -11.906 -37.188 -6.18 1 92.25 545 ALA B C 1
ATOM 8120 O O . ALA B 1 545 ? -13.031 -37.688 -6.332 1 92.25 545 ALA B O 1
ATOM 8121 N N . LEU B 1 546 ? -11.656 -36.125 -5.426 1 90.25 546 LEU B N 1
ATOM 8122 C CA . LEU B 1 546 ? -12.688 -35.531 -4.586 1 90.25 546 LEU B CA 1
ATOM 8123 C C . LEU B 1 546 ? -13.57 -34.594 -5.395 1 90.25 546 LEU B C 1
ATOM 8125 O O . LEU B 1 546 ? -14.625 -34.156 -4.918 1 90.25 546 LEU B O 1
ATOM 8129 N N . MET B 1 547 ? -13.18 -34.094 -6.488 1 83.19 547 MET B N 1
ATOM 8130 C CA . MET B 1 547 ? -13.852 -33.062 -7.297 1 83.19 547 MET B CA 1
ATOM 8131 C C . MET B 1 547 ? -15.328 -33.406 -7.473 1 83.19 547 MET B C 1
ATOM 8133 O O . MET B 1 547 ? -16.188 -32.562 -7.258 1 83.19 547 MET B O 1
ATOM 8137 N N . ASP B 1 548 ? -15.711 -34.469 -7.977 1 67.5 548 ASP B N 1
ATOM 8138 C CA . ASP B 1 548 ? -17.109 -34.75 -8.266 1 67.5 548 ASP B CA 1
ATOM 8139 C C . ASP B 1 548 ? -17.828 -35.281 -7.039 1 67.5 548 ASP B C 1
ATOM 8141 O O . ASP B 1 548 ? -19.047 -35.531 -7.074 1 67.5 548 ASP B O 1
ATOM 8145 N N . THR B 1 549 ? -17.078 -35.594 -6.012 1 58.12 549 THR B N 1
ATOM 8146 C CA . THR B 1 549 ? -17.766 -36 -4.789 1 58.12 549 THR B CA 1
ATOM 8147 C C . THR B 1 549 ? -18.328 -34.75 -4.074 1 58.12 549 THR B C 1
ATOM 8149 O O . THR B 1 549 ? -19.375 -34.844 -3.42 1 58.12 549 THR B O 1
ATOM 8152 N N . ILE B 1 550 ? -17.641 -33.688 -4.125 1 47.62 550 ILE B N 1
ATOM 8153 C CA . ILE B 1 550 ? -18.047 -32.469 -3.418 1 47.62 550 ILE B CA 1
ATOM 8154 C C . ILE B 1 550 ? -19.188 -31.797 -4.168 1 47.62 550 ILE B C 1
ATOM 8156 O O . ILE B 1 550 ? -20.109 -31.25 -3.547 1 47.62 550 ILE B O 1
ATOM 8160 N N . THR B 1 551 ? -19.141 -31.75 -5.535 1 44.16 551 THR B N 1
ATOM 8161 C CA . THR B 1 551 ? -20.156 -30.969 -6.219 1 44.16 551 THR B CA 1
ATOM 8162 C C . THR B 1 551 ? -21.531 -31.609 -6.035 1 44.16 551 THR B C 1
ATOM 8164 O O . THR B 1 551 ? -22.547 -31 -6.391 1 44.16 551 THR B O 1
ATOM 8167 N N . LYS B 1 552 ? -21.594 -32.781 -5.77 1 43.03 552 LYS B N 1
ATOM 8168 C CA . LYS B 1 552 ? -22.922 -33.344 -5.527 1 43.03 552 LYS B CA 1
ATOM 8169 C C . LYS B 1 552 ? -23.469 -32.906 -4.172 1 43.03 552 LYS B C 1
ATOM 8171 O O . LYS B 1 552 ? -24.688 -32.906 -3.957 1 43.03 552 LYS B O 1
ATOM 8176 N N . GLU B 1 553 ? -22.672 -32.875 -3.152 1 39.47 553 GLU B N 1
ATOM 8177 C CA . GLU B 1 553 ? -23.297 -32.469 -1.892 1 39.47 553 GLU B CA 1
ATOM 8178 C C . GLU B 1 553 ? -23.719 -31 -1.918 1 39.47 553 GLU B C 1
ATOM 8180 O O . GLU B 1 553 ? -24.75 -30.641 -1.374 1 39.47 553 GLU B O 1
#

Nearest PDB structures (foldseek):
  5svc-assembly1_E  TM=7.210E-01  e=1.166E-27  Xanthobacter autotrophicus Py2
  5l9w-assembly2_b  TM=8.039E-01  e=4.671E-26  Aromatoleum aromaticum EbN1
  5m45-assembly2_K  TM=6.617E-01  e=2.435E-26  Xanthobacter autotrophicus Py2
  5svb-assembly1_B  TM=7.341E-01  e=2.398E-23  Xanthobacter autotrophicus Py2
  6yra-assembly1_A  TM=7.532E-01  e=6.224E-22  Pseudomonas jessenii

Foldseek 3Di:
DPQFQWEKFWEAELFWIKIWIARLVVRDTQDIDIFGADLVARLVRVLVNVVVRCVSSVDDLVSYAEYEYAYQLLLLCVLLVAFWQEEEEEECDDDDADAPHNYYDYWYWAADPPGHIPDPTRVVSLLVSLVVCAPPTQEYEYFGHQCLNPVVSVVVSQVSNCVPRVHYYFYLNVQDSDDDRNQSRNQRRSLRGCLVVLVSNVVSNVVSCVVSVRDHFYWYAFQQLAIDGSVVCNRRVVRSNNRLVSLQQLLVLVVCVQDWAWEWEAEQFKIKIWTDHRSHFAKDQCADDRPPRNHRHIHTDMFMDRAHQQWAWFADPLDIDTDNDGADELQCVCVFDDDPLNVVSLQQLVAQQPDRQSKKKAFGPPADLPPPPLSVVCVVPNIDDLVVSCVVVVDDSVVSVSVSVSCVSNPRMHMYGHGLNLLCVCLVNDDDGHNNSSQNRLCSRCVSNVHHSNVSSVVRLVVSLLRVLLSVCLSVCCVPPRNVVNVVSVDPDDDPVDDDQAADDHEYEYAADCGVVRVQSSNVSRVHGYDYDPPSNSSSSSSSSCSVSVVVD/DPQFQWEKFWEADLFWIKIWIARLVVRDTQDIDIFGADLVARLVRVLVNVVVRCVSSVDDLVSYAEYEYAYQLLLLCVLLVAFWQEEEEEECDDDDAPAPHPYYYYWYWAADPPGHIPDPTRVVSLLVSLVVCAPPTQEYEYFGHQCLNPVVSVVVSQVSNCVPRVHYYFYLNVQDSDDDRNQSRNQRRSLRGCLVVLVSNVVSNVVSCVVSVRPHFYWYAFQQLAIDGSVVCNRRVVRNNNRLVSLQQLLVLVVCVQDWAWEWEAEQFKIKIWTDHRSHFAKDQCADDRPPRNHRHIHTDMFMDRAHQQWAWFADPLDIDTDNDGADALQCVCVFDDDPLNVVSLQQLVAQLPDRQSKKKAFGPPADLPPPPLSVVCVVPNIDDLVVSCVVVVDDSVVSVSVSVSCVSNVRMHMYGHGLNLLCVCLPNDDDGHNNSSQNRLCSRCVSNVHHSNVSSVVRLVVSLLRVLLSVCLSVCCVPPRNVVNVVSVDPDDDPVDDDQAADDHEYEYAADCCVVRVQSSNVSRVHGYDYDPPSNSSSSSSSSCSVSVVVD

Organism: Desulfomicrobium norvegicum (strain DSM 1741 / NCIMB 8310) (NCBI:txid52561)

Sequence (1106 aa):
MSPPACVIGIDTGGTYTDAVVLDRSSGRVLAGVKTPTTPHDPALAIGRSLEKVLLASGANPETIELVTVSTTLATNALVEDKGAEVGLFVIGHDKRLHIPAADMRFIPGGHKARGVEAEPLGMDFLIQGIAAMKGRVDAYAVCAMLAFEDPTHELVAAKAIELMDQRPVFCSHQASTRPGMEERAATAVLNARLLPVMQDFLRGIARSMERLGLSCPVRIVRGDCQSMDLPEAVRNSSATVASGPAATALFGGHAAAGETALIVDVGGTTTDITLIREGRPVVREEGMTIGSWRTHVRAVEMYTVGLGGDSLTRVENGRLCLGPARVVPLSQIHLLLDGPALASVTHPEAWLGADLCAQCVQLAPGIDPGDDQILRWLAEHGPATPMRLRRELALAESSLEKAIARLQAARRVITCGFTPTDALHVLERLDLGDPRPAMEGAAVLAALLNLSPEAFCDQVLEKAHATIATTILCALGNREVGPALAHFFEQSEQSALLDITIRVRPRIIGIGAAAPFLLPEVAARLGTEAVFPKHYEVGNALGAALMDTITKEMSPPACVIGIDTGGTYTDAVVLDRSSGRVLAGVKTPTTPHDPALAIGRSLEKVLLASGANPETIELVTVSTTLATNALVEDKGAEVGLFVIGHDKRLHIPAADMRFIPGGHKARGVEAEPLGMDFLIQGIAAMKGRVDAYAVCAMLAFEDPTHELVAAKAIELMDQRPVFCSHQASTRPGMEERAATAVLNARLLPVMQDFLRGIARSMERLGLSCPVRIVRGDCQSMDLPEAVRNSSATVASGPAATALFGGHAAAGETALIVDVGGTTTDITLIREGRPVVREEGMTIGSWRTHVRAVEMYTVGLGGDSLTRVENGRLCLGPARVVPLSQIHLLLDGPALASVTHPEAWLGADLCAQCVQLAPGIDPGDDQILRWLAEHGPATPMRLRRELALAESSLEKAIARLQAARRVITCGFTPTDALHVLERLDLGDPRPAMEGAAVLAALLNLSPEAFCDQVLEKAHATIATTILCALGNREVGPALAHFFEQSEQSALLDITIRVRPRIIGIGAAAPFLLPEVAARLGTEAVFPKHYEVGNALGAALMDTITKE

Radius of gyration: 38.81 Å; Cα contacts (8 Å, |Δi|>4): 2581; chains: 2; bounding box: 70×108×87 Å

Secondary structure (DSSP, 8-state):
-----EEEEEEE-SSEEEEEEEETTT--EEEEEEEE--TT-HHHHHHHHHHHHHHHHT--GGGEEEEEEEE-HHHHHHHTT-S--EEEEEES--SPP----SEEEEES--B-GGG-BSS---HHHHHHHHHHHTTT-SEEEEEETTTTT--HHHHHHHHHHHHHH---EEEHHHH--SS-HHHHHHHHHHHHHHHHHHHHHHHHHHHHHHHTT--S-EEEE-TTS-EEEHHHHHH-GGGGTTHHHHHHHHHHHHHHTTS-EEEEEE-SS-EEEEEEETTEE-EESS--EETTEE----EE-EEEES--TTEEEEEETTEEEEEEEE-EEGGGGGGT--HHHHHHHT-GGGTTTTSTT-EEEEEPTT---TT-HHHHHHHHH--B-HHHHHHHHT--HHHHHHHHHHHHHTTSEEEEE--HHHHHHHTTS---S-HHHHHHHHHHHHHHTT--HHHHHHHHHHHHHHHHHHHHHHHHHHHHT-HHHHHHHH--SPPSSEEEEEEE-SEEEEESTTHHHHHHHHHHHTTS-EE--TTGGGHHHHHHHHHHHHTT-/-----EEEEEEE-SSEEEEEEEETTT--EEEEEEEE--TT-HHHHHHHHHHHHHHHHT--GGGEEEEEEEE-HHHHHHHTT-S--EEEEEES--SPP----SEEEEES--B-GGG-BSS---HHHHHHHHHHHTTT-SEEEEEETTTTT--HHHHHHHHHHHHHT---EEEHHHH--SS-HHHHHHHHHHHHHHHHHHHHHHHHHHHHHHHTT--S-EEEE-TTS-EEEHHHHHH-GGGGTTHHHHHHHHHHHHHHTTS-EEEEEE-SS-EEEEEEETTEE-EESS--EETTEE----EE-EEEES--TTEEEEEETTEEEEEEEE-EEGGGGGGT--HHHHHHHT-GGGTTTTSTT-EEEEEPTT---TT-HHHHHHHHH--B-HHHHHHHHT--HHHHHHHHHHHHHTTSEEEEE--HHHHHHHTTS---S-HHHHHHHHHHHHHHTT--HHHHHHHHHHHHHHHHHHHHHHHHHHHHT-HHHHHHHH--SPPSSEEEEEEE-SEEEEESTTHHHHHHHHHHHTTS-EE--TTGGGHHHHHHHHHHHHTT-

pLDDT: mean 88.43, std 8.86, range [32.16, 97.81]